Protein AF-A0A8T3QL63-F1 (afdb_monomer_lite)

Secondary structure (DSSP, 8-state):
-----HHHHHHHHHHHHSSSSEEEHHHHHHHHHHH-GGGGT-TTHHHHHHHHHHHHHHTTS-BPPSSGGGEE-SSSSPEESEEEPPPP----PPPPP-PPPPGGGGGGHHHHHTT-S-HHHHHHHHHHHHHHHTT---S-EEHHHHHHHHHS-TTHHHHHHT-TTTSSTTS--TTTTTEE--PPP-EEEE--SSSEEEEES-HHHHHHHHHHPPTTSSEEEEEE--GGGHHHHGGGGGGGT-SEEEEE--BSHHHHHHHHHHHHHHHHTTPPPEEE-HHHHHHHHHHPPPEE-PPPPHHHHHHHHTTS-HHHHHHHHHHHHTTEEB-GGGG-HHHHHH-GGGGSHHHH-PPTTS---SS-TTTSS--TTS-SSPP---SPP-TT-EEGGGGHHHHTT-THHHHIIIIITTTTPPPGGGSTT--GGG-HHHHHHHHHHHHHHHHHHHHHTTS-EEE---SGGGGG-HHHHHHHHHHHHTT-SEEEEEEEEETTTTEEEEEEEEEEHHHHHHH-TTT--HHHHT---GGGTT-S--EEEEEE-SSEEEE-TTSBB--SHHHHHHHHHHHHHHHHHHHHHT---SEEEEE-SEEEETTEEE-BTTT-PEEEETT-EEGGGTEEHHHHHHHHHHHHHHHHHHGGG---SSS-SSGGGS--TT----TT-HHHHHHHHHHTT-GGGSTT--HHHHHHHHHTT--STT-TT--TTTTT---HHHHHHHHHHHHHHT-SS--EE-SS--TTTTTTTS--SSEEEEEEEEE-TTS--STTTTB-----EEEEEEEEEE-TTS-EEEEEEE-SSSSHHHHHHHHHHHHHHHHHTTGGG-EEEESSTHHHIIIIISTT-HHHH-TT--PPSS--EEEHIIIIITTTT-EETT-SS-SHHHHHHHHHHTTS-S----S-S-SHHHHHHHHHHHHHHHHHHT--GGG-HHHHHHHHHHHHHHHHHHHHHHHHHHH-

Sequence (964 aa):
MTDLTGLAASLARAVADHPRGKVPINVLLAAAHQSDSSLAAAPDARERVLLAIREIETDGLVRLPVGGAGWDTTVRPPLPTFVTRPPGARPARAPAPAVVWHADLGWAATPFASGTFSEDEAALLRTINDALFAGGLKGTVPLAERSVELTGNAKLLDQLSRNRRLFGPGKLSLAILGATKTPPPFVWARVGDGPVILVVENAATFHTLRTLAPAGSPLGFVAFGAAYAFPPAVEYVTELGASDIRYFGDLDEDGLEIARRAAETAAGLDLPAVRPAVGLYARLLAHGRPTTVPEVDAARATLLVEWLPSTLRAQAYQRLVDGERLEQEAVGVNTLADDPTWAEWSSIGPRAGEQIGRVDPAAHRPLDERPEAPFDLDGAIDDTWIAAARTRNWVKGDPLLDWLRAYGRDKGFVPDDERPDYDPRTDFTHFVMGKGQAFEAGIVRVMAERATVVTVARERGDAYSPEKAAETVEAMRAGVPIIAQGVLRNPLTRTYGVADLLMRSDLIADWFPELLSPDEAHTRAPALGQAHFHYRAVDIKFHGFDLTTDGHVGTSADQLAYAVQVWLYNDALGLAQGYTPSSSYLLGRTWKAGDERGEGALERLGRVDQDRWLPHRDSTIEDVARAAVAWIRRLRAEGAAWDVLPRPSIPELYPHARNLMDSPWHAAKREIAAELGELTLLPAMNPDRRAAAHAAGIDQWADEGLTAAGLGVASPAFGARLDGVLAANRADTPIVLPERITNADPVWRELPDPEFWVDFETVSNLNDDFTALPKVGGYPQIVMIGCGHYDSSGKWVFSQWTVDALTADEERRIIEAWVEHMDANGLDQARICHWSAAEPVNLENAYNSARARHDDAEWPTGLPWFDMLQAVVRAEPVTVTGAFGFGLKAIAKAMNAAGLIETTWGDGPTDGLGAMVGTWSAAAEARAAGTPLSEHPLMIEIGEYNEVDCRAMAEVVTWLRENR

pLDDT: mean 88.07, std 12.87, range [23.23, 98.75]

Radius of gyration: 36.22 Å; chains: 1; bounding box: 96×98×72 Å

Foldseek 3Di:
DDPQDQLLVLLLVLCVPDPDQKFFVVSSVVSNCVSPVCLVPDPCSVVVSQVSVVRCVVVLQWAADDDDVQWDPVDPPIDGRIIGGDDDDDDDDDFDPQDDFDPLAPVVRVCVRVVVDDPLRNQLRVLLRVQVVVVADPAAEAQLVLCCVRRVGSCPCVVCCPPCVAPNVSHDDSVRSSYDHDFDDFDKDFQEDAQEEEEEADPVVLVLCSVQQDYPFNHRMYTHCPQLNNLSRLVVVVVVNRQAAEYDFKLELRSLVSQVSNQVSCVVVVGQGYAYLQLLLVLQLVQFDWDAADADDLVSLQVSLVRHPPVNSVSSSVCRRRRTIGGSCRSDNVVCNVDVCSRHCVRRDHGRVDPSDPVPVCVVPDPVVLDLAFDQLQDFQDLLAAELLLLQCLLLLFCLLVLCVVCVVVVPHDFQCRDPQDDPLLDLLNLLVVLFVLLLVLVQVVVVVPFAEAEQDDDPCLLRDSVSQVVLLVCVLVVGQKYAQRWFADPVLNYTYTFRIKGKLLVCCVLPVLPDDPQLSQPAQSNSPPGRIAIAGEHEGADEFEAEPSQATDSNSNSLSVLLSSLVVLVRSCSSRVHRRQWHWYFYCKYHYPPDIGQFSSPGTHIRGNQDDDVVVRDGSVVSSSVSSVSSSCCVVCSNVFDLPPHTPDLSSQGQLPDPSSHRCNVVNVVSCVSQLQPNLAQPDGSVLQVVCVVVVNRHLLDPPDFCVSSVNPDPLSRLQRRLQSVQQNDPAKDKDDQDFDFPPPPLLDCWQKEKQKDWAKADLSPAPSPPPSGRGRDIATAKMKIWTQPPVRDIDIDMQGFQAPDLVSRLVRLVVVQVVCVVRPQVRYAYEYAACPVVCQCPVPCNHNCVVCVVDPGDDPRRYDHCQPRTCSVNPTYIHQANDSDLLRNLVRCVVSVQFPFHDDPHDDDSSSLNSSLVSLNVVCVVVVGGSCPGPSPVVSVVVRNSSSVSVVSVSVSNSVRD

Structure (mmCIF, N/CA/C/O backbone):
data_AF-A0A8T3QL63-F1
#
_entry.id   AF-A0A8T3QL63-F1
#
loop_
_atom_site.group_PDB
_atom_site.id
_atom_site.type_symbol
_atom_site.label_atom_id
_atom_site.label_alt_id
_atom_site.label_comp_id
_atom_site.label_asym_id
_atom_site.label_entity_id
_atom_site.label_seq_id
_atom_site.pdbx_PDB_ins_code
_atom_site.Cartn_x
_atom_site.Cartn_y
_atom_site.Cartn_z
_atom_site.occupancy
_atom_site.B_iso_or_equiv
_atom_site.auth_seq_id
_atom_site.auth_comp_id
_atom_site.auth_asym_id
_atom_site.auth_atom_id
_atom_site.pdbx_PDB_model_num
ATOM 1 N N . MET A 1 1 ? 3.780 60.236 10.233 1.00 43.34 1 MET A N 1
ATOM 2 C CA . MET A 1 1 ? 4.636 59.403 11.092 1.00 43.34 1 MET A CA 1
ATOM 3 C C . MET A 1 1 ? 3.975 59.389 12.440 1.00 43.34 1 MET A C 1
ATOM 5 O O . MET A 1 1 ? 3.954 60.411 13.114 1.00 43.34 1 MET A O 1
ATOM 9 N N . THR A 1 2 ? 3.285 58.295 12.696 1.00 50.81 2 THR A N 1
ATOM 10 C CA . THR A 1 2 ? 2.476 58.055 13.885 1.00 50.81 2 THR A CA 1
ATOM 11 C C . THR A 1 2 ? 3.425 57.672 15.027 1.00 50.81 2 THR A C 1
ATOM 13 O O . THR A 1 2 ? 4.410 56.978 14.780 1.00 50.81 2 THR A O 1
ATOM 16 N N . ASP A 1 3 ? 3.203 58.172 16.245 1.00 77.12 3 ASP A N 1
ATOM 17 C CA . ASP A 1 3 ? 4.001 57.779 17.418 1.00 77.12 3 ASP A CA 1
ATOM 18 C C . ASP A 1 3 ? 3.699 56.307 17.736 1.00 77.12 3 ASP A C 1
ATOM 20 O O . ASP A 1 3 ? 2.650 56.001 18.303 1.00 77.12 3 ASP A O 1
ATOM 24 N N . LEU A 1 4 ? 4.590 55.400 17.321 1.00 85.50 4 LEU A N 1
ATOM 25 C CA . LEU A 1 4 ? 4.470 53.972 17.615 1.00 85.50 4 LEU A CA 1
ATOM 26 C C . LEU A 1 4 ? 4.528 53.730 19.129 1.00 85.50 4 LEU A C 1
ATOM 28 O O . LEU A 1 4 ? 5.363 54.313 19.828 1.00 85.50 4 LEU A O 1
ATOM 32 N N . THR A 1 5 ? 3.709 52.806 19.633 1.00 88.50 5 THR A N 1
ATOM 33 C CA . THR A 1 5 ? 3.817 52.323 21.015 1.00 88.50 5 THR A CA 1
ATOM 34 C C . THR A 1 5 ? 5.210 51.746 21.295 1.00 88.50 5 THR A C 1
ATOM 36 O O . THR A 1 5 ? 5.903 51.275 20.394 1.00 88.50 5 THR A O 1
ATOM 39 N N . GLY A 1 6 ? 5.646 51.743 22.562 1.00 86.62 6 GLY A N 1
ATOM 40 C CA . GLY A 1 6 ? 6.986 51.254 22.931 1.00 86.62 6 GLY A CA 1
ATOM 41 C C . GLY A 1 6 ? 7.265 49.815 22.471 1.00 86.62 6 GLY A C 1
ATOM 42 O O . GLY A 1 6 ? 8.367 49.516 22.008 1.00 86.62 6 GLY A O 1
ATOM 43 N N . LEU A 1 7 ? 6.242 48.952 22.517 1.00 89.62 7 LEU A N 1
ATOM 44 C CA . LEU A 1 7 ? 6.313 47.580 22.016 1.00 89.62 7 LEU A CA 1
ATOM 45 C C . LEU A 1 7 ? 6.395 47.549 20.479 1.00 89.62 7 LEU A C 1
ATOM 47 O O . LEU A 1 7 ? 7.290 46.906 19.933 1.00 89.62 7 LEU A O 1
ATOM 51 N N . ALA A 1 8 ? 5.540 48.298 19.773 1.00 92.06 8 ALA A N 1
ATOM 52 C CA . ALA A 1 8 ? 5.573 48.397 18.311 1.00 92.06 8 ALA A CA 1
ATOM 53 C C . ALA A 1 8 ? 6.897 48.981 17.785 1.00 92.06 8 ALA A C 1
ATOM 55 O O . ALA A 1 8 ? 7.452 48.475 16.813 1.00 92.06 8 ALA A O 1
ATOM 56 N N . ALA A 1 9 ? 7.471 49.980 18.458 1.00 89.38 9 ALA A N 1
ATOM 57 C CA . ALA A 1 9 ? 8.770 50.553 18.114 1.00 89.38 9 ALA A CA 1
ATOM 58 C C . ALA A 1 9 ? 9.927 49.549 18.287 1.00 89.38 9 ALA A C 1
ATOM 60 O O . ALA A 1 9 ? 10.864 49.543 17.482 1.00 89.38 9 ALA A O 1
ATOM 61 N N . SER A 1 10 ? 9.862 48.683 19.307 1.00 91.00 10 SER A N 1
ATOM 62 C CA . SER A 1 10 ? 10.813 47.576 19.491 1.00 91.00 10 SER A CA 1
ATOM 63 C C . SER A 1 10 ? 10.711 46.565 18.347 1.00 91.00 10 SER A C 1
ATOM 65 O O . SER A 1 10 ? 11.719 46.222 17.724 1.00 91.00 10 SER A O 1
ATOM 67 N N . LEU A 1 11 ? 9.485 46.162 17.994 1.00 94.56 11 LEU A N 1
ATOM 68 C CA . LEU A 1 11 ? 9.238 45.262 16.868 1.00 94.56 11 LEU A CA 1
ATOM 69 C C . LEU A 1 11 ? 9.700 45.871 15.540 1.00 94.56 11 LEU A C 1
ATOM 71 O O . LEU A 1 11 ? 10.382 45.199 14.773 1.00 94.56 11 LEU A O 1
ATOM 75 N N . ALA A 1 12 ? 9.406 47.146 15.283 1.00 90.38 12 ALA A N 1
ATOM 76 C CA . ALA A 1 12 ? 9.859 47.861 14.091 1.00 90.38 12 ALA A CA 1
ATOM 77 C C . ALA A 1 12 ? 11.391 47.887 13.975 1.00 90.38 12 ALA A C 1
ATOM 79 O O . ALA A 1 12 ? 11.931 47.713 12.881 1.00 90.38 12 ALA A O 1
ATOM 80 N N . ARG A 1 13 ? 12.100 48.054 15.097 1.00 87.31 13 ARG A N 1
ATOM 81 C CA . ARG A 1 13 ? 13.567 48.014 15.136 1.00 87.31 13 ARG A CA 1
ATOM 82 C C . ARG A 1 13 ? 14.099 46.614 14.851 1.00 87.31 13 ARG A C 1
ATOM 84 O O . ARG A 1 13 ? 14.949 46.463 13.984 1.00 87.31 13 ARG A O 1
ATOM 91 N N . ALA A 1 14 ? 13.520 45.590 15.477 1.00 88.75 14 ALA A N 1
ATOM 92 C CA . ALA A 1 14 ? 13.860 44.199 15.191 1.00 88.75 14 ALA A CA 1
ATOM 93 C C . ALA A 1 14 ? 13.603 43.835 13.719 1.00 88.75 14 ALA A C 1
ATOM 95 O O . ALA A 1 14 ? 14.418 43.157 13.096 1.00 88.75 14 ALA A O 1
ATOM 96 N N . VAL A 1 15 ? 12.512 44.340 13.130 1.00 90.00 15 VAL A N 1
ATOM 97 C CA . VAL A 1 15 ? 12.237 44.203 11.696 1.00 90.00 15 VAL A CA 1
ATOM 98 C C . VAL A 1 15 ? 13.304 44.898 10.869 1.00 90.00 15 VAL A C 1
ATOM 100 O O . VAL A 1 15 ? 13.731 44.304 9.885 1.00 90.00 15 VAL A O 1
ATOM 103 N N . ALA A 1 16 ? 13.713 46.122 11.219 1.00 84.06 16 ALA A N 1
ATOM 104 C CA . ALA A 1 16 ? 14.693 46.920 10.480 1.00 84.06 16 ALA A CA 1
ATOM 105 C C . ALA A 1 16 ? 16.110 46.321 10.524 1.00 84.06 16 ALA A C 1
ATOM 107 O O . ALA A 1 16 ? 16.784 46.281 9.487 1.00 84.06 16 ALA A O 1
ATOM 108 N N . ASP A 1 17 ? 16.505 45.798 11.683 1.00 82.06 17 ASP A N 1
ATOM 109 C CA . ASP A 1 17 ? 17.825 45.220 11.952 1.00 82.06 17 ASP A CA 1
ATOM 110 C C . ASP A 1 17 ? 17.961 43.788 11.414 1.00 82.06 17 ASP A C 1
ATOM 112 O O . ASP A 1 17 ? 19.069 43.283 11.225 1.00 82.06 17 ASP A O 1
ATOM 116 N N . HIS A 1 18 ? 16.840 43.122 11.116 1.00 81.31 18 HIS A N 1
ATOM 117 C CA . HIS A 1 18 ? 16.869 41.781 10.548 1.00 81.31 18 HIS A CA 1
ATOM 118 C C . HIS A 1 18 ? 17.474 41.793 9.125 1.00 81.31 18 HIS A C 1
ATOM 120 O O . HIS A 1 18 ? 17.046 42.580 8.275 1.00 81.31 18 HIS A O 1
ATOM 126 N N . PRO A 1 19 ? 18.430 40.901 8.799 1.00 59.38 19 PRO A N 1
ATOM 127 C CA . PRO A 1 19 ? 19.187 40.955 7.541 1.00 59.38 19 PRO A CA 1
ATOM 128 C C . PRO A 1 19 ? 18.379 40.543 6.299 1.00 59.38 19 PRO A C 1
ATOM 130 O O . PRO A 1 19 ? 18.828 40.737 5.170 1.00 59.38 19 PRO A O 1
ATOM 133 N N . ARG A 1 20 ? 17.194 39.949 6.482 1.00 76.94 20 ARG A N 1
ATOM 134 C CA . ARG A 1 20 ? 16.312 39.480 5.400 1.00 76.94 20 ARG A CA 1
ATOM 135 C C . ARG A 1 20 ? 14.981 40.225 5.423 1.00 76.94 20 ARG A C 1
ATOM 137 O O . ARG A 1 20 ? 14.448 40.493 6.495 1.00 76.94 20 ARG A O 1
ATOM 144 N N . GLY A 1 21 ? 14.414 40.468 4.237 1.00 78.44 21 GLY A N 1
ATOM 145 C CA . GLY A 1 21 ? 13.123 41.149 4.076 1.00 78.44 21 GLY A CA 1
ATOM 146 C C . GLY A 1 21 ? 11.924 40.380 4.643 1.00 78.44 21 GLY A C 1
ATOM 147 O O . GLY A 1 21 ? 10.946 41.006 5.028 1.00 78.44 21 GLY A O 1
ATOM 148 N N . LYS A 1 22 ? 12.008 39.048 4.750 1.00 89.94 22 LYS A N 1
ATOM 149 C CA . LYS A 1 22 ? 11.049 38.205 5.480 1.00 89.94 22 LYS A CA 1
ATOM 150 C C . LYS A 1 22 ? 11.578 37.988 6.901 1.00 89.94 22 LYS A C 1
ATOM 152 O O . LYS A 1 22 ? 12.659 37.419 7.061 1.00 89.94 22 LYS A O 1
ATOM 157 N N . VAL A 1 23 ? 10.836 38.454 7.903 1.00 92.44 23 VAL A N 1
ATOM 158 C CA . VAL A 1 23 ? 11.208 38.425 9.325 1.00 92.44 23 VAL A CA 1
ATOM 159 C C . VAL A 1 23 ? 10.326 37.400 10.049 1.00 92.44 23 VAL A C 1
ATOM 161 O O . VAL A 1 23 ? 9.111 37.598 10.118 1.00 92.44 23 VAL A O 1
ATOM 164 N N . PRO A 1 24 ? 10.890 36.285 10.543 1.00 93.31 24 PRO A N 1
ATOM 165 C CA . PRO A 1 24 ? 10.145 35.262 11.281 1.00 93.31 24 PRO A CA 1
ATOM 166 C C . PRO A 1 24 ? 9.522 35.778 12.590 1.00 93.31 24 PRO A C 1
ATOM 168 O O . PRO A 1 24 ? 10.087 36.648 13.254 1.00 93.31 24 PRO A O 1
ATOM 171 N N . ILE A 1 25 ? 8.383 35.212 13.003 1.00 93.44 25 ILE A N 1
ATOM 172 C CA . ILE A 1 25 ? 7.660 35.651 14.212 1.00 93.44 25 ILE A CA 1
ATOM 173 C C . ILE A 1 25 ? 8.454 35.459 15.507 1.00 93.44 25 ILE A C 1
ATOM 175 O O . ILE A 1 25 ? 8.339 36.277 16.414 1.00 93.44 25 ILE A O 1
ATOM 179 N N . ASN A 1 26 ? 9.311 34.438 15.599 1.00 90.94 26 ASN A N 1
ATOM 180 C CA . ASN A 1 26 ? 10.144 34.208 16.784 1.00 90.94 26 ASN A CA 1
ATOM 181 C C . ASN A 1 26 ? 11.134 35.359 17.040 1.00 90.94 26 ASN A C 1
ATOM 183 O O . ASN A 1 26 ? 11.438 35.646 18.195 1.00 90.94 26 ASN A O 1
ATOM 187 N N . VAL A 1 27 ? 11.578 36.067 15.994 1.00 91.81 27 VAL A N 1
ATOM 188 C CA . VAL A 1 27 ? 12.407 37.279 16.124 1.00 91.81 27 VAL A CA 1
ATOM 189 C C . VAL A 1 27 ? 11.606 38.415 16.763 1.00 91.81 27 VAL A C 1
ATOM 191 O O . VAL A 1 27 ? 12.101 39.095 17.660 1.00 91.81 27 VAL A O 1
ATOM 194 N N . LEU A 1 28 ? 10.348 38.591 16.350 1.00 93.44 28 LEU A N 1
ATOM 195 C CA . LEU A 1 28 ? 9.448 39.592 16.929 1.00 93.44 28 LEU A CA 1
ATOM 196 C C . LEU A 1 28 ? 9.069 39.239 18.370 1.00 93.44 28 LEU A C 1
ATOM 198 O O . LEU A 1 28 ? 9.063 40.113 19.227 1.00 93.44 28 LEU A O 1
ATOM 202 N N . LEU A 1 29 ? 8.823 37.962 18.667 1.00 90.62 29 LEU A N 1
ATOM 203 C CA . LEU A 1 29 ? 8.554 37.497 20.029 1.00 90.62 29 LEU A CA 1
ATOM 204 C C . LEU A 1 29 ? 9.767 37.693 20.946 1.00 90.62 29 LEU A C 1
ATOM 206 O O . LEU A 1 29 ? 9.603 38.099 22.093 1.00 90.62 29 LEU A O 1
ATOM 210 N N . ALA A 1 30 ? 10.986 37.457 20.454 1.00 87.50 30 ALA A N 1
ATOM 211 C CA . ALA A 1 30 ? 12.202 37.743 21.211 1.00 87.50 30 ALA A CA 1
ATOM 212 C C . ALA A 1 30 ? 12.352 39.249 21.490 1.00 87.50 30 ALA A C 1
ATOM 214 O O . ALA A 1 30 ? 12.628 39.636 22.625 1.00 87.50 30 ALA A O 1
ATOM 215 N N . ALA A 1 31 ? 12.106 40.101 20.490 1.00 89.62 31 ALA A N 1
ATOM 216 C CA . ALA A 1 31 ? 12.146 41.555 20.647 1.00 89.62 31 ALA A CA 1
ATOM 217 C C . ALA A 1 31 ? 11.053 42.082 21.592 1.00 89.62 31 ALA A C 1
ATOM 219 O O . ALA A 1 31 ? 11.314 42.987 22.384 1.00 89.62 31 ALA A O 1
ATOM 220 N N . ALA A 1 32 ? 9.857 41.485 21.554 1.00 90.81 32 ALA A N 1
ATOM 221 C CA . ALA A 1 32 ? 8.757 41.801 22.457 1.00 90.81 32 ALA A CA 1
ATOM 222 C C . ALA A 1 32 ? 9.135 41.509 23.915 1.00 90.81 32 ALA A C 1
ATOM 224 O O . ALA A 1 32 ? 9.066 42.412 24.748 1.00 90.81 32 ALA A O 1
ATOM 225 N N . HIS A 1 33 ? 9.620 40.296 24.204 1.00 85.88 33 HIS A N 1
ATOM 226 C CA . HIS A 1 33 ? 10.053 39.904 25.550 1.00 85.88 33 HIS A CA 1
ATOM 227 C C . HIS A 1 33 ? 11.245 40.723 26.063 1.00 85.88 33 HIS A C 1
ATOM 229 O O . HIS A 1 33 ? 11.341 40.979 27.261 1.00 85.88 33 HIS A O 1
ATOM 235 N N . GLN A 1 34 ? 12.153 41.147 25.177 1.00 84.25 34 GLN A N 1
ATOM 236 C CA . GLN A 1 34 ? 13.270 42.022 25.550 1.00 84.25 34 GLN A CA 1
ATOM 237 C C . GLN A 1 34 ? 12.813 43.449 25.878 1.00 84.25 34 GLN A C 1
ATOM 239 O O . GLN A 1 34 ? 13.396 44.078 26.758 1.00 84.25 34 GLN A O 1
ATOM 244 N N . SER A 1 35 ? 11.789 43.967 25.189 1.00 86.50 35 SER A N 1
ATOM 245 C CA . SER A 1 35 ? 11.251 45.307 25.463 1.00 86.50 35 SER A CA 1
ATOM 246 C C . SER A 1 35 ? 10.282 45.363 26.637 1.00 86.50 35 SER A C 1
ATOM 248 O O . SER A 1 35 ? 10.219 46.384 27.317 1.00 86.50 35 SER A O 1
ATOM 250 N N . ASP A 1 36 ? 9.535 44.285 26.871 1.00 84.56 36 ASP A N 1
ATOM 251 C CA . ASP A 1 36 ? 8.571 44.171 27.957 1.00 84.56 36 ASP A CA 1
ATOM 252 C C . ASP A 1 36 ? 8.608 42.750 28.527 1.00 84.56 36 ASP A C 1
ATOM 254 O O . ASP A 1 36 ? 7.955 41.821 28.044 1.00 84.56 36 ASP A O 1
ATOM 258 N N . SER A 1 37 ? 9.397 42.582 29.587 1.00 77.94 37 SER A N 1
ATOM 259 C CA . SER A 1 37 ? 9.557 41.301 30.272 1.00 77.94 37 SER A CA 1
ATOM 260 C C . SER A 1 37 ? 8.284 40.838 30.991 1.00 77.94 37 SER A C 1
ATOM 262 O O . SER A 1 37 ? 8.183 39.657 31.326 1.00 77.94 37 SER A O 1
ATOM 264 N N . SER A 1 38 ? 7.286 41.714 31.190 1.00 78.94 38 SER A N 1
ATOM 265 C CA . SER A 1 38 ? 6.004 41.344 31.806 1.00 78.94 38 SER A CA 1
ATOM 266 C C . SER A 1 38 ? 5.133 40.463 30.898 1.00 78.94 38 SER A C 1
ATOM 268 O O . SER A 1 38 ? 4.273 39.732 31.393 1.00 78.94 38 SER A O 1
ATOM 270 N N . LEU A 1 39 ? 5.411 40.442 29.587 1.00 82.44 39 LEU A N 1
ATOM 271 C CA . LEU A 1 39 ? 4.715 39.600 28.608 1.00 82.44 39 LEU A CA 1
ATOM 272 C C . LEU A 1 39 ? 4.895 38.096 28.862 1.00 82.44 39 LEU A C 1
ATOM 274 O O . LEU A 1 39 ? 4.033 37.314 28.480 1.00 82.44 39 LEU A O 1
ATOM 278 N N . ALA A 1 40 ? 5.965 37.679 29.546 1.00 73.25 40 ALA A N 1
ATOM 279 C CA . ALA A 1 40 ? 6.231 36.263 29.804 1.00 73.25 40 ALA A CA 1
ATOM 280 C C . ALA A 1 40 ? 5.192 35.596 30.732 1.00 73.25 40 ALA A C 1
ATOM 282 O O . ALA A 1 40 ? 5.063 34.374 30.719 1.00 73.25 40 ALA A O 1
ATOM 283 N N . ALA A 1 41 ? 4.460 36.380 31.533 1.00 68.00 41 ALA A N 1
ATOM 284 C CA . ALA A 1 41 ? 3.483 35.883 32.509 1.00 68.00 41 ALA A CA 1
ATOM 285 C C . ALA A 1 41 ? 2.072 36.478 32.335 1.00 68.00 41 ALA A C 1
ATOM 287 O O . ALA A 1 41 ? 1.180 36.187 33.133 1.00 68.00 41 ALA A O 1
ATOM 288 N N . ALA A 1 42 ? 1.858 37.327 31.325 1.00 76.31 42 ALA A N 1
ATOM 289 C CA . ALA A 1 42 ? 0.592 38.023 31.133 1.00 76.31 42 ALA A CA 1
ATOM 290 C C . ALA A 1 42 ? -0.389 37.183 30.286 1.00 76.31 42 ALA A C 1
ATOM 292 O O . ALA A 1 42 ? -0.039 36.773 29.177 1.00 76.31 42 ALA A O 1
ATOM 293 N N . PRO A 1 43 ? -1.632 36.949 30.752 1.00 75.31 43 PRO A N 1
ATOM 294 C CA . PRO A 1 43 ? -2.616 36.148 30.017 1.00 75.31 43 PRO A CA 1
ATOM 295 C C . PRO A 1 43 ? -3.067 36.794 28.694 1.00 75.31 43 PRO A C 1
ATOM 297 O O . PRO A 1 43 ? -3.549 36.094 27.809 1.00 75.31 43 PRO A O 1
ATOM 300 N N . ASP A 1 44 ? -2.866 38.105 28.523 1.00 84.62 44 ASP A N 1
ATOM 301 C CA . ASP A 1 44 ? -3.160 38.874 27.307 1.00 84.62 44 ASP A CA 1
ATOM 302 C C . ASP A 1 44 ? -1.915 39.150 26.435 1.00 84.62 44 ASP A C 1
ATOM 304 O O . ASP A 1 44 ? -1.988 39.879 25.443 1.00 84.62 44 ASP A O 1
ATOM 308 N N . ALA A 1 45 ? -0.756 38.557 26.754 1.00 84.62 45 ALA A N 1
ATOM 309 C CA . ALA A 1 45 ? 0.509 38.833 26.065 1.00 84.62 45 ALA A CA 1
ATOM 310 C C . ALA A 1 45 ? 0.435 38.612 24.546 1.00 84.62 45 ALA A C 1
ATOM 312 O O . ALA A 1 45 ? 0.953 39.411 23.761 1.00 84.62 45 ALA A O 1
ATOM 313 N N . ARG A 1 46 ? -0.250 37.545 24.119 1.00 90.38 46 ARG A N 1
ATOM 314 C CA . ARG A 1 46 ? -0.397 37.191 22.701 1.00 90.38 46 ARG A CA 1
ATOM 315 C C . ARG A 1 46 ? -1.237 38.215 21.934 1.00 90.38 46 ARG A C 1
ATOM 317 O O . ARG A 1 46 ? -0.928 38.524 20.785 1.00 90.38 46 ARG A O 1
ATOM 324 N N . GLU A 1 47 ? -2.251 38.784 22.580 1.00 90.69 47 GLU A N 1
ATOM 325 C CA . GLU A 1 47 ? -3.082 39.848 22.013 1.00 90.69 47 GLU A CA 1
ATOM 326 C C . GLU A 1 47 ? -2.300 41.161 21.884 1.00 90.69 47 GLU A C 1
ATOM 328 O O . GLU A 1 47 ? -2.329 41.796 20.829 1.00 90.69 47 GLU A O 1
ATOM 333 N N . ARG A 1 48 ? -1.503 41.519 22.898 1.00 90.94 48 ARG A N 1
ATOM 334 C CA . ARG A 1 48 ? -0.636 42.711 22.862 1.00 90.94 48 ARG A CA 1
ATOM 335 C C . ARG A 1 48 ? 0.404 42.655 21.745 1.00 90.94 48 ARG A C 1
ATOM 337 O O . ARG A 1 48 ? 0.623 43.654 21.062 1.00 90.94 48 ARG A O 1
ATOM 344 N N . VAL A 1 49 ? 1.015 41.490 21.523 1.00 93.19 49 VAL A N 1
ATOM 345 C CA . VAL A 1 49 ? 1.967 41.292 20.418 1.00 93.19 49 VAL A CA 1
ATOM 346 C C . VAL A 1 49 ? 1.267 41.416 19.063 1.00 93.19 49 VAL A C 1
ATOM 348 O O . VAL A 1 49 ? 1.790 42.083 18.172 1.00 93.19 49 VAL A O 1
ATOM 351 N N . LEU A 1 50 ? 0.072 40.836 18.901 1.00 94.00 50 LEU A N 1
ATOM 352 C CA . LEU A 1 50 ? -0.698 40.966 17.660 1.00 94.00 50 LEU A CA 1
ATOM 353 C C . LEU A 1 50 ? -1.063 42.428 17.361 1.00 94.00 50 LEU A C 1
ATOM 355 O O . LEU A 1 50 ? -0.937 42.867 16.217 1.00 94.00 50 LEU A O 1
ATOM 359 N N . LEU A 1 51 ? -1.484 43.186 18.378 1.00 93.75 51 LEU A N 1
ATOM 360 C CA . LEU A 1 51 ? -1.798 44.611 18.246 1.00 93.75 51 LEU A CA 1
ATOM 361 C C . LEU A 1 51 ? -0.568 45.425 17.829 1.00 93.75 51 LEU A C 1
ATOM 363 O O . LEU A 1 51 ? -0.659 46.202 16.882 1.00 93.75 51 LEU A O 1
ATOM 367 N N . ALA A 1 52 ? 0.593 45.184 18.447 1.00 94.25 52 ALA A N 1
ATOM 368 C CA . ALA A 1 52 ? 1.842 45.854 18.081 1.00 94.25 52 ALA A CA 1
ATOM 369 C C . ALA A 1 52 ? 2.298 45.520 16.646 1.00 94.25 52 ALA A C 1
ATOM 371 O O . ALA A 1 52 ? 2.812 46.387 15.943 1.00 94.25 52 ALA A O 1
ATOM 372 N N . ILE A 1 53 ? 2.076 44.284 16.179 1.00 95.50 53 ILE A N 1
ATOM 373 C CA . ILE A 1 53 ? 2.350 43.887 14.788 1.00 95.50 53 ILE A CA 1
ATOM 374 C C . ILE A 1 53 ? 1.412 44.610 13.809 1.00 95.50 53 ILE A C 1
ATOM 376 O O . ILE A 1 53 ? 1.860 45.099 12.773 1.00 95.50 53 ILE A O 1
ATOM 380 N N . ARG A 1 54 ? 0.117 44.706 14.128 1.00 94.19 54 ARG A N 1
ATOM 381 C CA . ARG A 1 54 ? -0.851 45.440 13.295 1.00 94.19 54 ARG A CA 1
ATOM 382 C C . ARG A 1 54 ? -0.575 46.941 13.268 1.00 94.19 54 ARG A C 1
ATOM 384 O O . ARG A 1 54 ? -0.820 47.589 12.254 1.00 94.19 54 ARG A O 1
ATOM 391 N N . GLU A 1 55 ? -0.033 47.490 14.348 1.00 93.50 55 GLU A N 1
ATOM 392 C CA . GLU A 1 55 ? 0.385 48.889 14.419 1.00 93.50 55 GLU A CA 1
ATOM 393 C C . GLU A 1 55 ? 1.528 49.182 13.433 1.00 93.50 55 GLU A C 1
ATOM 395 O O . GLU A 1 55 ? 1.415 50.092 12.611 1.00 93.50 55 GLU A O 1
ATOM 400 N N . ILE A 1 56 ? 2.582 48.354 13.420 1.00 93.00 56 ILE A N 1
ATOM 401 C CA . ILE A 1 56 ? 3.692 48.512 12.461 1.00 93.00 56 ILE A CA 1
ATOM 402 C C . ILE A 1 56 ? 3.299 48.160 11.014 1.00 93.00 56 ILE A C 1
ATOM 404 O O . ILE A 1 56 ? 3.922 48.656 10.074 1.00 93.00 56 ILE A O 1
ATOM 408 N N . GLU A 1 57 ? 2.271 47.331 10.803 1.00 93.31 57 GLU A N 1
ATOM 409 C CA . GLU A 1 57 ? 1.671 47.123 9.476 1.00 93.31 57 GLU A CA 1
ATOM 410 C C . GLU A 1 57 ? 0.911 48.370 9.008 1.00 93.31 57 GLU A C 1
ATOM 412 O O . GLU A 1 57 ? 1.079 48.801 7.868 1.00 93.31 57 GLU A O 1
ATOM 417 N N . THR A 1 58 ? 0.120 48.979 9.895 1.00 88.81 58 THR A N 1
ATOM 418 C CA . THR A 1 58 ? -0.651 50.198 9.603 1.00 88.81 58 THR A CA 1
ATOM 419 C C . THR A 1 58 ? 0.269 51.365 9.238 1.00 88.81 58 THR A C 1
ATOM 421 O O . THR A 1 58 ? -0.044 52.132 8.329 1.00 88.81 58 THR A O 1
ATOM 424 N N . ASP A 1 59 ? 1.440 51.463 9.879 1.00 84.62 59 ASP A N 1
ATOM 425 C CA . ASP A 1 59 ? 2.473 52.463 9.560 1.00 84.62 59 ASP A CA 1
ATOM 426 C C . ASP A 1 59 ? 3.310 52.093 8.311 1.00 84.62 59 ASP A C 1
ATOM 428 O O . ASP A 1 59 ? 4.243 52.800 7.929 1.00 84.62 59 ASP A O 1
ATOM 432 N N . GLY A 1 60 ? 2.978 50.983 7.640 1.00 85.06 60 GLY A N 1
ATOM 433 C CA . GLY A 1 60 ? 3.594 50.557 6.385 1.00 85.06 60 GLY A CA 1
ATOM 434 C C . GLY A 1 60 ? 5.024 50.040 6.531 1.00 85.06 60 GLY A C 1
ATOM 435 O O . GLY A 1 60 ? 5.759 50.005 5.545 1.00 85.06 60 GLY A O 1
ATOM 436 N N . LEU A 1 61 ? 5.441 49.641 7.736 1.00 87.56 61 LEU A N 1
ATOM 437 C CA . LEU A 1 61 ? 6.785 49.120 8.010 1.00 87.56 61 LEU A CA 1
ATOM 438 C C . LEU A 1 61 ? 6.901 47.621 7.714 1.00 87.56 61 LEU A C 1
ATOM 440 O O . LEU A 1 61 ? 8.001 47.112 7.483 1.00 87.56 61 LEU A O 1
ATOM 444 N N . VAL A 1 62 ? 5.768 46.916 7.686 1.00 92.69 62 VAL A N 1
ATOM 445 C CA . VAL A 1 62 ? 5.659 45.495 7.340 1.00 92.69 62 VAL A CA 1
ATOM 446 C C . VAL A 1 62 ? 4.394 45.211 6.527 1.00 92.69 62 VAL A C 1
ATOM 448 O O . VAL A 1 62 ? 3.481 46.026 6.469 1.00 92.69 62 VAL A O 1
ATOM 451 N N . ARG A 1 63 ? 4.339 44.033 5.907 1.00 92.25 63 ARG A N 1
ATOM 452 C CA . ARG A 1 63 ? 3.148 43.411 5.320 1.00 92.25 63 ARG A CA 1
ATOM 453 C C . ARG A 1 63 ? 2.910 42.060 5.986 1.00 92.25 63 ARG A C 1
ATOM 455 O O . ARG A 1 63 ? 3.868 41.285 6.127 1.00 92.25 63 ARG A O 1
ATOM 462 N N . LEU A 1 64 ? 1.665 41.772 6.355 1.00 92.75 64 LEU A N 1
ATOM 463 C CA . LEU A 1 64 ? 1.261 40.460 6.857 1.00 92.75 64 LEU A CA 1
ATOM 464 C C . LEU A 1 64 ? 1.165 39.404 5.737 1.00 92.75 64 LEU A C 1
ATOM 466 O O . LEU A 1 64 ? 1.036 39.747 4.557 1.00 92.75 64 LEU A O 1
ATOM 470 N N . PRO A 1 65 ? 1.259 38.108 6.083 1.00 90.00 65 PRO A N 1
ATOM 471 C CA . PRO A 1 65 ? 1.096 37.024 5.126 1.00 90.00 65 PRO A CA 1
ATOM 472 C C . PRO A 1 65 ? -0.348 36.921 4.616 1.00 90.00 65 PRO A C 1
ATOM 474 O O . PRO A 1 65 ? -1.308 37.088 5.370 1.00 90.00 65 PRO A O 1
ATOM 477 N N . VAL A 1 66 ? -0.484 36.602 3.327 1.00 80.00 66 VAL A N 1
ATOM 478 C CA . VAL A 1 66 ? -1.770 36.431 2.634 1.00 80.00 66 VAL A CA 1
ATOM 479 C C . VAL A 1 66 ? -2.164 34.948 2.665 1.00 80.00 66 VAL A C 1
ATOM 481 O O . VAL A 1 66 ? -1.378 34.104 2.240 1.00 80.00 66 VAL A O 1
ATOM 484 N N . GLY A 1 67 ? -3.369 34.632 3.151 1.00 69.19 67 GLY A N 1
ATOM 485 C CA . GLY A 1 67 ? -3.892 33.258 3.251 1.00 69.19 67 GLY A CA 1
ATOM 486 C C . GLY A 1 67 ? -3.577 32.541 4.576 1.00 69.19 67 GLY A C 1
ATOM 487 O O . GLY A 1 67 ? -2.691 32.947 5.324 1.00 69.19 67 GLY A O 1
ATOM 488 N N . GLY A 1 68 ? -4.323 31.469 4.879 1.00 67.31 68 GLY A N 1
ATOM 489 C CA . GLY A 1 68 ? -4.311 30.797 6.192 1.00 67.31 68 GLY A CA 1
ATOM 490 C C . GLY A 1 68 ? -2.995 30.106 6.569 1.00 67.31 68 GLY A C 1
ATOM 491 O O . GLY A 1 68 ? -2.616 30.124 7.735 1.00 67.31 68 GLY A O 1
ATOM 492 N N . ALA A 1 69 ? -2.243 29.586 5.592 1.00 74.06 69 ALA A N 1
ATOM 493 C CA . ALA A 1 69 ? -0.973 28.880 5.817 1.00 74.06 69 ALA A CA 1
ATOM 494 C C . ALA A 1 69 ? 0.152 29.763 6.402 1.00 74.06 69 ALA A C 1
ATOM 496 O O . ALA A 1 69 ? 1.160 29.259 6.889 1.00 74.06 69 ALA A O 1
ATOM 497 N N . GLY A 1 70 ? 0.001 31.092 6.352 1.00 83.69 70 GLY A N 1
ATOM 498 C CA . GLY A 1 70 ? 0.946 32.042 6.940 1.00 83.69 70 GLY A CA 1
ATOM 499 C C . GLY A 1 70 ? 0.687 32.372 8.411 1.00 83.69 70 GLY A C 1
ATOM 500 O O . GLY A 1 70 ? 1.434 33.173 8.973 1.00 83.69 70 GLY A O 1
ATOM 501 N N . TRP A 1 71 ? -0.338 31.785 9.031 1.00 91.75 71 TRP A N 1
ATOM 502 C CA . TRP A 1 71 ? -0.797 32.111 10.379 1.00 91.75 71 TRP A CA 1
ATOM 503 C C . TRP A 1 71 ? -0.743 30.891 11.298 1.00 91.75 71 TRP A C 1
ATOM 505 O O . TRP A 1 71 ? -1.166 29.801 10.928 1.00 91.75 71 TRP A O 1
ATOM 515 N N . ASP A 1 72 ? -0.262 31.093 12.521 1.00 87.00 72 ASP A N 1
ATOM 516 C CA . ASP A 1 72 ? -0.374 30.116 13.598 1.00 87.00 72 ASP A CA 1
ATOM 517 C C . ASP A 1 72 ? -1.748 30.262 14.266 1.00 87.00 72 ASP A C 1
ATOM 519 O O . ASP A 1 72 ? -2.006 31.213 15.015 1.00 87.00 72 ASP A O 1
ATOM 523 N N . THR A 1 73 ? -2.633 29.315 13.954 1.00 86.12 73 THR A N 1
ATOM 524 C CA . THR A 1 73 ? -4.017 29.243 14.442 1.00 86.12 73 THR A CA 1
ATOM 525 C C . THR A 1 73 ? -4.199 28.270 15.607 1.00 86.12 73 THR A C 1
ATOM 527 O O . THR A 1 73 ? -5.309 28.163 16.128 1.00 86.12 73 THR A O 1
ATOM 530 N N . THR A 1 74 ? -3.124 27.612 16.060 1.00 80.06 74 THR A N 1
ATOM 531 C CA . THR A 1 74 ? -3.169 26.608 17.138 1.00 80.06 74 THR A CA 1
ATOM 532 C C . THR A 1 74 ? -3.544 27.209 18.497 1.00 80.06 74 THR A C 1
ATOM 534 O O . THR A 1 74 ? -4.112 26.524 19.342 1.00 80.06 74 THR A O 1
ATOM 537 N N . VAL A 1 75 ? -3.283 28.510 18.694 1.00 79.56 75 VAL A N 1
ATOM 538 C CA . VAL A 1 75 ? -3.593 29.266 19.919 1.00 79.56 75 VAL A CA 1
ATOM 539 C C . VAL A 1 75 ? -4.218 30.619 19.560 1.00 79.56 75 VAL A C 1
ATOM 541 O O . VAL A 1 75 ? -3.691 31.340 18.706 1.00 79.56 75 VAL A O 1
ATOM 544 N N . ARG A 1 76 ? -5.324 31.000 20.223 1.00 78.06 76 ARG A N 1
ATOM 545 C CA . ARG A 1 76 ? -6.018 32.281 19.983 1.00 78.06 76 ARG A CA 1
ATOM 546 C C . ARG A 1 76 ? -5.517 33.414 20.905 1.00 78.06 76 ARG A C 1
ATOM 548 O O . ARG A 1 76 ? -5.289 33.151 22.083 1.00 78.06 76 ARG A O 1
ATOM 555 N N . PRO A 1 77 ? -5.382 34.664 20.403 1.00 83.81 77 PRO A N 1
ATOM 556 C CA . PRO A 1 77 ? -5.598 35.085 19.013 1.00 83.81 77 PRO A CA 1
ATOM 557 C C . PRO A 1 77 ? -4.460 34.622 18.074 1.00 83.81 77 PRO A C 1
ATOM 559 O O . PRO A 1 77 ? -3.326 34.453 18.530 1.00 83.81 77 PRO A O 1
ATOM 562 N N . PRO A 1 78 ? -4.739 34.388 16.775 1.00 89.44 78 PRO A N 1
ATOM 563 C CA . PRO A 1 78 ? -3.741 33.876 15.839 1.00 89.44 78 PRO A CA 1
ATOM 564 C C . PRO A 1 78 ? -2.635 34.907 15.581 1.00 89.44 78 PRO A C 1
ATOM 566 O O . PRO A 1 78 ? -2.914 36.096 15.418 1.00 89.44 78 PRO A O 1
ATOM 569 N N . LEU A 1 79 ? -1.384 34.448 15.500 1.00 93.31 79 LEU A N 1
ATOM 570 C CA . LEU A 1 79 ? -0.231 35.281 15.139 1.00 93.31 79 LEU A CA 1
ATOM 571 C C . LEU A 1 79 ? 0.278 34.912 13.738 1.00 93.31 79 LEU A C 1
ATOM 573 O O . LEU A 1 79 ? 0.205 33.746 13.352 1.00 93.31 79 LEU A O 1
ATOM 577 N N . PRO A 1 80 ? 0.821 35.863 12.960 1.00 93.94 80 PRO A N 1
ATOM 578 C CA . PRO A 1 80 ? 1.480 35.530 11.703 1.00 93.94 80 PRO A CA 1
ATOM 579 C C . PRO A 1 80 ? 2.765 34.744 11.985 1.00 93.94 80 PRO A C 1
ATOM 581 O O . PRO A 1 80 ? 3.478 35.046 12.933 1.00 93.94 80 PRO A O 1
ATOM 584 N N . THR A 1 81 ? 3.110 33.770 11.147 1.00 93.00 81 THR A N 1
ATOM 585 C CA . THR A 1 81 ? 4.373 33.009 11.259 1.00 93.00 81 THR A CA 1
ATOM 586 C C . THR A 1 81 ? 5.594 33.827 10.808 1.00 93.00 81 THR A C 1
ATOM 588 O O . THR A 1 81 ? 6.732 33.536 11.186 1.00 93.00 81 THR A O 1
ATOM 591 N N . PHE A 1 82 ? 5.375 34.891 10.029 1.00 93.44 82 PHE A N 1
ATOM 592 C CA . PHE A 1 82 ? 6.382 35.865 9.601 1.00 93.44 82 PHE A CA 1
ATOM 593 C C . PHE A 1 82 ? 5.731 37.191 9.177 1.00 93.44 82 PHE A C 1
ATOM 595 O O . PHE A 1 82 ? 4.551 37.225 8.844 1.00 93.44 82 PHE A O 1
ATOM 602 N N . VAL A 1 83 ? 6.521 38.263 9.088 1.00 94.25 83 VAL A N 1
ATOM 603 C CA . VAL A 1 83 ? 6.141 39.542 8.457 1.00 94.25 83 VAL A CA 1
ATOM 604 C C . VAL A 1 83 ? 7.135 39.911 7.352 1.00 94.25 83 VAL A C 1
ATOM 606 O O . VAL A 1 83 ? 8.273 39.439 7.361 1.00 94.25 83 VAL A O 1
ATOM 609 N N . THR A 1 84 ? 6.738 40.738 6.382 1.00 92.31 84 THR A N 1
ATOM 610 C CA . THR A 1 84 ? 7.620 41.131 5.261 1.00 92.31 84 THR A CA 1
ATOM 611 C C . THR A 1 84 ? 7.852 42.637 5.219 1.00 92.31 84 THR A C 1
ATOM 613 O O . THR A 1 84 ? 6.892 43.395 5.169 1.00 92.31 84 THR A O 1
ATOM 616 N N . ARG A 1 85 ? 9.108 43.093 5.172 1.00 88.81 85 ARG A N 1
ATOM 617 C CA . ARG A 1 85 ? 9.455 44.512 4.998 1.00 88.81 85 ARG A CA 1
ATOM 618 C C . ARG A 1 85 ? 9.088 44.967 3.575 1.00 88.81 85 ARG A C 1
ATOM 620 O O . ARG A 1 85 ? 9.550 44.341 2.616 1.00 88.81 85 ARG A O 1
ATOM 627 N N . PRO A 1 86 ? 8.284 46.029 3.394 1.00 75.50 86 PRO A N 1
ATOM 628 C CA . PRO A 1 86 ? 7.951 46.517 2.068 1.00 75.50 86 PRO A CA 1
ATOM 629 C C . PRO A 1 86 ? 9.199 47.076 1.365 1.00 75.50 86 PRO A C 1
ATOM 631 O O . PRO A 1 86 ? 10.080 47.649 2.013 1.00 75.50 86 PRO A O 1
ATOM 634 N N . PRO A 1 87 ? 9.305 46.915 0.034 1.00 62.09 87 PRO A N 1
ATOM 635 C CA . PRO A 1 87 ? 10.401 47.487 -0.737 1.00 62.09 87 PRO A CA 1
ATOM 636 C C . PRO A 1 87 ? 10.340 49.018 -0.647 1.00 62.09 87 PRO A C 1
ATOM 638 O O . PRO A 1 87 ? 9.364 49.632 -1.076 1.00 62.09 87 PRO A O 1
ATOM 641 N N . GLY A 1 88 ? 11.364 49.640 -0.059 1.00 54.31 88 GLY A N 1
ATOM 642 C CA . GLY A 1 88 ? 11.420 51.093 0.093 1.00 54.31 88 GLY A CA 1
ATOM 643 C C . GLY A 1 88 ? 11.468 51.807 -1.261 1.00 54.31 88 GLY A C 1
ATOM 644 O O . GLY A 1 88 ? 12.278 51.464 -2.125 1.00 54.31 88 GLY A O 1
ATOM 645 N N . ALA A 1 89 ? 10.620 52.823 -1.438 1.00 34.28 89 ALA A N 1
ATOM 646 C CA . ALA A 1 89 ? 10.725 53.761 -2.547 1.00 34.28 89 ALA A CA 1
ATOM 647 C C . ALA A 1 89 ? 12.076 54.493 -2.460 1.00 34.28 89 ALA A C 1
ATOM 649 O O . ALA A 1 89 ? 12.342 55.234 -1.514 1.00 34.28 89 ALA A O 1
ATOM 650 N N . ARG A 1 90 ? 12.951 54.265 -3.443 1.00 34.97 90 ARG A N 1
ATOM 651 C CA . ARG A 1 90 ? 14.212 55.003 -3.585 1.00 34.97 90 ARG A CA 1
ATOM 652 C C . ARG A 1 90 ? 13.897 56.476 -3.884 1.00 34.97 90 ARG A C 1
ATOM 654 O O . ARG A 1 90 ? 13.183 56.727 -4.856 1.00 34.97 90 ARG A O 1
ATOM 661 N N . PRO A 1 91 ? 14.457 57.457 -3.154 1.00 35.78 91 PRO A N 1
ATOM 662 C CA . PRO A 1 91 ? 14.493 58.819 -3.663 1.00 35.78 91 PRO A CA 1
ATOM 663 C C . PRO A 1 91 ? 15.354 58.834 -4.932 1.00 35.78 91 PRO A C 1
ATOM 665 O O . PRO A 1 91 ? 16.421 58.214 -4.981 1.00 35.78 91 PRO A O 1
ATOM 668 N N . ALA A 1 92 ? 14.869 59.507 -5.976 1.00 35.66 92 ALA A N 1
ATOM 669 C CA . ALA A 1 92 ? 15.595 59.661 -7.229 1.00 35.66 92 ALA A CA 1
ATOM 670 C C . ALA A 1 92 ? 16.951 60.329 -6.952 1.00 35.66 92 ALA A C 1
ATOM 672 O O . ALA A 1 92 ? 17.023 61.490 -6.548 1.00 35.66 92 ALA A O 1
ATOM 673 N N . ARG A 1 93 ? 18.034 59.567 -7.136 1.00 40.16 93 ARG A N 1
ATOM 674 C CA . ARG A 1 93 ? 19.406 60.068 -7.033 1.00 40.16 93 ARG A CA 1
ATOM 675 C C . ARG A 1 93 ? 19.662 60.957 -8.250 1.00 40.16 93 ARG A C 1
ATOM 677 O O . ARG A 1 93 ? 19.366 60.552 -9.373 1.00 40.16 93 ARG A O 1
ATOM 684 N N . ALA A 1 94 ? 20.193 62.159 -8.028 1.00 44.00 94 ALA A N 1
ATOM 685 C CA . ALA A 1 94 ? 20.637 63.031 -9.112 1.00 44.00 94 ALA A CA 1
ATOM 686 C C . ALA A 1 94 ? 21.609 62.268 -10.040 1.00 44.00 94 ALA A C 1
ATOM 688 O O . ALA A 1 94 ? 22.407 61.468 -9.535 1.00 44.00 94 ALA A O 1
ATOM 689 N N . PRO A 1 95 ? 21.546 62.472 -11.370 1.00 44.94 95 PRO A N 1
ATOM 690 C CA . PRO A 1 95 ? 22.362 61.722 -12.315 1.00 44.94 95 PRO A CA 1
ATOM 691 C C . PRO A 1 95 ? 23.848 61.958 -12.027 1.00 44.94 95 PRO A C 1
ATOM 693 O O . PRO A 1 95 ? 24.326 63.092 -12.037 1.00 44.94 95 PRO A O 1
ATOM 696 N N . ALA A 1 96 ? 24.570 60.873 -11.740 1.00 50.91 96 ALA A N 1
ATOM 697 C CA . ALA A 1 96 ? 26.022 60.897 -11.646 1.00 50.91 96 ALA A CA 1
ATOM 698 C C . ALA A 1 96 ? 26.623 61.214 -13.032 1.00 50.91 96 ALA A C 1
ATOM 700 O O . ALA A 1 96 ? 26.030 60.835 -14.046 1.00 50.91 96 ALA A O 1
ATOM 701 N N . PRO A 1 97 ? 27.780 61.899 -13.103 1.00 55.50 97 PRO A N 1
ATOM 702 C CA . PRO A 1 97 ? 28.446 62.181 -14.371 1.00 55.50 97 PRO A CA 1
ATOM 703 C C . PRO A 1 97 ? 28.699 60.885 -15.153 1.00 55.50 97 PRO A C 1
ATOM 705 O O . PRO A 1 97 ? 29.050 59.856 -14.573 1.00 55.50 97 PRO A O 1
ATOM 708 N N . ALA A 1 98 ? 28.487 60.939 -16.469 1.00 61.97 98 ALA A N 1
ATOM 709 C CA . ALA A 1 98 ? 28.594 59.779 -17.344 1.00 61.97 98 ALA A CA 1
ATOM 710 C C . ALA A 1 98 ? 30.032 59.233 -17.344 1.00 61.97 98 ALA A C 1
ATOM 712 O O . ALA A 1 98 ? 30.953 59.881 -17.838 1.00 61.97 98 ALA A O 1
ATOM 713 N N . VAL A 1 99 ? 30.216 58.040 -16.780 1.00 78.50 99 VAL A N 1
ATOM 714 C CA . VAL A 1 99 ? 31.473 57.288 -16.859 1.00 78.50 99 VAL A CA 1
ATOM 715 C C . VAL A 1 99 ? 31.563 56.660 -18.250 1.00 78.50 99 VAL A C 1
ATOM 717 O O . VAL A 1 99 ? 30.629 55.982 -18.681 1.00 78.50 99 VAL A O 1
ATOM 720 N N . VAL A 1 100 ? 32.674 56.887 -18.954 1.00 86.38 100 VAL A N 1
ATOM 721 C CA . VAL A 1 100 ? 32.978 56.197 -20.216 1.00 86.38 100 VAL A CA 1
ATOM 722 C C . VAL A 1 100 ? 33.577 54.835 -19.875 1.00 86.38 100 VAL A C 1
ATOM 724 O O . VAL A 1 100 ? 34.599 54.757 -19.194 1.00 86.38 100 VAL A O 1
ATOM 727 N N . TRP A 1 101 ? 32.924 53.765 -20.325 1.00 91.44 101 TRP A N 1
ATOM 728 C CA . TRP A 1 101 ? 33.319 52.389 -20.019 1.00 91.44 101 TRP A CA 1
ATOM 729 C C . TRP A 1 101 ? 34.176 51.788 -21.133 1.00 91.44 101 TRP A C 1
ATOM 731 O O . TRP A 1 101 ? 33.881 51.964 -22.315 1.00 91.44 101 TRP A O 1
ATOM 741 N N . HIS A 1 102 ? 35.223 51.061 -20.747 1.00 91.00 102 HIS A N 1
ATOM 742 C CA . HIS A 1 102 ? 36.020 50.227 -21.639 1.00 91.00 102 HIS A CA 1
ATOM 743 C C . HIS A 1 102 ? 35.139 49.112 -22.217 1.00 91.00 102 HIS A C 1
ATOM 745 O O . HIS A 1 102 ? 34.202 48.666 -21.551 1.00 91.00 102 HIS A O 1
ATOM 751 N N . ALA A 1 103 ? 35.432 48.639 -23.433 1.00 88.38 103 ALA A N 1
ATOM 752 C CA . ALA A 1 103 ? 34.597 47.648 -24.123 1.00 88.38 103 ALA A CA 1
ATOM 753 C C . ALA A 1 103 ? 34.346 46.389 -23.265 1.00 88.38 103 ALA A C 1
ATOM 755 O O . ALA A 1 103 ? 33.204 45.950 -23.135 1.00 88.38 103 ALA A O 1
ATOM 756 N N . ASP A 1 104 ? 35.383 45.900 -22.578 1.00 87.06 104 ASP A N 1
ATOM 757 C CA . ASP A 1 104 ? 35.314 44.728 -21.685 1.00 87.06 104 ASP A CA 1
ATOM 758 C C . ASP A 1 104 ? 34.488 44.951 -20.402 1.00 87.06 104 ASP A C 1
ATOM 760 O O . ASP A 1 104 ? 34.116 44.000 -19.714 1.00 87.06 104 ASP A O 1
ATOM 764 N N . LEU A 1 105 ? 34.167 46.206 -20.069 1.00 91.12 105 LEU A N 1
ATOM 765 C CA . LEU A 1 105 ? 33.309 46.582 -18.940 1.00 91.12 105 LEU A CA 1
ATOM 766 C C . LEU A 1 105 ? 31.998 47.246 -19.378 1.00 91.12 105 LEU A C 1
ATOM 768 O O . LEU A 1 105 ? 31.268 47.770 -18.537 1.00 91.12 105 LEU A O 1
ATOM 772 N N . GLY A 1 106 ? 31.646 47.193 -20.667 1.00 85.75 106 GLY A N 1
ATOM 773 C CA . GLY A 1 106 ? 30.427 47.822 -21.189 1.00 85.75 106 GLY A CA 1
ATOM 774 C C . GLY A 1 106 ? 29.145 47.340 -20.496 1.00 85.75 106 GLY A C 1
ATOM 775 O O . GLY A 1 106 ? 28.207 48.113 -20.301 1.00 85.75 106 GLY A O 1
ATOM 776 N N . TRP A 1 107 ? 29.133 46.090 -20.024 1.00 91.44 107 TRP A N 1
ATOM 777 C CA . TRP A 1 107 ? 28.036 45.501 -19.249 1.00 91.44 107 TRP A CA 1
ATOM 778 C C . TRP A 1 107 ? 27.771 46.220 -17.913 1.00 91.44 107 TRP A C 1
ATOM 780 O O . TRP A 1 107 ? 26.657 46.152 -17.390 1.00 91.44 107 TRP A O 1
ATOM 790 N N . ALA A 1 108 ? 28.769 46.906 -17.346 1.00 89.19 108 ALA A N 1
ATOM 791 C CA . ALA A 1 108 ? 28.649 47.602 -16.070 1.00 89.19 108 ALA A CA 1
ATOM 792 C C . ALA A 1 108 ? 27.961 48.969 -16.206 1.00 89.19 108 ALA A C 1
ATOM 794 O O . ALA A 1 108 ? 27.465 49.492 -15.210 1.00 89.19 108 ALA A O 1
ATOM 795 N N . ALA A 1 109 ? 27.858 49.526 -17.418 1.00 86.31 109 ALA A N 1
ATOM 796 C CA . ALA A 1 109 ? 27.388 50.891 -17.641 1.00 86.31 109 ALA A CA 1
ATOM 797 C C . ALA A 1 109 ? 25.964 51.146 -17.124 1.00 86.31 109 ALA A C 1
ATOM 799 O O . ALA A 1 109 ? 25.741 52.053 -16.317 1.00 86.31 109 ALA A O 1
ATOM 800 N N . THR A 1 110 ? 24.996 50.328 -17.548 1.00 83.44 110 THR A N 1
ATOM 801 C CA . THR A 1 110 ? 23.588 50.490 -17.154 1.00 83.44 110 THR A CA 1
ATOM 802 C C . THR A 1 110 ? 23.367 50.214 -15.660 1.00 83.44 110 THR A C 1
ATOM 804 O O . THR A 1 110 ? 22.777 51.072 -15.000 1.00 83.44 110 THR A O 1
ATOM 807 N N . PRO A 1 111 ? 23.872 49.105 -15.073 1.00 84.38 111 PRO A N 1
ATOM 808 C CA . PRO A 1 111 ? 23.713 48.847 -13.640 1.00 84.38 111 PRO A CA 1
ATOM 809 C C . PRO A 1 111 ? 24.423 49.876 -12.748 1.00 84.38 111 PRO A C 1
ATOM 811 O O . PRO A 1 111 ? 23.948 50.184 -11.654 1.00 84.38 111 PRO A O 1
ATOM 814 N N . PHE A 1 112 ? 25.548 50.433 -13.201 1.00 84.25 112 PHE A N 1
ATOM 815 C CA . PHE A 1 112 ? 26.252 51.487 -12.476 1.00 84.25 112 PHE A CA 1
ATOM 816 C C . PHE A 1 112 ? 25.438 52.785 -12.459 1.00 84.25 112 PHE A C 1
ATOM 818 O O . PHE A 1 112 ? 25.263 53.384 -11.397 1.00 84.25 112 PHE A O 1
ATOM 825 N N . ALA A 1 113 ? 24.864 53.177 -13.602 1.00 77.50 113 ALA A N 1
ATOM 826 C CA . ALA A 1 113 ? 24.009 54.360 -13.710 1.00 77.50 113 ALA A CA 1
ATOM 827 C C . ALA A 1 113 ? 22.723 54.246 -12.869 1.00 77.50 113 ALA A C 1
ATOM 829 O O . ALA A 1 113 ? 22.277 55.234 -12.289 1.00 77.50 113 ALA A O 1
ATOM 830 N N . SER A 1 114 ? 22.157 53.041 -12.732 1.00 75.12 114 SER A N 1
ATOM 831 C CA . SER A 1 114 ? 20.989 52.783 -11.877 1.00 75.12 114 SER A CA 1
ATOM 832 C C . SER A 1 114 ? 21.329 52.596 -10.389 1.00 75.12 114 SER A C 1
ATOM 834 O O . SER A 1 114 ? 20.446 52.286 -9.581 1.00 75.12 114 SER A O 1
ATOM 836 N N . GLY A 1 115 ? 22.600 52.763 -10.000 1.00 79.94 115 GLY A N 1
ATOM 837 C CA . GLY A 1 115 ? 23.062 52.611 -8.620 1.00 79.94 115 GLY A CA 1
ATOM 838 C C . GLY A 1 115 ? 22.877 51.191 -8.080 1.00 79.94 115 GLY A C 1
ATOM 839 O O . GLY A 1 115 ? 22.501 51.018 -6.922 1.00 79.94 115 GLY A O 1
ATOM 840 N N . THR A 1 116 ? 23.038 50.179 -8.930 1.00 83.56 116 THR A N 1
ATOM 841 C CA . THR A 1 116 ? 22.846 48.762 -8.576 1.00 83.56 116 THR A CA 1
ATOM 842 C C . THR A 1 116 ? 24.024 48.193 -7.779 1.00 83.56 116 THR A C 1
ATOM 844 O O . THR A 1 116 ? 23.844 47.236 -7.026 1.00 83.56 116 THR A O 1
ATOM 847 N N . PHE A 1 117 ? 25.215 48.772 -7.934 1.00 83.75 117 PHE A N 1
ATOM 848 C CA . PHE A 1 117 ? 26.434 48.372 -7.227 1.00 83.75 117 PHE A CA 1
ATOM 849 C C . PHE A 1 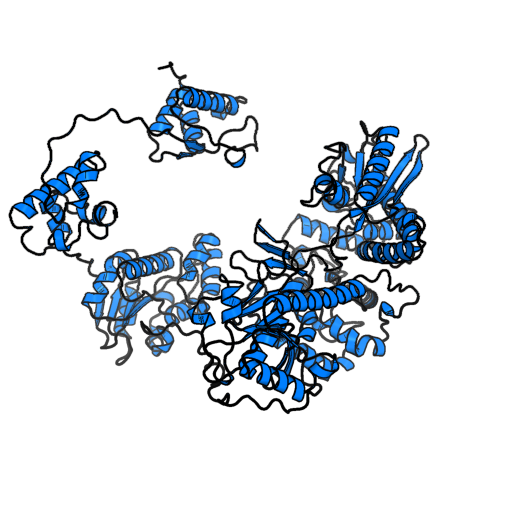117 ? 26.576 49.091 -5.880 1.00 83.75 117 PHE A C 1
ATOM 851 O O . PHE A 1 117 ? 26.132 50.235 -5.738 1.00 83.75 117 PHE A O 1
ATOM 858 N N . SER A 1 118 ? 27.205 48.434 -4.902 1.00 83.06 118 SER A N 1
ATOM 859 C CA . SER A 1 118 ? 27.647 49.101 -3.669 1.00 83.06 118 SER A CA 1
ATOM 860 C C . SER A 1 118 ? 28.759 50.116 -3.965 1.00 83.06 118 SER A C 1
ATOM 862 O O . SER A 1 118 ? 29.311 50.148 -5.067 1.00 83.06 118 SER A O 1
ATOM 864 N N . GLU A 1 119 ? 29.106 50.960 -2.991 1.00 79.00 119 GLU A N 1
ATOM 865 C CA . GLU A 1 119 ? 30.193 51.933 -3.170 1.00 79.00 119 GLU A CA 1
ATOM 866 C C . GLU A 1 119 ? 31.544 51.255 -3.437 1.00 79.00 119 GLU A C 1
ATOM 868 O O . GLU A 1 119 ? 32.263 51.688 -4.338 1.00 79.00 119 GLU A O 1
ATOM 873 N N . ASP A 1 120 ? 31.830 50.143 -2.755 1.00 77.88 120 ASP A N 1
ATOM 874 C CA . ASP A 1 120 ? 33.059 49.361 -2.939 1.00 77.88 120 ASP A CA 1
ATOM 875 C C . ASP A 1 120 ? 33.113 48.676 -4.311 1.00 77.88 120 ASP A C 1
ATOM 877 O O . ASP A 1 120 ? 34.143 48.687 -4.984 1.00 77.88 120 ASP A O 1
ATOM 881 N N . GLU A 1 121 ? 31.989 48.126 -4.780 1.00 86.56 121 GLU A N 1
ATOM 882 C CA . GLU A 1 121 ? 31.895 47.514 -6.110 1.00 86.56 121 GLU A CA 1
ATOM 883 C C . GLU A 1 121 ? 32.025 48.564 -7.221 1.00 86.56 121 GLU A C 1
ATOM 885 O O . GLU A 1 121 ? 32.696 48.341 -8.229 1.00 86.56 121 GLU A O 1
ATOM 890 N N . ALA A 1 122 ? 31.412 49.734 -7.030 1.00 86.75 122 ALA A N 1
ATOM 891 C CA . ALA A 1 122 ? 31.517 50.853 -7.953 1.00 86.75 122 ALA A CA 1
ATOM 892 C C . ALA A 1 122 ? 32.938 51.446 -7.982 1.00 86.75 122 ALA A C 1
ATOM 894 O O . ALA A 1 122 ? 33.412 51.877 -9.035 1.00 86.75 122 ALA A O 1
ATOM 895 N N . ALA A 1 123 ? 33.633 51.493 -6.842 1.00 85.88 123 ALA A N 1
ATOM 896 C CA . ALA A 1 123 ? 35.039 51.880 -6.773 1.00 85.88 123 ALA A CA 1
ATOM 897 C C . ALA A 1 123 ? 35.930 50.867 -7.507 1.00 85.88 123 ALA A C 1
ATOM 899 O O . ALA A 1 123 ? 36.679 51.269 -8.393 1.00 85.88 123 ALA A O 1
ATOM 900 N N . LEU A 1 124 ? 35.767 49.569 -7.232 1.00 89.38 124 LEU A N 1
ATOM 901 C CA . LEU A 1 124 ? 36.497 48.489 -7.899 1.00 89.38 124 LEU A CA 1
ATOM 902 C C . LEU A 1 124 ? 36.333 48.533 -9.426 1.00 89.38 124 LEU A C 1
ATOM 904 O O . LEU A 1 124 ? 37.323 48.498 -10.154 1.00 89.38 124 LEU A O 1
ATOM 908 N N . LEU A 1 125 ? 35.096 48.646 -9.922 1.00 91.44 125 LEU A N 1
ATOM 909 C CA . LEU A 1 125 ? 34.821 48.689 -11.362 1.00 91.44 125 LEU A CA 1
ATOM 910 C C . LEU A 1 125 ? 35.444 49.913 -12.040 1.00 91.44 125 LEU A C 1
ATOM 912 O O . LEU A 1 125 ? 35.919 49.788 -13.164 1.00 91.44 125 LEU A O 1
ATOM 916 N N . ARG A 1 126 ? 35.489 51.072 -11.368 1.00 90.75 126 ARG A N 1
ATOM 917 C CA . ARG A 1 126 ? 36.183 52.264 -11.886 1.00 90.75 126 ARG A CA 1
ATOM 918 C C . ARG A 1 126 ? 37.694 52.064 -11.938 1.00 90.75 126 ARG A C 1
ATOM 920 O O . ARG A 1 126 ? 38.282 52.325 -12.977 1.00 90.75 126 ARG A O 1
ATOM 927 N N . THR A 1 127 ? 38.297 51.522 -10.880 1.00 91.31 127 THR A N 1
ATOM 928 C CA . THR A 1 127 ? 39.736 51.219 -10.855 1.00 91.31 127 THR A CA 1
ATOM 929 C C . THR A 1 127 ? 40.132 50.263 -11.984 1.00 91.31 127 THR A C 1
ATOM 931 O O . THR A 1 127 ? 41.128 50.494 -12.666 1.00 91.31 127 THR A O 1
ATOM 934 N N . ILE A 1 128 ? 39.335 49.216 -12.235 1.00 91.62 128 ILE A N 1
ATOM 935 C CA . ILE A 1 128 ? 39.582 48.286 -13.350 1.00 91.62 128 ILE A CA 1
ATOM 936 C C . ILE A 1 128 ? 39.379 48.994 -14.698 1.00 91.62 128 ILE A C 1
ATOM 938 O O . ILE A 1 128 ? 40.188 48.821 -15.604 1.00 91.62 128 ILE A O 1
ATOM 942 N N . ASN A 1 129 ? 38.331 49.812 -14.837 1.00 93.00 129 ASN A N 1
ATOM 943 C CA . ASN A 1 129 ? 38.049 50.568 -16.059 1.00 93.00 129 ASN A CA 1
ATOM 944 C C . ASN A 1 129 ? 39.202 51.506 -16.441 1.00 93.00 129 ASN A C 1
ATOM 946 O O . ASN A 1 129 ? 39.638 51.506 -17.591 1.00 93.00 129 ASN A O 1
ATOM 950 N N . ASP A 1 130 ? 39.734 52.244 -15.468 1.00 90.31 130 ASP A N 1
ATOM 951 C CA . ASP A 1 130 ? 40.863 53.151 -15.667 1.00 90.31 130 ASP A CA 1
ATOM 952 C C . ASP A 1 130 ? 42.141 52.377 -16.026 1.00 90.31 130 ASP A C 1
ATOM 954 O O . ASP A 1 130 ? 42.873 52.773 -16.935 1.00 90.31 130 ASP A O 1
ATOM 958 N N . ALA A 1 131 ? 42.380 51.228 -15.381 1.00 87.50 131 ALA A N 1
ATOM 959 C CA . ALA A 1 131 ? 43.512 50.361 -15.696 1.00 87.50 131 ALA A CA 1
ATOM 960 C C . ALA A 1 131 ? 43.436 49.783 -17.120 1.00 87.50 131 ALA A C 1
ATOM 962 O O . ALA A 1 131 ? 44.449 49.735 -17.816 1.00 87.50 131 ALA A O 1
ATOM 963 N N . LEU A 1 132 ? 42.245 49.390 -17.587 1.00 89.69 132 LEU A N 1
ATOM 964 C CA . LEU A 1 132 ? 42.044 48.898 -18.954 1.00 89.69 132 LEU A CA 1
ATOM 965 C C . LEU A 1 132 ? 42.316 49.995 -19.996 1.00 89.69 132 LEU A C 1
ATOM 967 O O . LEU A 1 132 ? 43.056 49.755 -20.949 1.00 89.69 132 LEU A O 1
ATOM 971 N N . PHE A 1 133 ? 41.832 51.223 -19.778 1.00 87.88 133 PHE A N 1
ATOM 972 C CA . PHE A 1 133 ? 42.149 52.360 -20.656 1.00 87.88 133 PHE A CA 1
ATOM 973 C C . PHE A 1 133 ? 43.627 52.774 -20.623 1.00 87.88 133 PHE A C 1
ATOM 975 O O . PHE A 1 133 ? 44.144 53.270 -21.624 1.00 87.88 133 PHE A O 1
ATOM 982 N N . ALA A 1 134 ? 44.328 52.543 -19.510 1.00 85.94 134 ALA A N 1
ATOM 983 C CA . ALA A 1 134 ? 45.765 52.789 -19.376 1.00 85.94 134 ALA A CA 1
ATOM 984 C C . ALA A 1 134 ? 46.654 51.698 -20.018 1.00 85.94 134 ALA A C 1
ATOM 986 O O . ALA A 1 134 ? 47.876 51.733 -19.857 1.00 85.94 134 ALA A O 1
ATOM 987 N N . GLY A 1 135 ? 46.065 50.752 -20.761 1.00 79.94 135 GLY A N 1
ATOM 988 C CA . GLY A 1 135 ? 46.778 49.671 -21.451 1.00 79.94 135 GLY A CA 1
ATOM 989 C C . GLY A 1 135 ? 46.683 48.302 -20.771 1.00 79.94 135 GLY A C 1
ATOM 990 O O . GLY A 1 135 ? 47.433 47.400 -21.140 1.00 79.94 135 GLY A O 1
ATOM 991 N N . GLY A 1 136 ? 45.773 48.136 -19.807 1.00 79.44 136 GLY A N 1
ATOM 992 C CA . GLY A 1 136 ? 45.521 46.881 -19.099 1.00 79.44 136 GLY A CA 1
ATOM 993 C C . GLY A 1 136 ? 46.324 46.715 -17.806 1.00 79.44 136 GLY A C 1
ATOM 994 O O . GLY A 1 136 ? 47.286 47.432 -17.524 1.00 79.44 136 GLY A O 1
ATOM 995 N N . LEU A 1 137 ? 45.919 45.731 -17.000 1.00 85.06 137 LEU A N 1
ATOM 996 C CA . LEU A 1 137 ? 46.622 45.345 -15.775 1.00 85.06 137 LEU A CA 1
ATOM 997 C C . LEU A 1 137 ? 47.906 44.578 -16.125 1.00 85.06 137 LEU A C 1
ATOM 999 O O . LEU A 1 137 ? 47.902 43.680 -16.966 1.00 85.06 137 LEU A O 1
ATOM 1003 N N . LYS A 1 138 ? 49.032 44.943 -15.500 1.00 79.94 138 LYS A N 1
ATOM 1004 C CA . LYS A 1 138 ? 50.345 44.369 -15.840 1.00 79.94 138 LYS A CA 1
ATOM 1005 C C . LYS A 1 138 ? 50.529 42.978 -15.239 1.00 79.94 138 LYS A C 1
ATOM 1007 O O . LYS A 1 138 ? 50.389 42.809 -14.029 1.00 79.94 138 LYS A O 1
ATOM 1012 N N . GLY A 1 139 ? 50.951 42.029 -16.077 1.00 82.00 139 GLY A N 1
ATOM 1013 C CA . GLY A 1 139 ? 51.332 40.673 -15.672 1.00 82.00 139 GLY A CA 1
ATOM 1014 C C . GLY A 1 139 ? 50.158 39.808 -15.208 1.00 82.00 139 GLY A C 1
ATOM 1015 O O . GLY A 1 139 ? 49.048 40.290 -15.012 1.00 82.00 139 GLY A O 1
ATOM 1016 N N . THR A 1 140 ? 50.410 38.511 -15.036 1.00 88.38 140 THR A N 1
ATOM 1017 C CA . THR A 1 140 ? 49.476 37.585 -14.381 1.00 88.38 140 THR A CA 1
ATOM 1018 C C . THR A 1 140 ? 50.022 37.253 -12.997 1.00 88.38 140 THR A C 1
ATOM 1020 O O . THR A 1 140 ? 51.150 36.774 -12.903 1.00 88.38 140 THR A O 1
ATOM 1023 N N . VAL A 1 141 ? 49.262 37.552 -11.941 1.00 91.00 141 VAL A N 1
ATOM 1024 C CA . VAL A 1 141 ? 49.678 37.377 -10.532 1.00 91.00 141 VAL A CA 1
ATOM 1025 C C . VAL A 1 141 ? 48.615 36.612 -9.731 1.00 91.00 141 VAL A C 1
ATOM 1027 O O . VAL A 1 141 ? 47.459 36.574 -10.157 1.00 91.00 141 VAL A O 1
ATOM 1030 N N . PRO A 1 142 ? 48.938 36.028 -8.565 1.00 90.00 142 PRO A N 1
ATOM 1031 C CA . PRO A 1 142 ? 47.937 35.428 -7.686 1.00 90.00 142 PRO A CA 1
ATOM 1032 C C . PRO A 1 142 ? 46.768 36.374 -7.367 1.00 90.00 142 PRO A C 1
ATOM 1034 O O . PRO A 1 142 ? 46.958 37.570 -7.137 1.00 90.00 142 PRO A O 1
ATOM 1037 N N . LEU A 1 143 ? 45.545 35.839 -7.300 1.00 87.88 143 LEU A N 1
ATOM 1038 C CA . LEU A 1 143 ? 44.319 36.617 -7.080 1.00 87.88 143 LEU A CA 1
ATOM 1039 C C . LEU A 1 143 ? 44.388 37.461 -5.805 1.00 87.88 143 LEU A C 1
ATOM 1041 O O . LEU A 1 143 ? 43.907 38.591 -5.798 1.00 87.88 143 LEU A O 1
ATOM 1045 N N . ALA A 1 144 ? 45.016 36.941 -4.750 1.00 84.50 144 ALA A N 1
ATOM 1046 C CA . ALA A 1 144 ? 45.203 37.673 -3.504 1.00 84.50 144 ALA A CA 1
ATOM 1047 C C . ALA A 1 144 ? 46.101 38.909 -3.684 1.00 84.50 144 ALA A C 1
ATOM 1049 O O . ALA A 1 144 ? 45.783 39.976 -3.161 1.00 84.50 144 ALA A O 1
ATOM 1050 N N . GLU A 1 145 ? 47.174 38.803 -4.471 1.00 90.50 145 GLU A N 1
ATOM 1051 C CA . GLU A 1 145 ? 48.061 39.928 -4.792 1.00 90.50 145 GLU A CA 1
ATOM 1052 C C . GLU A 1 145 ? 47.338 40.965 -5.653 1.00 90.50 145 GLU A C 1
ATOM 1054 O O . GLU A 1 145 ? 47.356 42.155 -5.329 1.00 90.50 145 GLU A O 1
ATOM 1059 N N . ARG A 1 146 ? 46.596 40.515 -6.678 1.00 91.88 146 ARG A N 1
ATOM 1060 C CA . ARG A 1 146 ? 45.777 41.416 -7.503 1.00 91.88 146 ARG A CA 1
ATOM 1061 C C . ARG A 1 146 ? 44.682 42.103 -6.687 1.00 91.88 146 ARG A C 1
ATOM 1063 O O . ARG A 1 146 ? 44.354 43.261 -6.931 1.00 91.88 146 ARG A O 1
ATOM 1070 N N . SER A 1 147 ? 44.131 41.407 -5.697 1.00 90.12 147 SER A N 1
ATOM 1071 C CA . SER A 1 147 ? 43.142 41.956 -4.771 1.00 90.12 147 SER A CA 1
ATOM 1072 C C . SER A 1 147 ? 43.739 43.065 -3.904 1.00 90.12 147 SER A C 1
ATOM 1074 O O . SER A 1 147 ? 43.112 44.106 -3.727 1.00 90.12 147 SER A O 1
ATOM 1076 N N . VAL A 1 148 ? 44.977 42.907 -3.423 1.00 88.31 148 VAL A N 1
ATOM 1077 C CA . VAL A 1 148 ? 45.684 43.992 -2.720 1.00 88.31 148 VAL A CA 1
ATOM 1078 C C . VAL A 1 148 ? 45.948 45.174 -3.651 1.00 88.31 148 VAL A C 1
ATOM 1080 O O . VAL A 1 148 ? 45.711 46.310 -3.252 1.00 88.31 148 VAL A O 1
ATOM 1083 N N . GLU A 1 149 ? 46.390 44.931 -4.883 1.00 88.69 149 GLU A N 1
ATOM 1084 C CA . GLU A 1 149 ? 46.680 46.001 -5.845 1.00 88.69 149 GLU A CA 1
ATOM 1085 C C . GLU A 1 149 ? 45.438 46.835 -6.195 1.00 88.69 149 GLU A C 1
ATOM 1087 O O . GLU A 1 149 ? 45.509 48.061 -6.230 1.00 88.69 149 GLU A O 1
ATOM 1092 N N . LEU A 1 150 ? 44.295 46.182 -6.426 1.00 87.81 150 LEU A N 1
ATOM 1093 C CA . LEU A 1 150 ? 43.065 46.851 -6.861 1.00 87.81 150 LEU A CA 1
ATOM 1094 C C . LEU A 1 150 ? 42.232 47.421 -5.710 1.00 87.81 150 LEU A C 1
ATOM 1096 O O . LEU A 1 150 ? 41.485 48.377 -5.919 1.00 87.81 150 LEU A O 1
ATOM 1100 N N . THR A 1 151 ? 42.306 46.823 -4.515 1.00 85.38 151 THR A N 1
ATOM 1101 C CA . THR A 1 151 ? 41.379 47.143 -3.415 1.00 85.38 151 THR A CA 1
ATOM 1102 C C . THR A 1 151 ? 42.047 47.340 -2.057 1.00 85.38 151 THR A C 1
ATOM 1104 O O . THR A 1 151 ? 41.352 47.620 -1.083 1.00 85.38 151 THR A O 1
ATOM 1107 N N . GLY A 1 152 ? 43.357 47.119 -1.935 1.00 85.19 152 GL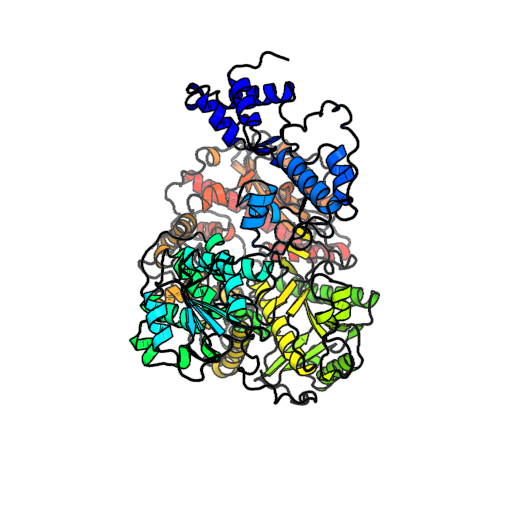Y A N 1
ATOM 1108 C CA . GLY A 1 152 ? 44.073 47.139 -0.655 1.00 85.19 152 GLY A CA 1
ATOM 1109 C C . GLY A 1 152 ? 43.737 45.975 0.287 1.00 85.19 152 GLY A C 1
ATOM 1110 O O . GLY A 1 152 ? 44.174 45.977 1.435 1.00 85.19 152 GLY A O 1
ATOM 1111 N N . ASN A 1 153 ? 42.970 44.975 -0.160 1.00 82.50 153 ASN A N 1
ATOM 1112 C CA . ASN A 1 153 ? 42.514 43.863 0.674 1.00 82.50 153 ASN A CA 1
ATOM 1113 C C . ASN A 1 153 ? 42.748 42.534 -0.045 1.00 82.50 153 ASN A C 1
ATOM 1115 O O . ASN A 1 153 ? 42.107 42.260 -1.053 1.00 82.50 153 ASN A O 1
ATOM 1119 N N . ALA A 1 154 ? 43.607 41.679 0.512 1.00 83.56 154 ALA A N 1
ATOM 1120 C CA . ALA A 1 154 ? 44.010 40.411 -0.100 1.00 83.56 154 ALA A CA 1
ATOM 1121 C C . ALA A 1 154 ? 42.872 39.397 -0.308 1.00 83.56 154 ALA A C 1
ATOM 1123 O O . ALA A 1 154 ? 43.019 38.479 -1.107 1.00 83.56 154 ALA A O 1
ATOM 1124 N N . LYS A 1 155 ? 41.744 39.529 0.402 1.00 81.56 155 LYS A N 1
ATOM 1125 C CA . LYS A 1 155 ? 40.639 38.553 0.363 1.00 81.56 155 LYS A CA 1
ATOM 1126 C C . LYS A 1 155 ? 39.426 39.025 -0.437 1.00 81.56 155 LYS A C 1
ATOM 1128 O O . LYS A 1 155 ? 38.532 38.224 -0.701 1.00 81.56 155 LYS A O 1
ATOM 1133 N N . LEU A 1 156 ? 39.364 40.307 -0.800 1.00 83.12 156 LEU A N 1
ATOM 1134 C CA . LEU A 1 156 ? 38.133 40.904 -1.315 1.00 83.12 156 LEU A CA 1
ATOM 1135 C C . LEU A 1 156 ? 37.739 40.350 -2.690 1.00 83.12 156 LEU A C 1
ATOM 1137 O O . LEU A 1 156 ? 36.583 39.987 -2.886 1.00 83.12 156 LEU A O 1
ATOM 1141 N N . LEU A 1 157 ? 38.676 40.216 -3.632 1.00 85.62 157 LEU A N 1
ATOM 1142 C CA . LEU A 1 157 ? 38.367 39.640 -4.942 1.00 85.62 157 LEU A CA 1
ATOM 1143 C C . LEU A 1 157 ? 38.032 38.150 -4.868 1.00 85.62 157 LEU A C 1
ATOM 1145 O O . LEU A 1 157 ? 37.167 37.713 -5.618 1.00 85.62 157 LEU A O 1
ATOM 1149 N N . ASP A 1 158 ? 38.635 37.380 -3.955 1.00 80.94 158 ASP A N 1
ATOM 1150 C CA . ASP A 1 158 ? 38.230 35.982 -3.738 1.00 80.94 158 ASP A CA 1
ATOM 1151 C C . ASP A 1 158 ? 36.767 35.902 -3.275 1.00 80.94 158 ASP A C 1
ATOM 1153 O O . ASP A 1 158 ? 35.968 35.151 -3.837 1.00 80.94 158 ASP A O 1
ATOM 1157 N N . GLN A 1 159 ? 36.375 36.749 -2.320 1.00 81.62 159 GLN A N 1
ATOM 1158 C CA . GLN A 1 159 ? 34.989 36.847 -1.852 1.00 81.62 159 GLN A CA 1
ATOM 1159 C C . GLN A 1 159 ? 34.030 37.270 -2.973 1.00 81.62 159 GLN A C 1
ATOM 1161 O O . GLN A 1 159 ? 32.977 36.655 -3.149 1.00 81.62 159 GLN A O 1
ATOM 1166 N N . LEU A 1 160 ? 34.403 38.286 -3.756 1.00 82.12 160 LEU A N 1
ATOM 1167 C CA . LEU A 1 160 ? 33.581 38.807 -4.848 1.00 82.12 160 LEU A CA 1
ATOM 1168 C C . LEU A 1 160 ? 33.543 37.880 -6.070 1.00 82.12 160 LEU A C 1
ATOM 1170 O O . LEU A 1 160 ? 32.559 37.917 -6.804 1.00 82.12 160 LEU A O 1
ATOM 1174 N N . SER A 1 161 ? 34.543 37.018 -6.274 1.00 76.62 161 SER A N 1
ATOM 1175 C CA . SER A 1 161 ? 34.589 36.072 -7.402 1.00 76.62 161 SER A CA 1
ATOM 1176 C C . SER A 1 161 ? 33.422 35.079 -7.402 1.00 76.62 161 SER A C 1
ATOM 1178 O O . SER A 1 161 ? 33.008 34.599 -8.454 1.00 76.62 161 SER A O 1
ATOM 1180 N N . ARG A 1 162 ? 32.824 34.828 -6.229 1.00 71.88 162 ARG A N 1
ATOM 1181 C CA . ARG A 1 162 ? 31.629 33.985 -6.062 1.00 71.88 162 ARG A CA 1
ATOM 1182 C C . ARG A 1 162 ? 30.329 34.713 -6.446 1.00 71.88 162 ARG A C 1
ATOM 1184 O O . ARG A 1 162 ? 29.272 34.092 -6.552 1.00 71.88 162 ARG A O 1
ATOM 1191 N N . ASN A 1 163 ? 30.379 36.029 -6.672 1.00 73.88 163 ASN A N 1
ATOM 1192 C CA . ASN A 1 163 ? 29.227 36.856 -7.018 1.00 73.88 163 ASN A CA 1
ATOM 1193 C C . ASN A 1 163 ? 28.999 36.901 -8.540 1.00 73.88 163 ASN A C 1
ATOM 1195 O O . ASN A 1 163 ? 29.646 37.666 -9.263 1.00 73.88 163 ASN A O 1
ATOM 1199 N N . ARG A 1 164 ? 27.983 36.172 -9.026 1.00 76.12 164 ARG A N 1
ATOM 1200 C CA . ARG A 1 164 ? 27.584 36.145 -10.454 1.00 76.12 164 ARG A CA 1
ATOM 1201 C C . ARG A 1 164 ? 27.166 37.512 -11.021 1.00 76.12 164 ARG A C 1
ATOM 1203 O O . ARG A 1 164 ? 27.081 37.692 -12.242 1.00 76.12 164 ARG A O 1
ATOM 1210 N N . ARG A 1 165 ? 26.898 38.506 -10.166 1.00 83.56 165 ARG A N 1
ATOM 1211 C CA . ARG A 1 165 ? 26.628 39.880 -10.604 1.00 83.56 165 ARG A CA 1
ATOM 1212 C C . ARG A 1 165 ? 27.865 40.527 -11.221 1.00 83.56 165 ARG A C 1
ATOM 1214 O O . ARG A 1 165 ? 27.697 41.211 -12.228 1.00 83.56 165 ARG A O 1
ATOM 1221 N N . LEU A 1 166 ? 29.047 40.286 -10.654 1.00 83.94 166 LEU A N 1
ATOM 1222 C CA . LEU A 1 166 ? 30.322 40.853 -11.104 1.00 83.94 166 LEU A CA 1
ATOM 1223 C C . LEU A 1 166 ? 31.129 39.861 -11.956 1.00 83.94 166 LEU A C 1
ATOM 1225 O O . LEU A 1 166 ? 31.633 40.251 -13.003 1.00 83.94 166 LEU A O 1
ATOM 1229 N N . PHE A 1 167 ? 31.178 38.586 -11.558 1.00 86.25 167 PHE A N 1
ATOM 1230 C CA . PHE A 1 167 ? 31.976 37.518 -12.184 1.00 86.25 167 PHE A CA 1
ATOM 1231 C C . PHE A 1 167 ? 31.102 36.512 -12.951 1.00 86.25 167 PHE A C 1
ATOM 1233 O O . PHE A 1 167 ? 31.183 35.299 -12.772 1.00 86.25 167 PHE A O 1
ATOM 1240 N N . GLY A 1 168 ? 30.184 37.033 -13.768 1.00 80.06 168 GLY A N 1
ATOM 1241 C CA . GLY A 1 168 ? 29.324 36.229 -14.642 1.00 80.06 168 GLY A CA 1
ATOM 1242 C C . GLY A 1 168 ? 29.889 36.069 -16.062 1.00 80.06 168 GLY A C 1
ATOM 1243 O O . GLY A 1 168 ? 30.825 36.781 -16.430 1.00 80.06 168 GLY A O 1
ATOM 1244 N N . PRO A 1 169 ? 29.294 35.192 -16.893 1.00 76.31 169 PRO A N 1
ATOM 1245 C CA . PRO A 1 169 ? 29.651 35.080 -18.307 1.00 76.31 169 PRO A CA 1
ATOM 1246 C C . PRO A 1 169 ? 29.583 36.444 -19.012 1.00 76.31 169 PRO A C 1
ATOM 1248 O O . PRO A 1 169 ? 28.584 37.154 -18.886 1.00 76.31 169 PRO A O 1
ATOM 1251 N N . GLY A 1 170 ? 30.656 36.826 -19.713 1.00 80.50 170 GLY A N 1
ATOM 1252 C CA . GLY A 1 170 ? 30.769 38.125 -20.394 1.00 80.50 170 GLY A CA 1
ATOM 1253 C C . GLY A 1 170 ? 30.987 39.340 -19.476 1.00 80.50 170 GLY A C 1
ATOM 1254 O O . GLY A 1 170 ? 30.798 40.467 -19.930 1.00 80.50 170 GLY A O 1
ATOM 1255 N N . LYS A 1 171 ? 31.343 39.130 -18.199 1.00 91.06 171 LYS A N 1
ATOM 1256 C CA . LYS A 1 171 ? 31.633 40.188 -17.212 1.00 91.06 171 LYS A CA 1
ATOM 1257 C C . LYS A 1 171 ? 33.094 40.144 -16.742 1.00 91.06 171 LYS A C 1
ATOM 1259 O O . LYS A 1 171 ? 33.964 39.828 -17.545 1.00 91.06 171 LYS A O 1
ATOM 1264 N N . LEU A 1 172 ? 33.392 40.449 -15.468 1.00 89.69 172 LEU A N 1
ATOM 1265 C CA . LEU A 1 172 ? 34.748 40.286 -14.932 1.00 89.69 172 LEU A CA 1
ATOM 1266 C C . LEU A 1 172 ? 35.180 38.821 -14.989 1.00 89.69 172 LEU A C 1
ATOM 1268 O O . LEU A 1 172 ? 34.438 37.913 -14.616 1.00 89.69 172 LEU A O 1
ATOM 1272 N N . SER A 1 173 ? 36.425 38.617 -15.400 1.00 88.19 173 SER A N 1
ATOM 1273 C CA . SER A 1 173 ? 37.098 37.326 -15.406 1.00 88.19 173 SER A CA 1
ATOM 1274 C C . SER A 1 173 ? 38.509 37.485 -14.851 1.00 88.19 173 SER A C 1
ATOM 1276 O O . SER A 1 173 ? 39.071 38.582 -14.852 1.00 88.19 173 SER A O 1
ATOM 1278 N N . LEU A 1 174 ? 39.106 36.383 -14.399 1.00 86.12 174 LEU A N 1
ATOM 1279 C CA . LEU A 1 174 ? 40.502 36.381 -13.955 1.00 86.12 174 LEU A CA 1
ATOM 1280 C C . LEU A 1 174 ? 41.460 36.842 -15.068 1.00 86.12 174 LEU A C 1
ATOM 1282 O O . LEU A 1 174 ? 42.438 37.526 -14.784 1.00 86.12 174 LEU A O 1
ATOM 1286 N N . ALA A 1 175 ? 41.118 36.567 -16.331 1.00 85.31 175 ALA A N 1
ATOM 1287 C CA . ALA A 1 175 ? 41.860 37.046 -17.494 1.00 85.31 175 ALA A CA 1
ATOM 1288 C C . ALA A 1 175 ? 41.811 38.579 -17.632 1.00 85.31 175 ALA A C 1
ATOM 1290 O O . ALA A 1 175 ? 42.855 39.200 -17.807 1.00 85.31 175 ALA A O 1
ATOM 1291 N N . ILE A 1 176 ? 40.633 39.201 -17.473 1.00 87.62 176 ILE A N 1
ATOM 1292 C CA . ILE A 1 176 ? 40.489 40.673 -17.471 1.00 87.62 176 ILE A CA 1
ATOM 1293 C C . ILE A 1 176 ? 41.280 41.296 -16.314 1.00 87.62 176 ILE A C 1
ATOM 1295 O O . ILE A 1 176 ? 41.845 42.379 -16.453 1.00 87.62 176 ILE A O 1
ATOM 1299 N N . LEU A 1 177 ? 41.341 40.604 -15.174 1.00 89.81 177 LEU A N 1
ATOM 1300 C CA . LEU A 1 177 ? 42.062 41.063 -13.989 1.00 89.81 177 LEU A CA 1
ATOM 1301 C C . LEU A 1 177 ? 43.572 40.784 -14.029 1.00 89.81 177 LEU A C 1
ATOM 1303 O O . LEU A 1 177 ? 44.271 41.201 -13.108 1.00 89.81 177 LEU A O 1
ATOM 1307 N N . GLY A 1 178 ? 44.089 40.063 -15.031 1.00 88.62 178 GLY A N 1
ATOM 1308 C CA . GLY A 1 178 ? 45.477 39.589 -15.022 1.00 88.62 178 GLY A CA 1
ATOM 1309 C C . GLY A 1 178 ? 45.804 38.822 -13.734 1.00 88.62 178 GLY A C 1
ATOM 1310 O O . GLY A 1 178 ? 46.800 39.123 -13.067 1.00 88.62 178 GLY A O 1
ATOM 1311 N N . ALA A 1 179 ? 44.921 37.904 -13.331 1.00 89.50 179 ALA A N 1
ATOM 1312 C CA . ALA A 1 179 ? 45.010 37.157 -12.081 1.00 89.50 179 ALA A CA 1
ATOM 1313 C C . ALA A 1 179 ? 44.911 35.636 -12.290 1.00 89.50 179 ALA A C 1
ATOM 1315 O O . ALA A 1 179 ? 44.265 35.179 -13.230 1.00 89.50 179 ALA A O 1
ATOM 1316 N N . THR A 1 180 ? 45.495 34.846 -11.388 1.00 84.94 180 THR A N 1
ATOM 1317 C CA . THR A 1 180 ? 45.340 33.379 -11.309 1.00 84.94 180 THR A CA 1
ATOM 1318 C C . THR A 1 180 ? 44.903 32.949 -9.914 1.00 84.94 180 THR A C 1
ATOM 1320 O O . THR A 1 180 ? 45.200 33.617 -8.923 1.00 84.94 180 THR A O 1
ATOM 1323 N N . LYS A 1 181 ? 44.188 31.825 -9.807 1.00 76.06 181 LYS A N 1
ATOM 1324 C CA . LYS A 1 181 ? 43.968 31.184 -8.505 1.00 76.06 181 LYS A CA 1
ATOM 1325 C C . LYS A 1 181 ? 45.251 30.496 -8.048 1.00 76.06 181 LYS A C 1
ATOM 1327 O O . LYS A 1 181 ? 46.012 29.993 -8.867 1.00 76.06 181 LYS A O 1
ATOM 1332 N N . THR A 1 182 ? 45.473 30.497 -6.741 1.00 76.62 182 THR A N 1
ATOM 1333 C CA . THR A 1 182 ? 46.567 29.770 -6.091 1.00 76.62 182 THR A CA 1
ATOM 1334 C C . THR A 1 182 ? 45.958 28.846 -5.044 1.00 76.62 182 THR A C 1
ATOM 1336 O O . THR A 1 182 ? 45.563 29.344 -3.982 1.00 76.62 182 THR A O 1
ATOM 1339 N N . PRO A 1 183 ? 45.815 27.543 -5.333 1.00 73.25 183 PRO A N 1
ATOM 1340 C CA . PRO A 1 183 ? 45.269 26.607 -4.364 1.00 73.25 183 PRO A CA 1
ATOM 1341 C C . PRO A 1 183 ? 46.240 26.417 -3.186 1.00 73.25 183 PRO A C 1
ATOM 1343 O O . PRO A 1 183 ? 47.459 26.482 -3.370 1.00 73.25 183 PRO A O 1
ATOM 1346 N N . PRO A 1 184 ? 45.740 26.218 -1.954 1.00 78.31 184 PRO A N 1
ATOM 1347 C CA . PRO A 1 184 ? 46.601 25.931 -0.814 1.00 78.31 184 PRO A CA 1
ATOM 1348 C C . PRO A 1 184 ? 47.277 24.556 -0.994 1.00 78.31 184 PRO A C 1
ATOM 1350 O O . PRO A 1 184 ? 46.587 23.590 -1.320 1.00 78.31 184 PRO A O 1
ATOM 1353 N N . PRO A 1 185 ? 48.602 24.433 -0.777 1.00 78.38 185 PRO A N 1
ATOM 1354 C CA . PRO A 1 185 ? 49.294 23.155 -0.904 1.00 78.38 185 PRO A CA 1
ATOM 1355 C C . PRO A 1 185 ? 48.987 22.234 0.284 1.00 78.38 185 PRO A C 1
ATOM 1357 O O . PRO A 1 185 ? 48.778 22.699 1.407 1.00 78.38 185 PRO A O 1
ATOM 1360 N N . PHE A 1 186 ? 49.041 20.921 0.058 1.00 81.56 186 PHE A N 1
ATOM 1361 C CA . PHE A 1 186 ? 48.953 19.899 1.110 1.00 81.56 186 PHE A CA 1
ATOM 1362 C C . PHE A 1 186 ? 50.198 19.005 1.138 1.00 81.56 186 PHE A C 1
ATOM 1364 O O . PHE A 1 186 ? 50.967 18.948 0.179 1.00 81.56 186 PHE A O 1
ATOM 1371 N N . VAL A 1 187 ? 50.419 18.308 2.255 1.00 91.12 187 VAL A N 1
ATOM 1372 C CA . VAL A 1 187 ? 51.551 17.379 2.406 1.00 91.12 187 VAL A CA 1
ATOM 1373 C C . VAL A 1 187 ? 51.272 16.111 1.602 1.00 91.12 187 VAL A C 1
ATOM 1375 O O . VAL A 1 187 ? 50.206 15.516 1.736 1.00 91.12 187 VAL A O 1
ATOM 1378 N N . TRP A 1 188 ? 52.229 15.668 0.789 1.00 94.31 188 TRP A N 1
ATOM 1379 C CA . TRP A 1 188 ? 52.097 14.464 -0.032 1.00 94.31 188 TRP A CA 1
ATOM 1380 C C . TRP A 1 188 ? 53.428 13.720 -0.182 1.00 94.31 188 TRP A C 1
ATOM 1382 O O . TRP A 1 188 ? 54.502 14.264 0.076 1.00 94.31 188 TRP A O 1
ATOM 1392 N N . ALA A 1 189 ? 53.352 12.456 -0.594 1.00 93.94 189 ALA A N 1
ATOM 1393 C CA . ALA A 1 189 ? 54.493 11.623 -0.950 1.00 93.94 189 ALA A CA 1
ATOM 1394 C C . ALA A 1 189 ? 54.212 10.880 -2.262 1.00 93.94 189 ALA A C 1
ATOM 1396 O O . ALA A 1 189 ? 53.119 10.343 -2.450 1.00 93.94 189 ALA A O 1
ATOM 1397 N N . ARG A 1 190 ? 55.201 10.834 -3.164 1.00 93.75 190 ARG A N 1
ATOM 1398 C CA . ARG A 1 190 ? 55.152 9.959 -4.343 1.00 93.75 190 ARG A CA 1
ATOM 1399 C C . ARG A 1 190 ? 55.439 8.528 -3.899 1.00 93.75 190 ARG A C 1
ATOM 1401 O O . ARG A 1 190 ? 56.466 8.282 -3.271 1.00 93.75 190 ARG A O 1
ATOM 1408 N N . VAL A 1 191 ? 54.532 7.618 -4.234 1.00 93.81 191 VAL A N 1
ATOM 1409 C CA . VAL A 1 191 ? 54.604 6.192 -3.872 1.00 93.81 191 VAL A CA 1
ATOM 1410 C C . VAL A 1 191 ? 54.669 5.272 -5.094 1.00 93.81 191 VAL A C 1
ATOM 1412 O O . VAL A 1 191 ? 55.020 4.105 -4.965 1.00 93.81 191 VAL A O 1
ATOM 1415 N N . GLY A 1 192 ? 54.396 5.807 -6.286 1.00 90.69 192 GLY A N 1
ATOM 1416 C CA . GLY A 1 192 ? 54.467 5.080 -7.547 1.00 90.69 192 GLY A CA 1
ATOM 1417 C C . GLY A 1 192 ? 54.288 6.003 -8.750 1.00 90.69 192 GLY A C 1
ATOM 1418 O O . GLY A 1 192 ? 54.331 7.229 -8.624 1.00 90.69 192 GLY A O 1
ATOM 1419 N N . ASP A 1 193 ? 54.070 5.399 -9.916 1.00 87.94 193 ASP A N 1
ATOM 1420 C CA . ASP A 1 193 ? 53.805 6.102 -11.180 1.00 87.94 193 ASP A CA 1
ATOM 1421 C C . ASP A 1 193 ? 52.333 6.007 -11.613 1.00 87.94 193 ASP A C 1
ATOM 1423 O O . ASP A 1 193 ? 51.980 6.374 -12.733 1.00 87.94 193 ASP A O 1
ATOM 1427 N N . GLY A 1 194 ? 51.467 5.491 -10.735 1.00 87.56 194 GLY A N 1
ATOM 1428 C CA . GLY A 1 194 ? 50.045 5.338 -11.008 1.00 87.56 194 GLY A CA 1
ATOM 1429 C C . GLY A 1 194 ? 49.274 6.671 -11.038 1.00 87.56 194 GLY A C 1
ATOM 1430 O O . GLY A 1 194 ? 49.759 7.691 -10.546 1.00 87.56 194 GLY A O 1
ATOM 1431 N N . PRO A 1 195 ? 48.061 6.693 -11.617 1.00 89.88 195 PRO A N 1
ATOM 1432 C CA . PRO A 1 195 ? 47.302 7.929 -11.830 1.00 89.88 195 PRO A CA 1
ATOM 1433 C C . PRO A 1 195 ? 46.567 8.447 -10.582 1.00 89.88 195 PRO A C 1
ATOM 1435 O O . PRO A 1 195 ? 46.010 9.546 -10.615 1.00 89.88 195 PRO A O 1
ATOM 1438 N N . VAL A 1 196 ? 46.516 7.655 -9.506 1.00 92.25 196 VAL A N 1
ATOM 1439 C CA . VAL A 1 196 ? 45.682 7.930 -8.333 1.00 92.25 196 VAL A CA 1
ATOM 1440 C C . VAL A 1 196 ? 46.445 8.726 -7.283 1.00 92.25 196 VAL A C 1
ATOM 1442 O O . VAL A 1 196 ? 47.563 8.363 -6.901 1.00 92.25 196 VAL A O 1
ATOM 1445 N N . ILE A 1 197 ? 45.789 9.750 -6.739 1.00 94.50 197 ILE A N 1
ATOM 1446 C CA . ILE A 1 197 ? 46.126 10.314 -5.435 1.00 94.50 197 ILE A CA 1
ATOM 1447 C C . ILE A 1 197 ? 45.151 9.801 -4.372 1.00 94.50 197 ILE A C 1
ATOM 1449 O O . ILE A 1 197 ? 43.935 9.950 -4.498 1.00 94.50 197 ILE A O 1
ATOM 1453 N N . LEU A 1 198 ? 45.686 9.184 -3.318 1.00 95.06 198 LEU A N 1
ATOM 1454 C CA . LEU A 1 198 ? 44.920 8.786 -2.139 1.00 95.06 198 LEU A CA 1
ATOM 1455 C C . LEU A 1 198 ? 45.114 9.817 -1.029 1.00 95.06 198 LEU A C 1
ATOM 1457 O O . LEU A 1 198 ? 46.183 9.908 -0.427 1.00 95.06 198 LEU A O 1
ATOM 1461 N N . VAL A 1 199 ? 44.071 10.593 -0.775 1.00 95.69 199 VAL A N 1
ATOM 1462 C CA . VAL A 1 199 ? 44.016 11.610 0.269 1.00 95.69 199 VAL A CA 1
ATOM 1463 C C . VAL A 1 199 ? 43.458 10.988 1.541 1.00 95.69 199 VAL A C 1
ATOM 1465 O O . VAL A 1 199 ? 42.384 10.385 1.527 1.00 95.69 199 VAL A O 1
ATOM 1468 N N . VAL A 1 200 ? 44.184 11.155 2.643 1.00 94.88 200 VAL A N 1
ATOM 1469 C CA . VAL A 1 200 ? 43.784 10.670 3.961 1.00 94.88 200 VAL A CA 1
ATOM 1470 C C . VAL A 1 200 ? 43.698 11.774 4.992 1.00 94.88 200 VAL A C 1
ATOM 1472 O O . VAL A 1 200 ? 44.462 12.738 4.946 1.00 94.88 200 VAL A O 1
ATOM 1475 N N . GLU A 1 201 ? 42.771 11.626 5.928 1.00 91.50 201 GLU A N 1
ATOM 1476 C CA . GLU A 1 201 ? 42.529 12.624 6.961 1.00 91.50 201 GLU A CA 1
ATOM 1477 C C . GLU A 1 201 ? 43.629 12.661 8.020 1.00 91.50 201 GLU A C 1
ATOM 1479 O O . GLU A 1 201 ? 44.095 13.756 8.332 1.00 91.50 201 GLU A O 1
ATOM 1484 N N . ASN A 1 202 ? 44.084 11.500 8.509 1.00 89.44 202 ASN A N 1
ATOM 1485 C CA . ASN A 1 202 ? 44.979 11.406 9.663 1.00 89.44 202 ASN A CA 1
ATOM 1486 C C . ASN A 1 202 ? 46.458 11.147 9.320 1.00 89.44 202 ASN A C 1
ATOM 1488 O O . ASN A 1 202 ? 46.819 10.383 8.418 1.00 89.44 202 ASN A O 1
ATOM 1492 N N . ALA A 1 203 ? 47.355 11.752 10.108 1.00 89.19 203 ALA A N 1
ATOM 1493 C CA . ALA A 1 203 ? 48.803 11.704 9.887 1.00 89.19 203 ALA A CA 1
ATOM 1494 C C . ALA A 1 203 ? 49.418 10.305 10.109 1.00 89.19 203 ALA A C 1
ATOM 1496 O O . ALA A 1 203 ? 50.373 9.930 9.420 1.00 89.19 203 ALA A O 1
ATOM 1497 N N . ALA A 1 204 ? 48.876 9.517 11.046 1.00 90.25 204 ALA A N 1
ATOM 1498 C CA . ALA A 1 204 ? 49.321 8.144 11.296 1.00 90.25 204 ALA A CA 1
ATOM 1499 C C . ALA A 1 204 ? 48.975 7.221 10.115 1.00 90.25 204 ALA A C 1
ATOM 1501 O O . ALA A 1 204 ? 49.820 6.450 9.643 1.00 90.25 204 ALA A O 1
ATOM 1502 N N . THR A 1 205 ? 47.765 7.366 9.575 1.00 92.38 205 THR A N 1
ATOM 1503 C CA . THR A 1 205 ? 47.318 6.644 8.381 1.00 92.38 205 THR A CA 1
ATOM 1504 C C . THR A 1 205 ? 48.122 7.062 7.149 1.00 92.38 205 THR A C 1
ATOM 1506 O O . THR A 1 205 ? 48.597 6.200 6.411 1.00 92.38 205 THR A O 1
ATOM 1509 N N . PHE A 1 206 ? 48.406 8.359 6.980 1.00 94.19 206 PHE A N 1
ATOM 1510 C CA . PHE A 1 206 ? 49.314 8.858 5.938 1.00 94.19 206 PHE A CA 1
ATOM 1511 C C . PHE A 1 206 ? 50.693 8.186 5.998 1.00 94.19 206 PHE A C 1
ATOM 1513 O O . PHE A 1 206 ? 51.213 7.722 4.981 1.00 94.19 206 PHE A O 1
ATOM 1520 N N . HIS A 1 207 ? 51.285 8.090 7.194 1.00 92.88 207 HIS A N 1
ATOM 1521 C CA . HIS A 1 207 ? 52.574 7.426 7.376 1.00 92.88 207 HIS A CA 1
ATOM 1522 C C . HIS A 1 207 ? 52.515 5.929 7.044 1.00 92.88 207 HIS A C 1
ATOM 1524 O O . HIS A 1 207 ? 53.443 5.399 6.432 1.00 92.88 207 HIS A O 1
ATOM 1530 N N . THR A 1 208 ? 51.436 5.256 7.433 1.00 93.88 208 THR A N 1
ATOM 1531 C CA . THR A 1 208 ? 51.233 3.827 7.177 1.00 93.88 208 THR A CA 1
ATOM 1532 C C . THR A 1 208 ? 51.112 3.552 5.679 1.00 93.88 208 THR A C 1
ATOM 1534 O O . THR A 1 208 ? 51.898 2.786 5.123 1.00 93.88 208 THR A O 1
ATOM 1537 N N . LEU A 1 209 ? 50.199 4.246 4.996 1.00 93.06 209 LEU A N 1
ATOM 1538 C CA . LEU A 1 209 ? 49.918 4.014 3.580 1.00 93.06 209 LEU A CA 1
ATOM 1539 C C . LEU A 1 209 ? 51.094 4.402 2.681 1.00 93.06 209 LEU A C 1
ATOM 1541 O O . LEU A 1 209 ? 51.407 3.660 1.756 1.00 93.06 209 LEU A O 1
ATOM 1545 N N . ARG A 1 210 ? 51.812 5.500 2.973 1.00 94.50 210 ARG A N 1
ATOM 1546 C CA . ARG A 1 210 ? 53.007 5.864 2.183 1.00 94.50 210 ARG A CA 1
ATOM 1547 C C . ARG A 1 210 ? 54.146 4.847 2.311 1.00 94.50 210 ARG A C 1
ATOM 1549 O O . ARG A 1 210 ? 55.020 4.814 1.455 1.00 94.50 210 ARG A O 1
ATOM 1556 N N . THR A 1 211 ? 54.175 4.087 3.407 1.00 93.44 211 THR A N 1
ATOM 1557 C CA . THR A 1 211 ? 55.226 3.098 3.685 1.00 93.44 211 THR A CA 1
ATOM 1558 C C . THR A 1 211 ? 54.880 1.739 3.083 1.00 93.44 211 THR A C 1
ATOM 1560 O O . THR A 1 211 ? 55.772 1.045 2.607 1.00 93.44 211 THR A O 1
ATOM 1563 N N . LEU A 1 212 ? 53.595 1.369 3.095 1.00 93.06 212 LEU A N 1
ATOM 1564 C CA . LEU A 1 212 ? 53.111 0.066 2.634 1.00 93.06 212 LEU A CA 1
ATOM 1565 C C . LEU A 1 212 ? 52.635 0.043 1.176 1.00 93.06 212 LEU A C 1
ATOM 1567 O O . LEU A 1 212 ? 52.352 -1.037 0.668 1.00 93.06 212 LEU A O 1
ATOM 1571 N N . ALA A 1 213 ? 52.520 1.198 0.511 1.00 91.62 213 ALA A N 1
ATOM 1572 C CA . ALA A 1 213 ? 52.064 1.287 -0.874 1.00 91.62 213 ALA A CA 1
ATOM 1573 C C . ALA A 1 213 ? 52.867 0.335 -1.793 1.00 91.62 213 ALA A C 1
ATOM 1575 O O . ALA A 1 213 ? 54.080 0.514 -1.946 1.00 91.62 213 ALA A O 1
ATOM 1576 N N . PRO A 1 214 ? 52.222 -0.673 -2.414 1.00 85.19 214 PRO A N 1
ATOM 1577 C CA . PRO A 1 214 ? 52.912 -1.642 -3.254 1.00 85.19 214 PRO A CA 1
ATOM 1578 C C . PRO A 1 214 ? 53.464 -1.004 -4.530 1.00 85.19 214 PRO A C 1
ATOM 1580 O O . PRO A 1 214 ? 52.797 -0.194 -5.186 1.00 85.19 214 PRO A O 1
ATOM 1583 N N . ALA A 1 215 ? 54.666 -1.426 -4.926 1.00 80.00 215 ALA A N 1
ATOM 1584 C CA . ALA A 1 215 ? 55.248 -1.045 -6.207 1.00 80.00 215 ALA A CA 1
ATOM 1585 C C . ALA A 1 215 ? 54.378 -1.563 -7.367 1.00 80.00 215 ALA A C 1
ATOM 1587 O O . ALA A 1 215 ? 53.980 -2.725 -7.381 1.00 80.00 215 ALA A O 1
ATOM 1588 N N . GLY A 1 216 ? 54.088 -0.701 -8.346 1.00 78.44 216 GLY A N 1
ATOM 1589 C CA . GLY A 1 216 ? 53.217 -1.037 -9.481 1.00 78.44 216 GLY A CA 1
ATOM 1590 C C . GLY A 1 216 ? 51.714 -0.936 -9.193 1.00 78.44 216 GLY A C 1
ATOM 1591 O O . GLY A 1 216 ? 50.916 -1.230 -10.082 1.00 78.44 216 GLY A O 1
ATOM 1592 N N . SER A 1 217 ? 51.317 -0.496 -7.993 1.00 86.75 217 SER A N 1
ATOM 1593 C CA . SER A 1 217 ? 49.923 -0.157 -7.698 1.00 86.75 217 SER A CA 1
ATOM 1594 C C . SER A 1 217 ? 49.468 1.099 -8.468 1.00 86.75 217 SER A C 1
ATOM 1596 O O . SER A 1 217 ? 50.291 1.875 -8.964 1.00 86.75 217 SER A O 1
ATOM 1598 N N . PRO A 1 218 ? 48.152 1.350 -8.573 1.00 88.38 218 PRO A N 1
ATOM 1599 C CA . PRO A 1 218 ? 47.608 2.549 -9.203 1.00 88.38 218 PRO A CA 1
ATOM 1600 C C . PRO A 1 218 ? 47.883 3.842 -8.436 1.00 88.38 218 PRO A C 1
ATOM 1602 O O . PRO A 1 218 ? 47.603 4.923 -8.955 1.00 88.38 218 PRO A O 1
ATOM 1605 N N . LEU A 1 219 ? 48.402 3.747 -7.212 1.00 92.50 219 LEU A N 1
ATOM 1606 C CA . LEU A 1 219 ? 48.757 4.894 -6.396 1.00 92.50 219 LEU A CA 1
ATOM 1607 C C . LEU A 1 219 ? 50.021 5.551 -6.958 1.00 92.50 219 LEU A C 1
ATOM 1609 O O . LEU A 1 219 ? 51.115 4.993 -6.903 1.00 92.50 219 LEU A O 1
ATOM 1613 N N . GLY A 1 220 ? 49.873 6.764 -7.482 1.00 92.81 220 GLY A N 1
ATOM 1614 C CA . GLY A 1 220 ? 51.004 7.653 -7.744 1.00 92.81 220 GLY A CA 1
ATOM 1615 C C . GLY A 1 220 ? 51.411 8.405 -6.486 1.00 92.81 220 GLY A C 1
ATOM 1616 O O . GLY A 1 220 ? 52.598 8.572 -6.190 1.00 92.81 220 GLY A O 1
ATOM 1617 N N . PHE A 1 221 ? 50.409 8.818 -5.707 1.00 94.81 221 PHE A N 1
ATOM 1618 C CA . PHE A 1 221 ? 50.585 9.706 -4.569 1.00 94.81 221 PHE A CA 1
ATOM 1619 C C . PHE A 1 221 ? 49.722 9.287 -3.382 1.00 94.81 221 PHE A C 1
ATOM 1621 O O . PHE A 1 221 ? 48.580 8.856 -3.538 1.00 94.81 221 PHE A O 1
ATOM 1628 N N . VAL A 1 222 ? 50.252 9.500 -2.182 1.00 95.00 222 VAL A N 1
ATOM 1629 C CA . VAL A 1 222 ? 49.469 9.538 -0.943 1.00 95.00 222 VAL A CA 1
ATOM 1630 C C . VAL A 1 222 ? 49.579 10.953 -0.388 1.00 95.00 222 VAL A C 1
ATOM 1632 O O . VAL A 1 222 ? 50.671 11.525 -0.388 1.00 95.00 222 VAL A O 1
ATOM 1635 N N . ALA A 1 223 ? 48.469 11.529 0.061 1.00 94.38 223 ALA A N 1
ATOM 1636 C CA . ALA A 1 223 ? 48.392 12.896 0.563 1.00 94.38 223 ALA A CA 1
ATOM 1637 C C . ALA A 1 223 ? 47.689 12.968 1.916 1.00 94.38 223 ALA A C 1
ATOM 1639 O O . ALA A 1 223 ? 46.783 12.193 2.202 1.00 94.38 223 ALA A O 1
ATOM 1640 N N . PHE A 1 224 ? 48.109 13.918 2.741 1.00 93.69 224 PHE A N 1
ATOM 1641 C CA . PHE A 1 224 ? 47.503 14.228 4.027 1.00 93.69 224 PHE A CA 1
ATOM 1642 C C . PHE A 1 224 ? 46.585 15.444 3.866 1.00 93.69 224 PHE A C 1
ATOM 1644 O O . PHE A 1 224 ? 47.054 16.555 3.617 1.00 93.69 224 PHE A O 1
ATOM 1651 N N . GLY A 1 225 ? 45.277 15.211 3.978 1.00 84.69 225 GLY A N 1
ATOM 1652 C CA . GLY A 1 225 ? 44.222 16.198 3.752 1.00 84.69 225 GLY A CA 1
ATOM 1653 C C . GLY A 1 225 ? 44.004 17.177 4.910 1.00 84.69 225 GLY A C 1
ATOM 1654 O O . GLY A 1 225 ? 43.460 18.254 4.681 1.00 84.69 225 GLY A O 1
ATOM 1655 N N . ALA A 1 226 ? 44.460 16.843 6.125 1.00 84.31 226 ALA A N 1
ATOM 1656 C CA . ALA A 1 226 ? 44.345 17.688 7.319 1.00 84.31 226 ALA A CA 1
ATOM 1657 C C . ALA A 1 226 ? 42.908 18.206 7.566 1.00 84.31 226 ALA A C 1
ATOM 1659 O O . ALA A 1 226 ? 42.667 19.413 7.669 1.00 84.31 226 ALA A O 1
ATOM 1660 N N . ALA A 1 227 ? 41.952 17.274 7.650 1.00 84.31 227 ALA A N 1
ATOM 1661 C CA . ALA A 1 227 ? 40.529 17.539 7.876 1.00 84.31 227 ALA A CA 1
ATOM 1662 C C . ALA A 1 227 ? 39.942 18.594 6.903 1.00 84.31 227 ALA A C 1
ATOM 1664 O O . ALA A 1 227 ? 40.107 18.500 5.684 1.00 84.31 227 ALA A O 1
ATOM 1665 N N . TYR A 1 228 ? 39.276 19.631 7.424 1.00 83.75 228 TYR A N 1
ATOM 1666 C CA . TYR A 1 228 ? 38.621 20.694 6.646 1.00 83.75 228 TYR A CA 1
ATOM 1667 C C . TYR A 1 228 ? 39.564 21.572 5.797 1.00 83.75 228 TYR A C 1
ATOM 1669 O O . TYR A 1 228 ? 39.089 22.446 5.067 1.00 83.75 228 TYR A O 1
ATOM 1677 N N . ALA A 1 229 ? 40.882 21.352 5.844 1.00 84.38 229 ALA A N 1
ATOM 1678 C CA . ALA A 1 229 ? 41.819 21.976 4.913 1.00 84.38 229 ALA A CA 1
ATOM 1679 C C . ALA A 1 229 ? 41.776 21.345 3.508 1.00 84.38 229 ALA A C 1
ATOM 1681 O O . ALA A 1 229 ? 42.159 22.008 2.544 1.00 84.38 229 ALA A O 1
ATOM 1682 N N . PHE A 1 230 ? 41.278 20.110 3.364 1.00 89.88 230 PHE A N 1
ATOM 1683 C CA . PHE A 1 230 ? 41.280 19.398 2.085 1.00 89.88 230 PHE A CA 1
ATOM 1684 C C . PHE A 1 230 ? 40.334 19.980 1.020 1.00 89.88 230 PHE A C 1
ATOM 1686 O O . PHE A 1 230 ? 40.809 20.208 -0.094 1.00 89.88 230 PHE A O 1
ATOM 1693 N N . PRO A 1 231 ? 39.044 20.276 1.295 1.00 89.75 231 PRO A N 1
ATOM 1694 C CA . PRO A 1 231 ? 38.130 20.767 0.264 1.00 89.75 231 PRO A CA 1
ATOM 1695 C C . PRO A 1 231 ? 38.652 21.977 -0.530 1.00 89.75 231 PRO A C 1
ATOM 1697 O O . PRO A 1 231 ? 38.645 21.907 -1.757 1.00 89.75 231 PRO A O 1
ATOM 1700 N N . PRO A 1 232 ? 39.179 23.055 0.092 1.00 80.50 232 PRO A N 1
ATOM 1701 C CA . PRO A 1 232 ? 39.749 24.170 -0.665 1.00 80.50 232 PRO A CA 1
ATOM 1702 C C . PRO A 1 232 ? 41.102 23.849 -1.323 1.00 80.50 232 PRO A C 1
ATOM 1704 O O . PRO A 1 232 ? 41.513 24.577 -2.221 1.00 80.50 232 PRO A O 1
ATOM 1707 N N . ALA A 1 233 ? 41.796 22.793 -0.891 1.00 86.38 233 ALA A N 1
ATOM 1708 C CA . ALA A 1 233 ? 43.095 22.378 -1.415 1.00 86.38 233 ALA A CA 1
ATOM 1709 C C . ALA A 1 233 ? 42.997 21.377 -2.579 1.00 86.38 233 ALA A C 1
ATOM 1711 O O . ALA A 1 233 ? 44.007 21.077 -3.207 1.00 86.38 233 ALA A O 1
ATOM 1712 N N . VAL A 1 234 ? 41.798 20.875 -2.902 1.00 88.69 234 VAL A N 1
ATOM 1713 C CA . VAL A 1 234 ? 41.589 19.847 -3.939 1.00 88.69 234 VAL A CA 1
ATOM 1714 C C . VAL A 1 234 ? 42.133 20.252 -5.316 1.00 88.69 234 VAL A C 1
ATOM 1716 O O . VAL A 1 234 ? 42.606 19.404 -6.065 1.00 88.69 234 VAL A O 1
ATOM 1719 N N . GLU A 1 235 ? 42.152 21.548 -5.636 1.00 84.06 235 GLU A N 1
ATOM 1720 C CA . GLU A 1 235 ? 42.700 22.078 -6.893 1.00 84.06 235 GLU A CA 1
ATOM 1721 C C . GLU A 1 235 ? 44.219 21.841 -7.018 1.00 84.06 235 GLU A C 1
ATOM 1723 O O . GLU A 1 235 ? 44.701 21.565 -8.118 1.00 84.06 235 GLU A O 1
ATOM 1728 N N . TYR A 1 236 ? 44.955 21.793 -5.897 1.00 85.62 236 TYR A N 1
ATOM 1729 C CA . TYR A 1 236 ? 46.395 21.492 -5.862 1.00 85.62 236 TYR A CA 1
ATOM 1730 C C . TYR A 1 236 ? 46.731 20.079 -6.370 1.00 85.62 236 TYR A C 1
ATOM 1732 O O . TYR A 1 236 ? 47.847 19.826 -6.818 1.00 85.62 236 TYR A O 1
ATOM 1740 N N . VAL A 1 237 ? 45.762 19.154 -6.378 1.00 83.38 237 VAL A N 1
ATOM 1741 C CA . VAL A 1 237 ? 45.938 17.803 -6.936 1.00 83.38 237 VAL A CA 1
ATOM 1742 C C . VAL A 1 237 ? 46.354 17.845 -8.412 1.00 83.38 237 VAL A C 1
ATOM 1744 O O . VAL A 1 237 ? 47.134 16.999 -8.856 1.00 83.38 237 VAL A O 1
ATOM 1747 N N . THR A 1 238 ? 45.877 18.836 -9.171 1.00 74.38 238 THR A N 1
ATOM 1748 C CA . THR A 1 238 ? 46.180 18.949 -10.606 1.00 74.38 238 THR A CA 1
ATOM 1749 C C . THR A 1 238 ? 47.640 19.291 -10.879 1.00 74.38 238 THR A C 1
ATOM 1751 O O . THR A 1 238 ? 48.205 18.802 -11.856 1.00 74.38 238 THR A O 1
ATOM 1754 N N . GLU A 1 239 ? 48.293 20.036 -9.983 1.00 82.38 239 GLU A N 1
ATOM 1755 C CA . GLU A 1 239 ? 49.728 20.337 -10.069 1.00 82.38 239 GLU A CA 1
ATOM 1756 C C . GLU A 1 239 ? 50.601 19.082 -9.903 1.00 82.38 239 GLU A C 1
ATOM 1758 O O . GLU A 1 239 ? 51.735 19.042 -10.382 1.00 82.38 239 GLU A O 1
ATOM 1763 N N . LEU A 1 240 ? 50.068 18.033 -9.267 1.00 83.69 240 LEU A N 1
ATOM 1764 C CA . LEU A 1 240 ? 50.744 16.746 -9.093 1.00 83.69 240 LEU A CA 1
ATOM 1765 C C . LEU A 1 240 ? 50.579 15.822 -10.311 1.00 83.69 240 LEU A C 1
ATOM 1767 O O . LEU A 1 240 ? 51.257 14.798 -10.397 1.00 83.69 240 LEU A O 1
ATOM 1771 N N . GLY A 1 241 ? 49.707 16.172 -11.264 1.00 80.69 241 GLY A N 1
ATOM 1772 C CA . GLY A 1 241 ? 49.437 15.374 -12.462 1.00 80.69 241 GLY A CA 1
ATOM 1773 C C . GLY A 1 241 ? 48.629 14.097 -12.206 1.00 80.69 241 GLY A C 1
ATOM 1774 O O . GLY A 1 241 ? 48.640 13.199 -13.046 1.00 80.69 241 GLY A O 1
ATOM 1775 N N . ALA A 1 242 ? 47.948 13.991 -11.059 1.00 85.81 242 ALA A N 1
ATOM 1776 C CA . ALA A 1 242 ? 47.031 12.888 -10.779 1.00 85.81 242 ALA A CA 1
ATOM 1777 C C . ALA A 1 242 ? 45.703 13.091 -11.527 1.00 85.81 242 ALA A C 1
ATOM 1779 O O . ALA A 1 242 ? 45.150 14.191 -11.535 1.00 85.81 242 ALA A O 1
ATOM 1780 N N . SER A 1 243 ? 45.176 12.025 -12.133 1.00 85.56 243 SER A N 1
ATOM 1781 C CA . SER A 1 243 ? 43.904 12.055 -12.872 1.00 85.56 243 SER A CA 1
ATOM 1782 C C . SER A 1 243 ? 42.739 11.428 -12.102 1.00 85.56 243 SER A C 1
ATOM 1784 O O . SER A 1 243 ? 41.608 11.468 -12.575 1.00 85.56 243 SER A O 1
ATOM 1786 N N . ASP A 1 244 ? 43.000 10.854 -10.925 1.00 89.12 244 ASP A N 1
ATOM 1787 C CA . ASP A 1 244 ? 42.018 10.176 -10.076 1.00 89.12 244 ASP A CA 1
ATOM 1788 C C . ASP A 1 244 ? 42.198 10.575 -8.606 1.00 89.12 244 ASP A C 1
ATOM 1790 O O . ASP A 1 244 ? 43.290 10.414 -8.056 1.00 89.12 244 ASP A O 1
ATOM 1794 N N . ILE A 1 245 ? 41.125 11.039 -7.951 1.00 93.50 245 ILE A N 1
ATOM 1795 C CA . ILE A 1 245 ? 41.156 11.483 -6.548 1.00 93.50 245 ILE A CA 1
ATOM 1796 C C . ILE A 1 245 ? 40.375 10.514 -5.668 1.00 93.50 245 ILE A C 1
ATOM 1798 O O . ILE A 1 245 ? 39.177 10.293 -5.864 1.00 93.50 245 ILE A O 1
ATOM 1802 N N . ARG A 1 246 ? 41.053 9.962 -4.661 1.00 94.12 246 ARG A N 1
ATOM 1803 C CA . ARG A 1 246 ? 40.467 9.055 -3.671 1.00 94.12 246 ARG A CA 1
ATOM 1804 C C . ARG A 1 246 ? 40.560 9.658 -2.294 1.00 94.12 246 ARG A C 1
ATOM 1806 O O . ARG A 1 246 ? 41.594 10.216 -1.948 1.00 94.12 246 ARG A O 1
ATOM 1813 N N . TYR A 1 247 ? 39.501 9.514 -1.516 1.00 95.62 247 TYR A N 1
ATOM 1814 C CA . TYR A 1 247 ? 39.442 9.995 -0.147 1.00 95.62 247 TYR A CA 1
ATOM 1815 C C . TYR A 1 247 ? 39.143 8.847 0.817 1.00 95.62 247 TYR A C 1
ATOM 1817 O O . TYR A 1 247 ? 38.298 7.992 0.532 1.00 95.62 247 TYR A O 1
ATOM 1825 N N . PHE A 1 248 ? 39.854 8.835 1.942 1.00 95.69 248 PHE A N 1
ATOM 1826 C CA . PHE A 1 248 ? 39.622 7.950 3.079 1.00 95.69 248 PHE A CA 1
ATOM 1827 C C . PHE A 1 248 ? 39.810 8.754 4.373 1.00 95.69 248 PHE A C 1
ATOM 1829 O O . PHE A 1 248 ? 40.918 9.209 4.658 1.00 95.69 248 PHE A O 1
ATOM 1836 N N . GLY A 1 249 ? 38.734 8.939 5.130 1.00 94.56 249 GLY A N 1
ATOM 1837 C CA . GLY A 1 249 ? 38.713 9.637 6.421 1.00 94.56 249 GLY A CA 1
ATOM 1838 C C . GLY A 1 249 ? 37.995 8.822 7.494 1.00 94.56 249 GLY A C 1
ATOM 1839 O O . GLY A 1 249 ? 37.670 7.651 7.257 1.00 94.56 249 GLY A O 1
ATOM 1840 N N . ASP A 1 250 ? 37.747 9.443 8.647 1.00 95.06 250 ASP A N 1
ATOM 1841 C CA . ASP A 1 250 ? 36.920 8.851 9.706 1.00 95.06 250 ASP A CA 1
ATOM 1842 C C . ASP A 1 250 ? 35.494 8.575 9.178 1.00 95.06 250 ASP A C 1
ATOM 1844 O O . ASP A 1 250 ? 34.998 9.244 8.262 1.00 95.06 250 ASP A O 1
ATOM 1848 N N . LEU A 1 251 ? 34.829 7.551 9.726 1.00 96.31 251 LEU A N 1
ATOM 1849 C CA . LEU A 1 251 ? 33.411 7.301 9.464 1.00 96.31 251 LEU A CA 1
ATOM 1850 C C . LEU A 1 251 ? 32.579 7.915 10.591 1.00 96.31 251 LEU A C 1
ATOM 1852 O O . LEU A 1 251 ? 32.187 7.231 11.537 1.00 96.31 251 LEU A O 1
ATOM 1856 N N . ASP A 1 252 ? 32.352 9.218 10.468 1.00 95.25 252 ASP A N 1
ATOM 1857 C CA . ASP A 1 252 ? 31.467 10.033 11.295 1.00 95.25 252 ASP A CA 1
ATOM 1858 C C . ASP A 1 252 ? 30.874 11.197 10.477 1.00 95.25 252 ASP A C 1
ATOM 1860 O O . ASP A 1 252 ? 31.047 11.271 9.254 1.00 95.25 252 ASP A O 1
ATOM 1864 N N . GLU A 1 253 ? 30.115 12.082 11.132 1.00 95.19 253 GLU A N 1
ATOM 1865 C CA . GLU A 1 253 ? 29.484 13.221 10.459 1.00 95.19 253 GLU A CA 1
ATOM 1866 C C . GLU A 1 253 ? 30.510 14.149 9.784 1.00 95.19 253 GLU A C 1
ATOM 1868 O O . GLU A 1 253 ? 30.296 14.573 8.644 1.00 95.19 253 GLU A O 1
ATOM 1873 N N . ASP A 1 254 ? 31.625 14.444 10.455 1.00 93.06 254 ASP A N 1
ATOM 1874 C CA . ASP A 1 254 ? 32.631 15.385 9.962 1.00 93.06 254 ASP A CA 1
ATOM 1875 C C . ASP A 1 254 ? 33.442 14.791 8.803 1.00 93.06 254 ASP A C 1
ATOM 1877 O O . ASP A 1 254 ? 33.607 15.451 7.771 1.00 93.06 254 ASP A O 1
ATOM 1881 N N . GLY A 1 255 ? 33.883 13.535 8.914 1.00 93.69 255 GLY A N 1
ATOM 1882 C CA . GLY A 1 255 ? 34.641 12.847 7.867 1.00 93.69 255 GLY A CA 1
ATOM 1883 C C . GLY A 1 255 ? 33.863 12.739 6.550 1.00 93.69 255 GLY A C 1
ATOM 1884 O O . GLY A 1 255 ? 34.406 12.993 5.467 1.00 93.69 255 GLY A O 1
ATOM 1885 N N . LEU A 1 256 ? 32.557 12.450 6.617 1.00 95.81 256 LEU A N 1
ATOM 1886 C CA . LEU A 1 256 ? 31.693 12.403 5.430 1.00 95.81 256 LEU A CA 1
ATOM 1887 C C . LEU A 1 256 ? 31.352 13.798 4.884 1.00 95.81 256 LEU A C 1
ATOM 1889 O O . LEU A 1 256 ? 31.271 13.978 3.665 1.00 95.81 256 LEU A O 1
ATOM 1893 N N . GLU A 1 257 ? 31.209 14.814 5.739 1.00 95.19 257 GLU A N 1
ATOM 1894 C CA . GLU A 1 257 ? 30.997 16.194 5.290 1.00 95.19 257 GLU A CA 1
ATOM 1895 C C . GLU A 1 257 ? 32.243 16.766 4.590 1.00 95.19 257 GLU A C 1
ATOM 1897 O O . GLU A 1 257 ? 32.109 17.462 3.577 1.00 95.19 257 GLU A O 1
ATOM 1902 N N . ILE A 1 258 ? 33.454 16.449 5.064 1.00 92.75 258 ILE A N 1
ATOM 1903 C CA . ILE A 1 258 ? 34.715 16.814 4.396 1.00 92.75 258 ILE A CA 1
ATOM 1904 C C . ILE A 1 258 ? 34.759 16.209 2.990 1.00 92.75 258 ILE A C 1
ATOM 1906 O O . ILE A 1 258 ? 35.036 16.921 2.018 1.00 92.75 258 ILE A O 1
ATOM 1910 N N . ALA A 1 259 ? 34.433 14.922 2.869 1.00 94.25 259 ALA A N 1
ATOM 1911 C CA . ALA A 1 259 ? 34.404 14.216 1.595 1.00 94.25 259 ALA A CA 1
ATOM 1912 C C . ALA A 1 259 ? 33.409 14.842 0.602 1.00 94.25 259 ALA A C 1
ATOM 1914 O O . ALA A 1 259 ? 33.759 15.140 -0.546 1.00 94.25 259 ALA A O 1
ATOM 1915 N N . ARG A 1 260 ? 32.189 15.128 1.074 1.00 94.38 260 ARG A N 1
ATOM 1916 C CA . ARG A 1 260 ? 31.116 15.760 0.297 1.00 94.38 260 ARG A CA 1
ATOM 1917 C C . ARG A 1 260 ? 31.523 17.150 -0.199 1.00 94.38 260 ARG A C 1
ATOM 1919 O O . ARG A 1 260 ? 31.402 17.439 -1.388 1.00 94.38 260 ARG A O 1
ATOM 1926 N N . ARG A 1 261 ? 32.091 17.993 0.672 1.00 90.62 261 ARG A N 1
ATOM 1927 C CA . ARG A 1 261 ? 32.562 19.344 0.303 1.00 90.62 261 ARG A CA 1
ATOM 1928 C C . ARG A 1 261 ? 33.722 19.321 -0.681 1.00 90.62 261 ARG A C 1
ATOM 1930 O O . ARG A 1 261 ? 33.797 20.182 -1.561 1.00 90.62 261 ARG A O 1
ATOM 1937 N N . ALA A 1 262 ? 34.637 18.365 -0.541 1.00 91.69 262 ALA A N 1
ATOM 1938 C CA . ALA A 1 262 ? 35.729 18.194 -1.490 1.00 91.69 262 ALA A CA 1
ATOM 1939 C C . ALA A 1 262 ? 35.197 17.782 -2.871 1.00 91.69 262 ALA A C 1
ATOM 1941 O O . ALA A 1 262 ? 35.626 18.348 -3.877 1.00 91.69 262 ALA A O 1
ATOM 1942 N N . ALA A 1 263 ? 34.215 16.875 -2.924 1.00 90.94 263 ALA A N 1
ATOM 1943 C CA . ALA A 1 263 ? 33.554 16.474 -4.166 1.00 90.94 263 ALA A CA 1
ATOM 1944 C C . ALA A 1 263 ? 32.803 17.638 -4.837 1.00 90.94 263 ALA A C 1
ATOM 1946 O O . ALA A 1 263 ? 32.952 17.845 -6.040 1.00 90.94 263 ALA A O 1
ATOM 1947 N N . GLU A 1 264 ? 32.064 18.444 -4.069 1.00 87.12 264 GLU A N 1
ATOM 1948 C CA . GLU A 1 264 ? 31.396 19.653 -4.572 1.00 87.12 264 GLU A CA 1
ATOM 1949 C C . GLU A 1 264 ? 32.392 20.683 -5.114 1.00 87.12 264 GLU A C 1
ATOM 1951 O O . GLU A 1 264 ? 32.172 21.276 -6.172 1.00 87.12 264 GLU A O 1
ATOM 1956 N N . THR A 1 265 ? 33.506 20.887 -4.405 1.00 85.19 265 THR A N 1
ATOM 1957 C CA . THR A 1 265 ? 34.547 21.836 -4.820 1.00 85.19 265 THR A CA 1
ATOM 1958 C C . THR A 1 265 ? 35.228 21.371 -6.104 1.00 85.19 265 THR A C 1
ATOM 1960 O O . THR A 1 265 ? 35.411 22.174 -7.017 1.00 85.19 265 THR A O 1
ATOM 1963 N N . ALA A 1 266 ? 35.537 20.076 -6.215 1.00 87.12 266 ALA A N 1
ATOM 1964 C CA . ALA A 1 266 ? 36.096 19.489 -7.427 1.00 87.12 266 ALA A CA 1
ATOM 1965 C C . ALA A 1 266 ? 35.138 19.615 -8.622 1.00 87.12 266 ALA A C 1
ATOM 1967 O O . ALA A 1 266 ? 35.549 20.085 -9.680 1.00 87.12 266 ALA A O 1
ATOM 1968 N N . ALA A 1 267 ? 33.853 19.296 -8.436 1.00 82.31 267 ALA A N 1
ATOM 1969 C CA . ALA A 1 267 ? 32.835 19.437 -9.478 1.00 82.31 267 ALA A CA 1
ATOM 1970 C C . ALA A 1 267 ? 32.661 20.898 -9.931 1.00 82.31 267 ALA A C 1
ATOM 1972 O O . ALA A 1 267 ? 32.547 21.176 -11.122 1.00 82.31 267 ALA A O 1
ATOM 1973 N N . GLY A 1 268 ? 32.691 21.852 -8.995 1.00 76.12 268 GLY A N 1
ATOM 1974 C CA . GLY A 1 268 ? 32.600 23.282 -9.302 1.00 76.12 268 GLY A CA 1
ATOM 1975 C C . GLY A 1 268 ? 33.814 23.857 -10.043 1.00 76.12 268 GLY A C 1
ATOM 1976 O O . GLY A 1 268 ? 33.720 24.956 -10.593 1.00 76.12 268 GLY A O 1
ATOM 1977 N N . LEU A 1 269 ? 34.939 23.138 -10.048 1.00 78.94 269 LEU A N 1
ATOM 1978 C CA . LEU A 1 269 ? 36.192 23.517 -10.706 1.00 78.94 269 LEU A CA 1
ATOM 1979 C C . LEU A 1 269 ? 36.517 22.643 -11.931 1.00 78.94 269 LEU A C 1
ATOM 1981 O O . LEU A 1 269 ? 37.595 22.805 -12.496 1.00 78.94 269 LEU A O 1
ATOM 1985 N N . ASP A 1 270 ? 35.603 21.755 -12.341 1.00 77.44 270 ASP A N 1
ATOM 1986 C CA . ASP A 1 270 ? 35.800 20.789 -13.437 1.00 77.44 270 ASP A CA 1
ATOM 1987 C C . ASP A 1 270 ? 37.050 19.902 -13.243 1.00 77.44 270 ASP A C 1
ATOM 1989 O O . ASP A 1 270 ? 37.800 19.591 -14.167 1.00 77.44 270 ASP A O 1
ATOM 1993 N N . LEU A 1 271 ? 37.304 19.527 -11.986 1.00 83.88 271 LEU A N 1
ATOM 1994 C CA . LEU A 1 271 ? 38.399 18.647 -11.582 1.00 83.88 271 LEU A CA 1
ATOM 1995 C C . LEU A 1 271 ? 37.943 17.180 -11.565 1.00 83.88 271 LEU A C 1
ATOM 1997 O O . LEU A 1 271 ? 36.740 16.910 -11.481 1.00 83.88 271 LEU A O 1
ATOM 2001 N N . PRO A 1 272 ? 38.876 16.203 -11.571 1.00 86.81 272 PRO A N 1
ATOM 2002 C CA . PRO A 1 272 ? 38.509 14.806 -11.380 1.00 86.81 272 PRO A CA 1
ATOM 2003 C C . PRO A 1 272 ? 37.696 14.610 -10.093 1.00 86.81 272 PRO A C 1
ATOM 2005 O O . PRO A 1 272 ? 38.011 15.177 -9.046 1.00 86.81 272 PRO A O 1
ATOM 2008 N N . ALA A 1 273 ? 36.638 13.801 -10.170 1.00 87.69 273 ALA A N 1
ATOM 2009 C CA . ALA A 1 273 ? 35.721 13.604 -9.052 1.00 87.69 273 ALA A CA 1
ATOM 2010 C C . ALA A 1 273 ? 36.435 13.017 -7.821 1.00 87.69 273 ALA A C 1
ATOM 2012 O O . ALA A 1 273 ? 37.167 12.031 -7.931 1.00 87.69 273 ALA A O 1
ATOM 2013 N N . VAL A 1 274 ? 36.161 13.581 -6.640 1.00 93.19 274 VAL A N 1
ATOM 2014 C CA . VAL A 1 274 ? 36.621 13.036 -5.354 1.00 93.19 274 VAL A CA 1
ATOM 2015 C C . VAL A 1 274 ? 35.743 11.850 -4.977 1.00 93.19 274 VAL A C 1
ATOM 2017 O O . VAL A 1 274 ? 34.544 12.007 -4.739 1.00 93.19 274 VAL A O 1
ATOM 2020 N N . ARG A 1 275 ? 36.339 10.658 -4.930 1.00 92.31 275 ARG A N 1
ATOM 2021 C CA . ARG A 1 275 ? 35.621 9.394 -4.725 1.00 92.31 275 ARG A CA 1
ATOM 2022 C C . ARG A 1 275 ? 36.082 8.667 -3.463 1.00 92.31 275 ARG A C 1
ATOM 2024 O O . ARG A 1 275 ? 37.241 8.813 -3.073 1.00 92.31 275 ARG A O 1
ATOM 2031 N N . PRO A 1 276 ? 35.225 7.842 -2.848 1.00 93.31 276 PRO A N 1
ATOM 2032 C CA . PRO A 1 276 ? 35.623 7.026 -1.710 1.00 93.31 276 PRO A CA 1
ATOM 2033 C C . PRO A 1 276 ? 36.663 5.977 -2.111 1.00 93.31 276 PRO A C 1
ATOM 2035 O O . PRO A 1 276 ? 36.558 5.354 -3.171 1.00 93.31 276 PRO A O 1
ATOM 2038 N N . ALA A 1 277 ? 37.646 5.748 -1.240 1.00 92.19 277 ALA A N 1
ATOM 2039 C CA . ALA A 1 277 ? 38.495 4.562 -1.293 1.00 92.19 277 ALA A CA 1
ATOM 2040 C C . ALA A 1 277 ? 37.710 3.365 -0.727 1.00 92.19 277 ALA A C 1
ATOM 2042 O O . ALA A 1 277 ? 37.777 3.054 0.464 1.00 92.19 277 ALA A O 1
ATOM 2043 N N . VAL A 1 278 ? 36.901 2.741 -1.585 1.00 84.00 278 VAL A N 1
ATOM 2044 C CA . VAL A 1 278 ? 35.826 1.803 -1.209 1.00 84.00 278 VAL A CA 1
ATOM 2045 C C . VAL A 1 278 ? 36.308 0.674 -0.293 1.00 84.00 278 VAL A C 1
ATOM 2047 O O . VAL A 1 278 ? 35.713 0.428 0.750 1.00 84.00 278 VAL A O 1
ATOM 2050 N N . GLY A 1 279 ? 37.412 0.022 -0.638 1.00 82.44 279 GLY A N 1
ATOM 2051 C CA . GLY A 1 279 ? 37.989 -1.092 0.111 1.00 82.44 279 GLY A CA 1
ATOM 2052 C C . GLY A 1 279 ? 38.546 -0.686 1.475 1.00 82.44 279 GLY A C 1
ATOM 2053 O O . GLY A 1 279 ? 38.508 -1.488 2.404 1.00 82.44 279 GLY A O 1
ATOM 2054 N N . LEU A 1 280 ? 39.008 0.557 1.637 1.00 90.75 280 LEU A N 1
ATOM 2055 C CA . LEU A 1 280 ? 39.455 1.064 2.937 1.00 90.75 280 LEU A CA 1
ATOM 2056 C C . LEU A 1 280 ? 38.263 1.356 3.857 1.00 90.75 280 LEU A C 1
ATOM 2058 O O . LEU A 1 280 ? 38.286 0.948 5.015 1.00 90.75 280 LEU A O 1
ATOM 2062 N N . TYR A 1 281 ? 37.183 1.947 3.332 1.00 93.75 281 TYR A N 1
ATOM 2063 C CA . TYR A 1 281 ? 35.934 2.108 4.086 1.00 93.75 281 TYR A CA 1
ATOM 2064 C C . TYR A 1 281 ? 35.261 0.767 4.412 1.00 93.75 281 TYR A C 1
ATOM 2066 O O . TYR A 1 281 ? 34.755 0.595 5.517 1.00 93.75 281 TYR A O 1
ATOM 2074 N N . ALA A 1 282 ? 35.299 -0.209 3.501 1.00 85.69 282 ALA A N 1
ATOM 2075 C CA . ALA A 1 282 ? 34.784 -1.555 3.753 1.00 85.69 282 ALA A CA 1
ATOM 2076 C C . ALA A 1 282 ? 35.549 -2.258 4.888 1.00 85.69 282 ALA A C 1
ATOM 2078 O O . ALA A 1 282 ? 34.936 -2.833 5.785 1.00 85.69 282 ALA A O 1
ATOM 2079 N N . ARG A 1 283 ? 36.887 -2.164 4.899 1.00 88.44 283 ARG A N 1
ATOM 2080 C CA . ARG A 1 283 ? 37.720 -2.683 6.000 1.00 88.44 283 ARG A CA 1
ATOM 2081 C C . ARG A 1 283 ? 37.459 -1.948 7.308 1.00 88.44 283 ARG A C 1
ATOM 2083 O O . ARG A 1 283 ? 37.425 -2.586 8.356 1.00 88.44 283 ARG A O 1
ATOM 2090 N N . LEU A 1 284 ? 37.258 -0.632 7.251 1.00 93.00 284 LEU A N 1
ATOM 2091 C CA . LEU A 1 284 ? 36.917 0.163 8.426 1.00 93.00 284 LEU A CA 1
ATOM 2092 C C . LEU A 1 284 ? 35.572 -0.277 9.020 1.00 93.00 284 LEU A C 1
ATOM 2094 O O . LEU A 1 284 ? 35.492 -0.492 10.219 1.00 93.00 284 LEU A O 1
ATOM 2098 N N . LEU A 1 285 ? 34.550 -0.507 8.197 1.00 89.44 285 LEU A N 1
ATOM 2099 C CA . LEU A 1 285 ? 33.253 -1.030 8.643 1.00 89.44 285 LEU A CA 1
ATOM 2100 C C . LEU A 1 285 ? 33.336 -2.462 9.199 1.00 89.44 285 LEU A C 1
ATOM 2102 O O . LEU A 1 285 ? 32.638 -2.788 10.157 1.00 89.44 285 LEU A O 1
ATOM 2106 N N . ALA A 1 286 ? 34.200 -3.305 8.628 1.00 84.88 286 ALA A N 1
ATOM 2107 C CA . ALA A 1 286 ? 34.353 -4.700 9.041 1.00 84.88 286 ALA A CA 1
ATOM 2108 C C . ALA A 1 286 ? 35.195 -4.888 10.317 1.00 84.88 286 ALA A C 1
ATOM 2110 O O . ALA A 1 286 ? 34.981 -5.844 11.063 1.00 84.88 286 ALA A O 1
ATOM 2111 N N . HIS A 1 287 ? 36.185 -4.022 10.551 1.00 81.75 287 HIS A N 1
ATOM 2112 C CA . HIS A 1 287 ? 37.199 -4.216 11.597 1.00 81.75 287 HIS A CA 1
ATOM 2113 C C . HIS A 1 287 ? 37.325 -3.043 12.572 1.00 81.75 287 HIS A C 1
ATOM 2115 O O . HIS A 1 287 ? 37.975 -3.175 13.613 1.00 81.75 287 HIS A O 1
ATOM 2121 N N . GLY A 1 288 ? 36.715 -1.904 12.249 1.00 87.25 288 GLY A N 1
ATOM 2122 C CA . GLY A 1 288 ? 36.697 -0.722 13.092 1.00 87.25 288 GLY A CA 1
ATOM 2123 C C . GLY A 1 288 ? 35.980 -0.992 14.406 1.00 87.25 288 GLY A C 1
ATOM 2124 O O . GLY A 1 288 ? 34.968 -1.691 14.459 1.00 87.25 288 GLY A O 1
ATOM 2125 N N . ARG A 1 289 ? 36.514 -0.431 15.490 1.00 88.50 289 ARG A N 1
ATOM 2126 C CA . ARG A 1 289 ? 35.855 -0.477 16.794 1.00 88.50 289 ARG A CA 1
ATOM 2127 C C . ARG A 1 289 ? 34.965 0.759 16.925 1.00 88.50 289 ARG A C 1
ATOM 2129 O O . ARG A 1 289 ? 35.518 1.855 16.861 1.00 88.50 289 ARG A O 1
ATOM 2136 N N . PRO A 1 290 ? 33.641 0.599 17.088 1.00 91.62 290 PRO A N 1
ATOM 2137 C CA . PRO A 1 290 ? 32.745 1.730 17.265 1.00 91.62 290 PRO A CA 1
ATOM 2138 C C . PRO A 1 290 ? 33.035 2.442 18.583 1.00 91.62 290 PRO A C 1
ATOM 2140 O O . PRO A 1 290 ? 33.227 1.806 19.624 1.00 91.62 290 PRO A O 1
ATOM 2143 N N . THR A 1 291 ? 33.047 3.768 18.519 1.00 92.38 291 THR A N 1
ATOM 2144 C CA . THR A 1 291 ? 33.136 4.650 19.683 1.00 92.38 291 THR A CA 1
ATOM 2145 C C . THR A 1 291 ? 31.891 5.523 19.724 1.00 92.38 291 THR A C 1
ATOM 2147 O O . THR A 1 291 ? 31.468 6.037 18.692 1.00 92.38 291 THR A O 1
ATOM 2150 N N . THR A 1 292 ? 31.301 5.710 20.902 1.00 94.06 292 THR A N 1
ATOM 2151 C CA . THR A 1 292 ? 30.058 6.478 21.043 1.00 94.06 292 THR A CA 1
ATOM 2152 C C . THR A 1 292 ? 30.281 7.979 20.835 1.00 94.06 292 THR A C 1
ATOM 2154 O O . THR A 1 292 ? 31.200 8.568 21.409 1.00 94.06 292 THR A O 1
ATOM 2157 N N . VAL A 1 293 ? 29.402 8.593 20.051 1.00 92.38 293 VAL A N 1
ATOM 2158 C CA . VAL A 1 293 ? 29.289 10.021 19.725 1.00 92.38 293 VAL A CA 1
ATOM 2159 C C . VAL A 1 293 ? 27.804 10.422 19.732 1.00 92.38 293 VAL A C 1
ATOM 2161 O O . VAL A 1 293 ? 26.943 9.551 19.837 1.00 92.38 293 VAL A O 1
ATOM 2164 N N . PRO A 1 294 ? 27.453 11.720 19.679 1.00 91.75 294 PRO A N 1
ATOM 2165 C CA . PRO A 1 294 ? 26.058 12.120 19.512 1.00 91.75 294 PRO A CA 1
ATOM 2166 C C . PRO A 1 294 ? 25.421 11.495 18.260 1.00 91.75 294 PRO A C 1
ATOM 2168 O O . PRO A 1 294 ? 26.061 11.439 17.211 1.00 91.75 294 PRO A O 1
ATOM 2171 N N . GLU A 1 295 ? 24.168 11.053 18.381 1.00 91.31 295 GLU A N 1
ATOM 2172 C CA . GLU A 1 295 ? 23.378 10.523 17.264 1.00 91.31 295 GLU A CA 1
ATOM 2173 C C . GLU A 1 295 ? 23.203 11.579 16.168 1.00 91.31 295 GLU A C 1
ATOM 2175 O O . GLU A 1 295 ? 22.931 12.755 16.441 1.00 91.31 295 GLU A O 1
ATOM 2180 N N . VAL A 1 296 ? 23.336 11.148 14.916 1.00 89.62 296 VAL A N 1
ATOM 2181 C CA . VAL A 1 296 ? 23.094 11.993 13.748 1.00 89.62 296 VAL A CA 1
ATOM 2182 C C . VAL A 1 296 ? 21.641 11.832 13.314 1.00 89.62 296 VAL A C 1
ATOM 2184 O O . VAL A 1 296 ? 21.156 10.719 13.123 1.00 89.62 296 VAL A O 1
ATOM 2187 N N . ASP A 1 297 ? 20.952 12.956 13.113 1.00 90.06 297 ASP A N 1
ATOM 2188 C CA . ASP A 1 297 ? 19.577 12.972 12.606 1.00 90.06 297 ASP A CA 1
ATOM 2189 C C . ASP A 1 297 ? 19.437 12.158 11.308 1.00 90.06 297 ASP A C 1
ATOM 2191 O O . ASP A 1 297 ? 20.280 12.245 10.415 1.00 90.06 297 ASP A O 1
ATOM 2195 N N . ALA A 1 298 ? 18.345 11.403 11.173 1.00 74.81 298 ALA A N 1
ATOM 2196 C CA . ALA A 1 298 ? 18.140 10.483 10.058 1.00 74.81 298 ALA A CA 1
ATOM 2197 C C . ALA A 1 298 ? 18.231 11.166 8.682 1.00 74.81 298 ALA A C 1
ATOM 2199 O O . ALA A 1 298 ? 18.832 10.603 7.767 1.00 74.81 298 ALA A O 1
ATOM 2200 N N . ALA A 1 299 ? 17.693 12.382 8.525 1.00 72.25 299 ALA A N 1
ATOM 2201 C CA . ALA A 1 299 ? 17.767 13.105 7.256 1.00 72.25 299 ALA A CA 1
ATOM 2202 C C . ALA A 1 299 ? 19.199 13.579 6.968 1.00 72.25 299 ALA A C 1
ATOM 2204 O O . ALA A 1 299 ? 19.662 13.541 5.823 1.00 72.25 299 ALA A O 1
ATOM 2205 N N . ARG A 1 300 ? 19.929 13.983 8.014 1.00 86.56 300 ARG A N 1
ATOM 2206 C CA . ARG A 1 300 ? 21.345 14.346 7.914 1.00 86.56 300 ARG A CA 1
ATOM 2207 C C . ARG A 1 300 ? 22.219 13.133 7.587 1.00 86.56 300 ARG A C 1
ATOM 2209 O O . ARG A 1 300 ? 23.060 13.233 6.696 1.00 86.56 300 ARG A O 1
ATOM 2216 N N . ALA A 1 301 ? 21.987 11.994 8.233 1.00 83.12 301 ALA A N 1
ATOM 2217 C CA . ALA A 1 301 ? 22.689 10.743 7.979 1.00 83.12 301 ALA A CA 1
ATOM 2218 C C . ALA A 1 301 ? 22.469 10.263 6.536 1.00 83.12 301 ALA A C 1
ATOM 2220 O O . ALA A 1 301 ? 23.442 9.929 5.862 1.00 83.12 301 ALA A O 1
ATOM 2221 N N . THR A 1 302 ? 21.232 10.314 6.020 1.00 74.00 302 THR A N 1
ATOM 2222 C CA . THR A 1 302 ? 20.926 9.993 4.613 1.00 74.00 302 THR A CA 1
ATOM 2223 C C . THR A 1 302 ? 21.743 10.852 3.648 1.00 74.00 302 THR A C 1
ATOM 2225 O O . THR A 1 302 ? 22.411 10.308 2.772 1.00 74.00 302 THR A O 1
ATOM 2228 N N . LEU A 1 303 ? 21.765 12.173 3.850 1.00 81.31 303 LEU A N 1
ATOM 2229 C CA . LEU A 1 303 ? 22.530 13.096 3.008 1.00 81.31 303 LEU A CA 1
ATOM 2230 C C . LEU A 1 303 ? 24.042 12.804 3.026 1.00 81.31 303 LEU A C 1
ATOM 2232 O O . LEU A 1 303 ? 24.716 12.934 2.006 1.00 81.31 303 LEU A O 1
ATOM 2236 N N . LEU A 1 304 ? 24.595 12.439 4.184 1.00 86.38 304 LEU A N 1
ATOM 2237 C CA . LEU A 1 304 ? 26.029 12.182 4.339 1.00 86.38 304 LEU A CA 1
ATOM 2238 C C . LEU A 1 304 ? 26.458 10.878 3.658 1.00 86.38 304 LEU A C 1
ATOM 2240 O O . LEU A 1 304 ? 27.492 10.841 2.988 1.00 86.38 304 LEU A O 1
ATOM 2244 N N . VAL A 1 305 ? 25.660 9.813 3.784 1.00 88.50 305 VAL A N 1
ATOM 2245 C CA . VAL A 1 305 ? 26.013 8.502 3.216 1.00 88.50 305 VAL A CA 1
ATOM 2246 C C . VAL A 1 305 ? 25.815 8.422 1.703 1.00 88.50 305 VAL A C 1
ATOM 2248 O O . VAL A 1 305 ? 26.366 7.522 1.076 1.00 88.50 305 VAL A O 1
ATOM 2251 N N . GLU A 1 306 ? 25.096 9.356 1.075 1.00 85.00 306 GLU A N 1
ATOM 2252 C CA . GLU A 1 306 ? 24.930 9.398 -0.387 1.00 85.00 306 GLU A CA 1
ATOM 2253 C C . GLU A 1 306 ? 26.264 9.435 -1.150 1.00 85.00 306 GLU A C 1
ATOM 2255 O O . GLU A 1 306 ? 26.370 8.849 -2.232 1.00 85.00 306 GLU A O 1
ATOM 2260 N N . TRP A 1 307 ? 27.298 10.065 -0.578 1.00 92.81 307 TRP A N 1
ATOM 2261 C CA . TRP A 1 307 ? 28.634 10.130 -1.179 1.00 92.81 307 TRP A CA 1
ATOM 2262 C C . TRP A 1 307 ? 29.352 8.765 -1.214 1.00 92.81 307 TRP A C 1
ATOM 2264 O O . TRP A 1 307 ? 30.186 8.521 -2.091 1.00 92.81 307 TRP A O 1
ATOM 2274 N N . LEU A 1 308 ? 29.013 7.848 -0.301 1.00 86.44 308 LEU A N 1
ATOM 2275 C CA . LEU A 1 308 ? 29.539 6.481 -0.286 1.00 86.44 308 LEU A CA 1
ATOM 2276 C C . LEU A 1 308 ? 28.881 5.619 -1.383 1.00 86.44 308 LEU A C 1
ATOM 2278 O O . LEU A 1 308 ? 27.753 5.896 -1.802 1.00 86.44 308 LEU A O 1
ATOM 2282 N N . PRO A 1 309 ? 29.535 4.540 -1.854 1.00 75.38 309 PRO A N 1
ATOM 2283 C CA . PRO A 1 309 ? 28.895 3.580 -2.749 1.00 75.38 309 PRO A CA 1
ATOM 2284 C C . PRO A 1 309 ? 27.751 2.860 -2.028 1.00 75.38 309 PRO A C 1
ATOM 2286 O O . PRO A 1 309 ? 27.839 2.608 -0.825 1.00 75.38 309 PRO A O 1
ATOM 2289 N N . SER A 1 310 ? 26.705 2.483 -2.770 1.00 62.47 310 SER A N 1
ATOM 2290 C CA . SER A 1 310 ? 25.495 1.827 -2.241 1.00 62.47 310 SER A CA 1
ATOM 2291 C C . SER A 1 310 ? 25.792 0.627 -1.336 1.00 62.47 310 SER A C 1
ATOM 2293 O O . SER A 1 310 ? 25.123 0.456 -0.322 1.00 62.47 310 SER A O 1
ATOM 2295 N N . THR A 1 311 ? 26.849 -0.131 -1.641 1.00 66.94 311 THR A N 1
ATOM 2296 C CA . THR A 1 311 ? 27.322 -1.288 -0.865 1.00 66.94 311 THR A CA 1
ATOM 2297 C C . THR A 1 311 ? 27.742 -0.968 0.572 1.00 66.94 311 THR A C 1
ATOM 2299 O O . THR A 1 311 ? 27.742 -1.865 1.408 1.00 66.94 311 THR A O 1
ATOM 2302 N N . LEU A 1 312 ? 28.099 0.284 0.878 1.00 80.25 312 LEU A N 1
ATOM 2303 C CA . LEU A 1 312 ? 28.557 0.710 2.207 1.00 80.25 312 LEU A CA 1
ATOM 2304 C C . LEU A 1 312 ? 27.559 1.629 2.924 1.00 80.25 312 LEU A C 1
ATOM 2306 O O . LEU A 1 312 ? 27.683 1.832 4.133 1.00 80.25 312 LEU A O 1
ATOM 2310 N N . ARG A 1 313 ? 26.562 2.170 2.206 1.00 87.69 313 ARG A N 1
ATOM 2311 C CA . ARG A 1 313 ? 25.636 3.185 2.742 1.00 87.69 313 ARG A CA 1
ATOM 2312 C C . ARG A 1 313 ? 24.850 2.688 3.939 1.00 87.69 313 ARG A C 1
ATOM 2314 O O . ARG A 1 313 ? 24.733 3.425 4.904 1.00 87.69 313 ARG A O 1
ATOM 2321 N N . ALA A 1 314 ? 24.337 1.461 3.883 1.00 66.50 314 ALA A N 1
ATOM 2322 C CA . ALA A 1 314 ? 23.483 0.919 4.938 1.00 66.50 314 ALA A CA 1
ATOM 2323 C C . ALA A 1 314 ? 24.233 0.792 6.270 1.00 66.50 314 ALA A C 1
ATOM 2325 O O . ALA A 1 314 ? 23.770 1.283 7.295 1.00 66.50 314 ALA A O 1
ATOM 2326 N N . GLN A 1 315 ? 25.434 0.207 6.243 1.00 80.12 315 GLN A N 1
ATOM 2327 C CA . GLN A 1 315 ? 26.238 0.054 7.454 1.00 80.12 315 GLN A CA 1
ATOM 2328 C C . GLN A 1 315 ? 26.710 1.412 7.978 1.00 80.12 315 GLN A C 1
ATOM 2330 O O . GLN A 1 315 ? 26.624 1.656 9.174 1.00 80.12 315 GLN A O 1
ATOM 2335 N N . ALA A 1 316 ? 27.150 2.320 7.100 1.00 85.62 316 ALA A N 1
ATOM 2336 C CA . ALA A 1 316 ? 27.541 3.668 7.505 1.00 85.62 316 ALA A CA 1
ATOM 2337 C C . ALA A 1 316 ? 26.371 4.470 8.094 1.00 85.62 316 ALA A C 1
ATOM 2339 O O . ALA A 1 316 ? 26.538 5.122 9.117 1.00 85.62 316 ALA A O 1
ATOM 2340 N N . TYR A 1 317 ? 25.186 4.380 7.487 1.00 92.38 317 TYR A N 1
ATOM 2341 C CA . TYR A 1 317 ? 23.968 5.033 7.964 1.00 92.38 317 TYR A CA 1
ATOM 2342 C C . TYR A 1 317 ? 23.615 4.563 9.370 1.00 92.38 317 TYR A C 1
ATOM 2344 O O . TYR A 1 317 ? 23.390 5.390 10.250 1.00 92.38 317 TYR A O 1
ATOM 2352 N N . GLN A 1 318 ? 23.637 3.245 9.584 1.00 84.44 318 GLN A N 1
ATOM 2353 C CA . GLN A 1 318 ? 23.325 2.656 10.877 1.00 84.44 318 GLN A CA 1
ATOM 2354 C C . GLN A 1 318 ? 24.288 3.150 11.964 1.00 84.44 318 GLN A C 1
ATOM 2356 O O . GLN A 1 318 ? 23.832 3.594 13.009 1.00 84.44 318 GLN A O 1
ATOM 2361 N N . ARG A 1 319 ? 25.602 3.194 11.685 1.00 89.62 319 ARG A N 1
ATOM 2362 C CA . ARG A 1 319 ? 26.592 3.737 12.635 1.00 89.62 319 ARG A CA 1
ATOM 2363 C C . ARG A 1 319 ? 26.292 5.187 13.026 1.00 89.62 319 ARG A C 1
ATOM 2365 O O . ARG A 1 319 ? 26.333 5.514 14.204 1.00 89.62 319 ARG A O 1
ATOM 2372 N N . LEU A 1 320 ? 25.951 6.050 12.066 1.00 89.88 320 LEU A N 1
ATOM 2373 C CA . LEU A 1 320 ? 25.671 7.466 12.344 1.00 89.88 320 LEU A CA 1
ATOM 2374 C C . LEU A 1 320 ? 24.408 7.664 13.196 1.00 89.88 320 LEU A C 1
ATOM 2376 O O . LEU A 1 320 ? 24.409 8.487 14.113 1.00 89.88 320 LEU A O 1
ATOM 2380 N N . VAL A 1 321 ? 23.338 6.922 12.896 1.00 89.69 321 VAL A N 1
ATOM 2381 C CA . VAL A 1 321 ? 22.062 7.021 13.624 1.00 89.69 321 VAL A CA 1
ATOM 2382 C C . VAL A 1 321 ? 22.168 6.408 15.022 1.00 89.69 321 VAL A C 1
ATOM 2384 O O . VAL A 1 321 ? 21.587 6.951 15.954 1.00 89.69 321 VAL A O 1
ATOM 2387 N N . ASP A 1 322 ? 22.974 5.358 15.195 1.00 89.44 322 ASP A N 1
ATOM 2388 C CA . ASP A 1 322 ? 23.237 4.737 16.502 1.00 89.44 322 ASP A CA 1
ATOM 2389 C C . ASP A 1 322 ? 24.209 5.554 17.379 1.00 89.44 322 ASP A C 1
ATOM 2391 O O . ASP A 1 322 ? 24.556 5.138 18.487 1.00 89.44 322 ASP A O 1
ATOM 2395 N N . GLY A 1 323 ? 24.675 6.713 16.898 1.00 93.19 323 GLY A N 1
ATOM 2396 C CA . GLY A 1 323 ? 25.638 7.542 17.619 1.00 93.19 323 GLY A CA 1
ATOM 2397 C C . GLY A 1 323 ? 27.002 6.864 17.737 1.00 93.19 323 GLY A C 1
ATOM 2398 O O . GLY A 1 323 ? 27.631 6.880 18.793 1.00 93.19 323 GLY A O 1
ATOM 2399 N N . GLU A 1 324 ? 27.477 6.241 16.662 1.00 94.88 324 GLU A N 1
ATOM 2400 C CA . GLU A 1 324 ? 28.759 5.546 16.605 1.00 94.88 324 GLU A CA 1
ATOM 2401 C C . GLU A 1 324 ? 29.687 6.167 15.549 1.00 94.88 324 GLU A C 1
ATOM 2403 O O . GLU A 1 324 ? 29.285 6.437 14.416 1.00 94.88 324 GLU A O 1
ATOM 2408 N N . ARG A 1 325 ? 30.969 6.343 15.900 1.00 95.12 325 ARG A N 1
ATOM 2409 C CA . ARG A 1 325 ? 32.053 6.689 14.962 1.00 95.12 325 ARG A CA 1
ATOM 2410 C C . ARG A 1 325 ? 33.042 5.545 14.796 1.00 95.12 325 ARG A C 1
ATOM 2412 O O . ARG A 1 325 ? 33.306 4.815 15.755 1.00 95.12 325 ARG A O 1
ATOM 2419 N N . LEU A 1 326 ? 33.653 5.441 13.613 1.00 96.19 326 LEU A N 1
ATOM 2420 C CA . LEU A 1 326 ? 34.810 4.569 13.369 1.00 96.19 326 LEU A CA 1
ATOM 2421 C C . LEU A 1 326 ? 36.029 5.403 12.967 1.00 96.19 326 LEU A C 1
ATOM 2423 O O . LEU A 1 326 ? 35.988 6.134 11.979 1.00 96.19 326 LEU A O 1
ATOM 2427 N N . GLU A 1 327 ? 37.122 5.259 13.716 1.00 93.62 327 GLU A N 1
ATOM 2428 C CA . GLU A 1 327 ? 38.367 6.000 13.473 1.00 93.62 327 GLU A CA 1
ATOM 2429 C C . GLU A 1 327 ? 39.182 5.370 12.345 1.00 93.62 327 GLU A C 1
ATOM 2431 O O . GLU A 1 327 ? 39.383 4.152 12.316 1.00 93.62 327 GLU A O 1
ATOM 2436 N N . GLN A 1 328 ? 39.718 6.198 11.454 1.00 91.62 328 GLN A N 1
ATOM 2437 C CA . GLN A 1 328 ? 40.492 5.784 10.291 1.00 91.62 328 GLN A CA 1
ATOM 2438 C C . GLN A 1 328 ? 41.650 4.827 10.645 1.00 91.62 328 GLN A C 1
ATOM 2440 O O . GLN A 1 328 ? 41.927 3.865 9.921 1.00 91.62 328 GLN A O 1
ATOM 2445 N N . GLU A 1 329 ? 42.320 5.064 11.773 1.00 92.38 329 GLU A N 1
ATOM 2446 C CA . GLU A 1 329 ? 43.438 4.281 12.304 1.00 92.38 329 GLU A CA 1
ATOM 2447 C C . GLU A 1 329 ? 43.071 2.829 12.629 1.00 92.38 329 GLU A C 1
ATOM 2449 O O . GLU A 1 329 ? 43.960 1.971 12.677 1.00 92.38 329 GLU A O 1
ATOM 2454 N N . ALA A 1 330 ? 41.785 2.532 12.836 1.00 88.38 330 ALA A N 1
ATOM 2455 C CA . ALA A 1 330 ? 41.319 1.222 13.278 1.00 88.38 330 ALA A CA 1
ATOM 2456 C C . ALA A 1 330 ? 41.547 0.108 12.242 1.00 88.38 330 ALA A C 1
ATOM 2458 O O . ALA A 1 330 ? 41.587 -1.063 12.616 1.00 88.38 330 ALA A O 1
ATOM 2459 N N . VAL A 1 331 ? 41.767 0.448 10.964 1.00 87.88 331 VAL A N 1
ATOM 2460 C CA . VAL A 1 331 ? 42.176 -0.536 9.945 1.00 87.88 331 VAL A CA 1
ATOM 2461 C C . VAL A 1 331 ? 43.549 -1.136 10.287 1.00 87.88 331 VAL A C 1
ATOM 2463 O O . VAL A 1 331 ? 43.726 -2.348 10.199 1.00 87.88 331 VAL A O 1
ATOM 2466 N N . GLY A 1 332 ? 44.492 -0.311 10.754 1.00 85.31 332 GLY A N 1
ATOM 2467 C CA . GLY A 1 332 ? 45.775 -0.743 11.317 1.00 85.31 332 GLY A CA 1
ATOM 2468 C C . GLY A 1 332 ? 46.864 -1.159 10.313 1.00 85.31 332 GLY A C 1
ATOM 2469 O O . GLY A 1 332 ? 46.608 -1.707 9.243 1.00 85.31 332 GLY A O 1
ATOM 2470 N N . VAL A 1 333 ? 48.129 -0.933 10.695 1.00 89.81 333 VAL A N 1
ATOM 2471 C CA . VAL A 1 333 ? 49.324 -1.227 9.871 1.00 89.81 333 VAL A CA 1
ATOM 2472 C C . VAL A 1 333 ? 49.498 -2.714 9.550 1.00 89.81 333 VAL A C 1
ATOM 2474 O O . VAL A 1 333 ? 49.862 -3.044 8.428 1.00 89.81 333 VAL A O 1
ATOM 2477 N N . ASN A 1 334 ? 49.208 -3.610 10.498 1.00 87.19 334 ASN A N 1
ATOM 2478 C CA . ASN A 1 334 ? 49.386 -5.053 10.299 1.00 87.19 334 ASN A CA 1
ATOM 2479 C C . ASN A 1 334 ? 48.379 -5.593 9.277 1.00 87.19 334 ASN A C 1
ATOM 2481 O O . ASN A 1 334 ? 48.772 -6.258 8.329 1.00 87.19 334 ASN A O 1
ATOM 2485 N N . THR A 1 335 ? 47.106 -5.206 9.400 1.00 83.88 335 THR A N 1
ATOM 2486 C CA . THR A 1 335 ? 46.044 -5.582 8.455 1.00 83.88 335 THR A CA 1
ATOM 2487 C C . THR A 1 335 ? 46.366 -5.138 7.028 1.00 83.88 335 THR A C 1
ATOM 2489 O O . THR A 1 335 ? 46.132 -5.878 6.079 1.00 83.88 335 THR A O 1
ATOM 2492 N N . LEU A 1 336 ? 46.916 -3.930 6.869 1.00 88.31 336 LEU A N 1
ATOM 2493 C CA . LEU A 1 336 ? 47.299 -3.390 5.561 1.00 88.31 336 LEU A CA 1
ATOM 2494 C C . LEU A 1 336 ? 48.583 -4.024 5.003 1.00 88.31 336 LEU A C 1
ATOM 2496 O O . LEU A 1 336 ? 48.777 -4.024 3.789 1.00 88.31 336 LEU A O 1
ATOM 2500 N N . ALA A 1 337 ? 49.469 -4.533 5.862 1.00 88.06 337 ALA A N 1
ATOM 2501 C CA . ALA A 1 337 ? 50.686 -5.227 5.447 1.00 88.06 337 ALA A CA 1
ATOM 2502 C C . ALA A 1 337 ? 50.410 -6.683 5.038 1.00 88.06 337 ALA A C 1
ATOM 2504 O O . ALA A 1 337 ? 51.003 -7.162 4.073 1.00 88.06 337 ALA A O 1
ATOM 2505 N N . ASP A 1 338 ? 49.502 -7.360 5.745 1.00 84.19 338 ASP A N 1
ATOM 2506 C CA . ASP A 1 338 ? 49.129 -8.756 5.488 1.00 84.19 338 ASP A CA 1
ATOM 2507 C C . ASP A 1 338 ? 48.290 -8.917 4.210 1.00 84.19 338 ASP A C 1
ATOM 2509 O O . ASP A 1 338 ? 48.288 -9.984 3.596 1.00 84.19 338 ASP A O 1
ATOM 2513 N N . ASP A 1 339 ? 47.601 -7.855 3.786 1.00 79.81 339 ASP A N 1
ATOM 2514 C CA . ASP A 1 339 ? 46.734 -7.867 2.612 1.00 79.81 339 ASP A CA 1
ATOM 2515 C C . ASP A 1 339 ? 46.952 -6.625 1.728 1.00 79.81 339 ASP A C 1
ATOM 2517 O O . ASP A 1 339 ? 46.223 -5.639 1.856 1.00 79.81 339 ASP A O 1
ATOM 2521 N N . PRO A 1 340 ? 47.924 -6.651 0.795 1.00 80.25 340 PRO A N 1
ATOM 2522 C CA . PRO A 1 340 ? 48.278 -5.499 -0.037 1.00 80.25 340 PRO A CA 1
ATOM 2523 C C . PRO A 1 340 ? 47.203 -5.127 -1.073 1.00 80.25 340 PRO A C 1
ATOM 2525 O O . PRO A 1 340 ? 47.339 -4.104 -1.750 1.00 80.25 340 PRO A O 1
ATOM 2528 N N . THR A 1 341 ? 46.121 -5.909 -1.189 1.00 80.12 341 THR A N 1
ATOM 2529 C CA . THR A 1 341 ? 45.044 -5.667 -2.162 1.00 80.12 341 THR A CA 1
ATOM 2530 C C . THR A 1 341 ? 44.314 -4.347 -1.917 1.00 80.12 341 THR A C 1
ATOM 2532 O O . THR A 1 341 ? 43.649 -3.847 -2.823 1.00 80.12 341 THR A O 1
ATOM 2535 N N . TRP A 1 342 ? 44.459 -3.727 -0.734 1.00 84.25 342 TRP A N 1
ATOM 2536 C CA . TRP A 1 342 ? 43.891 -2.404 -0.426 1.00 84.25 342 TRP A CA 1
ATOM 2537 C C . TRP A 1 342 ? 44.346 -1.311 -1.401 1.00 84.25 342 TRP A C 1
ATOM 2539 O O . TRP A 1 342 ? 43.633 -0.326 -1.590 1.00 84.25 342 TRP A O 1
ATOM 2549 N N . ALA A 1 343 ? 45.514 -1.491 -2.022 1.00 84.00 343 ALA A N 1
ATOM 2550 C CA . ALA A 1 343 ? 46.086 -0.560 -2.979 1.00 84.00 343 ALA A CA 1
ATOM 2551 C C . ALA A 1 343 ? 45.779 -0.924 -4.441 1.00 84.00 343 ALA A C 1
ATOM 2553 O O . ALA A 1 343 ? 46.296 -0.271 -5.336 1.00 84.00 343 ALA A O 1
ATOM 2554 N N . GLU A 1 344 ? 44.985 -1.956 -4.725 1.00 83.50 344 GLU A N 1
ATOM 2555 C CA . GLU A 1 344 ? 44.615 -2.343 -6.092 1.00 83.50 344 GLU A CA 1
ATOM 2556 C C . GLU A 1 344 ? 43.376 -1.585 -6.590 1.00 83.50 344 GLU A C 1
ATOM 2558 O O . GLU A 1 344 ? 42.590 -1.063 -5.801 1.00 83.50 344 GLU A O 1
ATOM 2563 N N . TRP A 1 345 ? 43.146 -1.554 -7.910 1.00 76.00 345 TRP A N 1
ATOM 2564 C CA . TRP A 1 345 ? 41.945 -0.934 -8.499 1.00 76.00 345 TRP A CA 1
ATOM 2565 C C . TRP A 1 345 ? 40.635 -1.523 -7.957 1.00 76.00 345 TRP A C 1
ATOM 2567 O O . TRP A 1 345 ? 39.670 -0.786 -7.757 1.00 76.00 345 TRP A O 1
ATOM 2577 N N . SER A 1 346 ? 40.633 -2.828 -7.676 1.00 63.00 346 SER A N 1
ATOM 2578 C CA . SER A 1 346 ? 39.527 -3.565 -7.054 1.00 63.00 346 SER A CA 1
ATOM 2579 C C . SER A 1 346 ? 39.126 -2.994 -5.687 1.00 63.00 346 SER A C 1
ATOM 2581 O O . SER A 1 346 ? 37.941 -2.965 -5.366 1.00 63.00 346 SER A O 1
ATOM 2583 N N . SER A 1 347 ? 40.089 -2.486 -4.910 1.00 69.88 347 SER A N 1
ATOM 2584 C CA . SER A 1 347 ? 39.860 -1.917 -3.575 1.00 69.88 347 SER A CA 1
ATOM 2585 C C . SER A 1 347 ? 39.774 -0.394 -3.571 1.00 69.88 347 SER A C 1
ATOM 2587 O O . SER A 1 347 ? 39.002 0.185 -2.817 1.00 69.88 347 SER A O 1
ATOM 2589 N N . ILE A 1 348 ? 40.543 0.300 -4.402 1.00 73.19 348 ILE A N 1
ATOM 2590 C CA . ILE A 1 348 ? 40.535 1.766 -4.460 1.00 73.19 348 ILE A CA 1
ATOM 2591 C C . ILE A 1 348 ? 39.236 2.290 -5.107 1.00 73.19 348 ILE A C 1
ATOM 2593 O O . ILE A 1 348 ? 38.779 3.396 -4.804 1.00 73.19 348 ILE A O 1
ATOM 2597 N N . GLY A 1 349 ? 38.603 1.480 -5.956 1.00 61.09 349 GLY A N 1
ATOM 2598 C CA . GLY A 1 349 ? 37.434 1.851 -6.745 1.00 61.09 349 GLY A CA 1
ATOM 2599 C C . GLY A 1 349 ? 37.828 2.389 -8.133 1.00 61.09 349 GLY A C 1
ATOM 2600 O O . GLY A 1 349 ? 38.937 2.884 -8.315 1.00 61.09 349 GLY A O 1
ATOM 2601 N N . PRO A 1 350 ? 36.936 2.314 -9.132 1.00 51.19 350 PRO A N 1
ATOM 2602 C CA . PRO A 1 350 ? 37.286 2.419 -10.562 1.00 51.19 350 PRO A CA 1
ATOM 2603 C C . PRO A 1 350 ? 37.556 3.836 -11.070 1.00 51.19 350 PRO A C 1
ATOM 2605 O O . PRO A 1 350 ? 37.029 4.794 -10.500 1.00 51.19 350 PRO A O 1
ATOM 2608 N N . ARG A 1 351 ? 38.381 3.952 -12.125 1.00 53.81 351 ARG A N 1
ATOM 2609 C CA . ARG A 1 351 ? 39.056 5.169 -12.651 1.00 53.81 351 ARG A CA 1
ATOM 2610 C C . ARG A 1 351 ? 38.149 6.340 -13.001 1.00 53.81 351 ARG A C 1
ATOM 2612 O O . ARG A 1 351 ? 36.973 6.168 -13.273 1.00 53.81 351 ARG A O 1
ATOM 2619 N N . ALA A 1 352 ? 38.661 7.563 -13.074 1.00 46.59 352 ALA A N 1
ATOM 2620 C CA . ALA A 1 352 ? 37.930 8.697 -13.637 1.00 46.59 352 ALA A CA 1
ATOM 2621 C C . ALA A 1 352 ? 37.584 8.399 -15.111 1.00 46.59 352 ALA A C 1
ATOM 2623 O O . ALA A 1 352 ? 38.470 8.150 -15.922 1.00 46.59 352 ALA A O 1
ATOM 2624 N N . GLY A 1 353 ? 36.287 8.356 -15.442 1.00 41.12 353 GLY A N 1
ATOM 2625 C CA . GLY A 1 353 ? 35.779 7.887 -16.743 1.00 41.12 353 GLY A CA 1
ATOM 2626 C C . GLY A 1 353 ? 35.375 6.405 -16.786 1.00 41.12 353 GLY A C 1
ATOM 2627 O O . GLY A 1 353 ? 34.520 6.044 -17.588 1.00 41.12 353 GLY A O 1
ATOM 2628 N N . GLU A 1 354 ? 35.874 5.573 -15.870 1.00 38.38 354 GLU A N 1
ATOM 2629 C CA . GLU A 1 354 ? 35.198 4.337 -15.477 1.00 38.38 354 GLU A CA 1
ATOM 2630 C C . GLU A 1 354 ? 34.194 4.721 -14.386 1.00 38.38 354 GLU A C 1
ATOM 2632 O O . GLU A 1 354 ? 34.535 5.184 -13.293 1.00 38.38 354 GLU A O 1
ATOM 2637 N N . GLN A 1 355 ? 32.903 4.602 -14.678 1.00 28.03 355 GLN A N 1
ATOM 2638 C CA . GLN A 1 355 ? 31.928 4.616 -13.596 1.00 28.03 355 GLN A CA 1
ATOM 2639 C C . GLN A 1 355 ? 32.379 3.599 -12.539 1.00 28.03 355 GLN A C 1
ATOM 2641 O O . GLN A 1 355 ? 32.937 2.554 -12.882 1.00 28.03 355 GLN A O 1
ATOM 2646 N N . ILE A 1 356 ? 32.125 3.900 -11.254 1.00 28.33 356 ILE A N 1
ATOM 2647 C CA . ILE A 1 356 ? 31.852 2.815 -10.309 1.00 28.33 356 ILE A CA 1
ATOM 2648 C C . ILE A 1 356 ? 30.852 1.963 -11.021 1.00 28.33 356 ILE A C 1
ATOM 2650 O O . ILE A 1 356 ? 29.718 2.399 -11.214 1.00 28.33 356 ILE A O 1
ATOM 2654 N N . GLY A 1 357 ? 31.337 0.834 -11.537 1.00 25.50 357 GLY A N 1
ATOM 2655 C CA . GLY A 1 357 ? 30.465 -0.140 -12.101 1.00 25.50 357 GLY A CA 1
ATOM 2656 C C . GLY A 1 357 ? 29.365 -0.269 -11.064 1.00 25.50 357 GLY A C 1
ATOM 2657 O O . GLY A 1 357 ? 29.624 -0.579 -9.897 1.00 25.50 357 GLY A O 1
ATOM 2658 N N . ARG A 1 358 ? 28.124 -0.113 -11.524 1.00 27.16 358 ARG A N 1
ATOM 2659 C CA . ARG A 1 358 ? 27.235 -1.263 -11.408 1.00 27.16 358 ARG A CA 1
ATOM 2660 C C . ARG A 1 358 ? 28.121 -2.482 -11.219 1.00 27.16 358 ARG A C 1
ATOM 2662 O O . ARG A 1 358 ? 28.987 -2.696 -12.076 1.00 27.16 358 ARG A O 1
ATOM 2669 N N . VAL A 1 359 ? 27.964 -3.183 -10.094 1.00 23.95 359 VAL A N 1
ATOM 2670 C CA . VAL A 1 359 ? 28.293 -4.609 -10.025 1.00 23.95 359 VAL A CA 1
ATOM 2671 C C . VAL A 1 359 ? 28.243 -5.103 -11.449 1.00 23.95 359 VAL A C 1
ATOM 2673 O O . VAL A 1 359 ? 27.185 -4.942 -12.067 1.00 23.95 359 VAL A O 1
ATOM 2676 N N . ASP A 1 360 ? 29.401 -5.467 -12.003 1.00 24.31 360 ASP A N 1
ATOM 2677 C CA . ASP A 1 360 ? 29.451 -5.887 -13.387 1.00 24.31 360 ASP A CA 1
ATOM 2678 C C . ASP A 1 360 ? 28.269 -6.847 -13.547 1.00 24.31 360 ASP A C 1
ATOM 2680 O O . ASP A 1 360 ? 28.196 -7.827 -12.792 1.00 24.31 360 ASP A O 1
ATOM 2684 N N . PRO A 1 361 ? 27.286 -6.565 -14.421 1.00 29.56 361 PRO A N 1
ATOM 2685 C CA . PRO A 1 361 ? 26.259 -7.549 -14.708 1.00 29.56 361 PRO A CA 1
ATOM 2686 C C . PRO A 1 361 ? 26.897 -8.868 -15.185 1.00 29.56 361 PRO A C 1
ATOM 2688 O O . PRO A 1 361 ? 26.205 -9.876 -15.236 1.00 29.56 361 PRO A O 1
ATOM 2691 N N . ALA A 1 362 ? 28.205 -8.869 -15.495 1.00 27.41 362 ALA A N 1
ATOM 2692 C CA . ALA A 1 362 ? 29.068 -10.012 -15.762 1.00 27.41 362 ALA A CA 1
ATOM 2693 C C . ALA A 1 362 ? 29.925 -10.543 -14.564 1.00 27.41 362 ALA A C 1
ATOM 2695 O O . ALA A 1 362 ? 30.731 -11.458 -14.751 1.00 27.41 362 ALA A O 1
ATOM 2696 N N . ALA A 1 363 ? 29.680 -10.114 -13.314 1.00 25.73 363 ALA A N 1
ATOM 2697 C CA . ALA A 1 363 ? 29.956 -10.920 -12.105 1.00 25.73 363 ALA A CA 1
ATOM 2698 C C . ALA A 1 363 ? 28.706 -11.651 -11.558 1.00 25.73 363 ALA A C 1
ATOM 2700 O O . ALA A 1 363 ? 28.808 -12.510 -10.681 1.00 25.73 363 ALA A O 1
ATOM 2701 N N . HIS A 1 364 ? 27.533 -11.428 -12.153 1.00 33.09 364 HIS A N 1
ATOM 2702 C CA . HIS A 1 364 ? 26.745 -12.579 -12.594 1.00 33.09 364 HIS A CA 1
ATOM 2703 C C . HIS A 1 364 ? 27.532 -13.218 -13.727 1.00 33.09 364 HIS A C 1
ATOM 2705 O O . HIS A 1 364 ? 27.980 -12.476 -14.573 1.00 33.09 364 HIS A O 1
ATOM 2711 N N . ARG A 1 365 ? 27.760 -14.540 -13.741 1.00 23.23 365 ARG A N 1
ATOM 2712 C CA . ARG A 1 365 ? 28.462 -15.238 -14.847 1.00 23.23 365 ARG A CA 1
ATOM 2713 C C . ARG A 1 365 ? 28.309 -14.499 -16.185 1.00 23.23 365 ARG A C 1
ATOM 2715 O O . ARG A 1 365 ? 27.160 -14.169 -16.487 1.00 23.23 365 ARG A O 1
ATOM 2722 N N . PRO A 1 366 ? 29.378 -14.303 -16.981 1.00 23.67 366 PRO A N 1
ATOM 2723 C CA . PRO A 1 366 ? 29.268 -13.621 -18.263 1.00 23.67 366 PRO A CA 1
ATOM 2724 C C . PRO A 1 366 ? 28.022 -14.110 -19.002 1.00 23.67 366 PRO A C 1
ATOM 2726 O O . PRO A 1 366 ? 27.886 -15.292 -19.308 1.00 23.67 366 PRO A O 1
ATOM 2729 N N . LEU A 1 367 ? 27.092 -13.189 -19.247 1.00 34.19 367 LEU A N 1
ATOM 2730 C CA . LEU A 1 367 ? 26.055 -13.359 -20.256 1.00 34.19 367 LEU A CA 1
ATOM 2731 C C . LEU A 1 367 ? 26.571 -12.892 -21.626 1.00 34.19 367 LEU A C 1
ATOM 2733 O O . LEU A 1 367 ? 25.770 -12.640 -22.514 1.00 34.19 367 LEU A O 1
ATOM 2737 N N . ASP A 1 368 ? 27.895 -12.882 -21.824 1.00 27.44 368 ASP A N 1
ATOM 2738 C CA . ASP A 1 368 ? 28.530 -13.014 -23.147 1.00 27.44 368 ASP A CA 1
ATOM 2739 C C . ASP A 1 368 ? 28.302 -14.414 -23.763 1.00 27.44 368 ASP A C 1
ATOM 2741 O O . ASP A 1 368 ? 28.740 -14.702 -24.872 1.00 27.44 368 ASP A O 1
ATOM 2745 N N . GLU A 1 369 ? 27.551 -15.283 -23.077 1.00 32.91 369 GLU A N 1
ATOM 2746 C CA . GLU A 1 369 ? 26.939 -16.485 -23.648 1.00 32.91 369 GLU A CA 1
ATOM 2747 C C . GLU A 1 369 ? 25.410 -16.354 -23.822 1.00 32.91 369 GLU A C 1
ATOM 2749 O O . GLU A 1 369 ? 24.699 -17.360 -23.856 1.00 32.91 369 GLU A O 1
ATOM 2754 N N . ARG A 1 370 ? 24.846 -15.140 -23.928 1.00 39.00 370 ARG A N 1
ATOM 2755 C CA . ARG A 1 370 ? 23.508 -14.985 -24.528 1.00 39.00 370 ARG A CA 1
ATOM 2756 C C . ARG A 1 370 ? 23.697 -14.726 -26.018 1.00 39.00 370 ARG A C 1
ATOM 2758 O O . ARG A 1 370 ? 24.311 -13.724 -26.369 1.00 39.00 370 ARG A O 1
ATOM 2765 N N . PRO A 1 371 ? 23.243 -15.643 -26.884 1.00 33.00 371 PRO A N 1
ATOM 2766 C CA . PRO A 1 371 ? 23.513 -15.542 -28.307 1.00 33.00 371 PRO A CA 1
ATOM 2767 C C . PRO A 1 371 ? 23.036 -14.192 -28.869 1.00 33.00 371 PRO A C 1
ATOM 2769 O O . PRO A 1 371 ? 22.013 -13.660 -28.448 1.00 33.00 371 PRO A O 1
ATOM 2772 N N . GLU A 1 372 ? 23.755 -13.656 -29.862 1.00 38.91 372 GLU A N 1
ATOM 2773 C CA . GLU A 1 372 ? 23.254 -12.550 -30.704 1.00 38.91 372 GLU A CA 1
ATOM 2774 C C . GLU A 1 372 ? 21.930 -12.932 -31.402 1.00 38.91 372 GLU A C 1
ATOM 2776 O O . GLU A 1 372 ? 21.157 -12.073 -31.828 1.00 38.91 372 GLU A O 1
ATOM 2781 N N . ALA A 1 373 ? 21.659 -14.238 -31.504 1.00 37.09 373 ALA A N 1
ATOM 2782 C CA . ALA A 1 373 ? 20.378 -14.808 -31.891 1.00 37.09 373 ALA A CA 1
ATOM 2783 C C . ALA A 1 373 ? 19.439 -14.948 -30.672 1.00 37.09 373 ALA A C 1
ATOM 2785 O O . ALA A 1 373 ? 19.912 -15.246 -29.579 1.00 37.09 373 ALA A O 1
ATOM 2786 N N . PRO A 1 374 ? 18.108 -14.809 -30.834 1.00 45.56 374 PRO A N 1
ATOM 2787 C CA . PRO A 1 374 ? 17.172 -15.076 -29.747 1.00 45.56 374 PRO A CA 1
ATOM 2788 C C . PRO A 1 374 ? 17.379 -16.481 -29.189 1.00 45.56 374 PRO A C 1
ATOM 2790 O O . PRO A 1 374 ? 17.668 -17.420 -29.934 1.00 45.56 374 PRO A O 1
ATOM 2793 N N . PHE A 1 375 ? 17.196 -16.617 -27.879 1.00 46.12 375 PHE A N 1
ATOM 2794 C CA . PHE A 1 375 ? 17.156 -17.924 -27.238 1.00 46.12 375 PHE A CA 1
ATOM 2795 C C . PHE A 1 375 ? 16.041 -18.774 -27.860 1.00 46.12 375 PHE A C 1
ATOM 2797 O O . PHE A 1 375 ? 14.961 -18.254 -28.137 1.00 46.12 375 PHE A O 1
ATOM 2804 N N . ASP A 1 376 ? 16.298 -20.066 -28.064 1.00 49.31 376 ASP A N 1
ATOM 2805 C CA . ASP A 1 376 ? 15.287 -21.013 -28.536 1.00 49.31 376 ASP A CA 1
ATOM 2806 C C . ASP A 1 376 ? 14.121 -21.071 -27.527 1.00 49.31 376 ASP A C 1
ATOM 2808 O O . ASP A 1 376 ? 14.301 -21.454 -26.365 1.00 49.31 376 ASP A O 1
ATOM 2812 N N . LEU A 1 377 ? 12.939 -20.619 -27.960 1.00 56.22 377 LEU A N 1
ATOM 2813 C CA . LEU A 1 377 ? 11.710 -20.568 -27.161 1.00 56.22 377 LEU A CA 1
ATOM 2814 C C . LEU A 1 377 ? 10.829 -21.815 -27.362 1.00 56.22 377 LEU A C 1
ATOM 2816 O O . LEU A 1 377 ? 9.766 -21.900 -26.731 1.00 56.22 377 LEU A O 1
ATOM 2820 N N . ASP A 1 378 ? 11.275 -22.779 -28.177 1.00 53.44 378 ASP A N 1
ATOM 2821 C CA . ASP A 1 378 ? 10.495 -23.938 -28.635 1.00 53.44 378 ASP A CA 1
ATOM 2822 C C . ASP A 1 378 ? 10.340 -25.028 -27.557 1.00 53.44 378 ASP A C 1
ATOM 2824 O O . ASP A 1 378 ? 9.589 -25.993 -27.721 1.00 53.44 378 ASP A O 1
ATOM 2828 N N . GLY A 1 379 ? 11.014 -24.876 -26.411 1.00 62.12 379 GLY A N 1
ATOM 2829 C CA . GLY A 1 379 ? 10.892 -25.781 -25.271 1.00 62.12 379 GLY A CA 1
ATOM 2830 C C . GLY A 1 379 ? 9.469 -25.826 -24.699 1.00 62.12 379 GLY A C 1
ATOM 2831 O O . GLY A 1 379 ? 8.869 -24.795 -24.379 1.00 62.12 379 GLY A O 1
ATOM 2832 N N . ALA A 1 380 ? 8.933 -27.037 -24.518 1.00 71.69 380 ALA A N 1
ATOM 2833 C CA . ALA A 1 380 ? 7.656 -27.238 -23.841 1.00 71.69 380 ALA A CA 1
ATOM 2834 C C . ALA A 1 380 ? 7.732 -26.781 -22.371 1.00 71.69 380 ALA A C 1
ATOM 2836 O O . ALA A 1 380 ? 8.712 -27.042 -21.668 1.00 71.69 380 ALA A O 1
ATOM 2837 N N . ILE A 1 381 ? 6.675 -26.112 -21.905 1.00 80.06 381 ILE A N 1
ATOM 2838 C CA . ILE A 1 381 ? 6.508 -25.742 -20.498 1.00 80.06 381 ILE A CA 1
ATOM 2839 C C . ILE A 1 381 ? 6.090 -26.991 -19.708 1.00 80.06 381 ILE A C 1
ATOM 2841 O O . ILE A 1 381 ? 5.064 -27.598 -20.004 1.00 80.06 381 ILE A O 1
ATOM 2845 N N . ASP A 1 382 ? 6.887 -27.356 -18.704 1.00 83.00 382 ASP A N 1
ATOM 2846 C CA . ASP A 1 382 ? 6.607 -28.432 -17.745 1.00 83.00 382 ASP A CA 1
ATOM 2847 C C . ASP A 1 382 ? 6.308 -27.879 -16.334 1.00 83.00 382 ASP A C 1
ATOM 2849 O O . ASP A 1 382 ? 6.307 -26.666 -16.101 1.00 83.00 382 ASP A O 1
ATOM 2853 N N . ASP A 1 383 ? 6.092 -28.764 -15.357 1.00 80.12 383 ASP A N 1
ATOM 2854 C CA . ASP A 1 383 ? 5.764 -28.385 -13.974 1.00 80.12 383 ASP A CA 1
ATOM 2855 C C . ASP A 1 383 ? 6.886 -27.637 -13.231 1.00 80.12 383 ASP A C 1
ATOM 2857 O O . ASP A 1 383 ? 6.661 -27.094 -12.145 1.00 80.12 383 ASP A O 1
ATOM 2861 N N . THR A 1 384 ? 8.091 -27.544 -13.795 1.00 85.38 384 THR A N 1
ATOM 2862 C CA . THR A 1 384 ? 9.184 -26.745 -13.223 1.00 85.38 384 THR A CA 1
ATOM 2863 C C . THR A 1 384 ? 9.105 -25.265 -13.611 1.00 85.38 384 THR A C 1
ATOM 2865 O O . THR A 1 384 ? 9.765 -24.423 -12.983 1.00 85.38 384 THR A O 1
ATOM 2868 N N . TRP A 1 385 ? 8.269 -24.929 -14.599 1.00 92.31 385 TRP A N 1
ATOM 2869 C CA . TRP A 1 385 ? 8.013 -23.558 -15.023 1.00 92.31 385 TRP A CA 1
ATOM 2870 C C . TRP A 1 385 ? 6.970 -22.868 -14.149 1.00 92.31 385 TRP A C 1
ATOM 2872 O O . TRP A 1 385 ? 5.886 -23.399 -13.874 1.00 92.31 385 TRP A O 1
ATOM 2882 N N . ILE A 1 386 ? 7.276 -21.639 -13.739 1.00 94.12 386 ILE A N 1
ATOM 2883 C CA . ILE A 1 386 ? 6.426 -20.854 -12.842 1.00 94.12 386 ILE A CA 1
ATOM 2884 C C . ILE A 1 386 ? 5.862 -19.640 -13.581 1.00 94.12 386 ILE A C 1
ATOM 2886 O O . ILE A 1 386 ? 6.610 -18.835 -14.132 1.00 94.12 386 ILE A O 1
ATOM 2890 N N . ALA A 1 387 ? 4.534 -19.504 -13.577 1.00 93.94 387 ALA A N 1
ATOM 2891 C CA . ALA A 1 387 ? 3.881 -18.312 -14.109 1.00 93.94 387 ALA A CA 1
ATOM 2892 C C . ALA A 1 387 ? 4.138 -17.116 -13.183 1.00 93.94 387 ALA A C 1
ATOM 2894 O O . ALA A 1 387 ? 3.980 -17.253 -11.968 1.00 93.94 387 ALA A O 1
ATOM 2895 N N . ALA A 1 388 ? 4.453 -15.943 -13.737 1.00 95.31 388 ALA A N 1
ATOM 2896 C CA . ALA A 1 388 ? 4.760 -14.743 -12.952 1.00 95.31 388 ALA A CA 1
ATOM 2897 C C . ALA A 1 388 ? 3.658 -14.397 -11.933 1.00 95.31 388 ALA A C 1
ATOM 2899 O O . ALA A 1 388 ? 3.956 -14.126 -10.777 1.00 95.31 388 ALA A O 1
ATOM 2900 N N . ALA A 1 389 ? 2.381 -14.534 -12.306 1.00 91.31 389 ALA A N 1
ATOM 2901 C CA . ALA A 1 389 ? 1.240 -14.279 -11.418 1.00 91.31 389 ALA A CA 1
ATOM 2902 C C . ALA A 1 389 ? 1.147 -15.220 -10.190 1.00 91.31 389 ALA A C 1
ATOM 2904 O O . ALA A 1 389 ? 0.379 -14.958 -9.262 1.00 91.31 389 ALA A O 1
ATOM 2905 N N . ARG A 1 390 ? 1.895 -16.336 -10.161 1.00 94.06 390 ARG A N 1
ATOM 2906 C CA . ARG A 1 390 ? 1.910 -17.292 -9.036 1.00 94.06 390 ARG A CA 1
ATOM 2907 C C . ARG A 1 390 ? 2.794 -16.855 -7.875 1.00 94.06 390 ARG A C 1
ATOM 2909 O O . ARG A 1 390 ? 2.710 -17.459 -6.818 1.00 94.06 390 ARG A O 1
ATOM 2916 N N . THR A 1 391 ? 3.601 -15.812 -8.033 1.00 96.06 391 THR A N 1
ATOM 2917 C CA . THR A 1 391 ? 4.481 -15.320 -6.962 1.00 96.06 391 THR A CA 1
ATOM 2918 C C . THR A 1 391 ? 3.743 -14.490 -5.911 1.00 96.06 391 THR A C 1
ATOM 2920 O O . THR A 1 391 ? 4.261 -14.283 -4.816 1.00 96.06 391 THR A O 1
ATOM 2923 N N . ARG A 1 392 ? 2.515 -14.040 -6.205 1.00 95.06 392 ARG A N 1
ATOM 2924 C CA . ARG A 1 392 ? 1.788 -13.052 -5.395 1.00 95.06 392 ARG A CA 1
ATOM 2925 C C . ARG A 1 392 ? 1.609 -13.449 -3.923 1.00 95.06 392 ARG A C 1
ATOM 2927 O O . ARG A 1 392 ? 1.769 -12.602 -3.056 1.00 95.06 392 ARG A O 1
ATOM 2934 N N . ASN A 1 393 ? 1.280 -14.709 -3.633 1.00 95.50 393 ASN A N 1
ATOM 2935 C CA . ASN A 1 393 ? 0.921 -15.141 -2.277 1.00 95.50 393 ASN A CA 1
ATOM 2936 C C . ASN A 1 393 ? 2.157 -15.197 -1.368 1.00 95.50 393 ASN A C 1
ATOM 2938 O O . ASN A 1 393 ? 2.094 -14.756 -0.221 1.00 95.50 393 ASN A O 1
ATOM 2942 N N . TRP A 1 394 ? 3.304 -15.614 -1.917 1.00 95.50 394 TRP A N 1
ATOM 2943 C CA . TRP A 1 394 ? 4.603 -15.479 -1.257 1.00 95.50 394 TRP A CA 1
ATOM 2944 C C . TRP A 1 394 ? 4.917 -14.019 -0.922 1.00 95.50 394 TRP A C 1
ATOM 2946 O O . TRP A 1 394 ? 5.229 -13.692 0.219 1.00 95.50 394 TRP A O 1
ATOM 2956 N N . VAL A 1 395 ? 4.782 -13.118 -1.903 1.00 93.75 395 VAL A N 1
ATOM 2957 C CA . VAL A 1 395 ? 5.087 -11.688 -1.720 1.00 93.75 395 VAL A CA 1
ATOM 2958 C C . VAL A 1 395 ? 4.182 -11.046 -0.663 1.00 93.75 395 VAL A C 1
ATOM 2960 O O . VAL A 1 395 ? 4.649 -10.231 0.136 1.00 93.75 395 VAL A O 1
ATOM 2963 N N . LYS A 1 396 ? 2.908 -11.450 -0.610 1.00 92.00 396 LYS A N 1
ATOM 2964 C CA . LYS A 1 396 ? 1.934 -11.010 0.401 1.00 92.00 396 LYS A CA 1
ATOM 2965 C C . LYS A 1 396 ? 2.128 -11.653 1.784 1.00 92.00 396 LYS A C 1
ATOM 2967 O O . LYS A 1 396 ? 1.424 -11.278 2.720 1.00 92.00 396 LYS A O 1
ATOM 2972 N N . GLY A 1 397 ? 3.072 -12.586 1.926 1.00 92.38 397 GLY A N 1
ATOM 2973 C CA . GLY A 1 397 ? 3.363 -13.261 3.191 1.00 92.38 397 GLY A CA 1
ATOM 2974 C C . GLY A 1 397 ? 2.293 -14.266 3.623 1.00 92.38 397 GLY A C 1
ATOM 2975 O O . GLY A 1 397 ? 2.172 -14.528 4.816 1.00 92.38 397 GLY A O 1
ATOM 2976 N N . ASP A 1 398 ? 1.519 -14.813 2.677 1.00 95.81 398 ASP A N 1
ATOM 2977 C CA . ASP A 1 398 ? 0.494 -15.840 2.930 1.00 95.81 398 ASP A CA 1
ATOM 2978 C C . ASP A 1 398 ? 0.628 -17.050 1.965 1.00 95.81 398 ASP A C 1
ATOM 2980 O O . ASP A 1 398 ? -0.301 -17.363 1.210 1.00 95.81 398 ASP A O 1
ATOM 2984 N N . PRO A 1 399 ? 1.799 -17.728 1.922 1.00 97.12 399 PRO A N 1
ATOM 2985 C CA . PRO A 1 399 ? 2.032 -18.862 1.024 1.00 97.12 399 PRO A CA 1
ATOM 2986 C C . PRO A 1 399 ? 1.149 -20.088 1.309 1.00 97.12 399 PRO A C 1
ATOM 2988 O O . PRO A 1 399 ? 0.984 -20.934 0.425 1.00 97.12 399 PRO A O 1
ATOM 2991 N N . LEU A 1 400 ? 0.506 -20.160 2.481 1.00 98.00 400 LEU A N 1
ATOM 2992 C CA . LEU A 1 400 ? -0.541 -21.141 2.782 1.00 98.00 400 LEU A CA 1
ATOM 2993 C C . LEU A 1 400 ? -1.631 -21.174 1.698 1.00 98.00 400 LEU A C 1
ATOM 2995 O O . LEU A 1 400 ? -2.119 -22.249 1.358 1.00 98.00 400 LEU A O 1
ATOM 2999 N N . LEU A 1 401 ? -1.980 -20.032 1.098 1.00 97.50 401 LEU A N 1
ATOM 3000 C CA . LEU A 1 401 ? -2.991 -19.969 0.036 1.00 97.50 401 LEU A CA 1
ATOM 3001 C C . LEU A 1 401 ? -2.574 -20.722 -1.235 1.00 97.50 401 LEU A C 1
ATOM 3003 O O . LEU A 1 401 ? -3.427 -21.268 -1.937 1.00 97.50 401 LEU A O 1
ATOM 3007 N N . ASP A 1 402 ? -1.274 -20.785 -1.541 1.00 97.69 402 ASP A N 1
ATOM 3008 C CA . ASP A 1 402 ? -0.785 -21.614 -2.647 1.00 97.69 402 ASP A CA 1
ATOM 3009 C C . ASP A 1 402 ? -0.935 -23.101 -2.322 1.00 97.69 402 ASP A C 1
ATOM 3011 O O . ASP A 1 402 ? -1.316 -23.887 -3.193 1.00 97.69 402 ASP A O 1
ATOM 3015 N N . TRP A 1 403 ? -0.674 -23.476 -1.066 1.00 98.44 403 TRP A N 1
ATOM 3016 C CA . TRP A 1 403 ? -0.821 -24.847 -0.592 1.00 98.44 403 TRP A CA 1
ATOM 3017 C C . TRP A 1 403 ? -2.283 -25.288 -0.543 1.00 98.44 403 TRP A C 1
ATOM 3019 O O . TRP A 1 403 ? -2.602 -26.333 -1.102 1.00 98.44 403 TRP A O 1
ATOM 3029 N N . LEU A 1 404 ? -3.192 -24.476 0.007 1.00 98.19 404 LEU A N 1
ATOM 3030 C CA . LEU A 1 404 ? -4.632 -24.763 0.016 1.00 98.19 404 LEU A CA 1
ATOM 3031 C C . LEU A 1 404 ? -5.171 -24.908 -1.409 1.00 98.19 404 LEU A C 1
ATOM 3033 O O . LEU A 1 404 ? -5.897 -25.852 -1.714 1.00 98.19 404 LEU A O 1
ATOM 3037 N N . ARG A 1 405 ? -4.729 -24.045 -2.330 1.00 96.44 405 ARG A N 1
ATOM 3038 C CA . ARG A 1 405 ? -5.092 -24.166 -3.743 1.00 96.44 405 ARG A CA 1
ATOM 3039 C C . ARG A 1 405 ? -4.642 -25.488 -4.370 1.00 96.44 405 ARG A C 1
ATOM 3041 O O . ARG A 1 405 ? -5.348 -25.985 -5.245 1.00 96.44 405 ARG A O 1
ATOM 3048 N N . ALA A 1 406 ? -3.471 -26.000 -3.999 1.00 95.88 406 ALA A N 1
ATOM 3049 C CA . ALA A 1 406 ? -2.904 -27.214 -4.583 1.00 95.88 406 ALA A CA 1
ATOM 3050 C C . ALA A 1 406 ? -3.402 -28.502 -3.908 1.00 95.88 406 ALA A C 1
ATOM 3052 O O . ALA A 1 406 ? -3.662 -29.474 -4.606 1.00 95.88 406 ALA A O 1
ATOM 3053 N N . TYR A 1 407 ? -3.547 -28.497 -2.581 1.00 97.50 407 TYR A N 1
ATOM 3054 C CA . TYR A 1 407 ? -3.733 -29.702 -1.764 1.00 97.50 407 TYR A CA 1
ATOM 3055 C C . TYR A 1 407 ? -4.860 -29.585 -0.730 1.00 97.50 407 TYR A C 1
ATOM 3057 O O . TYR A 1 407 ? -5.180 -30.573 -0.078 1.00 97.50 407 TYR A O 1
ATOM 3065 N N . GLY A 1 408 ? -5.481 -28.411 -0.565 1.00 96.81 408 GLY A N 1
ATOM 3066 C CA . GLY A 1 408 ? -6.487 -28.165 0.475 1.00 96.81 408 GLY A CA 1
ATOM 3067 C C . GLY A 1 408 ? -7.653 -29.151 0.422 1.00 96.81 408 GLY A C 1
ATOM 3068 O O . GLY A 1 408 ? -7.984 -29.744 1.444 1.00 96.81 408 GLY A O 1
ATOM 3069 N N . ARG A 1 409 ? -8.194 -29.411 -0.779 1.00 96.44 409 ARG A N 1
ATOM 3070 C CA . ARG A 1 409 ? -9.273 -30.397 -0.989 1.00 96.44 409 ARG A CA 1
ATOM 3071 C C . ARG A 1 409 ? -8.854 -31.809 -0.579 1.00 96.44 409 ARG A C 1
ATOM 3073 O O . ARG A 1 409 ? -9.558 -32.459 0.186 1.00 96.44 409 ARG A O 1
ATOM 3080 N N . ASP A 1 410 ? -7.683 -32.257 -1.030 1.00 96.62 410 ASP A N 1
ATOM 3081 C CA . ASP A 1 410 ? -7.143 -33.586 -0.701 1.00 96.62 410 ASP A CA 1
ATOM 3082 C C . ASP A 1 410 ? -6.872 -33.746 0.804 1.00 96.62 410 ASP A C 1
ATOM 3084 O O . ASP A 1 410 ? -6.857 -34.859 1.329 1.00 96.62 410 ASP A O 1
ATOM 3088 N N . LYS A 1 411 ? -6.677 -32.624 1.502 1.00 96.19 411 LYS A N 1
ATOM 3089 C CA . LYS A 1 411 ? -6.444 -32.536 2.946 1.00 96.19 411 LYS A CA 1
ATOM 3090 C C . LYS A 1 411 ? -7.719 -32.260 3.753 1.00 96.19 411 LYS A C 1
ATOM 3092 O O . LYS A 1 411 ? -7.633 -32.125 4.967 1.00 96.19 411 LYS A O 1
ATOM 3097 N N . GLY A 1 412 ? -8.888 -32.233 3.108 1.00 96.00 412 GLY A N 1
ATOM 3098 C CA . GLY A 1 412 ? -10.197 -32.132 3.761 1.00 96.00 412 GLY A CA 1
ATOM 3099 C C . GLY A 1 412 ? -10.752 -30.715 3.924 1.00 96.00 412 GLY A C 1
ATOM 3100 O O . GLY A 1 412 ? -11.840 -30.566 4.473 1.00 96.00 412 GLY A O 1
ATOM 3101 N N . PHE A 1 413 ? -10.063 -29.685 3.430 1.00 96.69 413 PHE A N 1
ATOM 3102 C CA . PHE A 1 413 ? -10.564 -28.312 3.459 1.00 96.69 413 PHE A CA 1
ATOM 3103 C C . PHE A 1 413 ? -11.500 -28.039 2.281 1.00 96.69 413 PHE A C 1
ATOM 3105 O O . PHE A 1 413 ? -11.211 -28.405 1.138 1.00 96.69 413 PHE A O 1
ATOM 3112 N N . VAL A 1 414 ? -12.598 -27.334 2.558 1.00 95.50 414 VAL A N 1
ATOM 3113 C CA . VAL A 1 414 ? -13.611 -26.965 1.561 1.00 95.50 414 VAL A CA 1
ATOM 3114 C C . VAL A 1 414 ? -13.449 -25.488 1.181 1.00 95.50 414 VAL A C 1
ATOM 3116 O O . VAL A 1 414 ? -13.485 -24.640 2.083 1.00 95.50 414 VAL A O 1
ATOM 3119 N N . PRO A 1 415 ? -13.267 -25.175 -0.115 1.00 94.88 415 PRO A N 1
ATOM 3120 C CA . PRO A 1 415 ? -13.296 -23.808 -0.621 1.00 94.88 415 PRO A CA 1
ATOM 3121 C C . PRO A 1 415 ? -14.601 -23.084 -0.280 1.00 94.88 415 PRO A C 1
ATOM 3123 O O . PRO A 1 415 ? -15.662 -23.704 -0.238 1.00 94.88 415 PRO A O 1
ATOM 3126 N N . ASP A 1 416 ? -14.540 -21.771 -0.091 1.00 91.38 416 ASP A N 1
ATOM 3127 C CA . ASP A 1 416 ? -15.695 -20.928 0.218 1.00 91.38 416 ASP A CA 1
ATOM 3128 C C . ASP A 1 416 ? -16.769 -21.008 -0.881 1.00 91.38 416 ASP A C 1
ATOM 3130 O O . ASP A 1 416 ? -17.949 -21.081 -0.561 1.00 91.38 416 ASP A O 1
ATOM 3134 N N . ASP A 1 417 ? -16.369 -21.089 -2.156 1.00 91.94 417 ASP A N 1
ATOM 3135 C CA . ASP A 1 417 ? -17.260 -21.167 -3.326 1.00 91.94 417 ASP A CA 1
ATOM 3136 C C . ASP A 1 417 ? -17.948 -22.534 -3.515 1.00 91.94 417 ASP A C 1
ATOM 3138 O O . ASP A 1 417 ? -18.801 -22.695 -4.389 1.00 91.94 417 ASP A O 1
ATOM 3142 N N . GLU A 1 418 ? -17.611 -23.521 -2.681 1.00 93.56 418 GLU A N 1
ATOM 3143 C CA . GLU A 1 418 ? -18.244 -24.846 -2.645 1.00 93.56 418 GLU A CA 1
ATOM 3144 C C . GLU A 1 418 ? -19.150 -25.039 -1.414 1.00 93.56 418 GLU A C 1
ATOM 3146 O O . GLU A 1 418 ? -19.733 -26.114 -1.232 1.00 93.56 418 GLU A O 1
ATOM 3151 N N . ARG A 1 419 ? -19.283 -24.022 -0.551 1.00 88.94 419 ARG A N 1
ATOM 3152 C CA . ARG A 1 419 ? -20.111 -24.107 0.659 1.00 88.94 419 ARG A CA 1
ATOM 3153 C C . ARG A 1 419 ? -21.605 -23.923 0.350 1.00 88.94 419 ARG A C 1
ATOM 3155 O O . ARG A 1 419 ? -21.949 -23.202 -0.585 1.00 88.94 419 ARG A O 1
ATOM 3162 N N . PRO A 1 420 ? -22.521 -24.544 1.123 1.00 87.62 420 PRO A N 1
ATOM 3163 C CA . PRO A 1 420 ? -23.964 -24.453 0.866 1.00 87.62 420 PRO A CA 1
ATOM 3164 C C . PRO A 1 420 ? -24.554 -23.039 0.962 1.00 87.62 420 PRO A C 1
ATOM 3166 O O . PRO A 1 420 ? -25.585 -22.774 0.354 1.00 87.62 420 PRO A O 1
ATOM 3169 N N . ASP A 1 421 ? -23.924 -22.170 1.748 1.00 83.94 421 ASP A N 1
ATOM 3170 C CA . ASP A 1 421 ? -24.297 -20.780 2.017 1.00 83.94 421 ASP A CA 1
ATOM 3171 C C . ASP A 1 421 ? -23.581 -19.770 1.100 1.00 83.94 421 ASP A C 1
ATOM 3173 O O . ASP A 1 421 ? -23.725 -18.563 1.280 1.00 83.94 421 ASP A O 1
ATOM 3177 N N . TYR A 1 422 ? -22.815 -20.241 0.108 1.00 88.44 422 TYR A N 1
ATOM 3178 C CA . TYR A 1 422 ? -22.137 -19.367 -0.844 1.00 88.44 422 TYR A CA 1
ATOM 3179 C C . TYR A 1 422 ? -23.121 -18.712 -1.817 1.00 88.44 422 TYR A C 1
ATOM 3181 O O . TYR A 1 422 ? -23.809 -19.392 -2.584 1.00 88.44 422 TYR A O 1
ATOM 3189 N N . ASP A 1 423 ? -23.115 -17.379 -1.850 1.00 89.31 423 ASP A N 1
ATOM 3190 C CA . ASP A 1 423 ? -23.786 -16.589 -2.878 1.00 89.31 423 ASP A CA 1
ATOM 3191 C C . ASP A 1 423 ? -22.749 -15.849 -3.749 1.00 89.31 423 ASP A C 1
ATOM 3193 O O . ASP A 1 423 ? -22.090 -14.916 -3.280 1.00 89.31 423 ASP A O 1
ATOM 3197 N N . PRO A 1 424 ? -22.594 -16.198 -5.042 1.00 90.31 424 PRO A N 1
ATOM 3198 C CA . PRO A 1 424 ? -21.651 -15.513 -5.927 1.00 90.31 424 PRO A CA 1
ATOM 3199 C C . PRO A 1 424 ? -21.992 -14.032 -6.155 1.00 90.31 424 PRO A C 1
ATOM 3201 O O . PRO A 1 424 ? -21.129 -13.274 -6.604 1.00 90.31 424 PRO A O 1
ATOM 3204 N N . ARG A 1 425 ? -23.229 -13.600 -5.863 1.00 91.50 425 ARG A N 1
ATOM 3205 C CA . ARG A 1 425 ? -23.656 -12.194 -5.964 1.00 91.50 425 ARG A CA 1
ATOM 3206 C C . ARG A 1 425 ? -23.037 -11.317 -4.880 1.00 91.50 425 ARG A C 1
ATOM 3208 O O . ARG A 1 425 ? -23.026 -10.103 -5.040 1.00 91.50 425 ARG A O 1
ATOM 3215 N N . THR A 1 426 ? -22.505 -11.910 -3.814 1.00 90.56 426 THR A N 1
ATOM 3216 C CA . THR A 1 426 ? -21.850 -11.204 -2.704 1.00 90.56 426 THR A CA 1
ATOM 3217 C C . THR A 1 426 ? -20.339 -11.465 -2.665 1.00 90.56 426 THR A C 1
ATOM 3219 O O . THR A 1 426 ? -19.662 -11.057 -1.727 1.00 90.56 426 THR A O 1
ATOM 3222 N N . ASP A 1 427 ? -19.768 -12.124 -3.680 1.00 89.69 427 ASP A N 1
ATOM 3223 C CA . ASP A 1 427 ? -18.331 -12.409 -3.747 1.00 89.69 427 ASP A CA 1
ATOM 3224 C C . ASP A 1 427 ? -17.547 -11.233 -4.355 1.00 89.69 427 ASP A C 1
ATOM 3226 O O . ASP A 1 427 ? -17.466 -11.041 -5.576 1.00 89.69 427 ASP A O 1
ATOM 3230 N N . PHE A 1 428 ? -16.910 -10.453 -3.480 1.00 89.31 428 PHE A N 1
ATOM 3231 C CA . PHE A 1 428 ? -16.075 -9.318 -3.870 1.00 89.31 428 PHE A CA 1
ATOM 3232 C C . PHE A 1 428 ? -14.871 -9.708 -4.732 1.00 89.31 428 PHE A C 1
ATOM 3234 O O . PHE A 1 428 ? -14.528 -8.988 -5.675 1.00 89.31 428 PHE A O 1
ATOM 3241 N N . THR A 1 429 ? -14.224 -10.843 -4.451 1.00 87.69 429 THR A N 1
ATOM 3242 C CA . THR A 1 429 ? -13.037 -11.258 -5.211 1.00 87.69 429 THR A CA 1
ATOM 3243 C C . THR A 1 429 ? -13.428 -11.621 -6.636 1.00 87.69 429 THR A C 1
ATOM 3245 O O . THR A 1 429 ? -12.789 -11.159 -7.587 1.00 87.69 429 THR A O 1
ATOM 3248 N N . HIS A 1 430 ? -14.505 -12.392 -6.790 1.00 88.12 430 HIS A N 1
ATOM 3249 C CA . HIS A 1 430 ? -15.054 -12.741 -8.094 1.00 88.12 430 HIS A CA 1
ATOM 3250 C C . HIS A 1 430 ? -15.429 -11.484 -8.898 1.00 88.12 430 HIS A C 1
ATOM 3252 O O . HIS A 1 430 ? -15.013 -11.338 -10.054 1.00 88.12 430 HIS A O 1
ATOM 3258 N N . PHE A 1 431 ? -16.114 -10.524 -8.268 1.00 91.88 431 PHE A N 1
ATOM 3259 C CA . PHE A 1 431 ? -16.478 -9.250 -8.890 1.00 91.88 431 PHE A CA 1
ATOM 3260 C C . PHE A 1 431 ? -15.259 -8.441 -9.365 1.00 91.88 431 PHE A C 1
ATOM 3262 O O . PHE A 1 431 ? -15.186 -8.046 -10.535 1.00 91.88 431 PHE A O 1
ATOM 3269 N N . VAL A 1 432 ? -14.272 -8.209 -8.491 1.00 91.50 432 VAL A N 1
ATOM 3270 C CA . VAL A 1 432 ? -13.091 -7.390 -8.819 1.00 91.50 432 VAL A CA 1
ATOM 3271 C C . VAL A 1 432 ? -12.245 -8.040 -9.912 1.00 91.50 432 VAL A C 1
ATOM 3273 O O . VAL A 1 432 ? -11.723 -7.334 -10.776 1.00 91.50 432 VAL A O 1
ATOM 3276 N N . MET A 1 433 ? -12.138 -9.372 -9.939 1.00 89.25 433 MET A N 1
ATOM 3277 C CA . MET A 1 433 ? -11.448 -10.080 -11.023 1.00 89.25 433 MET A CA 1
ATOM 3278 C C . MET A 1 433 ? -12.128 -9.860 -12.381 1.00 89.25 433 MET A C 1
ATOM 3280 O O . MET A 1 433 ? -11.434 -9.631 -13.375 1.00 89.25 433 MET A O 1
ATOM 3284 N N . GLY A 1 434 ? -13.465 -9.876 -12.426 1.00 92.75 434 GLY A N 1
ATOM 3285 C CA . GLY A 1 434 ? -14.228 -9.547 -13.633 1.00 92.75 434 GLY A CA 1
ATOM 3286 C C . GLY A 1 434 ? -14.020 -8.097 -14.081 1.00 92.75 434 GLY A C 1
ATOM 3287 O O . GLY A 1 434 ? -13.757 -7.838 -15.258 1.00 92.75 434 GLY A O 1
ATOM 3288 N N . LYS A 1 435 ? -14.044 -7.142 -13.140 1.00 94.94 435 LYS A N 1
ATOM 3289 C CA . LYS A 1 435 ? -13.745 -5.728 -13.427 1.00 94.94 435 LYS A CA 1
ATOM 3290 C C . LYS A 1 435 ? -12.315 -5.508 -13.907 1.00 94.94 435 LYS A C 1
ATOM 3292 O O . LYS A 1 435 ? -12.112 -4.700 -14.807 1.00 94.94 435 LYS A O 1
ATOM 3297 N N . GLY A 1 436 ? -11.350 -6.260 -13.382 1.00 94.81 436 GLY A N 1
ATOM 3298 C CA . GLY A 1 436 ? -9.963 -6.245 -13.843 1.00 94.81 436 GLY A CA 1
ATOM 3299 C C . GLY A 1 436 ? -9.825 -6.559 -15.331 1.00 94.81 436 GLY A C 1
ATOM 3300 O O . GLY A 1 436 ? -9.206 -5.791 -16.062 1.00 94.81 436 GLY A O 1
ATOM 3301 N N . GLN A 1 437 ? -10.471 -7.634 -15.790 1.00 93.38 437 GLN A N 1
ATOM 3302 C CA . GLN A 1 437 ? -10.456 -8.039 -17.203 1.00 93.38 437 GLN A CA 1
ATOM 3303 C C . GLN A 1 437 ? -11.125 -6.995 -18.109 1.00 93.38 437 GLN A C 1
ATOM 3305 O O . GLN A 1 437 ? -10.618 -6.675 -19.183 1.00 93.38 437 GLN A O 1
ATOM 3310 N N . ALA A 1 438 ? -12.257 -6.436 -17.672 1.00 96.31 438 ALA A N 1
ATOM 3311 C CA . ALA A 1 438 ? -12.962 -5.399 -18.420 1.00 96.31 438 ALA A CA 1
ATOM 3312 C C . ALA A 1 438 ? -12.167 -4.080 -18.489 1.00 96.31 438 ALA A C 1
ATOM 3314 O O . ALA A 1 438 ? -12.134 -3.446 -19.546 1.00 96.31 438 ALA A O 1
ATOM 3315 N N . PHE A 1 439 ? -11.488 -3.697 -17.403 1.00 97.25 439 PHE A N 1
ATOM 3316 C CA . PHE A 1 439 ? -10.601 -2.534 -17.366 1.00 97.25 439 PHE A CA 1
ATOM 3317 C C . PHE A 1 439 ? -9.426 -2.699 -18.330 1.00 97.25 439 PHE A C 1
ATOM 3319 O O . PHE A 1 439 ? -9.182 -1.818 -19.149 1.00 97.25 439 PHE A O 1
ATOM 3326 N N . GLU A 1 440 ? -8.743 -3.844 -18.289 1.00 96.75 440 GLU A N 1
ATOM 3327 C CA . GLU A 1 440 ? -7.631 -4.161 -19.188 1.00 96.75 440 GLU A CA 1
ATOM 3328 C C . GLU A 1 440 ? -8.055 -4.072 -20.664 1.00 96.75 440 GLU A C 1
ATOM 3330 O O . GLU A 1 440 ? -7.443 -3.345 -21.449 1.00 96.75 440 GLU A O 1
ATOM 3335 N N . ALA A 1 441 ? -9.166 -4.722 -21.030 1.00 95.31 441 ALA A N 1
ATOM 3336 C CA . ALA A 1 441 ? -9.720 -4.652 -22.381 1.00 95.31 441 ALA A CA 1
ATOM 3337 C C . ALA A 1 441 ? -10.095 -3.214 -22.788 1.00 95.31 441 ALA A C 1
ATOM 3339 O O . ALA A 1 441 ? -9.883 -2.804 -23.934 1.00 95.31 441 ALA A O 1
ATOM 3340 N N . GLY A 1 442 ? -10.634 -2.432 -21.849 1.00 96.75 442 GLY A N 1
ATOM 3341 C CA . GLY A 1 442 ? -10.940 -1.018 -22.038 1.00 96.75 442 GLY A CA 1
ATOM 3342 C C . GLY A 1 442 ? -9.694 -0.170 -22.305 1.00 96.75 442 GLY A C 1
ATOM 3343 O O . GLY A 1 442 ? -9.697 0.630 -23.240 1.00 96.75 442 GLY A O 1
ATOM 3344 N N . ILE A 1 443 ? -8.613 -0.378 -21.550 1.00 97.44 443 ILE A N 1
ATOM 3345 C CA . ILE A 1 443 ? -7.331 0.305 -21.765 1.00 97.44 443 ILE A CA 1
ATOM 3346 C C . ILE A 1 443 ? -6.752 -0.059 -23.129 1.00 97.44 443 ILE A C 1
ATOM 3348 O O . ILE A 1 443 ? -6.397 0.842 -23.883 1.00 97.44 443 ILE A O 1
ATOM 3352 N N . VAL A 1 444 ? -6.727 -1.343 -23.501 1.00 96.81 444 VAL A N 1
ATOM 3353 C CA . VAL A 1 444 ? -6.255 -1.782 -24.827 1.00 96.81 444 VAL A CA 1
ATOM 3354 C C . VAL A 1 444 ? -7.027 -1.083 -25.952 1.00 96.81 444 VAL A C 1
ATOM 3356 O O . VAL A 1 444 ? -6.417 -0.626 -26.920 1.00 96.81 444 VAL A O 1
ATOM 3359 N N . ARG A 1 445 ? -8.353 -0.930 -25.812 1.00 96.38 445 ARG A N 1
ATOM 3360 C CA . ARG A 1 445 ? -9.183 -0.177 -26.765 1.00 96.38 445 ARG A CA 1
ATOM 3361 C C . ARG A 1 445 ? -8.762 1.293 -26.856 1.00 96.38 445 ARG A C 1
ATOM 3363 O O . ARG A 1 445 ? -8.568 1.779 -27.964 1.00 96.38 445 ARG A O 1
ATOM 3370 N N . VAL A 1 446 ? -8.566 1.973 -25.724 1.00 96.00 446 VAL A N 1
ATOM 3371 C CA . VAL A 1 446 ? -8.099 3.374 -25.699 1.00 96.00 446 VAL A CA 1
ATOM 3372 C C . VAL A 1 446 ? -6.705 3.514 -26.321 1.00 96.00 446 VAL A C 1
ATOM 3374 O O . VAL A 1 446 ? -6.453 4.458 -27.068 1.00 96.00 446 VAL A O 1
ATOM 3377 N N . MET A 1 447 ? -5.795 2.569 -26.069 1.00 95.38 447 MET A N 1
ATOM 3378 C CA . MET A 1 447 ? -4.463 2.573 -26.686 1.00 95.38 447 MET A CA 1
ATOM 3379 C C . MET A 1 447 ? -4.542 2.421 -28.213 1.00 95.38 447 MET A C 1
ATOM 3381 O O . MET A 1 447 ? -3.811 3.099 -28.938 1.00 95.38 447 MET A O 1
ATOM 3385 N N . ALA A 1 448 ? -5.454 1.575 -28.706 1.00 96.31 448 ALA A N 1
ATOM 3386 C CA . ALA A 1 448 ? -5.651 1.319 -30.133 1.00 96.31 448 ALA A CA 1
ATOM 3387 C C . ALA A 1 448 ? -6.176 2.537 -30.917 1.00 96.31 448 ALA A C 1
ATOM 3389 O O . ALA A 1 448 ? -6.000 2.607 -32.133 1.00 96.31 448 ALA A O 1
ATOM 3390 N N . GLU A 1 449 ? -6.780 3.517 -30.240 1.00 95.50 449 GLU A N 1
ATOM 3391 C CA . GLU A 1 449 ? -7.178 4.794 -30.850 1.00 95.50 449 GLU A CA 1
ATOM 3392 C C . GLU A 1 449 ? -5.977 5.710 -31.139 1.00 95.50 449 GLU A C 1
ATOM 3394 O O . GLU A 1 449 ? -6.070 6.601 -31.984 1.00 95.50 449 GLU A O 1
ATOM 3399 N N . ARG A 1 450 ? -4.846 5.502 -30.449 1.00 94.12 450 ARG A N 1
ATOM 3400 C CA . ARG A 1 450 ? -3.657 6.369 -30.518 1.00 94.12 450 ARG A CA 1
ATOM 3401 C C . ARG A 1 450 ? -2.473 5.732 -31.241 1.00 94.12 450 ARG A C 1
ATOM 3403 O O . ARG A 1 450 ? -1.664 6.448 -31.825 1.00 94.12 450 ARG A O 1
ATOM 3410 N N . ALA A 1 451 ? -2.353 4.408 -31.203 1.00 96.50 451 ALA A N 1
ATOM 3411 C CA . ALA A 1 451 ? -1.266 3.671 -31.834 1.00 96.50 451 ALA A CA 1
ATOM 3412 C C . ALA A 1 451 ? -1.742 2.309 -32.351 1.00 96.50 451 ALA A C 1
ATOM 3414 O O . ALA A 1 451 ? -2.751 1.768 -31.908 1.00 96.50 451 ALA A O 1
ATOM 3415 N N . THR A 1 452 ? -0.997 1.721 -33.291 1.00 98.06 452 THR A N 1
ATOM 3416 C CA . THR A 1 452 ? -1.274 0.347 -33.732 1.00 98.06 452 THR A CA 1
ATOM 3417 C C . THR A 1 452 ? -1.002 -0.631 -32.590 1.00 98.06 452 THR A C 1
ATOM 3419 O O . THR A 1 452 ? 0.111 -0.668 -32.064 1.00 98.06 452 THR A O 1
ATOM 3422 N N . VAL A 1 453 ? -2.011 -1.440 -32.258 1.00 98.25 453 VAL A N 1
ATOM 3423 C CA . VAL A 1 453 ? -1.933 -2.504 -31.254 1.00 98.25 453 VAL A CA 1
ATOM 3424 C C . VAL A 1 453 ? -2.069 -3.865 -31.937 1.00 98.25 453 VAL A C 1
ATOM 3426 O O . VAL A 1 453 ? -2.999 -4.075 -32.716 1.00 98.25 453 VAL A O 1
ATOM 3429 N N . VAL A 1 454 ? -1.170 -4.802 -31.629 1.00 98.12 454 VAL A N 1
ATOM 3430 C CA . VAL A 1 454 ? -1.290 -6.214 -32.034 1.00 98.12 454 VAL A CA 1
ATOM 3431 C C . VAL A 1 454 ? -1.469 -7.079 -30.794 1.00 98.12 454 VAL A C 1
ATOM 3433 O O . VAL A 1 454 ? -0.623 -7.063 -29.908 1.00 98.12 454 VAL A O 1
ATOM 3436 N N . THR A 1 455 ? -2.556 -7.848 -30.737 1.00 97.62 455 THR A N 1
ATOM 3437 C CA . THR A 1 455 ? -2.824 -8.794 -29.643 1.00 97.62 455 THR A CA 1
ATOM 3438 C C . THR A 1 455 ? -2.325 -10.192 -30.004 1.00 97.62 455 THR A C 1
ATOM 3440 O O . THR A 1 455 ? -2.782 -10.752 -31.005 1.00 97.62 455 THR A O 1
ATOM 3443 N N . VAL A 1 456 ? -1.429 -10.757 -29.187 1.00 97.00 456 VAL A N 1
ATOM 3444 C CA . VAL A 1 456 ? -0.799 -12.068 -29.439 1.00 97.00 456 VAL A CA 1
ATOM 3445 C C . VAL A 1 456 ? -1.601 -13.215 -28.819 1.00 97.00 456 VAL A C 1
ATOM 3447 O O . VAL A 1 456 ? -2.180 -14.028 -29.552 1.00 97.00 456 VAL A O 1
ATOM 3450 N N . ALA A 1 457 ? -1.667 -13.279 -27.486 1.00 94.06 457 ALA A N 1
ATOM 3451 C CA . ALA A 1 457 ? -2.491 -14.254 -26.777 1.00 94.06 457 ALA A CA 1
ATOM 3452 C C . ALA A 1 457 ? -3.954 -13.797 -26.711 1.00 94.06 457 ALA A C 1
ATOM 3454 O O . ALA A 1 457 ? -4.256 -12.626 -26.484 1.00 94.06 457 ALA A O 1
ATOM 3455 N N . ARG A 1 458 ? -4.874 -14.736 -26.932 1.00 89.94 458 ARG A N 1
ATOM 3456 C CA . ARG A 1 458 ? -6.330 -14.527 -26.911 1.00 89.94 458 ARG A CA 1
ATOM 3457 C C . ARG A 1 458 ? -7.037 -15.491 -25.970 1.00 89.94 458 ARG A C 1
ATOM 3459 O O . ARG A 1 458 ? -8.137 -15.200 -25.509 1.00 89.94 458 ARG A O 1
ATOM 3466 N N . GLU A 1 459 ? -6.409 -16.623 -25.679 1.00 86.56 459 GLU A N 1
ATOM 3467 C CA . GLU A 1 459 ? -6.949 -17.663 -24.814 1.00 86.56 459 GLU A CA 1
ATOM 3468 C C . GLU A 1 459 ? -5.976 -17.995 -23.681 1.00 86.56 459 GLU A C 1
ATOM 3470 O O . GLU A 1 459 ? -4.764 -17.835 -23.801 1.00 86.56 459 GLU A O 1
ATOM 3475 N N . ARG A 1 460 ? -6.488 -18.532 -22.565 1.00 75.94 460 ARG A N 1
ATOM 3476 C CA . ARG A 1 460 ? -5.640 -18.902 -21.412 1.00 75.94 460 ARG A CA 1
ATOM 3477 C C . ARG A 1 460 ? -4.549 -19.919 -21.771 1.00 75.94 460 ARG A C 1
ATOM 3479 O O . ARG A 1 460 ? -3.486 -19.904 -21.158 1.00 75.94 460 ARG A O 1
ATOM 3486 N N . GLY A 1 461 ? -4.817 -20.799 -22.739 1.00 81.25 461 GLY A N 1
ATOM 3487 C CA . GLY A 1 461 ? -3.861 -21.796 -23.225 1.00 81.25 461 GLY A CA 1
ATOM 3488 C C . GLY A 1 461 ? -2.665 -21.191 -23.967 1.00 81.25 461 GLY A C 1
ATOM 3489 O O . GLY A 1 461 ? -1.583 -21.774 -23.942 1.00 81.25 461 GLY A O 1
ATOM 3490 N N . ASP A 1 462 ? -2.815 -19.996 -24.545 1.00 87.56 462 ASP A N 1
ATOM 3491 C CA . ASP A 1 462 ? -1.767 -19.343 -25.340 1.00 87.56 462 ASP A CA 1
ATOM 3492 C C . ASP A 1 462 ? -0.533 -18.990 -24.507 1.00 87.56 462 ASP A C 1
ATOM 3494 O O . ASP A 1 462 ? 0.584 -19.008 -25.019 1.00 87.56 462 ASP A O 1
ATOM 3498 N N . ALA A 1 463 ? -0.704 -18.760 -23.200 1.00 85.31 463 ALA A N 1
ATOM 3499 C CA . ALA A 1 463 ? 0.407 -18.545 -22.272 1.00 85.31 463 ALA A CA 1
ATOM 3500 C C . ALA A 1 463 ? 1.428 -19.704 -22.288 1.00 85.31 463 ALA A C 1
ATOM 3502 O O . ALA A 1 463 ? 2.601 -19.506 -21.969 1.00 85.31 463 ALA A O 1
ATOM 3503 N N . TYR A 1 464 ? 0.988 -20.908 -22.678 1.00 83.75 464 TYR A N 1
ATOM 3504 C CA . TYR A 1 464 ? 1.793 -22.126 -22.757 1.00 83.75 464 TYR A CA 1
ATOM 3505 C C . TYR A 1 464 ? 2.312 -22.435 -24.167 1.00 83.75 464 TYR A C 1
ATOM 3507 O O . TYR A 1 464 ? 3.094 -23.375 -24.326 1.00 83.75 464 TYR A O 1
ATOM 3515 N N . SER A 1 465 ? 1.946 -21.649 -25.186 1.00 86.31 465 SER A N 1
ATOM 3516 C CA . SER A 1 465 ? 2.312 -21.915 -26.584 1.00 86.31 465 SER A CA 1
ATOM 3517 C C . SER A 1 465 ? 3.681 -21.313 -26.948 1.00 86.31 465 SER A C 1
ATOM 3519 O O . SER A 1 465 ? 3.887 -20.106 -26.769 1.00 86.31 465 SER A O 1
ATOM 3521 N N . PRO A 1 466 ? 4.657 -22.129 -27.405 1.00 87.44 466 PRO A N 1
ATOM 3522 C CA . PRO A 1 466 ? 5.913 -21.614 -27.955 1.00 87.44 466 PRO A CA 1
ATOM 3523 C C . PRO A 1 466 ? 5.667 -20.781 -29.212 1.00 87.44 466 PRO A C 1
ATOM 3525 O O . PRO A 1 466 ? 6.296 -19.740 -29.381 1.00 87.44 466 PRO A O 1
ATOM 3528 N N . GLU A 1 467 ? 4.686 -21.166 -30.030 1.00 90.69 467 GLU A N 1
ATOM 3529 C CA . GLU A 1 467 ? 4.292 -20.427 -31.229 1.00 90.69 467 GLU A CA 1
ATOM 3530 C C . GLU A 1 467 ? 3.846 -19.006 -30.874 1.00 90.69 467 GLU A C 1
ATOM 3532 O O . GLU A 1 467 ? 4.271 -18.046 -31.510 1.00 90.69 467 GLU A O 1
ATOM 3537 N N . LYS A 1 468 ? 3.068 -18.844 -29.799 1.00 94.19 468 LYS A N 1
ATOM 3538 C CA . LYS A 1 468 ? 2.641 -17.526 -29.313 1.00 94.19 468 LYS A CA 1
ATOM 3539 C C . LYS A 1 468 ? 3.795 -16.689 -28.771 1.00 94.19 468 LYS A C 1
ATOM 3541 O O . LYS A 1 468 ? 3.822 -15.481 -28.981 1.00 94.19 468 LYS A O 1
ATOM 3546 N N . ALA A 1 469 ? 4.775 -17.306 -28.114 1.00 92.88 469 ALA A N 1
ATOM 3547 C CA . ALA A 1 469 ? 5.988 -16.595 -27.713 1.00 92.88 469 ALA A CA 1
ATOM 3548 C C . ALA A 1 469 ? 6.800 -16.127 -28.937 1.00 92.88 469 ALA A C 1
ATOM 3550 O O . ALA A 1 469 ? 7.294 -14.998 -28.951 1.00 92.88 469 ALA A O 1
ATOM 3551 N N . ALA A 1 470 ? 6.878 -16.950 -29.987 1.00 92.62 470 ALA A N 1
ATOM 3552 C CA . ALA A 1 470 ? 7.495 -16.574 -31.255 1.00 92.62 470 ALA A CA 1
ATOM 3553 C C . ALA A 1 470 ? 6.726 -15.438 -31.955 1.00 92.62 470 ALA A C 1
ATOM 3555 O O . ALA A 1 470 ? 7.348 -14.480 -32.407 1.00 92.62 470 ALA A O 1
ATOM 3556 N N . GLU A 1 471 ? 5.388 -15.474 -31.971 1.00 96.38 471 GLU A N 1
ATOM 3557 C CA . GLU A 1 471 ? 4.546 -14.378 -32.480 1.00 96.38 471 GLU A CA 1
ATOM 3558 C C . GLU A 1 471 ? 4.841 -13.043 -31.768 1.00 96.38 471 GLU A C 1
ATOM 3560 O O . GLU A 1 471 ? 4.934 -12.010 -32.434 1.00 96.38 471 GLU A O 1
ATOM 3565 N N . THR A 1 472 ? 5.058 -13.049 -30.443 1.00 97.50 472 THR A N 1
ATOM 3566 C CA . THR A 1 472 ? 5.495 -11.853 -29.696 1.00 97.50 472 THR A CA 1
ATOM 3567 C C . THR A 1 472 ? 6.822 -11.314 -30.235 1.00 97.50 472 THR A C 1
ATOM 3569 O O . THR A 1 472 ? 6.947 -10.116 -30.486 1.00 97.50 472 THR A O 1
ATOM 3572 N N . VAL A 1 473 ? 7.820 -12.181 -30.437 1.00 95.38 473 VAL A N 1
ATOM 3573 C CA . VAL A 1 473 ? 9.148 -11.786 -30.941 1.00 95.38 473 VAL A CA 1
ATOM 3574 C C . VAL A 1 473 ? 9.076 -11.255 -32.372 1.00 95.38 473 VAL A C 1
ATOM 3576 O O . VAL A 1 473 ? 9.695 -10.234 -32.677 1.00 95.38 473 VAL A O 1
ATOM 3579 N N . GLU A 1 474 ? 8.286 -11.884 -33.238 1.00 95.50 474 GLU A N 1
ATOM 3580 C CA . GLU A 1 474 ? 8.072 -11.409 -34.607 1.00 95.50 474 GLU A CA 1
ATOM 3581 C C . GLU A 1 474 ? 7.374 -10.043 -34.639 1.00 95.50 474 GLU A C 1
ATOM 3583 O O . GLU A 1 474 ? 7.800 -9.151 -35.375 1.00 95.50 474 GLU A O 1
ATOM 3588 N N . ALA A 1 475 ? 6.370 -9.821 -33.785 1.00 97.56 475 ALA A N 1
ATOM 3589 C CA . ALA A 1 475 ? 5.745 -8.508 -33.633 1.00 97.56 475 ALA A CA 1
ATOM 3590 C C . ALA A 1 475 ? 6.745 -7.449 -33.128 1.00 97.56 475 ALA A C 1
ATOM 3592 O O . ALA A 1 475 ? 6.761 -6.322 -33.634 1.00 97.56 475 ALA A O 1
ATOM 3593 N N . MET A 1 476 ? 7.633 -7.815 -32.192 1.00 97.25 476 MET A N 1
ATOM 3594 C CA . MET A 1 476 ? 8.689 -6.916 -31.717 1.00 97.25 476 MET A CA 1
ATOM 3595 C C . MET A 1 476 ? 9.647 -6.520 -32.845 1.00 97.25 476 MET A C 1
ATOM 3597 O O . MET A 1 476 ? 9.912 -5.329 -33.030 1.00 97.25 476 MET A O 1
ATOM 3601 N N . ARG A 1 477 ? 10.113 -7.495 -33.635 1.00 94.69 477 ARG A N 1
ATOM 3602 C CA . ARG A 1 477 ? 10.997 -7.296 -34.801 1.00 94.69 477 ARG A CA 1
ATOM 3603 C C . ARG A 1 477 ? 10.353 -6.461 -35.901 1.00 94.69 477 ARG A C 1
ATOM 3605 O O . ARG A 1 477 ? 11.030 -5.654 -36.531 1.00 94.69 477 ARG A O 1
ATOM 3612 N N . ALA A 1 478 ? 9.048 -6.620 -36.106 1.00 95.62 478 ALA A N 1
ATOM 3613 C CA . ALA A 1 478 ? 8.271 -5.795 -37.025 1.00 95.62 478 ALA A CA 1
ATOM 3614 C C . ALA A 1 478 ? 8.100 -4.341 -36.537 1.00 95.62 478 ALA A C 1
ATOM 3616 O O . ALA A 1 478 ? 7.615 -3.496 -37.289 1.00 95.62 478 ALA A O 1
ATOM 3617 N N . GLY A 1 479 ? 8.502 -4.030 -35.298 1.00 96.50 479 GLY A N 1
ATOM 3618 C CA . GLY A 1 479 ? 8.446 -2.681 -34.737 1.00 96.50 479 GLY A CA 1
ATOM 3619 C C . GLY A 1 479 ? 7.035 -2.203 -34.405 1.00 96.50 479 GLY A C 1
ATOM 3620 O O . GLY A 1 479 ? 6.790 -0.991 -34.426 1.00 96.50 479 GLY A O 1
ATOM 3621 N N . VAL A 1 480 ? 6.116 -3.135 -34.121 1.00 98.00 480 VAL A N 1
ATOM 3622 C CA . VAL A 1 480 ? 4.741 -2.832 -33.707 1.00 98.00 480 VAL A CA 1
ATOM 3623 C C . VAL A 1 480 ? 4.755 -1.872 -32.502 1.00 98.00 480 VAL A C 1
ATOM 3625 O O . VAL A 1 480 ? 5.375 -2.185 -31.495 1.00 98.00 480 VAL A O 1
ATOM 3628 N N . PRO A 1 481 ? 4.072 -0.712 -32.548 1.00 98.19 481 PRO A N 1
ATOM 3629 C CA . PRO A 1 481 ? 4.095 0.269 -31.455 1.00 98.19 481 PRO A CA 1
ATOM 3630 C C . PRO A 1 481 ? 3.727 -0.300 -30.079 1.00 98.19 481 PRO A C 1
ATOM 3632 O O . PRO A 1 481 ? 4.411 -0.022 -29.091 1.00 98.19 481 PRO A O 1
ATOM 3635 N N . ILE A 1 482 ? 2.656 -1.097 -30.031 1.00 98.69 482 ILE A N 1
ATOM 3636 C CA . ILE A 1 482 ? 2.141 -1.723 -28.815 1.00 98.69 482 ILE A CA 1
ATOM 3637 C C . ILE A 1 482 ? 1.765 -3.175 -29.119 1.00 98.69 482 ILE A C 1
ATOM 3639 O O . ILE A 1 482 ? 0.973 -3.452 -30.022 1.00 98.69 482 ILE A O 1
ATOM 3643 N N . ILE A 1 483 ? 2.293 -4.109 -28.337 1.00 98.75 483 ILE A N 1
ATOM 3644 C CA . ILE A 1 483 ? 1.922 -5.524 -28.392 1.00 98.75 483 ILE A CA 1
ATOM 3645 C C . ILE A 1 483 ? 1.119 -5.830 -27.134 1.00 98.75 483 ILE A C 1
ATOM 3647 O O . ILE A 1 483 ? 1.659 -5.776 -26.034 1.00 98.75 483 ILE A O 1
ATOM 3651 N N . ALA A 1 484 ? -0.167 -6.122 -27.286 1.00 98.44 484 ALA A N 1
ATOM 3652 C CA . ALA A 1 484 ? -1.027 -6.511 -26.176 1.00 98.44 484 ALA A CA 1
ATOM 3653 C C . ALA A 1 484 ? -0.984 -8.028 -25.962 1.00 98.44 484 ALA A C 1
ATOM 3655 O O . ALA A 1 484 ? -0.902 -8.795 -26.928 1.00 98.44 484 ALA A O 1
ATOM 3656 N N . GLN A 1 485 ? -1.089 -8.461 -24.706 1.00 97.50 485 GLN A N 1
ATOM 3657 C CA . GLN A 1 485 ? -1.094 -9.876 -24.330 1.00 97.50 485 GLN A CA 1
ATOM 3658 C C . GLN A 1 485 ? 0.123 -10.634 -24.902 1.00 97.50 485 GLN A C 1
ATOM 3660 O O . GLN A 1 485 ? -0.003 -11.696 -25.520 1.00 97.50 485 GLN A O 1
ATOM 3665 N N . GLY A 1 486 ? 1.315 -10.049 -24.744 1.00 97.62 486 GLY A N 1
ATOM 3666 C CA . GLY A 1 486 ? 2.574 -10.595 -25.248 1.00 97.62 486 GLY A CA 1
ATOM 3667 C C . GLY A 1 486 ? 3.046 -11.776 -24.405 1.00 97.62 486 GLY A C 1
ATOM 3668 O O . GLY A 1 486 ? 3.334 -11.622 -23.217 1.00 97.62 486 GLY A O 1
ATOM 3669 N N . VAL A 1 487 ? 3.157 -12.959 -25.011 1.00 96.94 487 VAL A N 1
ATOM 3670 C CA . VAL A 1 487 ? 3.669 -14.158 -24.331 1.00 96.94 487 VAL A CA 1
ATOM 3671 C C . VAL A 1 487 ? 5.184 -14.049 -24.185 1.00 96.94 487 VAL A C 1
ATOM 3673 O O . VAL A 1 487 ? 5.900 -13.966 -25.185 1.00 96.94 487 VAL A O 1
ATOM 3676 N N . LEU A 1 488 ? 5.662 -14.072 -22.940 1.00 95.69 488 LEU A N 1
ATOM 3677 C CA . LEU A 1 488 ? 7.074 -13.995 -22.576 1.00 95.69 488 LEU A CA 1
ATOM 3678 C C . LEU A 1 488 ? 7.522 -15.253 -21.834 1.00 95.69 488 LEU A C 1
ATOM 3680 O O . LEU A 1 488 ? 6.804 -15.807 -20.997 1.00 95.69 488 LEU A O 1
ATOM 3684 N N . ARG A 1 489 ? 8.751 -15.685 -22.123 1.00 92.31 489 ARG A N 1
ATOM 3685 C CA . ARG A 1 489 ? 9.369 -16.881 -21.548 1.00 92.31 489 ARG A CA 1
ATOM 3686 C C . ARG A 1 489 ? 10.809 -16.597 -21.164 1.00 92.31 489 ARG A C 1
ATOM 3688 O O . ARG A 1 489 ? 11.577 -16.083 -21.971 1.00 92.31 489 ARG A O 1
ATOM 3695 N N . ASN A 1 490 ? 11.182 -17.007 -19.961 1.00 91.88 490 ASN A N 1
ATOM 3696 C CA . ASN A 1 490 ? 12.562 -17.052 -19.516 1.00 91.88 490 ASN A CA 1
ATOM 3697 C C . ASN A 1 490 ? 12.972 -18.517 -19.287 1.00 91.88 490 ASN A C 1
ATOM 3699 O O . ASN A 1 490 ? 12.700 -19.068 -18.217 1.00 91.88 490 ASN A O 1
ATOM 3703 N N . PRO A 1 491 ? 13.639 -19.171 -20.256 1.00 85.94 491 PRO A N 1
ATOM 3704 C CA . PRO A 1 491 ? 14.098 -20.549 -20.091 1.00 85.94 491 PRO A CA 1
ATOM 3705 C C . PRO A 1 491 ? 15.220 -20.705 -19.052 1.00 85.94 491 PRO A C 1
ATOM 3707 O O . PRO A 1 491 ? 15.374 -21.790 -18.493 1.00 85.94 491 PRO A O 1
ATOM 3710 N N . LEU A 1 492 ? 15.978 -19.642 -18.745 1.00 83.94 492 LEU A N 1
ATOM 3711 C CA . LEU A 1 492 ? 17.067 -19.687 -17.761 1.00 83.94 492 LEU A CA 1
ATOM 3712 C C . LEU A 1 492 ? 16.529 -19.778 -16.336 1.00 83.94 492 LEU A C 1
ATOM 3714 O O . LEU A 1 492 ? 17.016 -20.564 -15.525 1.00 83.94 492 LEU A O 1
ATOM 3718 N N . THR A 1 493 ? 15.510 -18.978 -16.031 1.00 87.31 493 THR A N 1
ATOM 3719 C CA . THR A 1 493 ? 14.857 -18.989 -14.721 1.00 87.31 493 THR A CA 1
ATOM 3720 C C . THR A 1 493 ? 13.626 -19.884 -14.696 1.00 87.31 493 THR A C 1
ATOM 3722 O O . THR A 1 493 ? 13.051 -20.041 -13.623 1.00 87.31 493 THR A O 1
ATOM 3725 N N . ARG A 1 494 ? 13.247 -20.497 -15.830 1.00 91.56 494 ARG A N 1
ATOM 3726 C CA . ARG A 1 494 ? 12.007 -21.263 -16.058 1.00 91.56 494 ARG A CA 1
ATOM 3727 C C . ARG A 1 494 ? 10.781 -20.518 -15.535 1.00 91.56 494 ARG A C 1
ATOM 3729 O O . ARG A 1 494 ? 10.020 -21.032 -14.711 1.00 91.56 494 ARG A O 1
ATOM 3736 N N . THR A 1 495 ? 10.623 -19.277 -15.971 1.00 94.50 495 THR A N 1
ATOM 3737 C CA . THR A 1 495 ? 9.441 -18.458 -15.689 1.00 94.50 495 THR A CA 1
ATOM 3738 C C . THR A 1 495 ? 8.762 -18.053 -16.986 1.00 94.50 495 THR A C 1
ATOM 3740 O O . THR A 1 495 ? 9.386 -17.991 -18.043 1.00 94.50 495 THR A O 1
ATOM 3743 N N . TYR A 1 496 ? 7.457 -17.826 -16.930 1.00 94.75 496 TYR A N 1
ATOM 3744 C CA . TYR A 1 496 ? 6.687 -17.394 -18.091 1.00 94.75 496 TYR A CA 1
ATOM 3745 C C . TYR A 1 496 ? 5.522 -16.510 -17.666 1.00 94.75 496 TYR A C 1
ATOM 3747 O O . TYR A 1 496 ? 5.147 -16.448 -16.491 1.00 94.75 496 TYR A O 1
ATOM 3755 N N . GLY A 1 497 ? 4.914 -15.854 -18.639 1.00 94.75 497 GLY A N 1
ATOM 3756 C CA . GLY A 1 497 ? 3.631 -15.207 -18.453 1.00 94.75 497 GLY A CA 1
ATOM 3757 C C . GLY A 1 497 ? 3.217 -14.415 -19.674 1.00 94.75 497 GLY A C 1
ATOM 3758 O O . GLY A 1 497 ? 3.850 -14.484 -20.727 1.00 94.75 497 GLY A O 1
ATOM 3759 N N . VAL A 1 498 ? 2.124 -13.686 -19.513 1.00 96.19 498 VAL A N 1
ATOM 3760 C CA . VAL A 1 498 ? 1.545 -12.852 -20.557 1.00 96.19 498 VAL A CA 1
ATOM 3761 C C . VAL A 1 498 ? 1.608 -11.423 -20.045 1.00 96.19 498 VAL A C 1
ATOM 3763 O O . VAL A 1 498 ? 0.964 -11.102 -19.048 1.00 96.19 498 VAL A O 1
ATOM 3766 N N . ALA A 1 499 ? 2.461 -10.607 -20.660 1.00 97.50 499 ALA A N 1
ATOM 3767 C CA . ALA A 1 499 ? 2.525 -9.186 -20.359 1.00 97.50 499 ALA A CA 1
ATOM 3768 C C . ALA A 1 499 ? 1.315 -8.496 -20.990 1.00 97.50 499 ALA A C 1
ATOM 3770 O O . ALA A 1 499 ? 1.068 -8.682 -22.186 1.00 97.50 499 ALA A O 1
ATOM 3771 N N . ASP A 1 500 ? 0.592 -7.694 -20.207 1.00 98.06 500 ASP A N 1
ATOM 3772 C CA . ASP A 1 500 ? -0.616 -7.026 -20.697 1.00 98.06 500 ASP A CA 1
ATOM 3773 C C . ASP A 1 500 ? -0.293 -6.122 -21.887 1.00 98.06 500 ASP A C 1
ATOM 3775 O O . ASP A 1 500 ? -0.976 -6.184 -22.910 1.00 98.06 500 ASP A O 1
ATOM 3779 N N . LEU A 1 501 ? 0.803 -5.359 -21.794 1.00 98.56 501 LEU A N 1
ATOM 3780 C CA . LEU A 1 501 ? 1.348 -4.555 -22.881 1.00 98.56 501 LEU A CA 1
ATOM 3781 C C . LEU A 1 501 ? 2.883 -4.648 -22.935 1.00 98.56 501 LEU A C 1
ATOM 3783 O O . LEU A 1 501 ? 3.577 -4.551 -21.922 1.00 98.56 501 LEU A O 1
ATOM 3787 N N . LEU A 1 502 ? 3.423 -4.733 -24.148 1.00 98.75 502 LEU A N 1
ATOM 3788 C CA . LEU A 1 502 ? 4.799 -4.368 -24.474 1.00 98.75 502 LEU A CA 1
ATOM 3789 C C . LEU A 1 502 ? 4.747 -3.112 -25.336 1.00 98.75 502 LEU A C 1
ATOM 3791 O O . LEU A 1 502 ? 4.195 -3.135 -26.437 1.00 98.75 502 LEU A O 1
ATOM 3795 N N . MET A 1 503 ? 5.313 -2.018 -24.844 1.00 98.44 503 MET A N 1
ATOM 3796 C CA . MET A 1 503 ? 5.305 -0.730 -25.538 1.00 98.44 503 MET A CA 1
ATOM 3797 C C . MET A 1 503 ? 6.717 -0.353 -25.962 1.00 98.44 503 MET A C 1
ATOM 3799 O O . MET A 1 503 ? 7.670 -0.561 -25.206 1.00 98.44 503 MET A O 1
ATOM 3803 N N . ARG A 1 504 ? 6.863 0.214 -27.163 1.00 98.06 504 ARG A N 1
ATOM 3804 C CA . ARG A 1 504 ? 8.158 0.741 -27.603 1.00 98.06 504 ARG A CA 1
ATOM 3805 C C . ARG A 1 504 ? 8.607 1.912 -26.726 1.00 98.06 504 ARG A C 1
ATOM 3807 O O . ARG A 1 504 ? 7.808 2.766 -26.350 1.00 98.06 504 ARG A O 1
ATOM 3814 N N . SER A 1 505 ? 9.897 1.960 -26.427 1.00 97.62 505 SER A N 1
ATOM 3815 C CA . SER A 1 505 ? 10.524 2.944 -25.544 1.00 97.62 505 SER A CA 1
ATOM 3816 C C . SER A 1 505 ? 10.392 4.381 -26.046 1.00 97.62 505 SER A C 1
ATOM 3818 O O . SER A 1 505 ? 10.222 5.289 -25.239 1.00 97.62 505 SER A O 1
ATOM 3820 N N . ASP A 1 506 ? 10.409 4.595 -27.361 1.00 95.69 506 ASP A N 1
ATOM 3821 C CA . ASP A 1 506 ? 10.191 5.910 -27.966 1.00 95.69 506 ASP A CA 1
ATOM 3822 C C . ASP A 1 506 ? 8.735 6.381 -27.841 1.00 95.69 506 ASP A C 1
ATOM 3824 O O . ASP A 1 506 ? 8.494 7.559 -27.593 1.00 95.69 506 ASP A O 1
ATOM 3828 N N . LEU A 1 507 ? 7.768 5.459 -27.913 1.00 96.81 507 LEU A N 1
ATOM 3829 C CA . LEU A 1 507 ? 6.360 5.762 -27.644 1.00 96.81 507 LEU A CA 1
ATOM 3830 C C . LEU A 1 507 ? 6.122 6.090 -26.163 1.00 96.81 507 LEU A C 1
ATOM 3832 O O . LEU A 1 507 ? 5.371 7.010 -25.851 1.00 96.81 507 LEU A O 1
ATOM 3836 N N . ILE A 1 508 ? 6.778 5.368 -25.248 1.00 97.00 508 ILE A N 1
ATOM 3837 C CA . ILE A 1 508 ? 6.723 5.685 -23.813 1.00 97.00 508 ILE A CA 1
ATOM 3838 C C . ILE A 1 508 ? 7.296 7.079 -23.553 1.00 97.00 508 ILE A C 1
ATOM 3840 O O . ILE A 1 508 ? 6.678 7.840 -22.823 1.00 97.00 508 ILE A O 1
ATOM 3844 N N . ALA A 1 509 ? 8.428 7.438 -24.162 1.00 95.31 509 ALA A N 1
ATOM 3845 C CA . ALA A 1 509 ? 9.026 8.763 -23.991 1.00 95.31 509 ALA A CA 1
ATOM 3846 C C . ALA A 1 509 ? 8.167 9.904 -24.569 1.00 95.31 509 ALA A C 1
ATOM 3848 O O . ALA A 1 509 ? 8.251 11.030 -24.088 1.00 95.31 509 ALA A O 1
ATOM 3849 N N . ASP A 1 510 ? 7.342 9.629 -25.584 1.00 94.69 510 ASP A N 1
ATOM 3850 C CA . ASP A 1 510 ? 6.379 10.595 -26.128 1.00 94.69 510 ASP A CA 1
ATOM 3851 C C . ASP A 1 510 ? 5.164 10.773 -25.202 1.00 94.69 510 ASP A C 1
ATOM 3853 O O . ASP A 1 510 ? 4.751 11.895 -24.912 1.00 94.69 510 ASP A O 1
ATOM 3857 N N . TRP A 1 511 ? 4.593 9.670 -24.706 1.00 94.88 511 TRP A N 1
ATOM 3858 C CA . TRP A 1 511 ? 3.367 9.712 -23.897 1.00 94.88 511 TRP A CA 1
ATOM 3859 C C . TRP A 1 511 ? 3.619 10.027 -22.419 1.00 94.88 511 TRP A C 1
ATOM 3861 O O . TRP A 1 511 ? 2.750 10.603 -21.769 1.00 94.88 511 TRP A O 1
ATOM 3871 N N . PHE A 1 512 ? 4.797 9.665 -21.911 1.00 94.19 512 PHE A N 1
ATOM 3872 C CA . PHE A 1 512 ? 5.225 9.788 -20.516 1.00 94.19 512 PHE A CA 1
ATOM 3873 C C . PHE A 1 512 ? 6.683 10.295 -20.454 1.00 94.19 512 PHE A C 1
ATOM 3875 O O . PHE A 1 512 ? 7.602 9.546 -20.090 1.00 94.19 512 PHE A O 1
ATOM 3882 N N . PRO A 1 513 ? 6.938 11.552 -20.862 1.00 90.31 513 PRO A N 1
ATOM 3883 C CA . PRO A 1 513 ? 8.289 12.099 -21.030 1.00 90.31 513 PRO A CA 1
ATOM 3884 C C . PRO A 1 513 ? 9.117 12.155 -19.738 1.00 90.31 513 PRO A C 1
ATOM 3886 O O . PRO A 1 513 ? 10.338 12.282 -19.785 1.00 90.31 513 PRO A O 1
ATOM 3889 N N . GLU A 1 514 ? 8.480 12.059 -18.575 1.00 88.25 514 GLU A N 1
ATOM 3890 C CA . GLU A 1 514 ? 9.129 11.992 -17.269 1.00 88.25 514 GLU A CA 1
ATOM 3891 C C . GLU A 1 514 ? 9.788 10.636 -16.973 1.00 88.25 514 GLU A C 1
ATOM 3893 O O . GLU A 1 514 ? 10.635 10.552 -16.083 1.00 88.25 514 GLU A O 1
ATOM 3898 N N . LEU A 1 515 ? 9.409 9.572 -17.692 1.00 90.19 515 LEU A N 1
ATOM 3899 C CA . LEU A 1 515 ? 9.853 8.209 -17.389 1.00 90.19 515 LEU A CA 1
ATOM 3900 C C . LEU A 1 515 ? 11.173 7.834 -18.057 1.00 90.19 515 LEU A C 1
ATOM 3902 O O . LEU A 1 515 ? 11.869 6.962 -17.535 1.00 90.19 515 LEU A O 1
ATOM 3906 N N . LEU A 1 516 ? 11.497 8.442 -19.204 1.00 89.31 516 LEU A N 1
ATOM 3907 C CA . LEU A 1 516 ? 12.655 8.084 -20.023 1.00 89.31 516 LEU A CA 1
ATOM 3908 C C . LEU A 1 516 ? 13.342 9.313 -20.604 1.00 89.31 516 LEU A C 1
ATOM 3910 O O . LEU A 1 516 ? 12.713 10.175 -21.214 1.00 89.31 516 LEU A O 1
ATOM 3914 N N . SER A 1 517 ? 14.670 9.339 -20.499 1.00 86.44 517 SER A N 1
ATOM 3915 C CA . SER A 1 517 ? 15.467 10.301 -21.259 1.00 86.44 517 SER A CA 1
ATOM 3916 C C . SER A 1 517 ? 15.450 9.963 -22.760 1.00 86.44 517 SER A C 1
ATOM 3918 O O . SER A 1 517 ? 15.314 8.789 -23.119 1.00 86.44 517 SER A O 1
ATOM 3920 N N . PRO A 1 518 ? 15.657 10.945 -23.660 1.00 83.88 518 PRO A N 1
ATOM 3921 C CA . PRO A 1 518 ? 15.762 10.678 -25.094 1.00 83.88 518 PRO A CA 1
ATOM 3922 C C . PRO A 1 518 ? 16.841 9.645 -25.448 1.00 83.88 518 PRO A C 1
ATOM 3924 O O . PRO A 1 518 ? 16.606 8.799 -26.308 1.00 83.88 518 PRO A O 1
ATOM 3927 N N . ASP A 1 519 ? 17.992 9.672 -24.773 1.00 83.50 519 ASP A N 1
ATOM 3928 C CA . ASP A 1 519 ? 19.091 8.728 -25.022 1.00 83.50 519 ASP A CA 1
ATOM 3929 C C . ASP A 1 519 ? 18.703 7.297 -24.630 1.00 83.50 519 ASP A C 1
ATOM 3931 O O . ASP A 1 519 ? 18.938 6.338 -25.371 1.00 83.50 519 ASP A O 1
ATOM 3935 N N . GLU A 1 520 ? 18.041 7.148 -23.483 1.00 85.75 520 GLU A N 1
ATOM 3936 C CA . GLU A 1 520 ? 17.532 5.858 -23.038 1.00 85.75 520 GLU A CA 1
ATOM 3937 C C . GLU A 1 520 ? 16.441 5.345 -23.983 1.00 85.75 520 GLU A C 1
ATOM 3939 O O . GLU A 1 520 ? 16.512 4.205 -24.436 1.00 85.75 520 GLU A O 1
ATOM 3944 N N . ALA A 1 521 ? 15.487 6.195 -24.370 1.00 90.19 521 ALA A N 1
ATOM 3945 C CA . ALA A 1 521 ? 14.391 5.836 -25.265 1.00 90.19 521 ALA A CA 1
ATOM 3946 C C . ALA A 1 521 ? 14.867 5.301 -26.629 1.00 90.19 521 ALA A C 1
ATOM 3948 O O . ALA A 1 521 ? 14.209 4.431 -27.200 1.00 90.19 521 ALA A O 1
ATOM 3949 N N . HIS A 1 522 ? 16.024 5.760 -27.119 1.00 91.00 522 HIS A N 1
ATOM 3950 C CA . HIS A 1 522 ? 16.608 5.335 -28.397 1.00 91.00 522 HIS A CA 1
ATOM 3951 C C . HIS A 1 522 ? 17.703 4.264 -28.264 1.00 91.00 522 HIS A C 1
ATOM 3953 O O . HIS A 1 522 ? 18.364 3.911 -29.251 1.00 91.00 522 HIS A O 1
ATOM 3959 N N . THR A 1 523 ? 17.902 3.728 -27.055 1.00 87.25 523 THR A N 1
ATOM 3960 C CA . THR A 1 523 ? 18.827 2.617 -26.825 1.00 87.25 523 THR A CA 1
ATOM 3961 C C . THR A 1 523 ? 18.355 1.388 -27.597 1.00 87.25 523 THR A C 1
ATOM 3963 O O . THR A 1 523 ? 17.193 0.985 -27.504 1.00 87.25 523 THR A O 1
ATOM 3966 N N . ARG A 1 524 ? 19.269 0.804 -28.379 1.00 87.69 524 ARG A N 1
ATOM 3967 C CA . ARG A 1 524 ? 18.989 -0.327 -29.269 1.00 87.69 524 ARG A CA 1
ATOM 3968 C C . ARG A 1 524 ? 18.902 -1.642 -28.499 1.00 87.69 524 ARG A C 1
ATOM 3970 O O . ARG A 1 524 ? 19.768 -1.925 -27.675 1.00 87.69 524 ARG A O 1
ATOM 3977 N N . ALA A 1 525 ? 17.929 -2.477 -28.857 1.00 89.75 525 ALA A N 1
ATOM 3978 C CA . ALA A 1 525 ? 17.856 -3.875 -28.441 1.00 89.75 525 ALA A CA 1
ATOM 3979 C C . ALA A 1 525 ? 18.468 -4.798 -29.525 1.00 89.75 525 ALA A C 1
ATOM 3981 O O . ALA A 1 525 ? 17.913 -4.877 -30.625 1.00 89.75 525 ALA A O 1
ATOM 3982 N N . PRO A 1 526 ? 19.596 -5.491 -29.258 1.00 88.56 526 PRO A N 1
ATOM 3983 C CA . PRO A 1 526 ? 20.337 -6.269 -30.258 1.00 88.56 526 PRO A CA 1
ATOM 3984 C C . PRO A 1 526 ? 19.506 -7.277 -31.064 1.00 88.56 526 PRO A C 1
ATOM 3986 O O . PRO A 1 526 ? 19.658 -7.355 -32.284 1.00 88.56 526 PRO A O 1
ATOM 3989 N N . ALA A 1 527 ? 18.580 -8.005 -30.427 1.00 86.62 527 ALA A N 1
ATOM 3990 C CA . ALA A 1 527 ? 17.795 -9.043 -31.106 1.00 86.62 527 ALA A CA 1
ATOM 3991 C C . ALA A 1 527 ? 16.687 -8.480 -32.023 1.00 86.62 527 ALA A C 1
ATOM 3993 O O . ALA A 1 527 ? 16.038 -9.240 -32.750 1.00 86.62 527 ALA A O 1
ATOM 3994 N N . LEU A 1 528 ? 16.480 -7.156 -32.013 1.00 88.38 528 LEU A N 1
ATOM 3995 C CA . LEU A 1 528 ? 15.549 -6.435 -32.888 1.00 88.38 528 LEU A CA 1
ATOM 3996 C C . LEU A 1 528 ? 16.249 -5.803 -34.110 1.00 88.38 528 LEU A C 1
ATOM 3998 O O . LEU A 1 528 ? 15.609 -5.139 -34.925 1.00 88.38 528 LEU A O 1
ATOM 4002 N N . GLY A 1 529 ? 17.561 -6.006 -34.268 1.00 81.06 529 GLY A N 1
ATOM 4003 C CA . GLY A 1 529 ? 18.330 -5.521 -35.414 1.00 81.06 529 GLY A CA 1
ATOM 4004 C C . GLY A 1 529 ? 18.730 -4.044 -35.310 1.00 81.06 529 GLY A C 1
ATOM 4005 O O . GLY A 1 529 ? 19.270 -3.596 -34.305 1.00 81.06 529 GLY A O 1
ATOM 4006 N N . GLN A 1 530 ? 18.536 -3.273 -36.386 1.00 74.44 530 GLN A N 1
ATOM 4007 C CA . GLN A 1 530 ? 19.000 -1.874 -36.484 1.00 74.44 530 GLN A CA 1
ATOM 4008 C C . GLN A 1 530 ? 18.013 -0.847 -35.893 1.00 74.44 530 GLN A C 1
ATOM 4010 O O . GLN A 1 530 ? 18.214 0.359 -36.052 1.00 74.44 530 GLN A O 1
ATOM 4015 N N . ALA A 1 531 ? 16.944 -1.306 -35.240 1.00 80.62 531 ALA A N 1
ATOM 4016 C CA . ALA A 1 531 ? 15.941 -0.449 -34.622 1.00 80.62 531 ALA A CA 1
ATOM 4017 C C . ALA A 1 531 ? 16.544 0.400 -33.488 1.00 80.62 531 ALA A C 1
ATOM 4019 O O . ALA A 1 531 ? 17.279 -0.107 -32.645 1.00 80.62 531 ALA A O 1
ATOM 4020 N N . HIS A 1 532 ? 16.215 1.694 -33.459 1.00 89.44 532 HIS A N 1
ATOM 4021 C CA . HIS A 1 532 ? 16.605 2.640 -32.403 1.00 89.44 532 HIS A CA 1
ATOM 4022 C C . HIS A 1 532 ? 15.530 2.751 -31.319 1.00 89.44 532 HIS A C 1
ATOM 4024 O O . HIS A 1 532 ? 15.108 3.844 -30.965 1.00 89.44 532 HIS A O 1
ATOM 4030 N N . PHE A 1 533 ? 15.046 1.607 -30.852 1.00 94.56 533 PHE A N 1
ATOM 4031 C CA . PHE A 1 533 ? 14.129 1.491 -29.725 1.00 94.56 533 PHE A CA 1
ATOM 4032 C C . PHE A 1 533 ? 14.286 0.100 -29.103 1.00 94.56 533 PHE A C 1
ATOM 4034 O O . PHE A 1 533 ? 14.890 -0.805 -29.689 1.00 94.56 533 PHE A O 1
ATOM 4041 N N . HIS A 1 534 ? 13.687 -0.071 -27.935 1.00 96.88 534 HIS A N 1
ATOM 4042 C CA . HIS A 1 534 ? 13.468 -1.350 -27.271 1.00 96.88 534 HIS A CA 1
ATOM 4043 C C . HIS A 1 534 ? 12.023 -1.401 -26.755 1.00 96.88 534 HIS A C 1
ATOM 4045 O O . HIS A 1 534 ? 11.323 -0.392 -26.771 1.00 96.88 534 HIS A O 1
ATOM 4051 N N . TYR A 1 535 ? 11.545 -2.559 -26.313 1.00 98.44 535 TYR A N 1
ATOM 4052 C CA . TYR A 1 535 ? 10.238 -2.675 -25.663 1.00 98.44 535 TYR A CA 1
ATOM 4053 C C . TYR A 1 535 ? 10.383 -2.629 -24.147 1.00 98.44 535 TYR A C 1
ATOM 4055 O O . TYR A 1 535 ? 11.378 -3.108 -23.596 1.00 98.44 535 TYR A O 1
ATOM 4063 N N . ARG A 1 536 ? 9.363 -2.097 -23.474 1.00 98.44 536 ARG A N 1
ATOM 4064 C CA . ARG A 1 536 ? 9.193 -2.175 -22.020 1.00 98.44 536 ARG A CA 1
ATOM 4065 C C . ARG A 1 536 ? 7.852 -2.801 -21.677 1.00 98.44 536 ARG A C 1
ATOM 4067 O O . ARG A 1 536 ? 6.858 -2.562 -22.364 1.00 98.44 536 ARG A O 1
ATOM 4074 N N . ALA A 1 537 ? 7.845 -3.601 -20.616 1.00 98.56 537 ALA A N 1
ATOM 4075 C CA . ALA A 1 537 ? 6.631 -4.212 -20.096 1.00 98.56 537 ALA A CA 1
ATOM 4076 C C . ALA A 1 537 ? 5.802 -3.182 -19.316 1.00 98.56 537 ALA A C 1
ATOM 4078 O O . ALA A 1 537 ? 6.333 -2.480 -18.450 1.00 98.56 537 ALA A O 1
ATOM 4079 N N . VAL A 1 538 ? 4.505 -3.125 -19.621 1.00 98.62 538 VAL A N 1
ATOM 4080 C CA . VAL A 1 538 ? 3.497 -2.381 -18.864 1.00 98.62 538 VAL A CA 1
ATOM 4081 C C . VAL A 1 538 ? 2.392 -3.358 -18.475 1.00 98.62 538 VAL A C 1
ATOM 4083 O O . VAL A 1 538 ? 1.750 -3.957 -19.335 1.00 98.62 538 VAL A O 1
ATOM 4086 N N . ASP A 1 539 ? 2.197 -3.544 -17.177 1.00 98.25 539 ASP A N 1
ATOM 4087 C CA . ASP A 1 539 ? 1.221 -4.479 -16.619 1.00 98.25 539 ASP A CA 1
ATOM 4088 C C . ASP A 1 539 ? 0.026 -3.685 -16.065 1.00 98.25 539 ASP A C 1
ATOM 4090 O O . ASP A 1 539 ? 0.189 -2.731 -15.297 1.00 98.25 539 ASP A O 1
ATOM 4094 N N . ILE A 1 540 ? -1.182 -4.019 -16.517 1.00 98.31 540 ILE A N 1
ATOM 4095 C CA . ILE A 1 540 ? -2.408 -3.278 -16.222 1.00 98.31 540 ILE A CA 1
ATOM 4096 C C . ILE A 1 540 ? -3.041 -3.880 -14.971 1.00 98.31 540 ILE A C 1
ATOM 4098 O O . ILE A 1 540 ? -3.223 -5.093 -14.844 1.00 98.31 540 ILE A O 1
ATOM 4102 N N . LYS A 1 541 ? -3.384 -3.031 -14.003 1.00 96.69 541 LYS A N 1
ATOM 4103 C CA . LYS A 1 541 ? -4.042 -3.455 -12.769 1.00 96.69 541 LYS A CA 1
ATOM 4104 C C . LYS A 1 541 ? -5.203 -2.533 -12.463 1.00 96.69 541 LYS A C 1
ATOM 4106 O O . LYS A 1 541 ? -5.057 -1.316 -12.401 1.00 96.69 541 LYS A O 1
ATOM 4111 N N . PHE A 1 542 ? -6.371 -3.125 -12.225 1.00 95.81 542 PHE A N 1
ATOM 4112 C CA . PHE A 1 542 ? -7.543 -2.403 -11.739 1.00 95.81 542 PHE A CA 1
ATOM 4113 C C . PHE A 1 542 ? -7.346 -2.027 -10.265 1.00 95.81 542 PHE A C 1
ATOM 4115 O O . PHE A 1 542 ? -7.868 -2.657 -9.349 1.00 95.81 542 PHE A O 1
ATOM 4122 N N . HIS A 1 543 ? -6.482 -1.038 -10.052 1.00 94.62 543 HIS A N 1
ATOM 4123 C CA . HIS A 1 543 ? -5.962 -0.628 -8.758 1.00 94.62 543 HIS A CA 1
ATOM 4124 C C . HIS A 1 543 ? -5.575 0.853 -8.794 1.00 94.62 543 HIS A C 1
ATOM 4126 O O . HIS A 1 543 ? -5.138 1.359 -9.832 1.00 94.62 543 HIS A O 1
ATOM 4132 N N . GLY A 1 544 ? -5.753 1.551 -7.674 1.00 94.75 544 GLY A N 1
ATOM 4133 C CA . GLY A 1 544 ? -5.196 2.888 -7.482 1.00 94.75 544 GLY A CA 1
ATOM 4134 C C . GLY A 1 544 ? -3.801 2.775 -6.879 1.00 94.75 544 GLY A C 1
ATOM 4135 O O . GLY A 1 544 ? -3.668 2.195 -5.807 1.00 94.75 544 GLY A O 1
ATOM 4136 N N . PHE A 1 545 ? -2.769 3.286 -7.549 1.00 96.38 545 PHE A N 1
ATOM 4137 C CA . PHE A 1 545 ? -1.389 3.158 -7.065 1.00 96.38 545 PHE A CA 1
ATOM 4138 C C . PHE A 1 545 ? -0.979 4.324 -6.163 1.00 96.38 545 PHE A C 1
ATOM 4140 O O . PHE A 1 545 ? -1.183 5.488 -6.511 1.00 96.38 545 PHE A O 1
ATOM 4147 N N . ASP A 1 546 ? -0.330 4.010 -5.042 1.00 94.69 546 ASP A N 1
ATOM 4148 C CA . ASP A 1 546 ? 0.419 5.001 -4.273 1.00 94.69 546 ASP A CA 1
ATOM 4149 C C . ASP A 1 546 ? 1.829 5.068 -4.852 1.00 94.69 546 ASP A C 1
ATOM 4151 O O . ASP A 1 546 ? 2.549 4.072 -4.879 1.00 94.69 546 ASP A O 1
ATOM 4155 N N . LEU A 1 547 ? 2.223 6.238 -5.325 1.00 94.00 547 LEU A N 1
ATOM 4156 C CA . LEU A 1 547 ? 3.525 6.498 -5.907 1.00 94.00 547 LEU A CA 1
ATOM 4157 C C . LEU A 1 547 ? 4.382 7.305 -4.932 1.00 94.00 547 LEU A C 1
ATOM 4159 O O . LEU A 1 547 ? 3.903 8.187 -4.213 1.00 94.00 547 LEU A O 1
ATOM 4163 N N . THR A 1 548 ? 5.676 7.018 -4.921 1.00 86.75 548 THR A N 1
ATOM 4164 C CA . THR A 1 548 ? 6.673 7.871 -4.277 1.00 86.75 548 THR A CA 1
ATOM 4165 C C . THR A 1 548 ? 6.822 9.185 -5.048 1.00 86.75 548 THR A C 1
ATOM 4167 O O . THR A 1 548 ? 6.367 9.326 -6.186 1.00 86.75 548 THR A O 1
ATOM 4170 N N . THR A 1 549 ? 7.487 10.172 -4.445 1.00 76.44 549 THR A N 1
ATOM 4171 C CA . THR A 1 549 ? 7.737 11.476 -5.085 1.00 76.44 549 THR A CA 1
ATOM 4172 C C . THR A 1 549 ? 8.560 11.371 -6.369 1.00 76.44 549 THR A C 1
ATOM 4174 O O . THR A 1 549 ? 8.428 12.218 -7.246 1.00 76.44 549 THR A O 1
ATOM 4177 N N . ASP A 1 550 ? 9.381 10.330 -6.501 1.00 75.62 550 ASP A N 1
ATOM 4178 C CA . ASP A 1 550 ? 10.175 10.014 -7.689 1.00 75.62 550 ASP A CA 1
ATOM 4179 C C . ASP A 1 550 ? 9.483 9.022 -8.650 1.00 75.62 550 ASP A C 1
ATOM 4181 O O . ASP A 1 550 ? 10.112 8.550 -9.596 1.00 75.62 550 ASP A O 1
ATOM 4185 N N . GLY A 1 551 ? 8.195 8.720 -8.437 1.00 86.50 551 GLY A N 1
ATOM 4186 C CA . GLY A 1 551 ? 7.343 7.971 -9.371 1.00 86.50 551 GLY A CA 1
ATOM 4187 C C . GLY A 1 551 ? 7.361 6.446 -9.223 1.00 86.50 551 GLY A C 1
ATOM 4188 O O . GLY A 1 551 ? 6.727 5.747 -10.017 1.00 86.50 551 GLY A O 1
ATOM 4189 N N . HIS A 1 552 ? 8.048 5.902 -8.217 1.00 89.69 552 HIS A N 1
ATOM 4190 C CA . HIS A 1 552 ? 8.025 4.468 -7.944 1.00 89.69 552 HIS A CA 1
ATOM 4191 C C . HIS A 1 552 ? 6.706 4.028 -7.329 1.00 89.69 552 HIS A C 1
ATOM 4193 O O . HIS A 1 552 ? 6.146 4.701 -6.470 1.00 89.69 552 HIS A O 1
ATOM 4199 N N . VAL A 1 553 ? 6.260 2.832 -7.696 1.00 92.81 553 VAL A N 1
ATOM 4200 C CA . VAL A 1 553 ? 5.128 2.173 -7.032 1.00 92.81 553 VAL A CA 1
ATOM 4201 C C . VAL A 1 553 ? 5.443 1.930 -5.558 1.00 92.81 553 VAL A C 1
ATOM 4203 O O . VAL A 1 553 ? 6.559 1.532 -5.233 1.00 92.81 553 VAL A O 1
ATOM 4206 N N . GLY A 1 554 ? 4.479 2.130 -4.664 1.00 87.75 554 GLY A N 1
ATOM 4207 C CA . GLY A 1 554 ? 4.628 1.932 -3.226 1.00 87.75 554 GLY A CA 1
ATOM 4208 C C . GLY A 1 554 ? 5.006 0.501 -2.826 1.00 87.75 554 GLY A C 1
ATOM 4209 O O . GLY A 1 554 ? 5.099 -0.416 -3.641 1.00 87.75 554 GLY A O 1
ATOM 4210 N N . THR A 1 555 ? 5.247 0.297 -1.532 1.00 82.38 555 THR A N 1
ATOM 4211 C CA . THR A 1 555 ? 5.746 -0.975 -0.973 1.00 82.38 555 THR A CA 1
ATOM 4212 C C . THR A 1 555 ? 4.679 -1.786 -0.238 1.00 82.38 555 THR A C 1
ATOM 4214 O O . THR A 1 555 ? 5.008 -2.768 0.432 1.00 82.38 555 THR A O 1
ATOM 4217 N N . SER A 1 556 ? 3.400 -1.404 -0.362 1.00 89.50 556 SER A N 1
ATOM 4218 C CA . SER A 1 556 ? 2.294 -2.214 0.162 1.00 89.50 556 SER A CA 1
ATOM 4219 C C . SER A 1 556 ? 2.333 -3.627 -0.435 1.00 89.50 556 SER A C 1
ATOM 4221 O O . SER A 1 556 ? 2.844 -3.834 -1.537 1.00 89.50 556 SER A O 1
ATOM 4223 N N . ALA A 1 557 ? 1.815 -4.618 0.296 1.00 88.56 557 ALA A N 1
ATOM 4224 C CA . ALA A 1 557 ? 1.907 -6.024 -0.104 1.00 88.56 557 ALA A CA 1
ATOM 4225 C C . ALA A 1 557 ? 1.326 -6.289 -1.508 1.00 88.56 557 ALA A C 1
ATOM 4227 O O . ALA A 1 557 ? 1.926 -7.024 -2.291 1.00 88.56 557 ALA A O 1
ATOM 4228 N N . ASP A 1 558 ? 0.202 -5.647 -1.843 1.00 90.25 558 ASP A N 1
ATOM 4229 C CA . ASP A 1 558 ? -0.427 -5.746 -3.164 1.00 90.25 558 ASP A CA 1
ATOM 4230 C C . ASP A 1 558 ? 0.421 -5.094 -4.256 1.00 90.25 558 ASP A C 1
ATOM 4232 O O . ASP A 1 558 ? 0.724 -5.727 -5.267 1.00 90.25 558 ASP A O 1
ATOM 4236 N N . GLN A 1 559 ? 0.854 -3.852 -4.034 1.00 94.69 559 GLN A N 1
ATOM 4237 C CA . GLN A 1 559 ? 1.648 -3.105 -5.006 1.00 94.69 559 GLN A CA 1
ATOM 4238 C C . GLN A 1 559 ? 3.007 -3.769 -5.263 1.00 94.69 559 GLN A C 1
ATOM 4240 O O . GLN A 1 559 ? 3.449 -3.837 -6.410 1.00 94.69 559 GLN A O 1
ATOM 4245 N N . LEU A 1 560 ? 3.634 -4.347 -4.233 1.00 94.94 560 LEU A N 1
ATOM 4246 C CA . LEU A 1 560 ? 4.857 -5.127 -4.402 1.00 94.94 560 LEU A CA 1
ATOM 4247 C C . LEU A 1 560 ? 4.610 -6.439 -5.157 1.00 94.94 560 LEU A C 1
ATOM 4249 O O . LEU A 1 560 ? 5.441 -6.820 -5.977 1.00 94.94 560 LEU A O 1
ATOM 4253 N N . ALA A 1 561 ? 3.490 -7.130 -4.920 1.00 95.75 561 ALA A N 1
ATOM 4254 C CA . ALA A 1 561 ? 3.153 -8.338 -5.674 1.00 95.75 561 ALA A CA 1
ATOM 4255 C C . ALA A 1 561 ? 2.992 -8.037 -7.174 1.00 95.75 561 ALA A C 1
ATOM 4257 O O . ALA A 1 561 ? 3.507 -8.787 -8.004 1.00 95.75 561 ALA A O 1
ATOM 4258 N N . TYR A 1 562 ? 2.356 -6.913 -7.520 1.00 97.50 562 TYR A N 1
ATOM 4259 C CA . TYR A 1 562 ? 2.290 -6.437 -8.905 1.00 97.50 562 TYR A CA 1
ATOM 4260 C C . TYR A 1 562 ? 3.673 -6.057 -9.448 1.00 97.50 562 TYR A C 1
ATOM 4262 O O . TYR A 1 562 ? 4.021 -6.439 -10.563 1.00 97.50 562 TYR A O 1
ATOM 4270 N N . ALA A 1 563 ? 4.499 -5.378 -8.645 1.00 97.69 563 ALA A N 1
ATOM 4271 C CA . ALA A 1 563 ? 5.851 -4.999 -9.044 1.00 97.69 563 ALA A CA 1
ATOM 4272 C C . ALA A 1 563 ? 6.731 -6.226 -9.348 1.00 97.69 563 ALA A C 1
ATOM 4274 O O . ALA A 1 563 ? 7.430 -6.247 -10.356 1.00 97.69 563 ALA A O 1
ATOM 4275 N N . VAL A 1 564 ? 6.663 -7.279 -8.526 1.00 97.81 564 VAL A N 1
ATOM 4276 C CA . VAL A 1 564 ? 7.385 -8.545 -8.754 1.00 97.81 564 VAL A CA 1
ATOM 4277 C C . VAL A 1 564 ? 6.901 -9.240 -10.030 1.00 97.81 564 VAL A C 1
ATOM 4279 O O . VAL A 1 564 ? 7.708 -9.797 -10.775 1.00 97.81 564 VAL A O 1
ATOM 4282 N N . GLN A 1 565 ? 5.594 -9.206 -10.307 1.00 98.00 565 GLN A N 1
ATOM 4283 C CA . GLN A 1 565 ? 5.034 -9.788 -11.524 1.00 98.00 565 GLN A CA 1
ATOM 4284 C C . GLN A 1 565 ? 5.569 -9.092 -12.784 1.00 98.00 565 GLN A C 1
ATOM 4286 O O . GLN A 1 565 ? 6.077 -9.774 -13.676 1.00 98.00 565 GLN A O 1
ATOM 4291 N N . VAL A 1 566 ? 5.515 -7.756 -12.849 1.00 98.38 566 VAL A N 1
ATOM 4292 C CA . VAL A 1 566 ? 6.031 -7.015 -14.01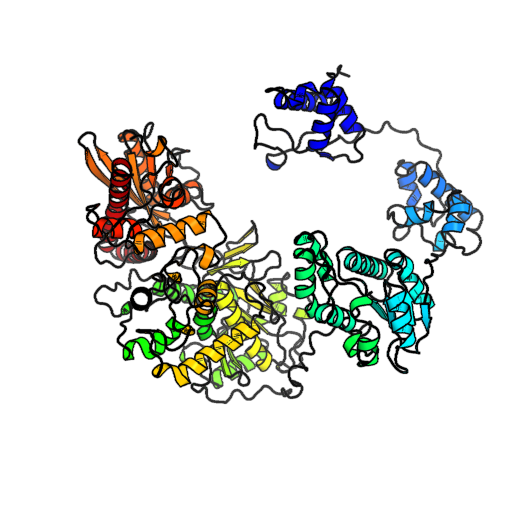3 1.00 98.38 566 VAL A CA 1
ATOM 4293 C C . VAL A 1 566 ? 7.561 -7.067 -14.108 1.00 98.38 566 VAL A C 1
ATOM 4295 O O . VAL A 1 566 ? 8.103 -7.131 -15.210 1.00 98.38 566 VAL A O 1
ATOM 4298 N N . TRP A 1 567 ? 8.269 -7.167 -12.979 1.00 97.88 567 TRP A N 1
ATOM 4299 C CA . TRP A 1 567 ? 9.715 -7.402 -12.961 1.00 97.88 567 TRP A CA 1
ATOM 4300 C C . TRP A 1 567 ? 10.084 -8.730 -13.642 1.00 97.88 567 TRP A C 1
ATOM 4302 O O . TRP A 1 567 ? 10.997 -8.771 -14.467 1.00 97.88 567 TRP A O 1
ATOM 4312 N N . LEU A 1 568 ? 9.330 -9.809 -13.383 1.00 97.94 568 LEU A N 1
ATOM 4313 C CA . LEU A 1 568 ? 9.525 -11.100 -14.062 1.00 97.94 568 LEU A CA 1
ATOM 4314 C C . LEU A 1 568 ? 9.247 -11.013 -15.569 1.00 97.94 568 LEU A C 1
ATOM 4316 O O . LEU A 1 568 ? 9.912 -11.693 -16.353 1.00 97.94 568 LEU A O 1
ATOM 4320 N N . TYR A 1 569 ? 8.296 -10.172 -15.985 1.00 98.31 569 TYR A N 1
ATOM 4321 C CA . TYR A 1 569 ? 8.092 -9.871 -17.403 1.00 98.31 569 TYR A CA 1
ATOM 4322 C C . TYR A 1 569 ? 9.289 -9.130 -17.989 1.00 98.31 569 TYR A C 1
ATOM 4324 O O . TYR A 1 569 ? 9.748 -9.504 -19.062 1.00 98.31 569 TYR A O 1
ATOM 4332 N N . ASN A 1 570 ? 9.838 -8.136 -17.291 1.00 97.69 570 ASN A N 1
ATOM 4333 C CA . ASN A 1 570 ? 11.005 -7.389 -17.756 1.00 97.69 570 ASN A CA 1
ATOM 4334 C C . ASN A 1 570 ? 12.256 -8.277 -17.894 1.00 97.69 570 ASN A C 1
ATOM 4336 O O . ASN A 1 570 ? 12.982 -8.176 -18.883 1.00 97.69 570 ASN A O 1
ATOM 4340 N N . ASP A 1 571 ? 12.467 -9.202 -16.953 1.00 94.19 571 ASP A N 1
ATOM 4341 C CA . ASP A 1 571 ? 13.549 -10.194 -16.998 1.00 94.19 571 ASP A CA 1
ATOM 4342 C C . ASP A 1 571 ? 13.417 -11.142 -18.211 1.00 94.19 571 ASP A C 1
ATOM 4344 O O . ASP A 1 571 ? 14.376 -11.355 -18.959 1.00 94.19 571 ASP A O 1
ATOM 4348 N N . ALA A 1 572 ? 12.210 -11.657 -18.476 1.00 95.06 572 ALA A N 1
ATOM 4349 C CA . ALA A 1 572 ? 11.934 -12.484 -19.655 1.00 95.06 572 ALA A CA 1
ATOM 4350 C C . ALA A 1 572 ? 12.017 -11.693 -20.976 1.00 95.06 572 ALA A C 1
ATOM 4352 O O . ALA A 1 572 ? 12.551 -12.182 -21.972 1.00 95.06 572 ALA A O 1
ATOM 4353 N N . LEU A 1 573 ? 11.526 -10.453 -20.988 1.00 96.31 573 LEU A N 1
ATOM 4354 C CA . LEU A 1 573 ? 11.594 -9.550 -22.134 1.00 96.31 573 LEU A CA 1
ATOM 4355 C C . LEU A 1 573 ? 13.044 -9.231 -22.502 1.00 96.31 573 LEU A C 1
ATOM 4357 O O . LEU A 1 573 ? 13.391 -9.237 -23.682 1.00 96.31 573 LEU A O 1
ATOM 4361 N N . GLY A 1 574 ? 13.900 -9.011 -21.500 1.00 92.38 574 GLY A N 1
ATOM 4362 C CA . GLY A 1 574 ? 15.322 -8.754 -21.694 1.00 92.38 574 GLY A CA 1
ATOM 4363 C C . GLY A 1 574 ? 16.031 -9.856 -22.479 1.00 92.38 574 GLY A C 1
ATOM 4364 O O . GLY A 1 574 ? 16.830 -9.567 -23.370 1.00 92.38 574 GLY A O 1
ATOM 4365 N N . LEU A 1 575 ? 15.675 -11.119 -22.220 1.00 88.31 575 LEU A N 1
ATOM 4366 C CA . LEU A 1 575 ? 16.126 -12.264 -23.016 1.00 88.31 575 LEU A CA 1
ATOM 4367 C C . LEU A 1 575 ? 15.587 -12.242 -24.446 1.00 88.31 575 LEU A C 1
ATOM 4369 O O . LEU A 1 575 ? 16.342 -12.489 -25.382 1.00 88.31 575 LEU A O 1
ATOM 4373 N N . ALA A 1 576 ? 14.297 -11.953 -24.613 1.00 89.50 576 ALA A N 1
ATOM 4374 C CA . ALA A 1 576 ? 13.636 -12.001 -25.912 1.00 89.50 576 ALA A CA 1
ATOM 4375 C C . ALA A 1 576 ? 14.151 -10.927 -26.890 1.00 89.50 576 ALA A C 1
ATOM 4377 O O . ALA A 1 576 ? 14.244 -11.187 -28.088 1.00 89.50 576 ALA A O 1
ATOM 4378 N N . GLN A 1 577 ? 14.507 -9.736 -26.391 1.00 92.81 577 GLN A N 1
ATOM 4379 C CA . GLN A 1 577 ? 14.994 -8.621 -27.217 1.00 92.81 577 GLN A CA 1
ATOM 4380 C C . GLN A 1 577 ? 16.520 -8.406 -27.166 1.00 92.81 577 GLN A C 1
ATOM 4382 O O . GLN A 1 577 ? 17.058 -7.591 -27.918 1.00 92.81 577 GLN A O 1
ATOM 4387 N N . GLY A 1 578 ? 17.238 -9.123 -26.296 1.00 84.12 578 GLY A N 1
ATOM 4388 C CA . GLY A 1 578 ? 18.693 -8.993 -26.123 1.00 84.12 578 GLY A CA 1
ATOM 4389 C C . GLY A 1 578 ? 19.139 -7.743 -25.351 1.00 84.12 578 GLY A C 1
ATOM 4390 O O . GLY A 1 578 ? 20.322 -7.418 -25.340 1.00 84.12 578 GLY A O 1
ATOM 4391 N N . TYR A 1 579 ? 18.207 -7.025 -24.724 1.00 86.75 579 TYR A N 1
ATOM 4392 C CA . TYR A 1 579 ? 18.458 -5.852 -23.887 1.00 86.75 579 TYR A CA 1
ATOM 4393 C C . TYR A 1 579 ? 17.422 -5.814 -22.766 1.00 86.75 579 TYR A C 1
ATOM 4395 O O . TYR A 1 579 ? 16.224 -5.773 -23.045 1.00 86.75 579 TYR A O 1
ATOM 4403 N N . THR A 1 580 ? 17.873 -5.822 -21.512 1.00 90.38 580 THR A N 1
ATOM 4404 C CA . THR A 1 580 ? 16.989 -5.696 -20.346 1.00 90.38 580 THR A CA 1
ATOM 4405 C C . THR A 1 580 ? 16.784 -4.217 -20.018 1.00 90.38 580 THR A C 1
ATOM 4407 O O . THR A 1 580 ? 17.753 -3.550 -19.642 1.00 90.38 580 THR A O 1
ATOM 4410 N N . PRO A 1 581 ? 15.552 -3.690 -20.127 1.00 91.38 581 PRO A N 1
ATOM 4411 C CA . PRO A 1 581 ? 15.250 -2.324 -19.722 1.00 91.38 581 PRO A CA 1
ATOM 4412 C C . PRO A 1 581 ? 15.565 -2.081 -18.243 1.00 91.38 581 PRO A C 1
ATOM 4414 O O . PRO A 1 581 ? 15.381 -2.966 -17.406 1.00 91.38 581 PRO A O 1
ATOM 4417 N N . SER A 1 582 ? 15.997 -0.860 -17.920 1.00 87.12 582 SER A N 1
ATOM 4418 C CA . SER A 1 582 ? 16.282 -0.414 -16.545 1.00 87.12 582 SER A CA 1
ATOM 4419 C C . SER A 1 582 ? 15.060 -0.486 -15.628 1.00 87.12 582 SER A C 1
ATOM 4421 O O . SER A 1 582 ? 15.206 -0.676 -14.423 1.00 87.12 582 SER A O 1
ATOM 4423 N N . SER A 1 583 ? 13.865 -0.341 -16.197 1.00 92.88 583 SER A N 1
ATOM 4424 C CA . SER A 1 583 ? 12.608 -0.322 -15.468 1.00 92.88 583 SER A CA 1
ATOM 4425 C C . SER A 1 583 ? 11.444 -0.799 -16.328 1.00 92.88 583 SER A C 1
ATOM 4427 O O . SER A 1 583 ? 11.476 -0.765 -17.563 1.00 92.88 583 SER A O 1
ATOM 4429 N N . SER A 1 584 ? 10.405 -1.239 -15.634 1.00 97.56 584 SER A N 1
ATOM 4430 C CA . SER A 1 584 ? 9.106 -1.634 -16.169 1.00 97.56 584 SER A CA 1
ATOM 4431 C C . SER A 1 584 ? 7.999 -0.881 -15.436 1.00 97.56 584 SER A C 1
ATOM 4433 O O . SER A 1 584 ? 8.279 -0.155 -14.475 1.00 97.56 584 SER A O 1
ATOM 4435 N N . TYR A 1 585 ? 6.756 -1.002 -15.901 1.00 98.56 585 TYR A N 1
ATOM 4436 C CA . TYR A 1 585 ? 5.699 -0.103 -15.453 1.00 98.56 585 TYR A CA 1
ATOM 4437 C C . TYR A 1 585 ? 4.401 -0.805 -15.076 1.00 98.56 585 TYR A C 1
ATOM 4439 O O . TYR A 1 585 ? 4.016 -1.817 -15.655 1.00 98.56 585 TYR A O 1
ATOM 4447 N N . LEU A 1 586 ? 3.697 -0.209 -14.122 1.00 98.50 586 LEU A N 1
ATOM 4448 C CA . LEU A 1 586 ? 2.346 -0.579 -13.733 1.00 98.50 586 LEU A CA 1
ATOM 4449 C C . LEU A 1 586 ? 1.373 0.526 -14.140 1.00 98.50 586 LEU A C 1
ATOM 4451 O O . LEU A 1 586 ? 1.605 1.703 -13.864 1.00 98.50 586 LEU A O 1
ATOM 4455 N N . LEU A 1 587 ? 0.275 0.138 -14.783 1.00 98.19 587 LEU A N 1
ATOM 4456 C CA . LEU A 1 587 ? -0.806 1.035 -15.181 1.00 98.19 587 LEU A CA 1
ATOM 4457 C C . LEU A 1 587 ? -2.010 0.796 -14.267 1.00 98.19 587 LEU A C 1
ATOM 4459 O O . LEU A 1 587 ? -2.570 -0.301 -14.241 1.00 98.19 587 LEU A O 1
ATOM 4463 N N . GLY A 1 588 ? -2.389 1.822 -13.504 1.00 96.81 588 GLY A N 1
ATOM 4464 C CA . GLY A 1 588 ? -3.539 1.796 -12.596 1.00 96.81 588 GLY A CA 1
ATOM 4465 C C . GLY A 1 588 ? -4.749 2.546 -13.132 1.00 96.81 588 GLY A C 1
ATOM 4466 O O . GLY A 1 588 ? -4.665 3.241 -14.136 1.00 96.81 588 GLY A O 1
ATOM 4467 N N . ARG A 1 589 ? -5.876 2.462 -12.417 1.00 94.94 589 ARG A N 1
ATOM 4468 C CA . ARG A 1 589 ? -7.064 3.300 -12.689 1.00 94.94 589 ARG A CA 1
ATOM 4469 C C . ARG A 1 589 ? -6.897 4.742 -12.205 1.00 94.94 589 ARG A C 1
ATOM 4471 O O . ARG A 1 589 ? -7.474 5.653 -12.782 1.00 94.94 589 ARG A O 1
ATOM 4478 N N . THR A 1 590 ? -6.138 4.923 -11.128 1.00 94.56 590 THR A N 1
ATOM 4479 C CA . THR A 1 590 ? -5.871 6.201 -10.458 1.00 94.56 590 THR A CA 1
ATOM 4480 C C . THR A 1 590 ? -4.478 6.149 -9.835 1.00 94.56 590 THR A C 1
ATOM 4482 O O . THR A 1 590 ? -3.903 5.066 -9.674 1.00 94.56 590 THR A O 1
ATOM 4485 N N . TRP A 1 591 ? -3.942 7.298 -9.433 1.00 94.81 591 TRP A N 1
ATOM 4486 C CA . TRP A 1 591 ? -2.666 7.364 -8.721 1.00 94.81 591 TRP A CA 1
ATOM 4487 C C . TRP A 1 591 ? -2.683 8.445 -7.638 1.00 94.81 591 TRP A C 1
ATOM 4489 O O . TRP A 1 591 ? -3.449 9.406 -7.714 1.00 94.81 591 TRP A O 1
ATOM 4499 N N . LYS A 1 592 ? -1.834 8.288 -6.623 1.00 94.06 592 LYS A N 1
ATOM 4500 C CA . LYS A 1 592 ? -1.583 9.284 -5.576 1.00 94.06 592 LYS A CA 1
ATOM 4501 C C . LYS A 1 592 ? -0.082 9.424 -5.357 1.00 94.06 592 LYS A C 1
ATOM 4503 O O . LYS A 1 592 ? 0.585 8.413 -5.220 1.00 94.06 592 LYS A O 1
ATOM 4508 N N . ALA A 1 593 ? 0.447 10.642 -5.288 1.00 91.38 593 ALA A N 1
ATOM 4509 C CA . ALA A 1 593 ? 1.852 10.900 -4.965 1.00 91.38 593 ALA A CA 1
ATOM 4510 C C . ALA A 1 593 ? 1.946 12.058 -3.965 1.00 91.38 593 ALA A C 1
ATOM 4512 O O . ALA A 1 593 ? 1.708 13.214 -4.311 1.00 91.38 593 ALA A O 1
ATOM 4513 N N . GLY A 1 594 ? 2.251 11.752 -2.700 1.00 87.44 594 GLY A N 1
ATOM 4514 C CA . GLY A 1 594 ? 2.120 12.733 -1.618 1.00 87.44 594 GLY A CA 1
ATOM 4515 C C . GLY A 1 594 ? 0.674 13.230 -1.494 1.00 87.44 594 GLY A C 1
ATOM 4516 O O . GLY A 1 594 ? -0.239 12.424 -1.291 1.00 87.44 594 GLY A O 1
ATOM 4517 N N . ASP A 1 595 ? 0.472 14.539 -1.646 1.00 86.38 595 ASP A N 1
ATOM 4518 C CA . ASP A 1 595 ? -0.853 15.176 -1.634 1.00 86.38 595 ASP A CA 1
ATOM 4519 C C . ASP A 1 595 ? -1.499 15.263 -3.030 1.00 86.38 595 ASP A C 1
ATOM 4521 O O . ASP A 1 595 ? -2.692 15.550 -3.138 1.00 86.38 595 ASP A O 1
ATOM 4525 N N . GLU A 1 596 ? -0.747 14.982 -4.101 1.00 90.62 596 GLU A N 1
ATOM 4526 C CA . GLU A 1 596 ? -1.275 14.950 -5.468 1.00 90.62 596 GLU A CA 1
ATOM 4527 C C . GLU A 1 596 ? -2.031 13.649 -5.743 1.00 90.62 596 GLU A C 1
ATOM 4529 O O . GLU A 1 596 ? -1.672 12.576 -5.246 1.00 90.62 596 GLU A O 1
ATOM 4534 N N . ARG A 1 597 ? -3.066 13.735 -6.581 1.00 92.06 597 ARG A N 1
ATOM 4535 C CA . ARG A 1 597 ? -3.859 12.597 -7.051 1.00 92.06 597 ARG A CA 1
ATOM 4536 C C . ARG A 1 597 ? -4.231 12.784 -8.514 1.00 92.06 597 ARG A C 1
ATOM 4538 O O . ARG A 1 597 ? -4.414 13.917 -8.952 1.00 92.06 597 ARG A O 1
ATOM 4545 N N . GLY A 1 598 ? -4.392 11.675 -9.225 1.00 91.69 598 GLY A N 1
ATOM 4546 C CA . GLY A 1 598 ? -4.912 11.658 -10.587 1.00 91.69 598 GLY A CA 1
ATOM 4547 C C . GLY A 1 598 ? -6.017 10.630 -10.780 1.00 91.69 598 GLY A C 1
ATOM 4548 O O . GLY A 1 598 ? -6.066 9.592 -10.110 1.00 91.69 598 GLY A O 1
ATOM 4549 N N . GLU A 1 599 ? -6.909 10.949 -11.710 1.00 89.75 599 GLU A N 1
ATOM 4550 C CA . GLU A 1 599 ? -8.150 10.220 -11.998 1.00 89.75 599 GLU A CA 1
ATOM 4551 C C . GLU A 1 599 ? -8.118 9.532 -13.370 1.00 89.75 599 GLU A C 1
ATOM 4553 O O . GLU A 1 599 ? -9.107 8.929 -13.788 1.00 89.75 599 GLU A O 1
ATOM 4558 N N . GLY A 1 600 ? -6.997 9.629 -14.089 1.00 91.31 600 GLY A N 1
ATOM 4559 C CA . GLY A 1 600 ? -6.813 9.036 -15.407 1.00 91.31 600 GLY A CA 1
ATOM 4560 C C . GLY A 1 600 ? -5.751 7.942 -15.428 1.00 91.31 600 GLY A C 1
ATOM 4561 O O . GLY A 1 600 ? -4.611 8.144 -15.011 1.00 91.31 600 GLY A O 1
ATOM 4562 N N . ALA A 1 601 ? -6.095 6.800 -16.021 1.00 92.38 601 ALA A N 1
ATOM 4563 C CA . ALA A 1 601 ? -5.210 5.644 -16.153 1.00 92.38 601 ALA A CA 1
ATOM 4564 C C . ALA A 1 601 ? -3.977 5.887 -17.046 1.00 92.38 601 ALA A C 1
ATOM 4566 O O . ALA A 1 601 ? -2.992 5.161 -16.966 1.00 92.38 601 ALA A O 1
ATOM 4567 N N . LEU A 1 602 ? -4.032 6.909 -17.907 1.00 93.62 602 LEU A N 1
ATOM 4568 C CA . LEU A 1 602 ? -2.947 7.301 -18.816 1.00 93.62 602 LEU A CA 1
ATOM 4569 C C . LEU A 1 602 ? -2.255 8.604 -18.390 1.00 93.62 602 LEU A C 1
ATOM 4571 O O . LEU A 1 602 ? -1.593 9.228 -19.211 1.00 93.62 602 LEU A O 1
ATOM 4575 N N . GLU A 1 603 ? -2.444 9.049 -17.146 1.00 94.12 603 GLU A N 1
ATOM 4576 C CA . GLU A 1 603 ? -1.804 10.270 -16.634 1.00 94.12 603 GLU A CA 1
ATOM 4577 C C . GLU A 1 603 ? -0.403 10.013 -16.079 1.00 94.12 603 GLU A C 1
ATOM 4579 O O . GLU A 1 603 ? 0.485 10.830 -16.289 1.00 94.12 603 GLU A O 1
ATOM 4584 N N . ARG A 1 604 ? -0.208 8.899 -15.361 1.00 94.06 604 ARG A N 1
ATOM 4585 C CA . ARG A 1 604 ? 1.089 8.473 -14.819 1.00 94.06 604 ARG A CA 1
ATOM 4586 C C . ARG A 1 604 ? 1.166 6.954 -14.772 1.00 94.06 604 ARG A C 1
ATOM 4588 O O . ARG A 1 604 ? 0.193 6.292 -14.408 1.00 94.06 604 ARG A O 1
ATOM 4595 N N . LEU A 1 605 ? 2.343 6.415 -15.075 1.00 96.81 605 LEU A N 1
ATOM 4596 C CA . LEU A 1 605 ? 2.660 5.009 -14.843 1.00 96.81 605 LEU A CA 1
ATOM 4597 C C . LEU A 1 605 ? 3.473 4.859 -13.559 1.00 96.81 605 LEU A C 1
ATOM 4599 O O . LEU A 1 605 ? 4.363 5.657 -13.271 1.00 96.81 605 LEU A O 1
ATOM 4603 N N . GLY A 1 606 ? 3.202 3.800 -12.807 1.00 96.81 606 GLY A N 1
ATOM 4604 C CA . GLY A 1 606 ? 4.013 3.442 -11.658 1.00 96.81 606 GLY A CA 1
ATOM 4605 C C . GLY A 1 606 ? 5.316 2.774 -12.094 1.00 96.81 606 GLY A C 1
ATOM 4606 O O . GLY A 1 606 ? 5.276 1.720 -12.727 1.00 96.81 606 GLY A O 1
ATOM 4607 N N . ARG A 1 607 ? 6.469 3.349 -11.735 1.00 96.06 607 ARG A N 1
ATOM 4608 C CA . ARG A 1 607 ? 7.790 2.809 -12.098 1.00 96.06 607 ARG A CA 1
ATOM 4609 C C . ARG A 1 607 ? 8.220 1.653 -11.189 1.00 96.06 607 ARG A C 1
ATOM 4611 O O . ARG A 1 607 ? 8.073 1.716 -9.963 1.00 96.06 607 ARG A O 1
ATOM 4618 N N . VAL A 1 608 ? 8.798 0.617 -11.796 1.00 96.44 608 VAL A N 1
ATOM 4619 C CA . VAL A 1 608 ? 9.435 -0.526 -11.129 1.00 96.44 608 VAL A CA 1
ATOM 4620 C C . VAL A 1 608 ? 10.825 -0.743 -11.724 1.00 96.44 608 VAL A C 1
ATOM 4622 O O . VAL A 1 608 ? 10.962 -1.296 -12.817 1.00 96.44 608 VAL A O 1
ATOM 4625 N N . ASP A 1 609 ? 11.851 -0.309 -10.998 1.00 88.94 609 ASP A N 1
ATOM 4626 C CA . ASP A 1 609 ? 13.248 -0.458 -11.413 1.00 88.94 609 ASP A CA 1
ATOM 4627 C C . ASP A 1 609 ? 13.738 -1.906 -11.263 1.00 88.94 609 ASP A C 1
ATOM 4629 O O . ASP A 1 609 ? 13.357 -2.628 -10.335 1.00 88.94 609 ASP A O 1
ATOM 4633 N N . GLN A 1 610 ? 14.596 -2.335 -12.190 1.00 85.62 610 GLN A N 1
ATOM 4634 C CA . GLN A 1 610 ? 15.116 -3.700 -12.248 1.00 85.62 610 GLN A CA 1
ATOM 4635 C C . GLN A 1 610 ? 16.024 -4.024 -11.051 1.00 85.62 610 GLN A C 1
ATOM 4637 O O . GLN A 1 610 ? 16.011 -5.157 -10.575 1.00 85.62 610 GLN A O 1
ATOM 4642 N N . ASP A 1 611 ? 16.773 -3.037 -10.552 1.00 77.25 611 ASP A N 1
ATOM 4643 C CA . ASP A 1 611 ? 17.694 -3.110 -9.409 1.00 77.25 611 ASP A CA 1
ATOM 4644 C C . ASP A 1 611 ? 17.107 -2.482 -8.130 1.00 77.25 611 ASP A C 1
ATOM 4646 O O . ASP A 1 611 ? 17.832 -2.088 -7.212 1.00 77.25 611 ASP A O 1
ATOM 4650 N N . ARG A 1 612 ? 15.772 -2.401 -8.045 1.00 82.31 612 ARG A N 1
ATOM 4651 C CA . ARG A 1 612 ? 15.073 -1.765 -6.927 1.00 82.31 612 ARG A CA 1
ATOM 4652 C C . ARG A 1 612 ? 15.405 -2.423 -5.581 1.00 82.31 612 ARG A C 1
ATOM 4654 O O . ARG A 1 612 ? 15.086 -3.592 -5.344 1.00 82.31 612 ARG A O 1
ATOM 4661 N N . TRP A 1 613 ? 15.938 -1.616 -4.664 1.00 78.50 613 TRP A N 1
ATOM 4662 C CA . TRP A 1 613 ? 16.117 -1.958 -3.251 1.00 78.50 613 TRP A CA 1
ATOM 4663 C C . TRP A 1 613 ? 14.810 -1.808 -2.461 1.00 78.50 613 TRP A C 1
ATOM 4665 O O . TRP A 1 613 ? 14.058 -0.848 -2.658 1.00 78.50 613 TRP A O 1
ATOM 4675 N N . LEU A 1 614 ? 14.545 -2.740 -1.543 1.00 73.12 614 LEU A N 1
ATOM 4676 C CA . LEU A 1 614 ? 13.374 -2.746 -0.667 1.00 73.12 614 LEU A CA 1
ATOM 4677 C C . LEU A 1 614 ? 13.828 -2.617 0.800 1.00 73.12 614 LEU A C 1
ATOM 4679 O O . LEU A 1 614 ? 14.024 -3.636 1.462 1.00 73.12 614 LEU A O 1
ATOM 4683 N N . PRO A 1 615 ? 13.941 -1.388 1.349 1.00 58.69 615 PRO A N 1
ATOM 4684 C CA . PRO A 1 615 ? 14.485 -1.156 2.691 1.00 58.69 615 PRO A CA 1
ATOM 4685 C C . PRO A 1 615 ? 13.819 -1.985 3.793 1.00 58.69 615 PRO A C 1
ATOM 4687 O O . PRO A 1 615 ? 14.492 -2.522 4.660 1.00 58.69 615 PRO A O 1
ATOM 4690 N N . HIS A 1 616 ? 12.493 -2.143 3.735 1.00 62.69 616 HIS A N 1
ATOM 4691 C CA . HIS A 1 616 ? 11.733 -2.881 4.751 1.00 62.69 616 HIS A CA 1
ATOM 4692 C C . HIS A 1 616 ? 11.931 -4.401 4.716 1.00 62.69 616 HIS A C 1
ATOM 4694 O O . HIS A 1 616 ? 11.507 -5.077 5.645 1.00 62.69 616 HIS A O 1
ATOM 4700 N N . ARG A 1 617 ? 12.516 -4.943 3.643 1.00 61.44 617 ARG A N 1
ATOM 4701 C CA . ARG A 1 617 ? 12.792 -6.378 3.494 1.00 61.44 617 ARG A CA 1
ATOM 4702 C C . ARG A 1 617 ? 14.283 -6.694 3.448 1.00 61.44 617 ARG A C 1
ATOM 4704 O O . ARG A 1 617 ? 14.613 -7.855 3.226 1.00 61.44 617 ARG A O 1
ATOM 4711 N N . ASP A 1 618 ? 15.143 -5.682 3.575 1.00 66.62 618 ASP A N 1
ATOM 4712 C CA . ASP A 1 618 ? 16.599 -5.814 3.448 1.00 66.62 618 ASP A CA 1
ATOM 4713 C C . ASP A 1 618 ? 17.016 -6.676 2.237 1.00 66.62 618 ASP A C 1
ATOM 4715 O O . ASP A 1 618 ? 17.834 -7.588 2.322 1.00 66.62 618 ASP A O 1
ATOM 4719 N N . SER A 1 619 ? 16.350 -6.461 1.099 1.00 77.88 619 SER A N 1
ATOM 4720 C CA . SER A 1 619 ? 16.524 -7.270 -0.110 1.00 77.88 619 SER A CA 1
ATOM 4721 C C . SER A 1 619 ? 16.178 -6.485 -1.369 1.00 77.88 619 SER A C 1
ATOM 4723 O O . SER A 1 619 ? 15.579 -5.404 -1.321 1.00 77.88 619 SER A O 1
ATOM 4725 N N . THR A 1 620 ? 16.557 -7.026 -2.523 1.00 84.38 620 THR A N 1
ATOM 4726 C CA . THR A 1 620 ? 16.138 -6.491 -3.820 1.00 84.38 620 THR A CA 1
ATOM 4727 C C . THR A 1 620 ? 14.805 -7.093 -4.261 1.00 84.38 620 THR A C 1
ATOM 4729 O O . THR A 1 620 ? 14.395 -8.168 -3.816 1.00 84.38 620 THR A O 1
ATOM 4732 N N . ILE A 1 621 ? 14.119 -6.423 -5.187 1.00 87.06 621 ILE A N 1
ATOM 4733 C CA . ILE A 1 621 ? 12.931 -6.999 -5.833 1.00 87.06 621 ILE A CA 1
ATOM 4734 C C . ILE A 1 621 ? 13.245 -8.322 -6.558 1.00 87.06 621 ILE A C 1
ATOM 4736 O O . ILE A 1 621 ? 12.404 -9.222 -6.587 1.00 87.06 621 ILE A O 1
ATOM 4740 N N . GLU A 1 622 ? 14.468 -8.469 -7.074 1.00 89.56 622 GLU A N 1
ATOM 4741 C CA . GLU A 1 622 ? 14.969 -9.702 -7.681 1.00 89.56 622 GLU A CA 1
ATOM 4742 C C . GLU A 1 622 ? 15.013 -10.852 -6.670 1.00 89.56 622 GLU A C 1
ATOM 4744 O O . GLU A 1 622 ? 14.500 -11.937 -6.953 1.00 89.56 622 GLU A O 1
ATOM 4749 N N . ASP A 1 623 ? 15.578 -10.622 -5.482 1.00 87.12 623 ASP A N 1
ATOM 4750 C CA . ASP A 1 623 ? 15.659 -11.638 -4.427 1.00 87.12 623 ASP A CA 1
ATOM 4751 C C . ASP A 1 623 ? 14.262 -12.123 -4.031 1.00 87.12 623 ASP A C 1
ATOM 4753 O O . ASP A 1 623 ? 14.012 -13.328 -3.927 1.00 87.12 623 ASP A O 1
ATOM 4757 N N . VAL A 1 624 ? 13.318 -11.186 -3.894 1.00 91.25 624 VAL A N 1
ATOM 4758 C CA . VAL A 1 624 ? 11.914 -11.492 -3.598 1.00 91.25 624 VAL A CA 1
ATOM 4759 C C . VAL A 1 624 ? 11.283 -12.324 -4.720 1.00 91.25 624 VAL A C 1
ATOM 4761 O O . VAL A 1 624 ? 10.620 -13.328 -4.441 1.00 91.25 624 VAL A O 1
ATOM 4764 N N . ALA A 1 625 ? 11.503 -11.956 -5.986 1.00 94.75 625 ALA A N 1
ATOM 4765 C CA . ALA A 1 625 ? 10.991 -12.694 -7.140 1.00 94.75 625 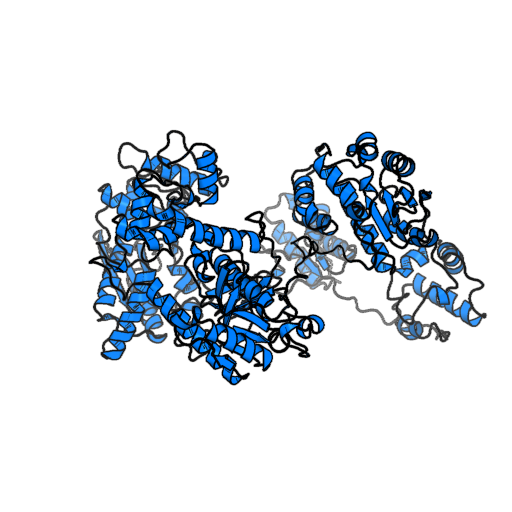ALA A CA 1
ATOM 4766 C C . ALA A 1 625 ? 11.557 -14.122 -7.201 1.00 94.75 625 ALA A C 1
ATOM 4768 O O . ALA A 1 625 ? 10.812 -15.089 -7.390 1.00 94.75 625 ALA A O 1
ATOM 4769 N N . ARG A 1 626 ? 12.869 -14.276 -6.988 1.00 92.31 626 ARG A N 1
ATOM 4770 C CA . ARG A 1 626 ? 13.555 -15.575 -6.971 1.00 92.31 626 ARG A CA 1
ATOM 4771 C C . ARG A 1 626 ? 13.065 -16.457 -5.828 1.00 92.31 626 ARG A C 1
ATOM 4773 O O . ARG A 1 626 ? 12.788 -17.634 -6.067 1.00 92.31 626 ARG A O 1
ATOM 4780 N N . ALA A 1 627 ? 12.901 -15.902 -4.628 1.00 94.81 627 ALA A N 1
ATOM 4781 C CA . ALA A 1 627 ? 12.356 -16.618 -3.477 1.00 94.81 627 ALA A CA 1
ATOM 4782 C C . ALA A 1 627 ? 10.921 -17.105 -3.740 1.00 94.81 627 ALA A C 1
ATOM 4784 O O . ALA A 1 627 ? 10.615 -18.273 -3.502 1.00 94.81 627 ALA A O 1
ATOM 4785 N N . ALA A 1 628 ? 10.069 -16.261 -4.329 1.00 97.00 628 ALA A N 1
ATOM 4786 C CA . ALA A 1 628 ? 8.699 -16.633 -4.670 1.00 97.00 628 ALA A CA 1
ATOM 4787 C C . ALA A 1 628 ? 8.633 -17.756 -5.720 1.00 97.00 628 ALA A C 1
ATOM 4789 O O . ALA A 1 628 ? 7.837 -18.688 -5.607 1.00 97.00 628 ALA A O 1
ATOM 4790 N N . VAL A 1 629 ? 9.491 -17.704 -6.741 1.00 96.44 629 VAL A N 1
ATOM 4791 C CA . VAL A 1 629 ? 9.595 -18.767 -7.751 1.00 96.44 629 VAL A CA 1
ATOM 4792 C C . VAL A 1 629 ? 10.108 -20.070 -7.127 1.00 96.44 629 VAL A C 1
ATOM 4794 O O . VAL A 1 629 ? 9.582 -21.145 -7.429 1.00 96.44 629 VAL A O 1
ATOM 4797 N N . ALA A 1 630 ? 11.108 -19.993 -6.246 1.00 96.00 630 ALA A N 1
ATOM 4798 C CA . ALA A 1 630 ? 11.635 -21.148 -5.525 1.00 96.00 630 ALA A CA 1
ATOM 4799 C C . ALA A 1 630 ? 10.570 -21.793 -4.624 1.00 96.00 630 ALA A C 1
ATOM 4801 O O . ALA A 1 630 ? 10.443 -23.018 -4.619 1.00 96.00 630 ALA A O 1
ATOM 4802 N N . TRP A 1 631 ? 9.756 -20.980 -3.943 1.00 97.44 631 TRP A N 1
ATOM 4803 C CA . TRP A 1 631 ? 8.630 -21.442 -3.135 1.00 97.44 631 TRP A CA 1
ATOM 4804 C C . TRP A 1 631 ? 7.655 -22.302 -3.942 1.00 97.44 631 TRP A C 1
ATOM 4806 O O . TRP A 1 631 ? 7.395 -23.441 -3.562 1.00 97.44 631 TRP A O 1
ATOM 4816 N N . ILE A 1 632 ? 7.171 -21.818 -5.091 1.00 97.31 632 ILE A N 1
ATOM 4817 C CA . ILE A 1 632 ? 6.201 -22.576 -5.898 1.00 97.31 632 ILE A CA 1
ATOM 4818 C C . ILE A 1 632 ? 6.793 -23.904 -6.391 1.00 97.31 632 ILE A C 1
ATOM 4820 O O . ILE A 1 632 ? 6.089 -24.914 -6.442 1.00 97.31 632 ILE A O 1
ATOM 4824 N N . ARG A 1 633 ? 8.090 -23.942 -6.723 1.00 94.62 633 ARG A N 1
ATOM 4825 C CA . ARG A 1 633 ? 8.766 -25.196 -7.097 1.00 94.62 633 ARG A CA 1
ATOM 4826 C C . ARG A 1 633 ? 8.819 -26.180 -5.940 1.00 94.62 633 ARG A C 1
ATOM 4828 O O . ARG A 1 633 ? 8.470 -27.343 -6.126 1.00 94.62 633 ARG A O 1
ATOM 4835 N N . ARG A 1 634 ? 9.218 -25.711 -4.757 1.00 96.94 634 ARG A N 1
ATOM 4836 C CA . ARG A 1 634 ? 9.264 -26.530 -3.544 1.00 96.94 634 ARG A CA 1
ATOM 4837 C C . ARG A 1 634 ? 7.871 -27.049 -3.187 1.00 96.94 634 ARG A C 1
ATOM 4839 O O . ARG A 1 634 ? 7.711 -28.240 -2.958 1.00 96.94 634 ARG A O 1
ATOM 4846 N N . LEU A 1 635 ? 6.850 -26.194 -3.252 1.00 97.00 635 LEU A N 1
ATOM 4847 C CA . LEU A 1 635 ? 5.451 -26.564 -3.033 1.00 97.00 635 LEU A CA 1
ATOM 4848 C C . LEU A 1 635 ? 4.982 -27.682 -3.976 1.00 97.00 635 LEU A C 1
ATOM 4850 O O . LEU A 1 635 ? 4.295 -28.605 -3.544 1.00 97.00 635 LEU A O 1
ATOM 4854 N N . ARG A 1 636 ? 5.336 -27.622 -5.263 1.00 94.50 636 ARG A N 1
ATOM 4855 C CA . ARG A 1 636 ? 4.989 -28.682 -6.225 1.00 94.50 636 ARG A CA 1
ATOM 4856 C C . ARG A 1 636 ? 5.736 -29.986 -5.954 1.00 94.50 636 ARG A C 1
ATOM 4858 O O . ARG A 1 636 ? 5.156 -31.052 -6.108 1.00 94.50 636 ARG A O 1
ATOM 4865 N N . ALA A 1 637 ? 7.007 -29.902 -5.569 1.00 94.25 637 ALA A N 1
ATOM 4866 C CA . ALA A 1 637 ? 7.848 -31.075 -5.348 1.00 94.25 637 ALA A CA 1
ATOM 4867 C C . ALA A 1 637 ? 7.535 -31.804 -4.029 1.00 94.25 637 ALA A C 1
ATOM 4869 O O . ALA A 1 637 ? 7.561 -33.030 -3.981 1.00 94.25 637 ALA A O 1
ATOM 4870 N N . GLU A 1 638 ? 7.257 -31.052 -2.965 1.00 96.75 638 GLU A N 1
ATOM 4871 C CA . GLU A 1 638 ? 7.207 -31.565 -1.589 1.00 96.75 638 GLU A CA 1
ATOM 4872 C C . GLU A 1 638 ? 5.838 -31.355 -0.918 1.00 96.75 638 GLU A C 1
ATOM 4874 O O . GLU A 1 638 ? 5.525 -32.027 0.064 1.00 96.75 638 GLU A O 1
ATOM 4879 N N . GLY A 1 639 ? 5.000 -30.451 -1.438 1.00 97.12 639 GLY A N 1
ATOM 4880 C CA . GLY A 1 639 ? 3.853 -29.909 -0.705 1.00 97.12 639 GLY A CA 1
ATOM 4881 C C . GLY A 1 639 ? 2.735 -30.890 -0.370 1.00 97.12 639 GLY A C 1
ATOM 4882 O O . GLY A 1 639 ? 2.065 -30.709 0.646 1.00 97.12 639 GLY A O 1
ATOM 4883 N N . ALA A 1 640 ? 2.576 -31.957 -1.156 1.00 97.25 640 ALA A N 1
ATOM 4884 C CA . ALA A 1 640 ? 1.617 -33.024 -0.865 1.00 97.25 640 ALA A CA 1
ATOM 4885 C C . ALA A 1 640 ? 1.907 -33.733 0.475 1.00 97.25 640 ALA A C 1
ATOM 4887 O O . ALA A 1 640 ? 0.986 -34.211 1.142 1.00 97.25 640 ALA A O 1
ATOM 4888 N N . ALA A 1 641 ? 3.183 -33.794 0.875 1.00 97.69 641 ALA A N 1
ATOM 4889 C CA . ALA A 1 641 ? 3.624 -34.442 2.108 1.00 97.69 641 ALA A CA 1
ATOM 4890 C C . ALA A 1 641 ? 3.570 -33.521 3.337 1.00 97.69 641 ALA A C 1
ATOM 4892 O O . ALA A 1 641 ? 3.829 -33.988 4.441 1.00 97.69 641 ALA A O 1
ATOM 4893 N N . TRP A 1 642 ? 3.270 -32.232 3.165 1.00 98.31 642 TRP A N 1
ATOM 4894 C CA . TRP A 1 642 ? 3.145 -31.304 4.284 1.00 98.31 642 TRP A CA 1
ATOM 4895 C C . TRP A 1 642 ? 1.741 -31.342 4.881 1.00 98.31 642 TRP A C 1
ATOM 4897 O O . TRP A 1 642 ? 0.750 -31.555 4.179 1.00 98.31 642 TRP A O 1
ATOM 4907 N N . ASP A 1 643 ? 1.677 -31.071 6.177 1.00 97.44 643 ASP A N 1
ATOM 4908 C CA . ASP A 1 643 ? 0.452 -30.895 6.946 1.00 97.44 643 ASP A CA 1
ATOM 4909 C C . ASP A 1 643 ? 0.455 -29.523 7.628 1.00 97.44 643 ASP A C 1
ATOM 4911 O O . ASP A 1 643 ? 1.507 -29.014 8.029 1.00 97.44 643 ASP A O 1
ATOM 4915 N N . VAL A 1 644 ? -0.730 -28.920 7.739 1.00 97.50 644 VAL A N 1
ATOM 4916 C CA . VAL A 1 644 ? -0.954 -27.625 8.409 1.00 97.50 644 VAL A CA 1
ATOM 4917 C C . VAL A 1 644 ? -1.296 -27.787 9.893 1.00 97.50 644 VAL A C 1
ATOM 4919 O O . VAL A 1 644 ? -1.013 -26.895 10.686 1.00 97.50 644 VAL A O 1
ATOM 4922 N N . LEU A 1 645 ? -1.869 -28.933 10.272 1.00 96.38 645 LEU A N 1
ATOM 4923 C CA . LEU A 1 645 ? -2.369 -29.247 11.611 1.00 96.38 645 LEU A CA 1
ATOM 4924 C C . LEU A 1 645 ? -1.819 -30.602 12.089 1.00 96.38 645 LEU A C 1
ATOM 4926 O O . LEU A 1 645 ? -1.516 -31.459 11.256 1.00 96.38 645 LEU A O 1
ATOM 4930 N N . PRO A 1 646 ? -1.681 -30.824 13.413 1.00 94.44 646 PRO A N 1
ATOM 4931 C CA . PRO A 1 646 ? -1.911 -29.864 14.507 1.00 94.44 646 PRO A CA 1
ATOM 4932 C C . PRO A 1 646 ? -0.801 -28.805 14.628 1.00 94.44 646 PRO A C 1
ATOM 4934 O O . PRO A 1 646 ? -0.905 -27.881 15.423 1.00 94.44 646 PRO A O 1
ATOM 4937 N N . ARG A 1 647 ? 0.278 -28.945 13.853 1.00 94.00 647 ARG A N 1
ATOM 4938 C CA . ARG A 1 647 ? 1.345 -27.955 13.708 1.00 94.00 647 ARG A CA 1
ATOM 4939 C C . ARG A 1 647 ? 1.783 -27.932 12.243 1.00 94.00 647 ARG A C 1
ATOM 4941 O O . ARG A 1 647 ? 1.955 -29.014 11.675 1.00 94.00 647 ARG A O 1
ATOM 4948 N N . PRO A 1 648 ? 2.046 -26.757 11.653 1.00 97.06 648 PRO A N 1
ATOM 4949 C CA . PRO A 1 648 ? 2.592 -26.667 10.312 1.00 97.06 648 PRO A CA 1
ATOM 4950 C C . PRO A 1 648 ? 3.908 -27.434 10.184 1.00 97.06 648 PRO A C 1
ATOM 4952 O O . PRO A 1 648 ? 4.839 -27.238 10.967 1.00 97.06 648 PRO A O 1
ATOM 4955 N N . SER A 1 649 ? 4.001 -28.287 9.164 1.00 97.62 649 SER A N 1
ATOM 4956 C CA . SER A 1 649 ? 5.217 -29.056 8.860 1.00 97.62 649 SER A CA 1
ATOM 4957 C C . SER A 1 649 ? 6.398 -28.159 8.484 1.00 97.62 649 SER A C 1
ATOM 4959 O O . SER A 1 649 ? 7.553 -28.554 8.636 1.00 97.62 649 SER A O 1
ATOM 4961 N N . ILE A 1 650 ? 6.105 -26.955 7.981 1.00 97.00 650 ILE A N 1
ATOM 4962 C CA . ILE A 1 650 ? 7.075 -25.918 7.627 1.00 97.00 650 ILE A CA 1
ATOM 4963 C C . ILE A 1 650 ? 6.528 -24.527 8.013 1.00 97.00 650 ILE A C 1
ATOM 4965 O O . ILE A 1 650 ? 5.306 -24.344 8.021 1.00 97.00 650 ILE A O 1
ATOM 4969 N N . PRO A 1 651 ? 7.390 -23.532 8.302 1.00 95.50 651 PRO A N 1
ATOM 4970 C CA . PRO A 1 651 ? 6.963 -22.186 8.706 1.00 95.50 651 PRO A CA 1
ATOM 4971 C C . PRO A 1 651 ? 6.072 -21.446 7.693 1.00 95.50 651 PRO A C 1
ATOM 4973 O O . PRO A 1 651 ? 5.256 -20.608 8.068 1.00 95.50 651 PRO A O 1
ATOM 4976 N N . GLU A 1 652 ? 6.206 -21.742 6.405 1.00 96.50 652 GLU A N 1
ATOM 4977 C CA . GLU A 1 652 ? 5.459 -21.103 5.319 1.00 96.50 652 GLU A CA 1
ATOM 4978 C C . GLU A 1 652 ? 3.959 -21.450 5.325 1.00 96.50 652 GLU A C 1
ATOM 4980 O O . GLU A 1 652 ? 3.157 -20.770 4.690 1.00 96.50 652 GLU A O 1
ATOM 4985 N N . LEU A 1 653 ? 3.561 -22.501 6.044 1.00 97.69 653 LEU A N 1
ATOM 4986 C CA . LEU A 1 653 ? 2.165 -22.924 6.142 1.00 97.69 653 LEU A CA 1
ATOM 4987 C C . LEU A 1 653 ? 1.398 -22.260 7.298 1.00 97.69 653 LEU A C 1
ATOM 4989 O O . LEU A 1 653 ? 0.209 -22.523 7.459 1.00 97.69 653 LEU A O 1
ATOM 4993 N N . TYR A 1 654 ? 2.034 -21.379 8.079 1.00 97.38 654 TYR A N 1
ATOM 4994 C CA . TYR A 1 654 ? 1.309 -20.570 9.061 1.00 97.38 654 TYR A CA 1
ATOM 4995 C C . TYR A 1 654 ? 0.433 -19.515 8.357 1.00 97.38 654 TYR A C 1
ATOM 4997 O O . TYR A 1 654 ? 0.959 -18.731 7.557 1.00 97.38 654 TYR A O 1
ATOM 5005 N N . PRO A 1 655 ? -0.877 -19.448 8.663 1.00 96.50 655 PRO A N 1
ATOM 5006 C CA . PRO A 1 655 ? -1.794 -18.512 8.022 1.00 96.50 655 PRO A CA 1
ATOM 5007 C C . PRO A 1 655 ? -1.449 -17.059 8.351 1.00 96.50 655 PRO A C 1
ATOM 5009 O O . PRO A 1 655 ? -0.961 -16.748 9.436 1.00 96.50 655 PRO A O 1
ATOM 5012 N N . HIS A 1 656 ? -1.759 -16.144 7.433 1.00 94.88 656 HIS A N 1
ATOM 5013 C CA . HIS A 1 656 ? -1.822 -14.717 7.742 1.00 94.88 656 HIS A CA 1
ATOM 5014 C C . HIS A 1 656 ? -3.286 -14.300 7.969 1.00 94.88 656 HIS A C 1
ATOM 5016 O O . HIS A 1 656 ? -4.008 -13.954 7.030 1.00 94.88 656 HIS A O 1
ATOM 5022 N N . ALA A 1 657 ? -3.735 -14.311 9.227 1.00 92.56 657 ALA A N 1
ATOM 5023 C CA . ALA A 1 657 ? -5.136 -14.088 9.609 1.00 92.56 657 ALA A CA 1
ATOM 5024 C C . ALA A 1 657 ? -5.665 -12.673 9.293 1.00 92.56 657 ALA A C 1
ATOM 5026 O O . ALA A 1 657 ? -6.871 -12.450 9.270 1.00 92.56 657 ALA A O 1
ATOM 5027 N N . ARG A 1 658 ? -4.769 -11.713 9.031 1.00 87.50 658 ARG A N 1
ATOM 5028 C CA . ARG A 1 658 ? -5.111 -10.327 8.663 1.00 87.50 658 ARG A CA 1
ATOM 5029 C C . ARG A 1 658 ? -5.151 -10.070 7.157 1.00 87.50 658 ARG A C 1
ATOM 5031 O O . ARG A 1 658 ? -5.571 -8.992 6.746 1.00 87.50 658 ARG A O 1
ATOM 5038 N N . ASN A 1 659 ? -4.720 -11.024 6.334 1.00 88.62 659 ASN A N 1
ATOM 5039 C CA . ASN A 1 659 ? -4.877 -10.934 4.887 1.00 88.62 659 ASN A CA 1
ATOM 5040 C C . ASN A 1 659 ? -6.306 -11.337 4.499 1.00 88.62 659 ASN A C 1
ATOM 5042 O O . ASN A 1 659 ? -6.636 -12.509 4.585 1.00 88.62 659 ASN A O 1
ATOM 5046 N N . LEU A 1 660 ? -7.136 -10.397 4.049 1.00 83.31 660 LEU A N 1
ATOM 5047 C CA . LEU A 1 660 ? -8.520 -10.679 3.628 1.00 83.31 660 LEU A CA 1
ATOM 5048 C C . LEU A 1 660 ? -8.645 -10.996 2.125 1.00 83.31 660 LEU A C 1
ATOM 5050 O O . LEU A 1 660 ? -9.729 -11.283 1.635 1.00 83.31 660 LEU A O 1
ATOM 5054 N N . MET A 1 661 ? -7.539 -10.944 1.374 1.00 83.44 661 MET A N 1
ATOM 5055 C CA . MET A 1 661 ? -7.496 -11.317 -0.045 1.00 83.44 661 MET A CA 1
ATOM 5056 C C . MET A 1 661 ? -7.133 -12.799 -0.188 1.00 83.44 661 MET A C 1
ATOM 5058 O O . MET A 1 661 ? -6.093 -13.148 -0.755 1.00 83.44 661 MET A O 1
ATOM 5062 N N . ASP A 1 662 ? -7.968 -13.662 0.383 1.00 89.81 662 ASP A N 1
ATOM 5063 C CA . ASP A 1 662 ? -7.713 -15.091 0.591 1.00 89.81 662 ASP A CA 1
ATOM 5064 C C . ASP A 1 662 ? -8.750 -16.022 -0.053 1.00 89.81 662 ASP A C 1
ATOM 5066 O O . ASP A 1 662 ? -8.627 -17.240 0.069 1.00 89.81 662 ASP A O 1
ATOM 5070 N N . SER A 1 663 ? -9.711 -15.476 -0.802 1.00 86.81 663 SER A N 1
ATOM 5071 C CA . SER A 1 663 ? -10.695 -16.267 -1.547 1.00 86.81 663 SER A CA 1
ATOM 5072 C C . SER A 1 663 ? -10.037 -17.289 -2.506 1.00 86.81 663 SER A C 1
ATOM 5074 O O . SER A 1 663 ? -9.016 -16.984 -3.150 1.00 86.81 663 SER A O 1
ATOM 5076 N N . PRO A 1 664 ? -10.604 -18.506 -2.635 1.00 92.44 664 PRO A N 1
ATOM 5077 C CA . PRO A 1 664 ? -11.802 -19.008 -1.947 1.00 92.44 664 PRO A CA 1
ATOM 5078 C C . PRO A 1 664 ? -11.446 -19.816 -0.685 1.00 92.44 664 PRO A C 1
ATOM 5080 O O . PRO A 1 664 ? -11.969 -20.901 -0.479 1.00 92.44 664 PRO A O 1
ATOM 5083 N N . TRP A 1 665 ? -10.472 -19.387 0.117 1.00 94.81 665 TRP A N 1
ATOM 5084 C CA . TRP A 1 665 ? -9.986 -20.154 1.270 1.00 94.81 665 TRP A CA 1
ATOM 5085 C C . TRP A 1 665 ? -10.081 -19.393 2.594 1.00 94.81 665 TRP A C 1
ATOM 5087 O O . TRP A 1 665 ? -9.389 -19.743 3.555 1.00 94.81 665 TRP A O 1
ATOM 5097 N N . HIS A 1 666 ? -10.929 -18.371 2.667 1.00 91.44 666 HIS A N 1
ATOM 5098 C CA . HIS A 1 666 ? -11.092 -17.531 3.844 1.00 91.44 666 HIS A CA 1
ATOM 5099 C C . HIS A 1 666 ? -11.474 -18.358 5.071 1.00 91.44 666 HIS A C 1
ATOM 5101 O O . HIS A 1 666 ? -10.818 -18.291 6.117 1.00 91.44 666 HIS A O 1
ATOM 5107 N N . ALA A 1 667 ? -12.507 -19.193 4.947 1.00 91.56 667 ALA A N 1
ATOM 5108 C CA . ALA A 1 667 ? -13.007 -19.941 6.085 1.00 91.56 667 ALA A CA 1
ATOM 5109 C C . ALA A 1 667 ? -12.046 -21.058 6.521 1.00 91.56 667 ALA A C 1
ATOM 5111 O O . ALA A 1 667 ? -11.797 -21.200 7.717 1.00 91.56 667 ALA A O 1
ATOM 5112 N N . ALA A 1 668 ? -11.431 -21.777 5.573 1.00 96.00 668 ALA A N 1
ATOM 5113 C CA . ALA A 1 668 ? -10.396 -22.771 5.877 1.00 96.00 668 ALA A CA 1
ATOM 5114 C C . ALA A 1 668 ? -9.181 -22.133 6.574 1.00 96.00 668 ALA A C 1
ATOM 5116 O O . ALA A 1 668 ? -8.654 -22.667 7.546 1.00 96.00 668 ALA A O 1
ATOM 5117 N N . LYS A 1 669 ? -8.749 -20.947 6.129 1.00 96.31 669 LYS A N 1
ATOM 5118 C CA . LYS A 1 669 ? -7.645 -20.230 6.773 1.00 96.31 669 LYS A CA 1
ATOM 5119 C C . LYS A 1 669 ? -7.996 -19.790 8.196 1.00 96.31 669 LYS A C 1
ATOM 5121 O O . LYS A 1 669 ? -7.144 -19.877 9.080 1.00 96.31 669 LYS A O 1
ATOM 5126 N N . ARG A 1 670 ? -9.229 -19.324 8.428 1.00 93.75 670 ARG A N 1
ATOM 5127 C CA . ARG A 1 670 ? -9.713 -18.963 9.771 1.00 93.75 670 ARG A CA 1
ATOM 5128 C C . ARG A 1 670 ? -9.759 -20.164 10.712 1.00 93.75 670 ARG A C 1
ATOM 5130 O O . ARG A 1 670 ? -9.367 -20.017 11.865 1.00 93.75 670 ARG A O 1
ATOM 5137 N N . GLU A 1 671 ? -10.206 -21.316 10.221 1.00 95.62 671 GLU A N 1
ATOM 5138 C CA . GLU A 1 671 ? -10.197 -22.588 10.952 1.00 95.62 671 GLU A CA 1
ATOM 5139 C C . GLU A 1 671 ? -8.769 -22.970 11.366 1.00 95.62 671 GLU A C 1
ATOM 5141 O O . GLU A 1 671 ? -8.492 -23.103 12.557 1.00 95.62 671 GLU A O 1
ATOM 5146 N N . ILE A 1 672 ? -7.831 -22.996 10.411 1.00 97.75 672 ILE A N 1
ATOM 5147 C CA . ILE A 1 672 ? -6.413 -23.292 10.674 1.00 97.75 672 ILE A CA 1
ATOM 5148 C C . ILE A 1 672 ? -5.819 -22.303 11.690 1.00 97.75 672 ILE A C 1
ATOM 5150 O O . ILE A 1 672 ? -5.142 -22.711 12.629 1.00 97.75 672 ILE A O 1
ATOM 5154 N N . ALA A 1 673 ? -6.066 -20.998 11.535 1.00 96.88 673 ALA A N 1
ATOM 5155 C CA . ALA A 1 673 ? -5.533 -19.987 12.450 1.00 96.88 673 ALA A CA 1
ATOM 5156 C C . ALA A 1 673 ? -6.054 -20.167 13.885 1.00 96.88 673 ALA A C 1
ATOM 5158 O O . ALA A 1 673 ? -5.288 -20.013 14.839 1.00 96.88 673 ALA A O 1
ATOM 5159 N N . ALA A 1 674 ? -7.340 -20.494 14.037 1.00 95.12 674 ALA A N 1
ATOM 5160 C CA . ALA A 1 674 ? -7.956 -20.730 15.337 1.00 95.12 674 ALA A CA 1
ATOM 5161 C C . ALA A 1 674 ? -7.382 -21.980 16.016 1.00 95.12 674 ALA A C 1
ATOM 5163 O O . ALA A 1 674 ? -6.981 -21.900 17.176 1.00 95.12 674 ALA A O 1
ATOM 5164 N N . GLU A 1 675 ? -7.283 -23.101 15.294 1.00 96.69 675 GLU A N 1
ATOM 5165 C CA . GLU A 1 675 ? -6.747 -24.356 15.837 1.00 96.69 675 GLU A CA 1
ATOM 5166 C C . GLU A 1 675 ? -5.274 -24.259 16.244 1.00 96.69 675 GLU A C 1
ATOM 5168 O O . GLU A 1 675 ? -4.868 -24.845 17.245 1.00 96.69 675 GLU A O 1
ATOM 5173 N N . LEU A 1 676 ? -4.475 -23.487 15.503 1.00 96.81 676 LEU A N 1
ATOM 5174 C CA . LEU A 1 676 ? -3.061 -23.275 15.816 1.00 96.81 676 LEU A CA 1
ATOM 5175 C C . LEU A 1 676 ? -2.823 -22.302 16.975 1.00 96.81 676 LEU A C 1
ATOM 5177 O O . LEU A 1 676 ? -1.679 -22.141 17.396 1.00 96.81 676 LEU A O 1
ATOM 5181 N N . GLY A 1 677 ? -3.856 -21.596 17.447 1.00 96.06 677 GLY A N 1
ATOM 5182 C CA . GLY A 1 677 ? -3.658 -20.457 18.337 1.00 96.06 677 GLY A CA 1
ATOM 5183 C C . GLY A 1 677 ? -2.749 -19.404 17.695 1.00 96.06 677 GLY A C 1
ATOM 5184 O O . GLY A 1 677 ? -1.848 -18.870 18.339 1.00 96.06 677 GLY A O 1
ATOM 5185 N N . GLU A 1 678 ? -2.946 -19.127 16.407 1.00 96.44 678 GLU A N 1
ATOM 5186 C CA . GLU A 1 678 ? -1.958 -18.431 15.588 1.00 96.44 678 GLU A CA 1
ATOM 5187 C C . GLU A 1 678 ? -1.793 -16.945 15.965 1.00 96.44 678 GLU A C 1
ATOM 5189 O O . GLU A 1 678 ? -2.759 -16.223 16.222 1.00 96.44 678 GLU A O 1
ATOM 5194 N N . LEU A 1 679 ? -0.543 -16.469 16.009 1.00 96.38 679 LEU A N 1
ATOM 5195 C CA . LEU A 1 679 ? -0.202 -15.149 16.550 1.00 96.38 679 LEU A CA 1
ATOM 5196 C C . LEU A 1 679 ? -0.753 -13.966 15.738 1.00 96.38 679 LEU A C 1
ATOM 5198 O O . LEU A 1 679 ? -1.030 -12.916 16.317 1.00 96.38 679 LEU A O 1
ATOM 5202 N N . THR A 1 680 ? -0.929 -14.083 14.419 1.00 95.75 680 THR A N 1
ATOM 5203 C CA . THR A 1 680 ? -1.467 -12.997 13.579 1.00 95.75 680 THR A CA 1
ATOM 5204 C C . THR A 1 680 ? -2.956 -12.728 13.795 1.00 95.75 680 THR A C 1
ATOM 5206 O O . THR A 1 680 ? -3.438 -11.678 13.356 1.00 95.75 680 THR A O 1
ATOM 5209 N N . LEU A 1 681 ? -3.667 -13.581 14.547 1.00 95.38 681 LEU A N 1
ATOM 5210 C CA . LEU A 1 681 ? -4.986 -13.249 15.098 1.00 95.38 681 LEU A CA 1
ATOM 5211 C C . LEU A 1 681 ? -4.919 -11.991 15.980 1.00 95.38 681 LEU A C 1
ATOM 5213 O O . LEU A 1 681 ? -5.823 -11.155 15.951 1.00 95.38 681 LEU A O 1
ATOM 5217 N N . LEU A 1 682 ? -3.826 -11.809 16.728 1.00 95.56 682 LEU A N 1
ATOM 5218 C CA . LEU A 1 682 ? -3.683 -10.716 17.686 1.00 95.56 682 LEU A CA 1
ATOM 5219 C C . LEU A 1 682 ? -3.565 -9.335 17.011 1.00 95.56 682 LEU A C 1
ATOM 5221 O O . LEU A 1 682 ? -3.068 -9.208 15.882 1.00 95.56 682 LEU A O 1
ATOM 5225 N N . PRO A 1 683 ? -3.992 -8.254 17.695 1.00 92.88 683 PRO A N 1
ATOM 5226 C CA . PRO A 1 683 ? -3.703 -6.874 17.304 1.00 92.88 683 PRO A CA 1
ATOM 5227 C C . PRO A 1 683 ? -2.219 -6.649 17.019 1.00 92.88 683 PRO A C 1
ATOM 5229 O O . PRO A 1 683 ? -1.366 -7.152 17.733 1.00 92.88 683 PRO A O 1
ATOM 5232 N N . ALA A 1 684 ? -1.909 -5.855 15.990 1.00 90.88 684 ALA A N 1
ATOM 5233 C CA . ALA A 1 684 ? -0.544 -5.458 15.623 1.00 90.88 684 ALA A CA 1
ATOM 5234 C C . ALA A 1 684 ? 0.423 -6.598 15.233 1.00 90.88 684 ALA A C 1
ATOM 5236 O O . ALA A 1 684 ? 1.591 -6.318 14.962 1.00 90.88 684 ALA A O 1
ATOM 5237 N N . MET A 1 685 ? -0.027 -7.849 15.148 1.00 93.06 685 MET A N 1
ATOM 5238 C CA . MET A 1 685 ? 0.798 -8.951 14.656 1.00 93.06 685 MET A CA 1
ATOM 5239 C C . MET A 1 685 ? 0.765 -9.047 13.130 1.00 93.06 685 MET A C 1
ATOM 5241 O O . MET A 1 685 ? -0.211 -8.671 12.483 1.00 93.06 685 MET A O 1
ATOM 5245 N N . ASN A 1 686 ? 1.869 -9.517 12.556 1.00 91.25 686 ASN A N 1
ATOM 5246 C CA . ASN A 1 686 ? 2.069 -9.750 11.128 1.00 91.25 686 ASN A CA 1
ATOM 5247 C C . ASN A 1 686 ? 3.068 -10.919 10.944 1.00 91.25 686 ASN A C 1
ATOM 5249 O O . ASN A 1 686 ? 3.648 -11.366 11.942 1.00 91.25 686 ASN A O 1
ATOM 5253 N N . PRO A 1 687 ? 3.280 -11.426 9.714 1.00 91.88 687 PRO A N 1
ATOM 5254 C CA . PRO A 1 687 ? 4.185 -12.550 9.467 1.00 91.88 687 PRO A CA 1
ATOM 5255 C C . PRO A 1 687 ? 5.614 -12.354 9.997 1.00 91.88 687 PRO A C 1
ATOM 5257 O O . PRO A 1 687 ? 6.190 -13.302 10.529 1.00 91.88 687 PRO A O 1
ATOM 5260 N N . ASP A 1 688 ? 6.158 -11.137 9.922 1.00 89.12 688 ASP A N 1
ATOM 5261 C CA . ASP A 1 688 ? 7.529 -10.839 10.360 1.00 89.12 688 ASP A CA 1
ATOM 5262 C C . ASP A 1 688 ? 7.659 -10.899 11.890 1.00 89.12 688 ASP A C 1
ATOM 5264 O O . ASP A 1 688 ? 8.546 -11.566 12.425 1.00 89.12 688 ASP A O 1
ATOM 5268 N N . ARG A 1 689 ? 6.729 -10.267 12.623 1.00 91.62 689 ARG A N 1
ATOM 5269 C CA . ARG A 1 689 ? 6.692 -10.331 14.097 1.00 91.62 689 ARG A CA 1
ATOM 5270 C C . ARG A 1 689 ? 6.413 -11.742 14.592 1.00 91.62 689 ARG A C 1
ATOM 5272 O O . ARG A 1 689 ? 6.999 -12.161 15.585 1.00 91.62 689 ARG A O 1
ATOM 5279 N N . ARG A 1 690 ? 5.558 -12.492 13.892 1.00 93.94 690 ARG A N 1
ATOM 5280 C CA . ARG A 1 690 ? 5.339 -13.916 14.172 1.00 93.94 690 ARG A CA 1
ATOM 5281 C C . ARG A 1 690 ? 6.630 -14.713 14.009 1.00 93.94 690 ARG A C 1
ATOM 5283 O O . ARG A 1 690 ? 6.963 -15.490 14.892 1.00 93.94 690 ARG A O 1
ATOM 5290 N N . ALA A 1 691 ? 7.370 -14.522 12.916 1.00 92.50 691 ALA A N 1
ATOM 5291 C CA . ALA A 1 691 ? 8.632 -15.227 12.703 1.00 92.50 691 ALA A CA 1
ATOM 5292 C C . ALA A 1 691 ? 9.651 -14.925 13.818 1.00 92.50 691 ALA A C 1
ATOM 5294 O O . ALA A 1 691 ? 10.302 -15.843 14.317 1.00 92.50 691 ALA A O 1
ATOM 5295 N N . ALA A 1 692 ? 9.736 -13.666 14.262 1.00 92.19 692 ALA A N 1
ATOM 5296 C CA . ALA A 1 692 ? 10.562 -13.279 15.406 1.00 92.19 692 ALA A CA 1
ATOM 5297 C C . ALA A 1 692 ? 10.107 -13.948 16.719 1.00 92.19 692 ALA A C 1
ATOM 5299 O O . ALA A 1 692 ? 10.945 -14.413 17.490 1.00 92.19 692 ALA A O 1
ATOM 5300 N N . ALA A 1 693 ? 8.795 -14.051 16.952 1.00 93.19 693 ALA A N 1
ATOM 5301 C CA . ALA A 1 693 ? 8.232 -14.734 18.116 1.00 93.19 693 ALA A CA 1
ATOM 5302 C C . ALA A 1 693 ? 8.533 -16.244 18.107 1.00 93.19 693 ALA A C 1
ATOM 5304 O O . ALA A 1 693 ? 9.033 -16.768 19.102 1.00 93.19 693 ALA A O 1
ATOM 5305 N N . HIS A 1 694 ? 8.350 -16.920 16.967 1.00 93.62 694 HIS A N 1
ATOM 5306 C CA . HIS A 1 694 ? 8.694 -18.339 16.813 1.00 93.62 694 HIS A CA 1
ATOM 5307 C C . HIS A 1 694 ? 10.193 -18.576 17.065 1.00 93.62 694 HIS A C 1
ATOM 5309 O O . HIS A 1 694 ? 10.574 -19.534 17.735 1.00 93.62 694 HIS A O 1
ATOM 5315 N N . ALA A 1 695 ? 11.066 -17.678 16.589 1.00 91.81 695 ALA A N 1
ATOM 5316 C CA . ALA A 1 695 ? 12.506 -17.751 16.856 1.00 91.81 695 ALA A CA 1
ATOM 5317 C C . ALA A 1 695 ? 12.853 -17.585 18.349 1.00 91.81 695 ALA A C 1
ATOM 5319 O O . ALA A 1 695 ? 13.870 -18.106 18.806 1.00 91.81 695 ALA A O 1
ATOM 5320 N N . ALA A 1 696 ? 11.998 -16.899 19.113 1.00 90.31 696 ALA A N 1
ATOM 5321 C CA . ALA A 1 696 ? 12.082 -16.779 20.566 1.00 90.31 696 ALA A CA 1
ATOM 5322 C C . ALA A 1 696 ? 11.375 -17.927 21.322 1.00 90.31 696 ALA A C 1
ATOM 5324 O O . ALA A 1 696 ? 11.352 -17.915 22.552 1.00 90.31 696 ALA A O 1
ATOM 5325 N N . GLY A 1 697 ? 10.827 -18.922 20.613 1.00 90.94 697 GLY A N 1
ATOM 5326 C CA . GLY A 1 697 ? 10.135 -20.076 21.195 1.00 90.94 697 GLY A CA 1
ATOM 5327 C C . GLY A 1 697 ? 8.679 -19.819 21.594 1.00 90.94 697 GLY A C 1
ATOM 5328 O O . GLY A 1 697 ? 8.141 -20.580 22.392 1.00 90.94 697 GLY A O 1
ATOM 5329 N N . ILE A 1 698 ? 8.063 -18.755 21.072 1.00 91.81 698 ILE A N 1
ATOM 5330 C CA . ILE A 1 698 ? 6.646 -18.423 21.265 1.00 91.81 698 ILE A CA 1
ATOM 5331 C C . ILE A 1 698 ? 5.905 -18.836 19.996 1.00 91.81 698 ILE A C 1
ATOM 5333 O O . ILE A 1 698 ? 6.060 -18.181 18.965 1.00 91.81 698 ILE A O 1
ATOM 5337 N N . ASP A 1 699 ? 5.106 -19.898 20.067 1.00 90.75 699 ASP A N 1
ATOM 5338 C CA . ASP A 1 699 ? 4.477 -20.514 18.888 1.00 90.75 699 ASP A CA 1
ATOM 5339 C C . ASP A 1 699 ? 2.964 -20.224 18.800 1.00 90.75 699 ASP A C 1
ATOM 5341 O O . ASP A 1 699 ? 2.388 -20.303 17.714 1.00 90.75 699 ASP A O 1
ATOM 5345 N N . GLN A 1 700 ? 2.313 -19.870 19.915 1.00 94.75 700 GLN A N 1
ATOM 5346 C CA . GLN A 1 700 ? 0.863 -19.646 19.981 1.00 94.75 700 GLN A CA 1
ATOM 5347 C C . GLN A 1 700 ? 0.505 -18.477 20.907 1.00 94.75 700 GLN A C 1
ATOM 5349 O O . GLN A 1 700 ? 1.201 -18.173 21.877 1.00 94.75 700 GLN A O 1
ATOM 5354 N N . TRP A 1 701 ? -0.632 -17.822 20.659 1.00 95.12 701 TRP A N 1
ATOM 5355 C CA . TRP A 1 701 ? -1.074 -16.699 21.492 1.00 95.12 701 TRP A CA 1
ATOM 5356 C C . TRP A 1 701 ? -1.438 -17.134 22.917 1.00 95.12 701 TRP A C 1
ATOM 5358 O O . TRP A 1 701 ? -1.429 -16.305 23.827 1.00 95.12 701 TRP A O 1
ATOM 5368 N N . ALA A 1 702 ? -1.746 -18.414 23.132 1.00 92.19 702 ALA A N 1
ATOM 5369 C CA . ALA A 1 702 ? -2.119 -18.956 24.434 1.00 92.19 702 ALA A CA 1
ATOM 5370 C C . ALA A 1 702 ? -0.921 -19.196 25.377 1.00 92.19 702 ALA A C 1
ATOM 5372 O O . ALA A 1 702 ? -1.146 -19.483 26.549 1.00 92.19 702 ALA A O 1
ATOM 5373 N N . ASP A 1 703 ? 0.325 -19.046 24.908 1.00 89.19 703 ASP A N 1
ATOM 5374 C CA . ASP A 1 703 ? 1.520 -19.297 25.722 1.00 89.19 703 ASP A CA 1
ATOM 5375 C C . ASP A 1 703 ? 1.547 -18.426 26.999 1.00 89.19 703 ASP A C 1
ATOM 5377 O O . ASP A 1 703 ? 1.319 -17.209 26.965 1.00 89.19 703 ASP A O 1
ATOM 5381 N N . GLU A 1 704 ? 1.819 -19.052 28.151 1.00 82.44 704 GLU A N 1
ATOM 5382 C CA . GLU A 1 704 ? 1.853 -18.369 29.449 1.00 82.44 704 GLU A CA 1
ATOM 5383 C C . GLU A 1 704 ? 2.951 -17.293 29.492 1.00 82.44 704 GLU A C 1
ATOM 5385 O O . GLU A 1 704 ? 4.082 -17.498 29.057 1.00 82.44 704 GLU A O 1
ATOM 5390 N N . GLY A 1 705 ? 2.628 -16.122 30.049 1.00 80.81 705 GLY A N 1
ATOM 5391 C CA . GLY A 1 705 ? 3.584 -15.019 30.205 1.00 80.81 705 GLY A CA 1
ATOM 5392 C C . GLY A 1 705 ? 3.877 -14.218 28.931 1.00 80.81 705 GLY A C 1
ATOM 5393 O O . GLY A 1 705 ? 4.607 -13.227 28.996 1.00 80.81 705 GLY A O 1
ATOM 5394 N N . LEU A 1 706 ? 3.285 -14.579 27.788 1.00 91.88 706 LEU A N 1
ATOM 5395 C CA . LEU A 1 706 ? 3.395 -13.800 26.558 1.00 91.88 706 LEU A CA 1
ATOM 5396 C C . LEU A 1 706 ? 2.695 -12.436 26.712 1.00 91.88 706 LEU A C 1
ATOM 5398 O O . LEU A 1 706 ? 1.550 -12.367 27.164 1.00 91.88 706 LEU A O 1
ATOM 5402 N N . THR A 1 707 ? 3.385 -11.371 26.302 1.00 93.12 707 THR A N 1
ATOM 5403 C CA . THR A 1 707 ? 2.941 -9.966 26.352 1.00 93.12 707 THR A CA 1
ATOM 5404 C C . THR A 1 707 ? 3.259 -9.257 25.037 1.00 93.12 707 THR A C 1
ATOM 5406 O O . THR A 1 707 ? 4.095 -9.719 24.255 1.00 93.12 707 THR A O 1
ATOM 5409 N N . ALA A 1 708 ? 2.658 -8.093 24.809 1.00 93.75 708 ALA A N 1
ATOM 5410 C CA . ALA A 1 708 ? 2.946 -7.234 23.669 1.00 93.75 708 ALA A CA 1
ATOM 5411 C C . ALA A 1 708 ? 4.430 -6.850 23.586 1.00 93.75 708 ALA A C 1
ATOM 5413 O O . ALA A 1 708 ? 5.018 -6.872 22.504 1.00 93.75 708 ALA A O 1
ATOM 5414 N N . ALA A 1 709 ? 5.051 -6.559 24.734 1.00 90.81 709 ALA A N 1
ATOM 5415 C CA . ALA A 1 709 ? 6.480 -6.279 24.821 1.00 90.81 709 ALA A CA 1
ATOM 5416 C C . ALA A 1 709 ? 7.323 -7.496 24.403 1.00 90.81 709 ALA A C 1
ATOM 5418 O O . ALA A 1 709 ? 8.274 -7.343 23.638 1.00 90.81 709 ALA A O 1
ATOM 5419 N N . GLY A 1 710 ? 6.934 -8.704 24.830 1.00 88.75 710 GLY A N 1
ATOM 5420 C CA . GLY A 1 710 ? 7.570 -9.958 24.406 1.00 88.75 710 GLY A CA 1
ATOM 5421 C C . GLY A 1 710 ? 7.452 -10.236 22.901 1.00 88.75 710 GLY A C 1
ATOM 5422 O O . GLY A 1 710 ? 8.323 -10.884 22.332 1.00 88.75 710 GLY A O 1
ATOM 5423 N N . LEU A 1 711 ? 6.424 -9.691 22.243 1.00 91.81 711 LEU A N 1
ATOM 5424 C CA . LEU A 1 711 ? 6.215 -9.758 20.789 1.00 91.81 711 LEU A CA 1
ATOM 5425 C C . LEU A 1 711 ? 6.851 -8.589 20.014 1.00 91.81 711 LEU A C 1
ATOM 5427 O O . LEU A 1 711 ? 6.624 -8.445 18.810 1.00 91.81 711 LEU A O 1
ATOM 5431 N N . GLY A 1 712 ? 7.616 -7.719 20.682 1.00 88.62 712 GLY A N 1
ATOM 5432 C CA . GLY A 1 712 ? 8.263 -6.568 20.048 1.00 88.62 712 GLY A CA 1
ATOM 5433 C C . GLY A 1 712 ? 7.301 -5.442 19.645 1.00 88.62 712 GLY A C 1
ATOM 5434 O O . GLY A 1 712 ? 7.615 -4.636 18.766 1.00 88.62 712 GLY A O 1
ATOM 5435 N N . VAL A 1 713 ? 6.116 -5.354 20.258 1.00 90.62 713 VAL A N 1
ATOM 5436 C CA . VAL A 1 713 ? 5.163 -4.260 20.016 1.00 90.62 713 VAL A CA 1
ATOM 5437 C C . VAL A 1 713 ? 5.514 -3.066 20.906 1.00 90.62 713 VAL A C 1
ATOM 5439 O O . VAL A 1 713 ? 5.107 -2.987 22.060 1.00 90.62 713 VAL A O 1
ATOM 5442 N N . ALA A 1 714 ? 6.268 -2.114 20.350 1.00 82.38 714 ALA A N 1
ATOM 5443 C CA . ALA A 1 714 ? 6.797 -0.969 21.101 1.00 82.38 714 ALA A CA 1
ATOM 5444 C C . ALA A 1 714 ? 5.772 0.140 21.407 1.00 82.38 714 ALA A C 1
ATOM 5446 O O . ALA A 1 714 ? 5.943 0.898 22.359 1.00 82.38 714 ALA A O 1
ATOM 5447 N N . SER A 1 715 ? 4.720 0.286 20.594 1.00 89.25 715 SER A N 1
ATOM 5448 C CA . SER A 1 715 ? 3.740 1.363 20.784 1.00 89.25 715 SER A CA 1
ATOM 5449 C C . SER A 1 715 ? 2.879 1.096 22.022 1.00 89.25 715 SER A C 1
ATOM 5451 O O . SER A 1 715 ? 2.192 0.077 22.033 1.00 89.25 715 SER A O 1
ATOM 5453 N N . PRO A 1 716 ? 2.807 2.018 23.004 1.00 89.00 716 PRO A N 1
ATOM 5454 C CA . PRO A 1 716 ? 1.990 1.819 24.202 1.00 89.00 716 PRO A CA 1
ATOM 5455 C C . PRO A 1 716 ? 0.511 1.571 23.890 1.00 89.00 716 PRO A C 1
ATOM 5457 O O . PRO A 1 716 ? -0.103 0.673 24.458 1.00 89.00 716 PRO A O 1
ATOM 5460 N N . ALA A 1 717 ? -0.054 2.312 22.931 1.00 89.00 717 ALA A N 1
ATOM 5461 C CA . ALA A 1 717 ? -1.454 2.166 22.540 1.00 89.00 717 ALA A CA 1
ATOM 5462 C C . ALA A 1 717 ? -1.736 0.813 21.865 1.00 89.00 717 ALA A C 1
ATOM 5464 O O . ALA A 1 717 ? -2.738 0.166 22.163 1.00 89.00 717 ALA A O 1
ATOM 5465 N N . PHE A 1 718 ? -0.865 0.362 20.954 1.00 90.06 718 PHE A N 1
ATOM 5466 C CA . PHE A 1 718 ? -1.026 -0.960 20.336 1.00 90.06 718 PHE A CA 1
ATOM 5467 C C . PHE A 1 718 ? -0.695 -2.098 21.304 1.00 90.06 718 PHE A C 1
ATOM 5469 O O . PHE A 1 718 ? -1.345 -3.137 21.235 1.00 90.06 718 PHE A O 1
ATOM 5476 N N . GLY A 1 719 ? 0.258 -1.886 22.212 1.00 95.12 719 GLY A N 1
ATOM 5477 C CA . GLY A 1 719 ? 0.617 -2.835 23.256 1.00 95.12 719 GLY A CA 1
ATOM 5478 C C . GLY A 1 719 ? -0.544 -3.085 24.208 1.00 95.12 719 GLY A C 1
ATOM 5479 O O . GLY A 1 719 ? -0.969 -4.223 24.340 1.00 95.12 719 GLY A O 1
ATOM 5480 N N . ALA A 1 720 ? -1.163 -2.023 24.734 1.00 94.69 720 ALA A N 1
ATOM 5481 C CA . ALA A 1 720 ? -2.343 -2.133 25.595 1.00 94.69 720 ALA A CA 1
ATOM 5482 C C . ALA A 1 720 ? -3.509 -2.875 24.917 1.00 94.69 720 ALA A C 1
ATOM 5484 O O . ALA A 1 720 ? -4.195 -3.674 25.548 1.00 94.69 720 ALA A O 1
ATOM 5485 N N . ARG A 1 721 ? -3.719 -2.650 23.612 1.00 95.62 721 ARG A N 1
ATOM 5486 C CA . ARG A 1 721 ? -4.736 -3.371 22.828 1.00 95.62 721 ARG A CA 1
ATOM 5487 C C . ARG A 1 721 ? -4.426 -4.861 22.711 1.00 95.62 721 ARG A C 1
ATOM 5489 O O . ARG A 1 721 ? -5.327 -5.677 22.864 1.00 95.62 721 ARG A O 1
ATOM 5496 N N . LEU A 1 722 ? -3.177 -5.207 22.409 1.00 96.38 722 LEU A N 1
ATOM 5497 C CA . LEU A 1 722 ? -2.737 -6.595 22.298 1.00 96.38 722 LEU A CA 1
ATOM 5498 C C . LEU A 1 722 ? -2.831 -7.293 23.661 1.00 96.38 722 LEU A C 1
ATOM 5500 O O . LEU A 1 722 ? -3.457 -8.345 23.755 1.00 96.38 722 LEU A O 1
ATOM 5504 N N . ASP A 1 723 ? -2.279 -6.687 24.711 1.00 96.19 723 ASP A N 1
ATOM 5505 C CA . ASP A 1 723 ? -2.283 -7.241 26.068 1.00 96.19 723 ASP A CA 1
ATOM 5506 C C . ASP A 1 723 ? -3.704 -7.414 26.617 1.00 96.19 723 ASP A C 1
ATOM 5508 O O . ASP A 1 723 ? -3.992 -8.435 27.237 1.00 96.19 723 ASP A O 1
ATOM 5512 N N . GLY A 1 724 ? -4.619 -6.479 26.336 1.00 96.25 724 GLY A N 1
ATOM 5513 C CA . GLY A 1 724 ? -6.035 -6.634 26.677 1.00 96.25 724 GLY A CA 1
ATOM 5514 C C . GLY A 1 724 ? -6.676 -7.839 25.980 1.00 96.25 724 GLY A C 1
ATOM 5515 O O . GLY A 1 724 ? -7.348 -8.639 26.627 1.00 96.25 724 GLY A O 1
ATOM 5516 N N . VAL A 1 725 ? -6.413 -8.027 24.678 1.00 97.19 725 VAL A N 1
ATOM 5517 C CA . VAL A 1 725 ? -6.915 -9.191 23.923 1.00 97.19 725 VAL A CA 1
ATOM 5518 C C . VAL A 1 725 ? -6.350 -10.490 24.494 1.00 97.19 725 VAL A C 1
ATOM 5520 O O . VAL A 1 725 ? -7.102 -11.450 24.657 1.00 97.19 725 VAL A O 1
ATOM 5523 N N . LEU A 1 726 ? -5.063 -10.525 24.848 1.00 96.81 726 LEU A N 1
ATOM 5524 C CA . LEU A 1 726 ? -4.457 -11.682 25.508 1.00 96.81 726 LEU A CA 1
ATOM 5525 C C . LEU A 1 726 ? -5.107 -11.969 26.864 1.00 96.81 726 LEU A C 1
ATOM 5527 O O . LEU A 1 726 ? -5.479 -13.109 27.127 1.00 96.81 726 LEU A O 1
ATOM 5531 N N . ALA A 1 727 ? -5.272 -10.949 27.707 1.00 95.75 727 ALA A N 1
ATOM 5532 C CA . ALA A 1 727 ? -5.872 -11.096 29.028 1.00 95.75 727 ALA A CA 1
ATOM 5533 C C . ALA A 1 727 ? -7.314 -11.621 28.945 1.00 95.75 727 ALA A C 1
ATOM 5535 O O . ALA A 1 727 ? -7.663 -12.563 29.651 1.00 95.75 727 ALA A O 1
ATOM 5536 N N . ALA A 1 728 ? -8.129 -11.067 28.042 1.00 96.69 728 ALA A N 1
ATOM 5537 C CA . ALA A 1 728 ? -9.512 -11.493 27.856 1.00 96.69 728 ALA A CA 1
ATOM 5538 C C . ALA A 1 728 ? -9.622 -12.931 27.320 1.00 96.69 728 ALA A C 1
ATOM 5540 O O . ALA A 1 728 ? -10.462 -13.697 27.789 1.00 96.69 728 ALA A O 1
ATOM 5541 N N . ASN A 1 729 ? -8.779 -13.324 26.357 1.00 96.38 729 ASN A N 1
ATOM 5542 C CA . ASN A 1 729 ? -8.854 -14.649 25.726 1.00 96.38 729 ASN A CA 1
ATOM 5543 C C . ASN A 1 729 ? -8.156 -15.767 26.521 1.00 96.38 729 ASN A C 1
ATOM 5545 O O . ASN A 1 729 ? -8.385 -16.936 26.228 1.00 96.38 729 ASN A O 1
ATOM 5549 N N . ARG A 1 730 ? -7.334 -15.437 27.525 1.00 94.75 730 ARG A N 1
ATOM 5550 C CA . ARG A 1 730 ? -6.727 -16.415 28.450 1.00 94.75 730 ARG A CA 1
ATOM 5551 C C . ARG A 1 730 ? -7.504 -16.604 29.752 1.00 94.75 730 ARG A C 1
ATOM 5553 O O . ARG A 1 730 ? -7.103 -17.421 30.573 1.00 94.75 730 ARG A O 1
ATOM 5560 N N . ALA A 1 731 ? -8.559 -15.829 29.981 1.00 93.56 731 ALA A N 1
ATOM 5561 C CA . ALA A 1 731 ? -9.358 -15.948 31.191 1.00 93.56 731 ALA A CA 1
ATOM 5562 C C . ALA A 1 731 ? -10.102 -17.295 31.243 1.00 93.56 731 ALA A C 1
ATOM 5564 O O . ALA A 1 731 ? -10.649 -17.746 30.239 1.00 93.56 731 ALA A O 1
ATOM 5565 N N . ASP A 1 732 ? -10.182 -17.895 32.436 1.00 92.56 732 ASP A N 1
ATOM 5566 C CA . ASP A 1 732 ? -10.891 -19.168 32.664 1.00 92.56 732 ASP A CA 1
ATOM 5567 C C . ASP A 1 732 ? -12.406 -19.066 32.414 1.00 92.56 732 ASP A C 1
ATOM 5569 O O . ASP A 1 732 ? -13.089 -20.064 32.178 1.00 92.56 732 ASP A O 1
ATOM 5573 N N . THR A 1 733 ? -12.948 -17.851 32.496 1.00 93.69 733 THR A N 1
ATOM 5574 C CA . THR A 1 733 ? -14.357 -17.539 32.256 1.00 93.69 733 THR A CA 1
ATOM 5575 C C . THR A 1 733 ? -14.474 -16.342 31.320 1.00 93.69 733 THR A C 1
ATOM 5577 O O . THR A 1 733 ? -13.604 -15.472 31.372 1.00 93.69 733 THR A O 1
ATOM 5580 N N . PRO A 1 734 ? -15.557 -16.229 30.528 1.00 95.75 734 PRO A N 1
ATOM 5581 C CA . PRO A 1 734 ? -15.785 -15.053 29.697 1.00 95.75 734 PRO A CA 1
ATOM 5582 C C . PRO A 1 734 ? -15.770 -13.751 30.507 1.00 95.75 734 PRO A C 1
ATOM 5584 O O . PRO A 1 734 ? -16.508 -13.610 31.483 1.00 95.75 734 PRO A O 1
ATOM 5587 N N . ILE A 1 735 ? -14.937 -12.796 30.094 1.00 97.31 735 ILE A N 1
ATOM 5588 C CA . ILE A 1 735 ? -14.809 -11.472 30.706 1.00 97.31 735 ILE A CA 1
ATOM 5589 C C . ILE A 1 735 ? -14.858 -10.358 29.658 1.00 97.31 735 ILE A C 1
ATOM 5591 O O . ILE A 1 735 ? -14.578 -10.565 28.477 1.00 97.31 735 ILE A O 1
ATOM 5595 N N . VAL A 1 736 ? -15.175 -9.152 30.135 1.00 97.94 736 VAL A N 1
ATOM 5596 C CA . VAL A 1 736 ? -15.020 -7.888 29.402 1.00 97.94 736 VAL A CA 1
ATOM 5597 C C . VAL A 1 736 ? -14.091 -6.986 30.206 1.00 97.94 736 VAL A C 1
ATOM 5599 O O . VAL A 1 736 ? -14.376 -6.713 31.375 1.00 97.94 736 VAL A O 1
ATOM 5602 N N . LEU A 1 737 ? -13.001 -6.535 29.595 1.00 96.75 737 LEU A N 1
ATOM 5603 C CA . LEU A 1 737 ? -12.020 -5.612 30.172 1.00 96.75 737 LEU A CA 1
ATOM 5604 C C . LEU A 1 737 ? -12.067 -4.259 29.444 1.00 96.75 737 LEU A C 1
ATOM 5606 O O . LEU A 1 737 ? -12.482 -4.252 28.287 1.00 96.75 737 LEU A O 1
ATOM 5610 N N . PRO A 1 738 ? -11.608 -3.151 30.064 1.00 96.00 738 PRO A N 1
ATOM 5611 C CA . PRO A 1 738 ? -11.223 -3.036 31.481 1.00 96.00 738 PRO A CA 1
ATOM 5612 C C . PRO A 1 738 ? -12.439 -3.181 32.413 1.00 96.00 738 PRO A C 1
ATOM 5614 O O . PRO A 1 738 ? -13.559 -3.239 31.929 1.00 96.00 738 PRO A O 1
ATOM 5617 N N . GLU A 1 739 ? -12.245 -3.263 33.737 1.00 94.81 739 GLU A N 1
ATOM 5618 C CA . GLU A 1 739 ? -13.357 -3.290 34.718 1.00 94.81 739 GLU A CA 1
ATOM 5619 C C . GLU A 1 739 ? -14.092 -1.950 34.823 1.00 94.81 739 GLU A C 1
ATOM 5621 O O . GLU A 1 739 ? -15.261 -1.916 35.202 1.00 94.81 739 GLU A O 1
ATOM 5626 N N . ARG A 1 740 ? -13.401 -0.855 34.497 1.00 92.62 740 ARG A N 1
ATOM 5627 C CA . ARG A 1 740 ? -13.966 0.486 34.453 1.00 92.62 740 ARG A CA 1
ATOM 5628 C C . ARG A 1 740 ? -13.398 1.263 33.278 1.00 92.62 740 ARG A C 1
ATOM 5630 O O . ARG A 1 740 ? -12.182 1.253 33.105 1.00 92.62 740 ARG A O 1
ATOM 5637 N N . ILE A 1 741 ? -14.262 1.950 32.536 1.00 93.62 741 ILE A N 1
ATOM 5638 C CA . ILE A 1 741 ? -13.870 2.850 31.443 1.00 93.62 741 ILE A CA 1
ATOM 5639 C C . ILE A 1 741 ? -13.997 4.293 31.928 1.00 93.62 741 ILE A C 1
ATOM 5641 O O . ILE A 1 741 ? -15.072 4.687 32.385 1.00 93.62 741 ILE A O 1
ATOM 5645 N N . THR A 1 742 ? -12.918 5.073 31.843 1.00 91.50 742 THR A N 1
ATOM 5646 C CA . THR A 1 742 ? -12.911 6.488 32.272 1.00 91.50 742 THR A CA 1
ATOM 5647 C C . THR A 1 742 ? -12.762 7.491 31.132 1.00 91.50 742 THR A C 1
ATOM 5649 O O . THR A 1 742 ? -13.110 8.664 31.281 1.00 91.50 742 THR A O 1
ATOM 5652 N N . ASN A 1 743 ? -12.253 7.060 29.983 1.00 89.19 743 ASN A N 1
ATOM 5653 C CA . ASN A 1 743 ? -12.046 7.925 28.839 1.00 89.19 743 ASN A CA 1
ATOM 5654 C C . ASN A 1 743 ? -13.388 8.404 28.281 1.00 89.19 743 ASN A C 1
ATOM 5656 O O . ASN A 1 743 ? -14.351 7.646 28.211 1.00 89.19 743 ASN A O 1
ATOM 5660 N N . ALA A 1 744 ? -13.426 9.675 27.876 1.00 84.38 744 ALA A N 1
ATOM 5661 C CA . ALA A 1 744 ? -14.627 10.379 27.427 1.00 84.38 744 ALA A CA 1
ATOM 5662 C C . ALA A 1 744 ? -15.746 10.529 28.483 1.00 84.38 744 ALA A C 1
ATOM 5664 O O . ALA A 1 744 ? -16.827 11.007 28.135 1.00 84.38 744 ALA A O 1
ATOM 5665 N N . ASP A 1 745 ? -15.518 10.188 29.759 1.00 85.06 745 ASP A N 1
ATOM 5666 C CA . ASP A 1 745 ? -16.469 10.503 30.831 1.00 85.06 745 ASP A CA 1
ATOM 5667 C C . ASP A 1 745 ? -16.561 12.026 31.080 1.00 85.06 745 ASP A C 1
ATOM 5669 O O . ASP A 1 745 ? -15.559 12.741 30.975 1.00 85.06 745 ASP A O 1
ATOM 5673 N N . PRO A 1 746 ? -17.747 12.543 31.461 1.00 82.12 746 PRO A N 1
ATOM 5674 C CA . PRO A 1 746 ? -19.027 11.828 31.563 1.00 82.12 746 PRO A CA 1
ATOM 5675 C C . PRO A 1 746 ? -19.770 11.714 30.220 1.00 82.12 746 PRO A C 1
ATOM 5677 O O . PRO A 1 746 ? -20.808 11.063 30.157 1.00 82.12 746 PRO A O 1
ATOM 5680 N N . VAL A 1 747 ? -19.244 12.331 29.155 1.00 85.88 747 VAL A N 1
ATOM 5681 C CA . VAL A 1 747 ? -19.950 12.606 27.896 1.00 85.88 747 VAL A CA 1
ATOM 5682 C C . VAL A 1 747 ? -20.642 11.364 27.347 1.00 85.88 747 VAL A C 1
ATOM 5684 O O . VAL A 1 747 ? -21.854 11.374 27.199 1.00 85.88 747 VAL A O 1
ATOM 5687 N N . TRP A 1 748 ? -19.924 10.269 27.100 1.00 87.50 748 TRP A N 1
ATOM 5688 C CA . TRP A 1 748 ? -20.525 9.082 26.473 1.00 87.50 748 TRP A CA 1
ATOM 5689 C C . TRP A 1 748 ? -21.480 8.298 27.386 1.00 87.50 748 TRP A C 1
ATOM 5691 O O . TRP A 1 748 ? -22.226 7.459 26.885 1.00 87.50 748 TRP A O 1
ATOM 5701 N N . ARG A 1 749 ? -21.477 8.545 28.704 1.00 87.69 749 ARG A N 1
ATOM 5702 C CA . ARG A 1 749 ? -22.395 7.920 29.677 1.00 87.69 749 ARG A CA 1
ATOM 5703 C C . ARG A 1 749 ? -23.659 8.723 29.900 1.00 87.69 749 ARG A C 1
ATOM 5705 O O . ARG A 1 749 ? -24.691 8.145 30.227 1.00 87.69 749 ARG A O 1
ATOM 5712 N N . GLU A 1 750 ? -23.571 10.040 29.762 1.00 86.69 750 GLU A N 1
ATOM 5713 C CA . GLU A 1 750 ? -24.752 10.888 29.721 1.00 86.69 750 GLU A CA 1
ATOM 5714 C C . GLU A 1 750 ? -25.609 10.445 28.532 1.00 86.69 750 GLU A C 1
ATOM 5716 O O . GLU A 1 750 ? -25.109 10.334 27.407 1.00 86.69 750 GLU A O 1
ATOM 5721 N N . LEU A 1 751 ? -26.873 10.128 28.824 1.00 81.00 751 LEU A N 1
ATOM 5722 C CA . LEU A 1 751 ? -27.875 9.699 27.856 1.00 81.00 751 LEU A CA 1
ATOM 5723 C C . LEU A 1 751 ? -28.573 10.949 27.307 1.00 81.00 751 LEU A C 1
ATOM 5725 O O . LEU A 1 751 ? -29.399 11.524 28.024 1.00 81.00 751 LEU A O 1
ATOM 5729 N N . PRO A 1 752 ? -28.228 11.416 26.095 1.00 80.56 752 PRO A N 1
ATOM 5730 C CA . PRO A 1 752 ? -29.040 12.415 25.422 1.00 80.56 752 PRO A CA 1
ATOM 5731 C C . PRO A 1 752 ? -30.389 11.799 25.036 1.00 80.56 752 PRO A C 1
ATOM 5733 O O . PRO A 1 752 ? -30.499 10.588 24.841 1.00 80.56 752 PRO A O 1
ATOM 5736 N N . ASP A 1 753 ? -31.409 12.644 24.929 1.00 80.31 753 ASP A N 1
ATOM 5737 C CA . ASP A 1 753 ? -32.743 12.258 24.472 1.00 80.31 753 ASP A CA 1
ATOM 5738 C C . ASP A 1 753 ? -33.067 13.081 23.211 1.00 80.31 753 ASP A C 1
ATOM 5740 O O . ASP A 1 753 ? -33.373 14.273 23.344 1.00 80.31 753 ASP A O 1
ATOM 5744 N N . PRO A 1 754 ? -32.922 12.511 21.995 1.00 89.56 754 PRO A N 1
ATOM 5745 C CA . PRO A 1 754 ? -32.616 11.104 21.680 1.00 89.56 754 PRO A CA 1
ATOM 5746 C C . PRO A 1 754 ? -31.111 10.783 21.518 1.00 89.56 754 PRO A C 1
ATOM 5748 O O . PRO A 1 754 ? -30.268 11.654 21.298 1.00 89.56 754 PRO A O 1
ATOM 5751 N N . GLU A 1 755 ? -30.776 9.491 21.516 1.00 94.38 755 GLU A N 1
ATOM 5752 C CA . GLU A 1 755 ? -29.490 8.970 21.036 1.00 94.38 755 GLU A CA 1
ATOM 5753 C C . GLU A 1 755 ? -29.724 8.080 19.808 1.00 94.38 755 GLU A C 1
ATOM 5755 O O . GLU A 1 755 ? -30.433 7.074 19.893 1.00 94.38 755 GLU A O 1
ATOM 5760 N N . PHE A 1 756 ? -29.141 8.464 18.671 1.00 96.81 756 PHE A N 1
ATOM 5761 C CA . PHE A 1 756 ? -29.271 7.756 17.400 1.00 96.81 756 PHE A CA 1
ATOM 5762 C C . PHE A 1 756 ? -28.084 6.823 17.165 1.00 96.81 756 PHE A C 1
ATOM 5764 O O . PHE A 1 756 ? -26.935 7.209 17.363 1.00 96.81 756 PHE A O 1
ATOM 5771 N N . TRP A 1 757 ? -28.367 5.618 16.684 1.00 97.25 757 TRP A N 1
ATOM 5772 C CA . TRP A 1 757 ? -27.399 4.588 16.312 1.00 97.25 757 TRP A CA 1
ATOM 5773 C C . TRP A 1 757 ? -27.463 4.400 14.808 1.00 97.25 757 TRP A C 1
ATOM 5775 O O . TRP A 1 757 ? -28.493 3.959 14.296 1.00 97.25 757 TRP A O 1
ATOM 5785 N N . VAL A 1 758 ? -26.397 4.787 14.114 1.00 97.88 758 VAL A N 1
ATOM 5786 C CA . VAL A 1 758 ? -26.413 4.934 12.657 1.00 97.88 758 VAL A CA 1
ATOM 5787 C C . VAL A 1 758 ? -25.365 4.045 12.009 1.00 97.88 758 VAL A C 1
ATOM 5789 O O . VAL A 1 758 ? -24.234 3.956 12.488 1.00 97.88 758 VAL A O 1
ATOM 5792 N N . ASP A 1 759 ? -25.765 3.414 10.910 1.00 96.94 759 ASP A N 1
ATOM 5793 C CA . ASP A 1 759 ? -24.913 2.602 10.046 1.00 96.94 759 ASP A CA 1
ATOM 5794 C C . ASP A 1 759 ? -25.306 2.824 8.576 1.00 96.94 759 ASP A C 1
ATOM 5796 O O . ASP A 1 759 ? -26.498 2.911 8.249 1.00 96.94 759 ASP A O 1
ATOM 5800 N N . PHE A 1 760 ? -24.310 2.976 7.699 1.00 96.75 760 PHE A N 1
ATOM 5801 C CA . PHE A 1 760 ? -24.511 3.242 6.273 1.00 96.75 760 PHE A CA 1
ATOM 5802 C C . PHE A 1 760 ? -23.988 2.095 5.417 1.00 96.75 760 PHE A C 1
ATOM 5804 O O . PHE A 1 760 ? -22.799 1.776 5.468 1.00 96.75 760 PHE A O 1
ATOM 5811 N N . GLU A 1 761 ? -24.811 1.632 4.476 1.00 96.38 761 GLU A N 1
ATOM 5812 C CA . GLU A 1 761 ? -24.302 0.848 3.354 1.00 96.38 761 GLU A CA 1
ATOM 5813 C C . GLU A 1 761 ? -23.908 1.769 2.208 1.00 96.38 761 GLU A C 1
ATOM 5815 O O . GLU A 1 761 ? -24.606 2.730 1.854 1.00 96.38 761 GLU A O 1
ATOM 5820 N N . THR A 1 762 ? -22.770 1.461 1.591 1.00 95.38 762 THR A N 1
ATOM 5821 C CA . THR A 1 762 ? -22.202 2.281 0.522 1.00 95.38 762 THR A CA 1
ATOM 5822 C C . THR A 1 762 ? -21.735 1.432 -0.644 1.00 95.38 762 THR A C 1
ATOM 5824 O O . THR A 1 762 ? -21.320 0.282 -0.501 1.00 95.38 762 THR A O 1
ATOM 5827 N N . VAL A 1 763 ? -21.745 2.042 -1.824 1.00 95.19 763 VAL A N 1
ATOM 5828 C CA . VAL A 1 763 ? -21.043 1.519 -2.989 1.00 95.19 763 VAL A CA 1
ATOM 5829 C C . VAL A 1 763 ? -19.919 2.449 -3.409 1.00 95.19 763 VAL A C 1
ATOM 5831 O O . VAL A 1 763 ? -19.968 3.661 -3.210 1.00 95.19 763 VAL A O 1
ATOM 5834 N N . SER A 1 764 ? -18.881 1.870 -4.006 1.00 92.88 764 SER A N 1
ATOM 5835 C CA . SER A 1 764 ? -17.707 2.596 -4.492 1.00 92.88 764 SER A CA 1
ATOM 5836 C C . SER A 1 764 ? -17.710 2.778 -6.014 1.00 92.88 764 SER A C 1
ATOM 5838 O O . SER A 1 764 ? -18.535 2.234 -6.747 1.00 92.88 764 SER A O 1
ATOM 5840 N N . ASN A 1 765 ? -16.705 3.488 -6.523 1.00 91.75 765 ASN A N 1
ATOM 5841 C CA . ASN A 1 765 ? -16.451 3.616 -7.959 1.00 91.75 765 ASN A CA 1
ATOM 5842 C C . ASN A 1 765 ? -15.804 2.359 -8.590 1.00 91.75 765 ASN A C 1
ATOM 5844 O O . ASN A 1 765 ? -15.322 2.408 -9.724 1.00 91.75 765 ASN A O 1
ATOM 5848 N N . LEU A 1 766 ? -15.753 1.223 -7.881 1.00 93.62 766 LEU A N 1
ATOM 5849 C CA . LEU A 1 766 ? -15.263 -0.043 -8.440 1.00 93.62 766 LEU A CA 1
ATOM 5850 C C . LEU A 1 766 ? -16.244 -0.655 -9.453 1.00 93.62 766 LEU A C 1
ATOM 5852 O O . LEU A 1 766 ? -15.810 -1.373 -10.354 1.00 93.62 766 LEU A O 1
ATOM 5856 N N . ASN A 1 767 ? -17.540 -0.337 -9.377 1.00 93.62 767 ASN A N 1
ATOM 5857 C CA . ASN A 1 767 ? -18.498 -0.704 -10.420 1.00 93.62 767 ASN A CA 1
ATOM 5858 C C . ASN A 1 767 ? -18.497 0.292 -11.583 1.00 93.62 767 ASN A C 1
ATOM 5860 O O . ASN A 1 767 ? -19.475 0.981 -11.850 1.00 93.62 767 ASN A O 1
ATOM 5864 N N . ASP A 1 768 ? -17.361 0.352 -12.265 1.00 92.75 768 ASP A N 1
ATOM 5865 C CA . ASP A 1 768 ? -17.146 1.170 -13.455 1.00 92.75 768 ASP A CA 1
ATOM 5866 C C . ASP A 1 768 ? -17.620 0.412 -14.712 1.00 92.75 768 ASP A C 1
ATOM 5868 O O . ASP A 1 768 ? -17.430 -0.808 -14.812 1.00 92.75 768 ASP A O 1
ATOM 5872 N N . ASP A 1 769 ? -18.270 1.105 -15.649 1.00 92.38 769 ASP A N 1
ATOM 5873 C CA . ASP A 1 769 ? -18.670 0.564 -16.957 1.00 92.38 769 ASP A CA 1
ATOM 5874 C C . ASP A 1 769 ? -17.623 0.826 -18.054 1.00 92.38 769 ASP A C 1
ATOM 5876 O O . ASP A 1 769 ? -17.750 0.330 -19.177 1.00 92.38 769 ASP A O 1
ATOM 5880 N N . PHE A 1 770 ? -16.566 1.569 -17.711 1.00 94.81 770 PHE A N 1
ATOM 5881 C CA . PHE A 1 770 ? -15.412 1.880 -18.544 1.00 94.81 770 PHE A CA 1
ATOM 5882 C C . PHE A 1 770 ? -15.737 2.662 -19.824 1.00 94.81 770 PHE A C 1
ATOM 5884 O O . PHE A 1 770 ? -14.926 2.702 -20.758 1.00 94.81 770 PHE A O 1
ATOM 5891 N N . THR A 1 771 ? -16.902 3.308 -19.883 1.00 92.75 771 THR A N 1
ATOM 5892 C CA . THR A 1 771 ? -17.285 4.191 -20.997 1.00 92.75 771 THR A CA 1
ATOM 5893 C C . THR A 1 771 ? -16.519 5.516 -20.981 1.00 92.75 771 THR A C 1
ATOM 5895 O O . THR A 1 771 ? -16.291 6.098 -22.039 1.00 92.75 771 THR A O 1
ATOM 5898 N N . ALA A 1 772 ? -16.070 5.960 -19.801 1.00 93.44 772 ALA A N 1
ATOM 5899 C CA . ALA A 1 772 ? -15.325 7.205 -19.594 1.00 93.44 772 ALA A CA 1
ATOM 5900 C C . ALA A 1 772 ? -13.791 7.066 -19.712 1.00 93.44 772 ALA A C 1
ATOM 5902 O O . ALA A 1 772 ? -13.073 8.060 -19.556 1.00 93.44 772 ALA A O 1
ATOM 5903 N N . LEU A 1 773 ? -13.272 5.860 -19.986 1.00 95.19 773 LEU A N 1
ATOM 5904 C CA . LEU A 1 773 ? -11.828 5.628 -20.077 1.00 95.19 773 LEU A CA 1
ATOM 5905 C C . LEU A 1 773 ? -11.147 6.593 -21.073 1.00 95.19 773 LEU A C 1
ATOM 5907 O O . LEU A 1 773 ? -11.706 6.883 -22.130 1.00 95.19 773 LEU A O 1
ATOM 5911 N N . PRO A 1 774 ? -9.927 7.083 -20.769 1.00 93.88 774 PRO A N 1
ATOM 5912 C CA . PRO A 1 774 ? -9.037 6.642 -19.688 1.00 93.88 774 PRO A CA 1
ATOM 5913 C C . PRO A 1 774 ? -9.334 7.256 -18.313 1.00 93.88 774 PRO A C 1
ATOM 5915 O O . PRO A 1 774 ? -8.597 6.967 -17.374 1.00 93.88 774 PRO A O 1
ATOM 5918 N N . LYS A 1 775 ? -10.363 8.102 -18.180 1.00 94.62 775 LYS A N 1
ATOM 5919 C CA . LYS A 1 775 ? -10.779 8.621 -16.876 1.00 94.62 775 LYS A CA 1
ATOM 5920 C C . LYS A 1 775 ? -11.557 7.569 -16.104 1.00 94.62 775 LYS A C 1
ATOM 5922 O O . LYS A 1 775 ? -12.243 6.728 -16.685 1.00 94.62 775 LYS A O 1
ATOM 5927 N N . VAL A 1 776 ? -11.440 7.651 -14.790 1.00 91.56 776 VAL A N 1
ATOM 5928 C CA . VAL A 1 776 ? -12.201 6.837 -13.859 1.00 91.56 776 VAL A CA 1
ATOM 5929 C C . VAL A 1 776 ? -13.702 7.110 -14.008 1.00 91.56 776 VAL A C 1
ATOM 5931 O O . VAL A 1 776 ? -14.128 8.263 -14.066 1.00 91.56 776 VAL A O 1
ATOM 5934 N N . GLY A 1 777 ? -14.496 6.047 -14.096 1.00 91.19 777 GLY A N 1
ATOM 5935 C CA . GLY A 1 777 ? -15.950 6.089 -14.015 1.00 91.19 777 GLY A CA 1
ATOM 5936 C C . GLY A 1 777 ? -16.456 5.465 -12.715 1.00 91.19 777 GLY A C 1
ATOM 5937 O O . GLY A 1 777 ? -15.726 5.342 -11.725 1.00 91.19 777 GLY A O 1
ATOM 5938 N N . GLY A 1 778 ? -17.725 5.054 -12.729 1.00 88.62 778 GLY A N 1
ATOM 5939 C CA . GLY A 1 778 ? -18.440 4.587 -11.542 1.00 88.62 778 GLY A CA 1
ATOM 5940 C C . GLY A 1 778 ? -18.808 5.734 -10.595 1.00 88.62 778 GLY A C 1
ATOM 5941 O O . GLY A 1 778 ? -18.119 6.748 -10.508 1.00 88.62 778 GLY A O 1
ATOM 5942 N N . TYR A 1 779 ? -19.911 5.572 -9.870 1.00 87.44 779 TYR A N 1
ATOM 5943 C CA . TYR A 1 779 ? -20.422 6.592 -8.959 1.00 87.44 779 TYR A CA 1
ATOM 5944 C C . TYR A 1 779 ? -20.431 6.032 -7.530 1.00 87.44 779 TYR A C 1
ATOM 5946 O O . TYR A 1 779 ? -21.197 5.106 -7.254 1.00 87.44 779 TYR A O 1
ATOM 5954 N N . PRO A 1 780 ? -19.541 6.509 -6.636 1.00 91.94 780 PRO A N 1
ATOM 5955 C CA . PRO A 1 780 ? -19.605 6.136 -5.233 1.00 91.94 780 PRO A CA 1
ATOM 5956 C C . PRO A 1 780 ? -20.826 6.806 -4.599 1.00 91.94 780 PRO A C 1
ATOM 5958 O O . PRO A 1 780 ? -21.064 7.985 -4.851 1.00 91.94 780 PRO A O 1
ATOM 5961 N N . GLN A 1 781 ? -21.579 6.074 -3.782 1.00 94.56 781 GLN A N 1
ATOM 5962 C CA . GLN A 1 781 ? -22.786 6.603 -3.148 1.00 94.56 781 GLN A CA 1
ATOM 5963 C C . GLN A 1 781 ? -23.170 5.852 -1.875 1.00 94.56 781 GLN A C 1
ATOM 5965 O O . GLN A 1 781 ? -22.889 4.659 -1.741 1.00 94.56 781 GLN A O 1
ATOM 5970 N N . ILE A 1 782 ? -23.849 6.549 -0.968 1.00 97.44 782 ILE A N 1
ATOM 5971 C CA . ILE A 1 782 ? -24.616 5.952 0.126 1.00 97.44 782 ILE A CA 1
ATOM 5972 C C . ILE A 1 782 ? -25.883 5.345 -0.489 1.00 97.44 782 ILE A C 1
ATOM 5974 O O . ILE A 1 782 ? -26.583 6.004 -1.258 1.00 97.44 782 ILE A O 1
ATOM 5978 N N . VAL A 1 783 ? -26.140 4.066 -0.210 1.00 97.50 783 VAL A N 1
ATOM 5979 C CA . VAL A 1 783 ? -27.259 3.306 -0.806 1.00 97.50 783 VAL A CA 1
ATOM 5980 C C . VAL A 1 783 ? -28.340 2.949 0.199 1.00 97.50 783 VAL A C 1
ATOM 5982 O O . VAL A 1 783 ? -29.483 2.705 -0.189 1.00 97.50 783 VAL A O 1
ATOM 5985 N N . MET A 1 784 ? -27.974 2.922 1.476 1.00 98.12 784 MET A N 1
ATOM 5986 C CA . MET A 1 784 ? -28.866 2.613 2.575 1.00 98.12 784 MET A CA 1
ATOM 5987 C C . MET A 1 784 ? -28.388 3.339 3.824 1.00 98.12 784 MET A C 1
ATOM 5989 O O . MET A 1 784 ? -27.187 3.394 4.091 1.00 98.12 784 MET A O 1
ATOM 5993 N N . ILE A 1 785 ? -29.332 3.875 4.586 1.00 98.50 785 ILE A N 1
ATOM 5994 C CA . ILE A 1 785 ? -29.083 4.450 5.904 1.00 98.50 785 ILE A CA 1
ATOM 5995 C C . ILE A 1 785 ? -29.972 3.723 6.902 1.00 98.50 785 ILE A C 1
ATOM 5997 O O . ILE A 1 785 ? -31.194 3.759 6.757 1.00 98.50 785 ILE A O 1
ATOM 6001 N N . GLY A 1 786 ? -29.365 3.097 7.904 1.00 98.12 786 GLY A N 1
ATOM 6002 C CA . GLY A 1 786 ? -30.041 2.591 9.093 1.00 98.12 786 GLY A CA 1
ATOM 6003 C C . GLY A 1 786 ? -29.931 3.596 10.228 1.00 98.12 786 GLY A C 1
ATOM 6004 O O . GLY A 1 786 ? -28.862 4.159 10.464 1.00 98.12 786 GLY A O 1
ATOM 6005 N N . CYS A 1 787 ? -31.035 3.840 10.931 1.00 98.25 787 CYS A N 1
ATOM 6006 C CA . CYS A 1 787 ? -31.055 4.680 12.122 1.00 98.25 787 CYS A CA 1
ATOM 6007 C C . CYS A 1 787 ? -31.974 4.065 13.176 1.00 98.25 787 CYS A C 1
ATOM 6009 O O . CYS A 1 787 ? -33.191 3.967 12.990 1.00 98.25 787 CYS A O 1
ATOM 6011 N N . GLY A 1 788 ? -31.383 3.653 14.293 1.00 97.00 788 GLY A N 1
ATOM 6012 C CA . GLY A 1 788 ? -32.101 3.161 15.459 1.00 97.00 788 GLY A CA 1
ATOM 6013 C C . GLY A 1 788 ? -32.052 4.139 16.628 1.00 97.00 788 GLY A C 1
ATOM 6014 O O . GLY A 1 788 ? -31.054 4.826 16.827 1.00 97.00 788 GLY A O 1
ATOM 6015 N N . HIS A 1 789 ? -33.110 4.191 17.429 1.00 95.06 789 HIS A N 1
ATOM 6016 C CA . HIS A 1 789 ? -33.129 4.875 18.723 1.00 95.06 789 HIS A CA 1
ATOM 6017 C C . HIS A 1 789 ? -34.098 4.172 19.678 1.00 95.06 789 HIS A C 1
ATOM 6019 O O . HIS A 1 789 ? -34.946 3.381 19.262 1.00 95.06 789 HIS A O 1
ATOM 6025 N N . TYR A 1 790 ? -33.986 4.458 20.973 1.00 92.06 790 TYR A N 1
ATOM 6026 C CA . TYR A 1 790 ? -35.000 4.058 21.944 1.00 92.06 790 TYR A CA 1
ATOM 6027 C C . TYR A 1 790 ? -35.999 5.197 22.125 1.00 92.06 790 TYR A C 1
ATOM 6029 O O . TYR A 1 790 ? -35.599 6.338 22.339 1.00 92.06 790 TYR A O 1
ATOM 6037 N N . ASP A 1 791 ? -37.294 4.897 22.036 1.00 88.56 791 ASP A N 1
ATOM 6038 C CA . ASP A 1 791 ? -38.328 5.883 22.337 1.00 88.56 791 ASP A CA 1
ATOM 6039 C C . ASP A 1 791 ? -38.422 6.163 23.849 1.00 88.56 791 ASP A C 1
ATOM 6041 O O . ASP A 1 791 ? -37.828 5.476 24.682 1.00 88.56 791 ASP A O 1
ATOM 6045 N N . SER A 1 792 ? -39.242 7.148 24.228 1.00 84.00 792 SER A N 1
ATOM 6046 C CA . SER A 1 792 ? -39.482 7.509 25.638 1.00 84.00 792 SER A CA 1
ATOM 6047 C C . SER A 1 792 ? -40.009 6.367 26.532 1.00 84.00 792 SER A C 1
ATOM 6049 O O . SER A 1 792 ? -40.007 6.498 27.756 1.00 84.00 792 SER A O 1
ATOM 6051 N N . SER A 1 793 ? -40.474 5.252 25.953 1.00 87.12 793 SER A N 1
ATOM 6052 C CA . SER A 1 793 ? -40.894 4.047 26.681 1.00 87.12 793 SER A CA 1
ATOM 6053 C C . SER A 1 793 ? -39.777 3.007 26.840 1.00 87.12 793 SER A C 1
ATOM 6055 O O . SER A 1 793 ? -39.987 1.985 27.494 1.00 87.12 793 SER A O 1
ATOM 6057 N N . GLY A 1 794 ? -38.597 3.265 26.269 1.00 86.88 794 GLY A N 1
ATOM 6058 C CA . GLY A 1 794 ? -37.471 2.338 26.212 1.00 86.88 794 GLY A CA 1
ATOM 6059 C C . GLY A 1 794 ? -37.612 1.283 25.115 1.00 86.88 794 GLY A C 1
ATOM 6060 O O . GLY A 1 794 ? -36.918 0.268 25.150 1.00 86.88 794 GLY A O 1
ATOM 6061 N N . LYS A 1 795 ? -38.519 1.473 24.150 1.00 92.25 795 LYS A N 1
ATOM 6062 C CA . LYS A 1 795 ? -38.704 0.538 23.039 1.00 92.25 795 LYS A CA 1
ATOM 6063 C C . LYS A 1 795 ? -37.774 0.911 21.886 1.00 92.25 795 LYS A C 1
ATOM 6065 O O . LYS A 1 795 ? -37.718 2.070 21.491 1.00 92.25 795 LYS A O 1
ATOM 6070 N N . TRP A 1 796 ? -37.093 -0.085 21.319 1.00 94.81 796 TRP A N 1
ATOM 6071 C CA . TRP A 1 796 ? -36.310 0.083 20.095 1.00 94.81 796 TRP A CA 1
ATOM 6072 C C . TRP A 1 796 ? -37.211 0.479 18.919 1.00 94.81 796 TRP A C 1
ATOM 6074 O O . TRP A 1 796 ? -38.208 -0.194 18.625 1.00 94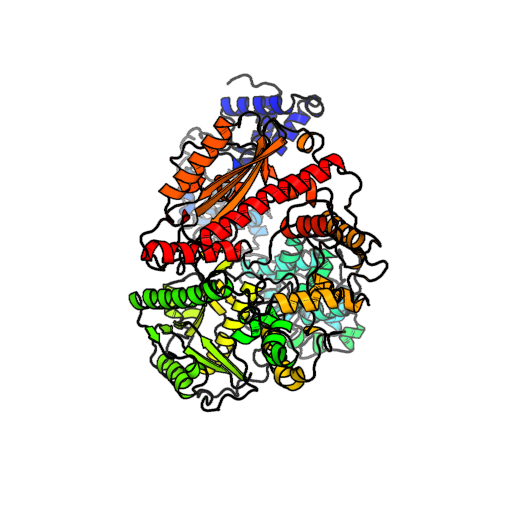.81 796 TRP A O 1
ATOM 6084 N N . VAL A 1 797 ? -36.847 1.573 18.259 1.00 95.19 797 VAL A N 1
ATOM 6085 C CA . VAL A 1 797 ? -37.448 2.083 17.031 1.00 95.19 797 VAL A CA 1
ATOM 6086 C C . VAL A 1 797 ? -36.349 2.142 15.982 1.00 95.19 797 VAL A C 1
ATOM 6088 O O . VAL A 1 797 ? -35.336 2.808 16.174 1.00 95.19 797 VAL A O 1
ATOM 6091 N N . PHE A 1 798 ? -36.568 1.454 14.866 1.00 96.94 798 PHE A N 1
ATOM 6092 C CA . PHE A 1 798 ? -35.651 1.436 13.736 1.00 96.94 798 PHE A CA 1
ATOM 6093 C C . PHE A 1 798 ? -36.323 2.025 12.501 1.00 96.94 798 PHE A C 1
ATOM 6095 O O . PHE A 1 798 ? -37.520 1.835 12.265 1.00 96.94 798 PHE A O 1
ATOM 6102 N N . SER A 1 799 ? -35.559 2.781 11.726 1.00 97.62 799 SER A N 1
ATOM 6103 C CA . SER A 1 799 ? -35.953 3.287 10.419 1.00 97.62 799 SER A CA 1
ATOM 6104 C C . SER A 1 799 ? -34.800 3.107 9.444 1.00 97.62 799 SER A C 1
ATOM 6106 O O . SER A 1 799 ? -33.635 3.245 9.813 1.00 97.62 799 SER A O 1
ATOM 6108 N N . GLN A 1 800 ? -35.151 2.790 8.201 1.00 97.50 800 GLN A N 1
ATOM 6109 C CA . GLN A 1 800 ? -34.202 2.534 7.130 1.00 97.50 800 GLN A CA 1
ATOM 6110 C C . GLN A 1 800 ? -34.641 3.252 5.859 1.00 97.50 800 GLN A C 1
ATOM 6112 O O . GLN A 1 800 ? -35.825 3.249 5.511 1.00 97.50 800 GLN A O 1
ATOM 6117 N N . TRP A 1 801 ? -33.677 3.836 5.152 1.00 98.38 801 TRP A N 1
ATOM 6118 C CA . TRP A 1 801 ? -33.895 4.489 3.865 1.00 98.38 801 TRP A CA 1
ATOM 6119 C C . TRP A 1 801 ? -32.967 3.887 2.828 1.00 98.38 801 TRP A C 1
ATOM 6121 O O . TRP A 1 801 ? -31.755 4.060 2.908 1.00 98.38 801 TRP A O 1
ATOM 6131 N N . THR A 1 802 ? -33.556 3.212 1.846 1.00 98.19 802 THR A N 1
ATOM 6132 C CA . THR A 1 802 ? -32.847 2.539 0.756 1.00 98.19 802 THR A CA 1
ATOM 6133 C C . THR A 1 802 ? -33.165 3.226 -0.565 1.00 98.19 802 THR A C 1
ATOM 6135 O O . THR A 1 802 ? -34.301 3.661 -0.790 1.00 98.19 802 THR A O 1
ATOM 6138 N N . VAL A 1 803 ? -32.164 3.349 -1.434 1.00 98.31 803 VAL A N 1
ATOM 6139 C CA . VAL A 1 803 ? -32.344 3.908 -2.780 1.00 98.31 803 VAL A CA 1
ATOM 6140 C C . VAL A 1 803 ? -33.154 2.964 -3.677 1.00 98.31 803 VAL A C 1
ATOM 6142 O O . VAL A 1 803 ? -32.964 1.748 -3.645 1.00 98.31 803 VAL A O 1
ATOM 6145 N N . ASP A 1 804 ? -34.015 3.514 -4.534 1.00 98.06 804 ASP A N 1
ATOM 6146 C CA . ASP A 1 804 ? -34.766 2.732 -5.530 1.00 98.06 804 ASP A CA 1
ATOM 6147 C C . ASP A 1 804 ? -33.953 2.489 -6.809 1.00 98.06 804 ASP A C 1
ATOM 6149 O O . ASP A 1 804 ? -34.222 1.552 -7.564 1.00 98.06 804 ASP A O 1
ATOM 6153 N N . ALA A 1 805 ? -32.932 3.313 -7.045 1.00 96.75 805 ALA A N 1
ATOM 6154 C CA . ALA A 1 805 ? -31.978 3.189 -8.136 1.00 96.75 805 ALA A CA 1
ATOM 6155 C C . ALA A 1 805 ? -30.618 3.771 -7.727 1.00 96.75 805 ALA A C 1
ATOM 6157 O O . ALA A 1 805 ? -30.535 4.654 -6.878 1.00 96.75 805 ALA A O 1
ATOM 6158 N N . LEU A 1 806 ? -29.534 3.309 -8.362 1.00 95.88 806 LEU A N 1
ATOM 6159 C CA . LEU A 1 806 ? -28.200 3.862 -8.117 1.00 95.88 806 LEU A CA 1
ATOM 6160 C C . LEU A 1 806 ? -28.018 5.203 -8.849 1.00 95.88 806 LEU A C 1
ATOM 6162 O O . LEU A 1 806 ? -27.452 5.247 -9.944 1.00 95.88 806 LEU A O 1
ATOM 6166 N N . THR A 1 807 ? -28.572 6.277 -8.282 1.00 94.50 807 THR A N 1
ATOM 6167 C CA . THR A 1 807 ? -28.511 7.641 -8.824 1.00 94.50 807 THR A CA 1
ATOM 6168 C C . THR A 1 807 ? -28.209 8.670 -7.733 1.00 94.50 807 THR A C 1
ATOM 6170 O O . THR A 1 807 ? -28.499 8.459 -6.556 1.00 94.50 807 THR A O 1
ATOM 6173 N N . ALA A 1 808 ? -27.667 9.820 -8.145 1.00 94.44 808 ALA A N 1
ATOM 6174 C CA . ALA A 1 808 ? -27.424 10.956 -7.257 1.00 94.44 808 ALA A CA 1
ATOM 6175 C C . ALA A 1 808 ? -28.724 11.453 -6.590 1.00 94.44 808 ALA A C 1
ATOM 6177 O O . ALA A 1 808 ? -28.745 11.666 -5.381 1.00 94.44 808 ALA A O 1
ATOM 6178 N N . ASP A 1 809 ? -29.818 11.567 -7.349 1.00 95.88 809 ASP A N 1
ATOM 6179 C CA . ASP A 1 809 ? -31.112 12.024 -6.820 1.00 95.88 809 ASP A CA 1
ATOM 6180 C C . ASP A 1 809 ? -31.644 11.106 -5.708 1.00 95.88 809 ASP A C 1
ATOM 6182 O O . ASP A 1 809 ? -32.177 11.585 -4.709 1.00 95.88 809 ASP A O 1
ATOM 6186 N N . GLU A 1 810 ? -31.467 9.790 -5.847 1.00 97.25 810 GLU A N 1
ATOM 6187 C CA . GLU A 1 810 ? -31.896 8.827 -4.831 1.00 97.25 810 GLU A CA 1
ATOM 6188 C C . GLU A 1 810 ? -31.006 8.859 -3.585 1.00 97.25 810 GLU A C 1
ATOM 6190 O O . GLU A 1 810 ? -31.526 8.804 -2.472 1.00 97.25 810 GLU A O 1
ATOM 6195 N N . GLU A 1 811 ? -29.686 9.002 -3.749 1.00 97.62 811 GLU A N 1
ATOM 6196 C CA . GLU A 1 811 ? -28.768 9.229 -2.624 1.00 97.62 811 GLU A CA 1
ATOM 6197 C C . GLU A 1 811 ? -29.182 10.478 -1.831 1.00 97.62 811 GLU A C 1
ATOM 6199 O O . GLU A 1 811 ? -29.301 10.436 -0.605 1.00 97.62 811 GLU A O 1
ATOM 6204 N N . ARG A 1 812 ? -29.469 11.581 -2.532 1.00 97.50 812 ARG A N 1
ATOM 6205 C CA . ARG A 1 812 ? -29.967 12.811 -1.915 1.00 97.50 812 ARG A CA 1
ATOM 6206 C C . ARG A 1 812 ? -31.283 12.572 -1.176 1.00 97.50 812 ARG A C 1
ATOM 6208 O O . ARG A 1 812 ? -31.396 12.968 -0.018 1.00 97.50 812 ARG A O 1
ATOM 6215 N N . ARG A 1 813 ? -32.245 11.892 -1.810 1.00 97.88 813 ARG A N 1
ATOM 6216 C CA . ARG A 1 813 ? -33.561 11.589 -1.229 1.00 97.88 813 ARG A CA 1
ATOM 6217 C C . ARG A 1 813 ? -33.443 10.835 0.094 1.00 97.88 813 ARG A C 1
ATOM 6219 O O . ARG A 1 813 ? -34.141 11.182 1.044 1.00 97.88 813 ARG A O 1
ATOM 6226 N N . ILE A 1 814 ? -32.597 9.803 0.170 1.00 98.44 814 ILE A N 1
ATOM 6227 C CA . ILE A 1 814 ? -32.460 9.015 1.405 1.00 98.44 814 ILE A CA 1
ATOM 6228 C C . ILE A 1 814 ? -31.747 9.794 2.515 1.00 98.44 814 ILE A C 1
ATOM 6230 O O . ILE A 1 814 ? -32.126 9.659 3.676 1.00 98.44 814 ILE A O 1
ATOM 6234 N N . ILE A 1 815 ? -30.772 10.647 2.175 1.00 98.31 815 ILE A N 1
ATOM 6235 C CA . ILE A 1 815 ? -30.078 11.502 3.149 1.00 98.31 815 ILE A CA 1
ATOM 6236 C C . ILE A 1 815 ? -31.036 12.563 3.700 1.00 98.31 815 ILE A C 1
ATOM 6238 O O . ILE A 1 815 ? -31.105 12.740 4.913 1.00 98.31 815 ILE A O 1
ATOM 6242 N N . GLU A 1 816 ? -31.803 13.234 2.837 1.00 97.56 816 GLU A N 1
ATOM 6243 C CA . GLU A 1 816 ? -32.810 14.218 3.256 1.00 97.56 816 GLU A CA 1
ATOM 6244 C C . GLU A 1 816 ? -33.879 13.567 4.143 1.00 97.56 816 GLU A C 1
ATOM 6246 O O . GLU A 1 816 ? -34.161 14.075 5.224 1.00 97.56 816 GLU A O 1
ATOM 6251 N N . ALA A 1 817 ? -34.397 12.395 3.760 1.00 98.06 817 ALA A N 1
ATOM 6252 C CA . ALA A 1 817 ? -35.392 11.674 4.556 1.00 98.06 817 ALA A CA 1
ATOM 6253 C C . ALA A 1 817 ? -34.856 11.213 5.927 1.00 98.06 817 ALA A C 1
ATOM 6255 O O . ALA A 1 817 ? -35.588 11.236 6.919 1.00 98.06 817 ALA A O 1
ATOM 6256 N N . TRP A 1 818 ? -33.585 10.808 6.001 1.00 97.88 818 TRP A N 1
ATOM 6257 C CA . TRP A 1 818 ? -32.927 10.472 7.265 1.00 97.88 818 TRP A CA 1
ATOM 6258 C C . TRP A 1 818 ? -32.748 11.702 8.164 1.00 97.88 818 TRP A C 1
ATOM 6260 O O . TRP A 1 818 ? -33.056 11.643 9.356 1.00 97.88 818 TRP A O 1
ATOM 6270 N N . VAL A 1 819 ? -32.303 12.830 7.603 1.00 96.19 819 VAL A N 1
ATOM 6271 C CA . VAL A 1 819 ? -32.176 14.096 8.341 1.00 96.19 819 VAL A CA 1
ATOM 6272 C C . VAL A 1 819 ? -33.538 14.563 8.855 1.00 96.19 819 VAL A C 1
ATOM 6274 O O . VAL A 1 819 ? -33.663 14.838 10.044 1.00 96.19 819 VAL A O 1
ATOM 6277 N N . GLU A 1 820 ? -34.574 14.559 8.011 1.00 96.12 820 GLU A N 1
ATOM 6278 C CA . GLU A 1 820 ? -35.946 14.904 8.407 1.00 96.12 820 GLU A CA 1
ATOM 6279 C C . GLU A 1 820 ? -36.461 14.009 9.542 1.00 96.12 820 GLU A C 1
ATOM 6281 O O . GLU A 1 820 ? -37.127 14.485 10.465 1.00 96.12 820 GLU A O 1
ATOM 6286 N N . HIS A 1 821 ? -36.137 12.713 9.509 1.00 95.44 821 HIS A N 1
ATOM 6287 C CA . HIS A 1 821 ? -36.474 11.797 10.593 1.00 95.44 821 HIS A CA 1
ATOM 6288 C C . HIS A 1 821 ? -35.772 12.172 11.898 1.00 95.44 821 HIS A C 1
ATOM 6290 O O . HIS A 1 821 ? -36.414 12.178 12.948 1.00 95.44 821 HIS A O 1
ATOM 6296 N N . MET A 1 822 ? -34.477 12.488 11.865 1.00 94.88 822 MET A N 1
ATOM 6297 C CA . MET A 1 822 ? -33.761 12.907 13.071 1.00 94.88 822 MET A CA 1
ATOM 6298 C C . MET A 1 822 ? -34.281 14.246 13.603 1.00 94.88 822 MET A C 1
ATOM 6300 O O . MET A 1 822 ? -34.484 14.380 14.809 1.00 94.88 822 MET A O 1
ATOM 6304 N N . ASP A 1 823 ? -34.566 15.211 12.726 1.00 93.44 823 ASP A N 1
ATOM 6305 C CA . ASP A 1 823 ? -35.149 16.506 13.095 1.00 93.44 823 ASP A CA 1
ATOM 6306 C C . ASP A 1 823 ? -36.504 16.327 13.785 1.00 93.44 823 ASP A C 1
ATOM 6308 O O . ASP A 1 823 ? -36.746 16.887 14.857 1.00 93.44 823 ASP A O 1
ATOM 6312 N N . ALA A 1 824 ? -37.368 15.474 13.225 1.00 92.56 824 ALA A N 1
ATOM 6313 C CA . ALA A 1 824 ? -38.669 15.151 13.805 1.00 92.56 824 ALA A CA 1
ATOM 6314 C C . ALA A 1 824 ? -38.572 14.474 15.185 1.00 92.56 824 ALA A C 1
ATOM 6316 O O . ALA A 1 824 ? -39.532 14.530 15.956 1.00 92.56 824 ALA A O 1
ATOM 6317 N N . ASN A 1 825 ? -37.428 13.861 15.500 1.00 90.56 825 ASN A N 1
ATOM 6318 C CA . ASN A 1 825 ? -37.175 13.170 16.761 1.00 90.56 825 ASN A CA 1
ATOM 6319 C C . ASN A 1 825 ? -36.222 13.933 17.702 1.00 90.56 825 ASN A C 1
ATOM 6321 O O . ASN A 1 825 ? -35.919 13.419 18.771 1.00 90.56 825 ASN A O 1
ATOM 6325 N N . GLY A 1 826 ? -35.809 15.167 17.376 1.00 90.38 826 GLY A N 1
ATOM 6326 C CA . GLY A 1 826 ? -35.063 16.041 18.295 1.00 90.38 826 GLY A CA 1
ATOM 6327 C C . GLY A 1 826 ? -33.552 16.150 18.054 1.00 90.38 826 GLY A C 1
ATOM 6328 O O . GLY A 1 826 ? -32.794 16.221 19.022 1.00 90.38 826 GLY A O 1
ATOM 6329 N N . LEU A 1 827 ? -33.107 16.211 16.791 1.00 89.62 827 LEU A N 1
ATOM 6330 C CA . LEU A 1 827 ? -31.690 16.330 16.399 1.00 89.62 827 LEU A CA 1
ATOM 6331 C C . LEU A 1 827 ? -30.886 17.389 17.185 1.00 89.62 827 LEU A C 1
ATOM 6333 O O . LEU A 1 827 ? -29.736 17.134 17.536 1.00 89.62 827 LEU A O 1
ATOM 6337 N N . ASP A 1 828 ? -31.482 18.541 17.515 1.00 86.25 828 ASP A N 1
ATOM 6338 C CA . ASP A 1 828 ? -30.824 19.647 18.239 1.00 86.25 828 ASP A CA 1
ATOM 6339 C C . ASP A 1 828 ? -30.221 19.250 19.601 1.00 86.25 828 ASP A C 1
ATOM 6341 O O . ASP A 1 828 ? -29.316 19.921 20.103 1.00 86.25 828 ASP A O 1
ATOM 6345 N N . GLN A 1 829 ? -30.741 18.191 20.227 1.00 86.50 829 GLN A N 1
ATOM 6346 C CA . GLN A 1 829 ? -30.288 17.685 21.530 1.00 86.50 829 GLN A CA 1
ATOM 6347 C C . GLN A 1 829 ? -29.641 16.301 21.423 1.00 86.50 829 GLN A C 1
ATOM 6349 O O . GLN A 1 829 ? -29.256 15.717 22.438 1.00 86.50 829 GLN A O 1
ATOM 6354 N N . ALA A 1 830 ? -29.527 15.777 20.203 1.00 91.94 830 ALA A N 1
ATOM 6355 C CA . ALA A 1 830 ? -29.175 14.395 19.975 1.00 91.94 830 ALA A CA 1
ATOM 6356 C C . ALA A 1 830 ? -27.665 14.143 20.009 1.00 91.94 830 ALA A C 1
ATOM 6358 O O . ALA A 1 830 ? -26.831 15.039 19.859 1.00 91.94 830 ALA A O 1
ATOM 6359 N N . ARG A 1 831 ? -27.321 12.863 20.124 1.00 93.81 831 ARG A N 1
ATOM 6360 C CA . ARG A 1 831 ? -26.015 12.322 19.736 1.00 93.81 831 ARG A CA 1
ATOM 6361 C C . ARG A 1 831 ? -26.220 11.304 18.631 1.00 93.81 831 ARG A C 1
ATOM 6363 O O . ARG A 1 831 ? -27.147 10.504 18.711 1.00 93.81 831 ARG A O 1
ATOM 6370 N N . ILE A 1 832 ? -25.331 11.314 17.643 1.00 96.00 832 ILE A N 1
ATOM 6371 C CA . ILE A 1 832 ? -25.317 10.320 16.574 1.00 96.00 832 ILE A CA 1
ATOM 6372 C C . ILE A 1 832 ? -24.115 9.406 16.781 1.00 96.00 832 ILE A C 1
ATOM 6374 O O . ILE A 1 832 ? -22.977 9.742 16.451 1.00 96.00 832 ILE A O 1
ATOM 6378 N N . CYS A 1 833 ? -24.374 8.252 17.376 1.00 96.62 833 CYS A N 1
ATOM 6379 C CA . CYS A 1 833 ? -23.393 7.212 17.607 1.00 96.62 833 CYS A CA 1
ATOM 6380 C C . CYS A 1 833 ? -23.164 6.406 16.332 1.00 96.62 833 CYS A C 1
ATOM 6382 O O . CYS A 1 833 ? -24.104 5.962 15.672 1.00 96.62 833 CYS A O 1
ATOM 6384 N N . HIS A 1 834 ? -21.892 6.174 16.040 1.00 96.25 834 HIS A N 1
ATOM 6385 C CA . HIS A 1 834 ? -21.453 5.301 14.968 1.00 96.25 834 HIS A CA 1
ATOM 6386 C C . HIS A 1 834 ? -20.288 4.440 15.469 1.00 96.25 834 HIS A C 1
ATOM 6388 O O . HIS A 1 834 ? -19.556 4.839 16.386 1.00 96.25 834 HIS A O 1
ATOM 6394 N N . TRP A 1 835 ? -20.108 3.235 14.912 1.00 96.25 835 TRP A N 1
ATOM 6395 C CA . TRP A 1 835 ? -19.049 2.361 15.416 1.00 96.25 835 TRP A CA 1
ATOM 6396 C C . TRP A 1 835 ? -17.685 2.867 14.977 1.00 96.25 835 TRP A C 1
ATOM 6398 O O . TRP A 1 835 ? -16.812 3.010 15.813 1.00 96.25 835 TRP A O 1
ATOM 6408 N N . SER A 1 836 ? -17.481 3.161 13.694 1.00 94.06 836 SER A N 1
ATOM 6409 C CA . SER A 1 836 ? -16.198 3.637 13.153 1.00 94.06 836 SER A CA 1
ATOM 6410 C C . SER A 1 836 ? -16.415 4.875 12.302 1.00 94.06 836 SER A C 1
ATOM 6412 O O . SER A 1 836 ? -17.516 5.055 11.835 1.00 94.06 836 SER A O 1
ATOM 6414 N N . ALA A 1 837 ? -15.414 5.708 12.023 1.00 93.44 837 ALA A N 1
ATOM 6415 C CA . ALA A 1 837 ? -15.595 6.936 11.230 1.00 93.44 837 ALA A CA 1
ATOM 6416 C C . ALA A 1 837 ? -16.131 6.775 9.778 1.00 93.44 837 ALA A C 1
ATOM 6418 O O . ALA A 1 837 ? -16.097 7.747 9.028 1.00 93.44 837 ALA A O 1
ATOM 6419 N N . ALA A 1 838 ? -16.593 5.597 9.352 1.00 92.12 838 ALA A N 1
ATOM 6420 C CA . ALA A 1 838 ? -17.092 5.332 8.007 1.00 92.12 838 ALA A CA 1
ATOM 6421 C C . ALA A 1 838 ? -18.261 6.250 7.611 1.00 92.12 838 ALA A C 1
ATOM 6423 O O . ALA A 1 838 ? -18.228 6.829 6.526 1.00 92.12 838 ALA A O 1
ATOM 6424 N N . GLU A 1 839 ? -19.244 6.451 8.482 1.00 95.19 839 GLU A N 1
ATOM 6425 C CA . GLU A 1 839 ? -20.445 7.255 8.223 1.00 95.19 839 GLU A CA 1
ATOM 6426 C C . GLU A 1 839 ? -20.088 8.737 8.013 1.00 95.19 839 GLU A C 1
ATOM 6428 O O . GLU A 1 839 ? -20.346 9.259 6.922 1.00 95.19 839 GLU A O 1
ATOM 6433 N N . PRO A 1 840 ? -19.400 9.426 8.951 1.00 94.88 840 PRO A N 1
ATOM 6434 C CA . PRO A 1 840 ? -19.012 10.820 8.740 1.00 94.88 840 PRO A CA 1
ATOM 6435 C C . PRO A 1 840 ? -17.989 10.987 7.603 1.00 94.88 840 PRO A C 1
ATOM 6437 O O . PRO A 1 840 ? -17.970 12.018 6.929 1.00 94.88 840 PRO A O 1
ATOM 6440 N N . VAL A 1 841 ? -17.138 9.989 7.329 1.00 93.75 841 VAL A N 1
ATOM 6441 C CA . VAL A 1 841 ? -16.234 10.020 6.165 1.00 93.75 841 VAL A CA 1
ATOM 6442 C C . VAL A 1 841 ? -17.010 9.990 4.853 1.00 93.75 841 VAL A C 1
ATOM 6444 O O . VAL A 1 841 ? -16.732 10.813 3.979 1.00 93.75 841 VAL A O 1
ATOM 6447 N N . ASN A 1 842 ? -17.984 9.091 4.720 1.00 94.25 842 ASN A N 1
ATOM 6448 C CA . ASN A 1 842 ? -18.790 8.980 3.509 1.00 94.25 842 ASN A CA 1
ATOM 6449 C C . ASN A 1 842 ? -19.766 10.150 3.344 1.00 94.25 842 ASN A C 1
ATOM 6451 O O . ASN A 1 842 ? -19.988 10.576 2.210 1.00 94.25 842 ASN A O 1
ATOM 6455 N N . LEU A 1 843 ? -20.300 10.710 4.434 1.00 95.38 843 LEU A N 1
ATOM 6456 C CA . LEU A 1 843 ? -21.214 11.851 4.364 1.00 95.38 843 LEU A CA 1
ATOM 6457 C C . LEU A 1 843 ? -20.495 13.170 4.077 1.00 95.38 843 LEU A C 1
ATOM 6459 O O . LEU A 1 843 ? -20.933 13.911 3.199 1.00 95.38 843 LEU A O 1
ATOM 6463 N N . GLU A 1 844 ? -19.404 13.475 4.791 1.00 92.00 844 GLU A N 1
ATOM 6464 C CA . GLU A 1 844 ? -18.821 14.826 4.782 1.00 92.00 844 GLU A CA 1
ATOM 6465 C C . GLU A 1 844 ? -17.287 14.906 4.695 1.00 92.00 844 GLU A C 1
ATOM 6467 O O . GLU A 1 844 ? -16.793 15.776 3.980 1.00 92.00 844 GLU A O 1
ATOM 6472 N N . ASN A 1 845 ? -16.515 14.024 5.342 1.00 86.00 845 ASN A N 1
ATOM 6473 C CA . ASN A 1 845 ? -15.069 14.261 5.515 1.00 86.00 845 ASN A CA 1
ATOM 6474 C C . ASN A 1 845 ? -14.183 13.817 4.336 1.00 86.00 845 ASN A C 1
ATOM 6476 O O . ASN A 1 845 ? -13.064 14.315 4.189 1.00 86.00 845 ASN A O 1
ATOM 6480 N N . ALA A 1 846 ? -14.623 12.860 3.513 1.00 85.00 846 ALA A N 1
ATOM 6481 C CA . ALA A 1 846 ? -13.865 12.444 2.333 1.00 85.00 846 ALA A CA 1
ATOM 6482 C C . ALA A 1 846 ? -13.880 13.520 1.232 1.00 85.00 846 ALA A C 1
ATOM 6484 O O . ALA A 1 846 ? -14.847 14.259 1.078 1.00 85.00 846 ALA A O 1
ATOM 6485 N N . TYR A 1 847 ? -12.833 13.555 0.397 1.00 82.31 847 TYR A N 1
ATOM 6486 C CA . TYR A 1 847 ? -12.767 14.460 -0.765 1.00 82.31 847 TYR A CA 1
ATOM 6487 C C . TYR A 1 847 ? -13.921 14.237 -1.757 1.00 82.31 847 TYR A C 1
ATOM 6489 O O . TYR A 1 847 ? -14.359 15.164 -2.427 1.00 82.31 847 TYR A O 1
ATOM 6497 N N . ASN A 1 848 ? -14.395 12.996 -1.839 1.00 85.88 848 ASN A N 1
ATOM 6498 C CA . ASN A 1 848 ? -15.548 12.562 -2.603 1.00 85.88 848 ASN A CA 1
ATOM 6499 C C . ASN A 1 848 ? -16.648 12.094 -1.643 1.00 85.88 848 ASN A C 1
ATOM 6501 O O . ASN A 1 848 ? -17.190 11.014 -1.832 1.00 85.88 848 ASN A O 1
ATOM 6505 N N . SER A 1 849 ? -16.930 12.835 -0.573 1.00 92.94 849 SER A N 1
ATOM 6506 C CA . SER A 1 849 ? -18.073 12.563 0.305 1.00 92.94 849 SER A CA 1
ATOM 6507 C C . SER A 1 849 ? -19.403 12.872 -0.393 1.00 92.94 849 SER A C 1
ATOM 6509 O O . SER A 1 849 ? -19.421 13.518 -1.442 1.00 92.94 849 SER A O 1
ATOM 6511 N N . ALA A 1 850 ? -20.528 12.427 0.170 1.00 95.06 850 ALA A N 1
ATOM 6512 C CA . ALA A 1 850 ? -21.854 12.771 -0.341 1.00 95.06 850 ALA A CA 1
ATOM 6513 C C . ALA A 1 850 ? -22.030 14.294 -0.410 1.00 95.06 850 ALA A C 1
ATOM 6515 O O . ALA A 1 850 ? -22.428 14.815 -1.443 1.00 95.06 850 ALA A O 1
ATOM 6516 N N . ARG A 1 851 ? -21.608 15.036 0.619 1.00 93.81 851 ARG A N 1
ATOM 6517 C CA . ARG A 1 851 ? -21.672 16.504 0.617 1.00 93.81 851 ARG A CA 1
ATOM 6518 C C . ARG A 1 851 ? -20.829 17.142 -0.491 1.00 93.81 851 ARG A C 1
ATOM 6520 O O . ARG A 1 851 ? -21.214 18.171 -1.026 1.00 93.81 851 ARG A O 1
ATOM 6527 N N . ALA A 1 852 ? -19.692 16.544 -0.848 1.00 91.94 852 ALA A N 1
ATOM 6528 C CA . ALA A 1 852 ? -18.886 17.016 -1.975 1.00 91.94 852 ALA A CA 1
ATOM 6529 C C . ALA A 1 852 ? -19.535 16.712 -3.340 1.00 91.94 852 ALA A C 1
ATOM 6531 O O . ALA A 1 852 ? -19.299 17.443 -4.297 1.00 91.94 852 ALA A O 1
ATOM 6532 N N . ARG A 1 853 ? -20.331 15.636 -3.440 1.00 92.75 853 ARG A N 1
ATOM 6533 C CA . ARG A 1 853 ? -21.101 15.289 -4.649 1.00 92.75 853 ARG A CA 1
ATOM 6534 C C . ARG A 1 853 ? -22.384 16.111 -4.802 1.00 92.75 853 ARG A C 1
ATOM 6536 O O . ARG A 1 853 ? -22.806 16.334 -5.931 1.00 92.75 853 ARG A O 1
ATOM 6543 N N . HIS A 1 854 ? -22.965 16.546 -3.685 1.00 94.19 854 HIS A N 1
ATOM 6544 C CA . HIS A 1 854 ? -24.207 17.318 -3.581 1.00 94.19 854 HIS A CA 1
ATOM 6545 C C . HIS A 1 854 ? -23.912 18.704 -2.996 1.00 94.19 854 HIS A C 1
ATOM 6547 O O . HIS A 1 854 ? -24.324 19.025 -1.881 1.00 94.19 854 HIS A O 1
ATOM 6553 N N . ASP A 1 855 ? -23.129 19.510 -3.714 1.00 89.50 855 ASP A N 1
ATOM 6554 C CA . ASP A 1 855 ? -22.644 20.811 -3.230 1.00 89.50 855 ASP A CA 1
ATOM 6555 C C . ASP A 1 855 ? -23.743 21.885 -3.119 1.00 89.50 855 ASP A C 1
ATOM 6557 O O . ASP A 1 855 ? -23.561 22.894 -2.434 1.00 89.50 855 ASP A O 1
ATOM 6561 N N . ASP A 1 856 ? -24.893 21.646 -3.748 1.00 91.31 856 ASP A N 1
ATOM 6562 C CA . ASP A 1 856 ? -26.109 22.451 -3.670 1.00 91.31 856 ASP A CA 1
ATOM 6563 C C . ASP A 1 856 ? -27.054 22.033 -2.530 1.00 91.31 856 ASP A C 1
ATOM 6565 O O . ASP A 1 856 ? -28.036 22.730 -2.266 1.00 91.31 856 ASP A O 1
ATOM 6569 N N . ALA A 1 857 ? -26.789 20.912 -1.853 1.00 90.31 857 ALA A N 1
ATOM 6570 C CA . ALA A 1 857 ? -27.656 20.416 -0.793 1.00 90.31 857 ALA A CA 1
ATOM 6571 C C . ALA A 1 857 ? -27.473 21.193 0.522 1.00 90.31 857 ALA A C 1
ATOM 6573 O O . ALA A 1 857 ? -26.365 21.371 1.033 1.00 90.31 857 ALA A O 1
ATOM 6574 N N . GLU A 1 858 ? -28.588 21.594 1.135 1.00 89.12 858 GLU A N 1
ATOM 6575 C CA . GLU A 1 858 ? -28.619 22.361 2.389 1.00 89.12 858 GLU A CA 1
ATOM 6576 C C . GLU A 1 858 ? -28.671 21.457 3.640 1.00 89.12 858 GLU A C 1
ATOM 6578 O O . GLU A 1 858 ? -29.360 21.757 4.613 1.00 89.12 858 GLU A O 1
ATOM 6583 N N . TRP A 1 859 ? -27.957 20.324 3.640 1.00 92.19 859 TRP A N 1
ATOM 6584 C CA . TRP A 1 859 ? -27.941 19.419 4.798 1.00 92.19 859 TRP A CA 1
ATOM 6585 C C . TRP A 1 859 ? -27.245 20.057 6.012 1.00 92.19 859 TRP A C 1
ATOM 6587 O O . TRP A 1 859 ? -26.211 20.716 5.824 1.00 92.19 859 TRP A O 1
ATOM 6597 N N . PRO A 1 860 ? -27.696 19.787 7.256 1.00 88.19 860 PRO A N 1
ATOM 6598 C CA . PRO A 1 860 ? -27.080 20.322 8.469 1.00 88.19 860 PRO A CA 1
ATOM 6599 C C . PRO A 1 860 ? -25.570 20.082 8.511 1.00 88.19 860 PRO A C 1
ATOM 6601 O O . PRO A 1 860 ? -25.094 18.990 8.199 1.00 88.19 860 PRO A O 1
ATOM 6604 N N . THR A 1 861 ? -24.801 21.103 8.885 1.00 85.75 861 THR A N 1
ATOM 6605 C CA . THR A 1 861 ? -23.346 20.999 9.077 1.00 85.75 861 THR A CA 1
ATOM 6606 C C . THR A 1 861 ? -23.017 20.831 10.552 1.00 85.75 861 THR A C 1
ATOM 6608 O O . THR A 1 861 ? -23.598 21.531 11.379 1.00 85.75 861 THR A O 1
ATOM 6611 N N . GLY A 1 862 ? -22.031 19.992 10.879 1.00 85.19 862 GLY A N 1
ATOM 6612 C CA . GLY A 1 862 ? -21.618 19.788 12.270 1.00 85.19 862 GLY A CA 1
ATOM 6613 C C . GLY A 1 862 ? -22.595 18.916 13.055 1.00 85.19 862 GLY A C 1
ATOM 6614 O O . GLY A 1 862 ? -22.901 19.225 14.204 1.00 85.19 862 GLY A O 1
ATOM 6615 N N . LEU A 1 863 ? -23.084 17.846 12.421 1.00 92.44 863 LEU A N 1
ATOM 6616 C CA . LEU A 1 863 ? -23.879 16.815 13.083 1.00 92.44 863 LEU A CA 1
ATOM 6617 C C . LEU A 1 863 ? -23.148 16.291 14.340 1.00 92.44 863 LEU A C 1
ATOM 6619 O O . LEU A 1 863 ? -21.916 16.181 14.323 1.00 92.44 863 LEU A O 1
ATOM 6623 N N . PRO A 1 864 ? -23.871 15.963 15.429 1.00 92.81 864 PRO A N 1
ATOM 6624 C CA . PRO A 1 864 ? -23.280 15.589 16.715 1.00 92.81 864 PRO A CA 1
ATOM 6625 C C . PRO A 1 864 ? -22.774 14.133 16.723 1.00 92.81 864 PRO A C 1
ATOM 6627 O O . PRO A 1 864 ? -23.227 13.302 17.513 1.00 92.81 864 PRO A O 1
ATOM 6630 N N . TRP A 1 865 ? -21.837 13.820 15.824 1.00 94.75 865 TRP A N 1
ATOM 6631 C C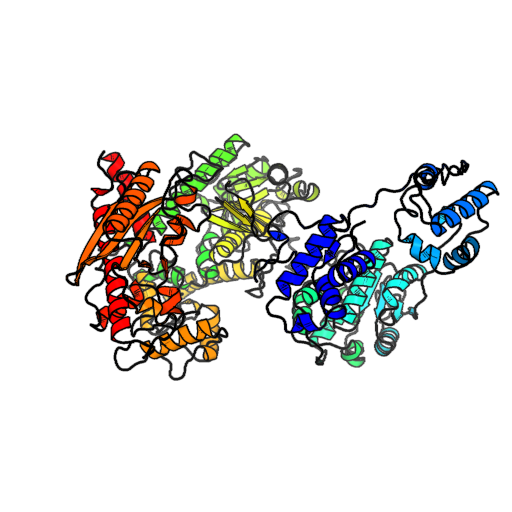A . TRP A 1 865 ? -21.216 12.503 15.683 1.00 94.75 865 TRP A CA 1
ATOM 6632 C C . TRP A 1 865 ? -20.431 12.089 16.930 1.00 94.75 865 TRP A C 1
ATOM 6634 O O . TRP A 1 865 ? -19.692 12.885 17.516 1.00 94.75 865 TRP A O 1
ATOM 6644 N N . PHE A 1 866 ? -20.530 10.811 17.291 1.00 95.00 866 PHE A N 1
ATOM 6645 C CA . PHE A 1 866 ? -19.759 10.201 18.364 1.00 95.00 866 PHE A CA 1
ATOM 6646 C C . PHE A 1 866 ? -19.166 8.851 17.928 1.00 95.00 866 PHE A C 1
ATOM 6648 O O . PHE A 1 866 ? -19.890 7.875 17.729 1.00 95.00 866 PHE A O 1
ATOM 6655 N N . ASP A 1 867 ? -17.834 8.803 17.814 1.00 95.62 867 ASP A N 1
ATOM 6656 C CA . ASP A 1 867 ? -17.071 7.622 17.383 1.00 95.62 867 ASP A CA 1
ATOM 6657 C C . ASP A 1 867 ? -16.856 6.659 18.558 1.00 95.62 867 ASP A C 1
ATOM 6659 O O . ASP A 1 867 ? -15.937 6.828 19.370 1.00 95.62 867 ASP A O 1
ATOM 6663 N N . MET A 1 868 ? -17.698 5.628 18.647 1.00 96.00 868 MET A N 1
ATOM 6664 C CA . MET A 1 868 ? -17.635 4.642 19.728 1.00 96.00 868 MET A CA 1
ATOM 6665 C C . MET A 1 868 ? -16.325 3.841 19.712 1.00 96.00 868 MET A C 1
ATOM 6667 O O . MET A 1 868 ? -15.759 3.549 20.774 1.00 96.00 868 MET A O 1
ATOM 6671 N N . LEU A 1 869 ? -15.801 3.500 18.530 1.00 96.00 869 LEU A N 1
ATOM 6672 C CA . LEU A 1 869 ? -14.587 2.696 18.412 1.00 96.00 869 LEU A CA 1
ATOM 6673 C C . LEU A 1 869 ? -13.362 3.446 18.919 1.00 96.00 869 LEU A C 1
ATOM 6675 O O . LEU A 1 869 ? -12.547 2.862 19.630 1.00 96.00 869 LEU A O 1
ATOM 6679 N N . GLN A 1 870 ? -13.182 4.706 18.533 1.00 94.44 870 GLN A N 1
ATOM 6680 C CA . GLN A 1 870 ? -11.998 5.475 18.910 1.00 94.44 870 GLN A CA 1
ATOM 6681 C C . GLN A 1 870 ? -12.128 6.069 20.306 1.00 94.44 870 GLN A C 1
ATOM 6683 O O . GLN A 1 870 ? -11.176 5.966 21.079 1.00 94.44 870 GLN A O 1
ATOM 6688 N N . ALA A 1 871 ? -13.279 6.661 20.640 1.00 92.88 871 ALA A N 1
ATOM 6689 C CA . ALA A 1 871 ? -13.451 7.375 21.901 1.00 92.88 871 ALA A CA 1
ATOM 6690 C C . ALA A 1 871 ? -13.623 6.437 23.102 1.00 92.88 871 ALA A C 1
ATOM 6692 O O . ALA A 1 871 ? -13.217 6.797 24.203 1.00 92.88 871 ALA A O 1
ATOM 6693 N N . VAL A 1 872 ? -14.184 5.239 22.910 1.00 94.00 872 VAL A N 1
ATOM 6694 C CA . VAL A 1 872 ? -14.462 4.305 24.012 1.00 94.00 872 VAL A CA 1
ATOM 6695 C C . VAL A 1 872 ? -13.634 3.036 23.845 1.00 94.00 872 VAL A C 1
ATOM 6697 O O . VAL A 1 872 ? -12.708 2.791 24.615 1.00 94.00 872 VAL A O 1
ATOM 6700 N N . VAL A 1 873 ? -13.885 2.268 22.783 1.00 96.12 873 VAL A N 1
ATOM 6701 C CA . VAL A 1 873 ? -13.366 0.896 22.639 1.00 96.12 873 VAL A CA 1
ATOM 6702 C C . VAL A 1 873 ? -11.843 0.830 22.485 1.00 96.12 873 VAL A C 1
ATOM 6704 O O . VAL A 1 873 ? -11.227 -0.113 22.966 1.00 96.12 873 VAL A O 1
ATOM 6707 N N . ARG A 1 874 ? -11.197 1.780 21.799 1.00 94.31 874 ARG A N 1
ATOM 6708 C CA . ARG A 1 874 ? -9.742 1.753 21.533 1.00 94.31 874 ARG A CA 1
ATOM 6709 C C . ARG A 1 874 ? -8.913 2.657 22.431 1.00 94.31 874 ARG A C 1
ATOM 6711 O O . ARG A 1 874 ? -7.696 2.444 22.472 1.00 94.31 874 ARG A O 1
ATOM 6718 N N . ALA A 1 875 ? -9.523 3.673 23.040 1.00 91.31 875 ALA A N 1
ATOM 6719 C CA . ALA A 1 875 ? -8.841 4.606 23.932 1.00 91.31 875 ALA A CA 1
ATOM 6720 C C . ALA A 1 875 ? -8.482 3.927 25.257 1.00 91.31 875 ALA A C 1
ATOM 6722 O O . ALA A 1 875 ? -7.328 3.972 25.676 1.00 91.31 875 ALA A O 1
ATOM 6723 N N . GLU A 1 876 ? -9.443 3.213 25.842 1.00 92.62 876 GLU A N 1
ATOM 6724 C CA . GLU A 1 876 ? -9.233 2.270 26.938 1.00 92.62 876 GLU A CA 1
ATOM 6725 C C . GLU A 1 876 ? -9.650 0.885 26.431 1.00 92.62 876 GLU A C 1
ATOM 6727 O O . GLU A 1 876 ? -10.841 0.589 26.432 1.00 92.62 876 GLU A O 1
ATOM 6732 N N . PRO A 1 877 ? -8.706 0.071 25.913 1.00 95.38 877 PRO A N 1
ATOM 6733 C CA . PRO A 1 877 ? -9.004 -1.101 25.093 1.00 95.38 877 PRO A CA 1
ATOM 6734 C C . PRO A 1 877 ? -10.089 -2.025 25.661 1.00 95.38 877 PRO A C 1
ATOM 6736 O O . PRO A 1 877 ? -9.813 -2.864 26.520 1.00 95.38 877 PRO A O 1
ATOM 6739 N N . VAL A 1 878 ? -11.304 -1.908 25.120 1.00 97.50 878 VAL A N 1
ATOM 6740 C CA . VAL A 1 878 ? -12.422 -2.785 25.454 1.00 97.50 878 VAL A CA 1
ATOM 6741 C C . VAL A 1 878 ? -12.199 -4.119 24.766 1.00 97.50 878 VAL A C 1
ATOM 6743 O O . VAL A 1 878 ? -12.178 -4.208 23.537 1.00 97.50 878 VAL A O 1
ATOM 6746 N N . THR A 1 879 ? -11.981 -5.157 25.562 1.00 97.94 879 THR A N 1
ATOM 6747 C CA . THR A 1 879 ? -11.609 -6.491 25.084 1.00 97.94 879 THR A CA 1
ATOM 6748 C C . THR A 1 879 ? -12.517 -7.535 25.705 1.00 97.94 879 THR A C 1
ATOM 6750 O O . THR A 1 879 ? -12.879 -7.441 26.875 1.00 97.94 879 THR A O 1
ATOM 6753 N N . VAL A 1 880 ? -12.929 -8.509 24.894 1.00 98.06 880 VAL A N 1
ATOM 6754 C CA . VAL A 1 880 ? -13.944 -9.507 25.249 1.00 98.06 880 VAL A CA 1
ATOM 6755 C C . VAL A 1 880 ? -13.394 -10.892 24.942 1.00 98.06 880 VAL A C 1
ATOM 6757 O O . VAL A 1 880 ? -12.792 -11.091 23.886 1.00 98.06 880 VAL A O 1
ATOM 6760 N N . THR A 1 881 ? -13.591 -11.853 25.844 1.00 97.62 881 THR A N 1
ATOM 6761 C CA . THR A 1 881 ? -13.220 -13.255 25.602 1.00 97.62 881 THR A CA 1
ATOM 6762 C C . THR A 1 881 ? -13.875 -13.767 24.316 1.00 97.62 881 THR A C 1
ATOM 6764 O O . THR A 1 881 ? -15.088 -13.673 24.161 1.00 97.62 881 THR A O 1
ATOM 6767 N N . GLY A 1 882 ? -13.080 -14.301 23.387 1.00 95.12 882 GLY A N 1
ATOM 6768 C CA . GLY A 1 882 ? -13.510 -14.732 22.053 1.00 95.12 882 GLY A CA 1
ATOM 6769 C C . GLY A 1 882 ? -13.315 -13.684 20.949 1.00 95.12 882 GLY A C 1
ATOM 6770 O O . GLY A 1 882 ? -13.374 -14.029 19.768 1.00 95.12 882 GLY A O 1
ATOM 6771 N N . ALA A 1 883 ? -13.038 -12.419 21.289 1.00 95.88 883 ALA A N 1
ATOM 6772 C CA . ALA A 1 883 ? -12.750 -11.364 20.319 1.00 95.88 883 ALA A CA 1
ATOM 6773 C C . ALA A 1 883 ? -11.237 -11.120 20.182 1.00 95.88 883 ALA A C 1
ATOM 6775 O O . ALA A 1 883 ? -10.552 -10.769 21.142 1.00 95.88 883 ALA A O 1
ATOM 6776 N N . PHE A 1 884 ? -10.726 -11.233 18.952 1.00 95.12 884 PHE A N 1
ATOM 6777 C CA . PHE A 1 884 ? -9.327 -10.928 18.590 1.00 95.12 884 PHE A CA 1
ATOM 6778 C C . PHE A 1 884 ? -9.164 -9.566 17.890 1.00 95.12 884 PHE A C 1
ATOM 6780 O O . PHE A 1 884 ? -8.073 -9.162 17.482 1.00 95.12 884 PHE A O 1
ATOM 6787 N N . GLY A 1 885 ? -10.264 -8.826 17.756 1.00 92.69 885 GLY A N 1
ATOM 6788 C CA . GLY A 1 885 ? -10.309 -7.508 17.144 1.00 92.69 885 GLY A CA 1
ATOM 6789 C C . GLY A 1 885 ? -11.387 -6.635 17.774 1.00 92.69 885 GLY A C 1
ATOM 6790 O O . GLY A 1 885 ? -12.211 -7.099 18.551 1.00 92.69 885 GLY A O 1
ATOM 6791 N N . PHE A 1 886 ? -11.373 -5.358 17.401 1.00 95.69 886 PHE A N 1
ATOM 6792 C CA . PHE A 1 886 ? -12.230 -4.317 17.982 1.00 95.69 886 PHE A CA 1
ATOM 6793 C C . PHE A 1 886 ? -13.380 -3.897 17.051 1.00 95.69 886 PHE A C 1
ATOM 6795 O O . PHE A 1 886 ? -14.029 -2.885 17.283 1.00 95.69 886 PHE A O 1
ATOM 6802 N N . GLY A 1 887 ? -13.591 -4.606 15.938 1.00 93.81 887 GLY A N 1
ATOM 6803 C CA . GLY A 1 887 ? -14.740 -4.353 15.063 1.00 93.81 887 GLY A CA 1
ATOM 6804 C C . GLY A 1 887 ? -16.046 -4.760 15.749 1.00 93.81 887 GLY A C 1
ATOM 6805 O O . GLY A 1 887 ? -16.031 -5.688 16.559 1.00 93.81 887 GLY A O 1
ATOM 6806 N N . LEU A 1 888 ? -17.157 -4.105 15.399 1.00 94.81 888 LEU A N 1
ATOM 6807 C CA . LEU A 1 888 ? -18.466 -4.319 16.023 1.00 94.81 888 LEU A CA 1
ATOM 6808 C C . LEU A 1 888 ? -18.842 -5.800 16.027 1.00 94.81 888 LEU A C 1
ATOM 6810 O O . LEU A 1 888 ? -19.051 -6.381 17.087 1.00 94.81 888 LEU A O 1
ATOM 6814 N N . LYS A 1 889 ? -18.781 -6.441 14.853 1.00 91.75 889 LYS A N 1
ATOM 6815 C CA . LYS A 1 889 ? -19.069 -7.871 14.673 1.00 91.75 889 LYS A CA 1
ATOM 6816 C C . LYS A 1 889 ? -18.214 -8.782 15.556 1.00 91.75 889 LYS A C 1
ATOM 6818 O O . LYS A 1 889 ? -18.708 -9.795 16.033 1.00 91.75 889 LYS A O 1
ATOM 6823 N N . ALA A 1 890 ? -16.947 -8.439 15.801 1.00 92.25 890 ALA A N 1
ATOM 6824 C CA . ALA A 1 890 ? -16.078 -9.236 16.670 1.00 92.25 890 ALA A CA 1
ATOM 6825 C C . ALA A 1 890 ? -16.469 -9.093 18.150 1.00 92.25 890 ALA A C 1
ATOM 6827 O O . ALA A 1 890 ? -16.598 -10.097 18.845 1.00 92.25 890 ALA A O 1
ATOM 6828 N N . ILE A 1 891 ? -16.688 -7.859 18.614 1.00 96.38 891 ILE A N 1
ATOM 6829 C CA . ILE A 1 891 ? -17.038 -7.560 20.009 1.00 96.38 891 ILE A CA 1
ATOM 6830 C C . ILE A 1 891 ? -18.437 -8.077 20.345 1.00 96.38 891 ILE A C 1
ATOM 6832 O O . ILE A 1 891 ? -18.604 -8.818 21.309 1.00 96.38 891 ILE A O 1
ATOM 6836 N N . ALA A 1 892 ? -19.433 -7.748 19.528 1.00 96.12 892 ALA A N 1
ATOM 6837 C CA . ALA A 1 892 ? -20.817 -8.123 19.769 1.00 96.12 892 ALA A CA 1
ATOM 6838 C C . ALA A 1 892 ? -21.032 -9.643 19.678 1.00 96.12 892 ALA A C 1
ATOM 6840 O O . ALA A 1 892 ? -21.682 -10.199 20.557 1.00 96.12 892 ALA A O 1
ATOM 6841 N N . LYS A 1 893 ? -20.418 -10.360 18.716 1.00 94.69 893 LYS A N 1
ATOM 6842 C CA . LYS A 1 893 ? -20.489 -11.838 18.695 1.00 94.69 893 LYS A CA 1
ATOM 6843 C C . LYS A 1 893 ? -19.892 -12.459 19.959 1.00 94.69 893 LYS A C 1
ATOM 6845 O O . LYS A 1 893 ? -20.460 -13.407 20.492 1.00 94.69 893 LYS A O 1
ATOM 6850 N N . ALA A 1 894 ? -18.776 -11.922 20.452 1.00 95.75 894 ALA A N 1
ATOM 6851 C CA . ALA A 1 894 ? -18.157 -12.390 21.688 1.00 95.75 894 ALA A CA 1
ATOM 6852 C C . ALA A 1 894 ? -19.033 -12.097 22.923 1.00 95.75 894 ALA A C 1
ATOM 6854 O O . ALA A 1 894 ? -19.217 -12.967 23.772 1.00 95.75 894 ALA A O 1
ATOM 6855 N N . MET A 1 895 ? -19.642 -10.909 22.999 1.00 97.75 895 MET A N 1
ATOM 6856 C CA . MET A 1 895 ? -20.572 -10.547 24.077 1.00 97.75 895 MET A CA 1
ATOM 6857 C C . MET A 1 895 ? -21.862 -11.377 24.040 1.00 97.75 895 MET A C 1
ATOM 6859 O O . MET A 1 895 ? -22.333 -11.812 25.089 1.00 97.75 895 MET A O 1
ATOM 6863 N N . ASN A 1 896 ? -22.405 -11.655 22.853 1.00 97.00 896 ASN A N 1
ATOM 6864 C CA . ASN A 1 896 ? -23.568 -12.522 22.676 1.00 97.00 896 ASN A CA 1
ATOM 6865 C C . ASN A 1 896 ? -23.258 -13.970 23.083 1.00 97.00 896 ASN A C 1
ATOM 6867 O O . ASN A 1 896 ? -24.017 -14.567 23.841 1.00 97.00 896 ASN A O 1
ATOM 6871 N N . ALA A 1 897 ? -22.102 -14.508 22.675 1.00 95.44 897 ALA A N 1
ATOM 6872 C CA . ALA A 1 897 ? -21.647 -15.835 23.097 1.00 95.44 897 ALA A CA 1
ATOM 6873 C C . ALA A 1 897 ? -21.463 -15.944 24.625 1.00 95.44 897 ALA A C 1
ATOM 6875 O O . ALA A 1 897 ? -21.651 -17.018 25.195 1.00 95.44 897 ALA A O 1
ATOM 6876 N N . ALA A 1 898 ? -21.138 -14.834 25.294 1.00 95.75 898 ALA A N 1
ATOM 6877 C CA . ALA A 1 898 ? -21.070 -14.732 26.750 1.00 95.75 898 ALA A CA 1
ATOM 6878 C C . ALA A 1 898 ? -22.436 -14.462 27.427 1.00 95.75 898 ALA A C 1
ATOM 6880 O O . ALA A 1 898 ? -22.496 -14.375 28.653 1.00 95.75 898 ALA A O 1
ATOM 6881 N N . GLY A 1 899 ? -23.526 -14.328 26.661 1.00 96.38 899 GLY A N 1
ATOM 6882 C CA . GLY A 1 899 ? -24.873 -14.044 27.169 1.00 96.38 899 GLY A CA 1
ATOM 6883 C C . GLY A 1 899 ? -25.063 -12.620 27.703 1.00 96.38 899 GLY A C 1
ATOM 6884 O O . GLY A 1 899 ? -25.941 -12.400 28.533 1.00 96.38 899 GLY A O 1
ATOM 6885 N N . LEU A 1 900 ? -24.223 -11.669 27.278 1.00 96.75 900 LEU A N 1
ATOM 6886 C CA . LEU A 1 900 ? -24.233 -10.278 27.752 1.00 96.75 900 LEU A CA 1
ATOM 6887 C C . LEU A 1 900 ? -25.149 -9.364 26.927 1.00 96.75 900 LEU A C 1
ATOM 6889 O O . LEU A 1 900 ? -25.601 -8.344 27.437 1.00 96.75 900 LEU A O 1
ATOM 6893 N N . ILE A 1 901 ? -25.403 -9.729 25.670 1.00 96.69 901 ILE A N 1
ATOM 6894 C CA . ILE A 1 901 ? -26.321 -9.041 24.752 1.00 96.69 901 ILE A CA 1
ATOM 6895 C C . ILE A 1 901 ? -27.157 -10.074 23.987 1.00 96.69 901 ILE A C 1
ATOM 6897 O O . ILE A 1 901 ? -26.753 -11.236 23.867 1.00 96.69 901 ILE A O 1
ATOM 6901 N N . GLU A 1 902 ? -28.299 -9.661 23.444 1.00 95.12 902 GLU A N 1
ATOM 6902 C CA . GLU A 1 902 ? -29.239 -10.562 22.764 1.00 95.12 902 GLU A CA 1
ATOM 6903 C C . GLU A 1 902 ? -28.970 -10.648 21.259 1.00 95.12 902 GLU A C 1
ATOM 6905 O O . GLU A 1 902 ? -29.073 -11.726 20.668 1.00 95.12 902 GLU A O 1
ATOM 6910 N N . THR A 1 903 ? -28.606 -9.523 20.644 1.00 93.38 903 THR A N 1
ATOM 6911 C CA . THR A 1 903 ? -28.481 -9.386 19.192 1.00 93.38 903 THR A CA 1
ATOM 6912 C C . THR A 1 903 ? -27.207 -10.046 18.654 1.00 93.38 903 THR A C 1
ATOM 6914 O O . THR A 1 903 ? -26.114 -9.894 19.203 1.00 93.38 903 THR A O 1
ATOM 6917 N N . THR A 1 904 ? -27.337 -10.773 17.539 1.00 87.25 904 THR A N 1
ATOM 6918 C CA . THR A 1 904 ? -26.219 -11.365 16.790 1.00 87.25 904 THR A CA 1
ATOM 6919 C C . THR A 1 904 ? -26.568 -11.517 15.307 1.00 87.25 904 THR A C 1
ATOM 6921 O O . THR A 1 904 ? -27.740 -11.572 14.939 1.00 87.25 904 THR A O 1
ATOM 6924 N N . TRP A 1 905 ? -25.547 -11.608 14.456 1.00 83.75 905 TRP A N 1
ATOM 6925 C CA . TRP A 1 905 ? -25.690 -11.870 13.021 1.00 83.75 905 TRP A CA 1
ATOM 6926 C C . TRP A 1 905 ? -25.992 -13.354 12.797 1.00 83.75 905 TRP A C 1
ATOM 6928 O O . TRP A 1 905 ? -25.278 -14.202 13.343 1.00 83.75 905 TRP A O 1
ATOM 6938 N N . GLY A 1 906 ? -26.974 -13.663 11.947 1.00 69.06 906 GLY A N 1
ATOM 6939 C CA . GLY A 1 906 ? -27.179 -15.021 11.433 1.00 69.06 906 GLY A CA 1
ATOM 6940 C C . GLY A 1 906 ? -26.012 -15.517 10.565 1.00 69.06 906 GLY A C 1
ATOM 6941 O O . GLY A 1 906 ? -25.079 -14.763 10.259 1.00 69.06 906 GLY A O 1
ATOM 6942 N N . ASP A 1 907 ? -26.077 -16.787 10.158 1.00 54.47 907 ASP A N 1
ATOM 6943 C CA . ASP A 1 907 ? -25.203 -17.348 9.124 1.00 54.47 907 ASP A CA 1
ATOM 6944 C C . ASP A 1 907 ? -25.593 -16.723 7.782 1.00 54.47 907 ASP A C 1
ATOM 6946 O O . ASP A 1 907 ? -26.596 -17.101 7.183 1.00 54.47 907 ASP A O 1
ATOM 6950 N N . GLY A 1 908 ? -24.838 -15.724 7.335 1.00 52.91 908 GLY A N 1
ATOM 6951 C CA . GLY A 1 908 ? -25.014 -15.170 6.002 1.00 52.91 908 GLY A CA 1
ATOM 6952 C C . GLY A 1 908 ? -23.760 -14.480 5.482 1.00 52.91 908 GLY A C 1
ATOM 6953 O O . GLY A 1 908 ? -22.831 -14.187 6.251 1.00 52.91 908 GLY A O 1
ATOM 6954 N N . PRO A 1 909 ? -23.704 -14.292 4.157 1.00 48.34 909 PRO A N 1
ATOM 6955 C CA . PRO A 1 909 ? -22.451 -14.145 3.424 1.00 48.34 909 PRO A CA 1
ATOM 6956 C C . PRO A 1 909 ? -21.865 -12.730 3.472 1.00 48.34 909 PRO A C 1
ATOM 6958 O O . PRO A 1 909 ? -20.739 -12.511 3.028 1.00 48.34 909 PRO A O 1
ATOM 6961 N N . THR A 1 910 ? -22.603 -11.752 3.989 1.00 58.56 910 THR A N 1
ATOM 6962 C CA . THR A 1 910 ? -22.307 -10.337 3.774 1.00 58.56 910 THR A CA 1
ATOM 6963 C C . THR A 1 910 ? -21.532 -9.720 4.940 1.00 58.56 910 THR A C 1
ATOM 6965 O O . THR A 1 910 ? -22.032 -9.469 6.036 1.00 58.56 910 THR A O 1
ATOM 6968 N N . ASP A 1 911 ? -20.240 -9.494 4.710 1.00 75.06 911 ASP A N 1
ATOM 6969 C CA . ASP A 1 911 ? -19.531 -8.358 5.296 1.00 75.06 911 ASP A CA 1
ATOM 6970 C C . ASP A 1 911 ? -19.775 -7.098 4.439 1.00 75.06 911 ASP A C 1
ATOM 6972 O O . ASP A 1 911 ? -20.471 -7.161 3.424 1.00 75.06 911 ASP A O 1
ATOM 6976 N N . GLY A 1 912 ? -19.204 -5.948 4.811 1.00 81.69 912 GLY A N 1
ATOM 6977 C CA . GLY A 1 912 ? -19.429 -4.704 4.061 1.00 81.69 912 GLY A CA 1
ATOM 6978 C C . GLY A 1 912 ? -18.990 -4.759 2.585 1.00 81.69 912 GLY A C 1
ATOM 6979 O O . GLY A 1 912 ? -19.572 -4.078 1.743 1.00 81.69 912 GLY A O 1
ATOM 6980 N N . LEU A 1 913 ? -17.998 -5.588 2.222 1.00 86.31 913 LEU A N 1
ATOM 6981 C CA . LEU A 1 913 ? -17.612 -5.770 0.814 1.00 86.31 913 LEU A CA 1
ATOM 6982 C C . LEU A 1 913 ? -18.627 -6.642 0.071 1.00 86.31 913 LEU A C 1
ATOM 6984 O O . LEU A 1 913 ? -18.957 -6.352 -1.082 1.00 86.31 913 LEU A O 1
ATOM 6988 N N . GLY A 1 914 ? -19.140 -7.679 0.731 1.00 88.75 914 GLY A N 1
ATOM 6989 C CA . GLY A 1 914 ? -20.226 -8.493 0.205 1.00 88.75 914 GLY A CA 1
ATOM 6990 C C . GLY A 1 914 ? -21.507 -7.688 -0.000 1.00 88.75 914 GLY A C 1
ATOM 6991 O O . GLY A 1 914 ? -22.127 -7.815 -1.054 1.00 88.75 914 GLY A O 1
ATOM 6992 N N . ALA A 1 915 ? -21.882 -6.826 0.953 1.00 90.94 915 ALA A N 1
ATOM 6993 C CA . ALA A 1 915 ? -23.067 -5.967 0.858 1.00 90.94 915 ALA A CA 1
ATOM 6994 C C . ALA A 1 915 ? -22.956 -4.986 -0.320 1.00 90.94 915 ALA A C 1
ATOM 6996 O O . ALA A 1 915 ? -23.896 -4.821 -1.102 1.00 90.94 915 ALA A O 1
ATOM 6997 N N . MET A 1 916 ? -21.767 -4.415 -0.531 1.00 94.38 916 MET A N 1
ATOM 6998 C CA . MET A 1 916 ? -21.470 -3.559 -1.680 1.00 94.38 916 MET A CA 1
ATOM 6999 C C . MET A 1 916 ? -21.665 -4.283 -3.023 1.00 94.38 916 MET A C 1
ATOM 7001 O O . MET A 1 916 ? -22.293 -3.745 -3.939 1.00 94.38 916 MET A O 1
ATOM 7005 N N . VAL A 1 917 ? -21.142 -5.505 -3.159 1.00 94.00 917 VAL A N 1
ATOM 7006 C CA . VAL A 1 917 ? -21.249 -6.282 -4.409 1.00 94.00 917 VAL A CA 1
ATOM 7007 C C . VAL A 1 917 ? -22.671 -6.795 -4.612 1.00 94.00 917 VAL A C 1
ATOM 7009 O O . VAL A 1 917 ? -23.206 -6.683 -5.718 1.00 94.00 917 VAL A O 1
ATOM 7012 N N . GLY A 1 918 ? -23.310 -7.254 -3.534 1.00 94.88 918 GLY A N 1
ATOM 7013 C CA . GLY A 1 918 ? -24.711 -7.657 -3.519 1.00 94.88 918 GLY A CA 1
ATOM 7014 C C . GLY A 1 918 ? -25.628 -6.522 -3.965 1.00 94.88 918 GLY A C 1
ATOM 7015 O O . GLY A 1 918 ? -26.491 -6.738 -4.814 1.00 94.88 918 GLY A O 1
ATOM 7016 N N . THR A 1 919 ? -25.364 -5.293 -3.512 1.00 96.50 919 THR A N 1
ATOM 7017 C CA . THR A 1 919 ? -26.071 -4.086 -3.967 1.00 96.50 919 THR A CA 1
ATOM 7018 C C . THR A 1 919 ? -25.922 -3.878 -5.476 1.00 96.50 919 THR A C 1
ATOM 7020 O O . THR A 1 919 ? -26.906 -3.596 -6.158 1.00 96.50 919 THR A O 1
ATOM 7023 N N . TRP A 1 920 ? -24.722 -4.036 -6.048 1.00 96.50 920 TRP A N 1
ATOM 7024 C CA . TRP A 1 920 ? -24.537 -3.904 -7.500 1.00 96.50 920 TRP A CA 1
ATOM 7025 C C . TRP A 1 920 ? -25.244 -4.996 -8.302 1.00 96.50 920 TRP A C 1
ATOM 7027 O O . TRP A 1 920 ? -25.816 -4.685 -9.350 1.00 96.50 920 TRP A O 1
ATOM 7037 N N . SER A 1 921 ? -25.221 -6.247 -7.829 1.00 95.75 921 SER A N 1
ATOM 7038 C CA . SER A 1 921 ? -25.957 -7.346 -8.469 1.00 95.75 921 SER A CA 1
ATOM 7039 C C . SER A 1 921 ? -27.459 -7.080 -8.426 1.00 95.75 921 SER A C 1
ATOM 7041 O O . SER A 1 921 ? -28.114 -7.060 -9.468 1.00 95.75 921 SER A O 1
ATOM 7043 N N . ALA A 1 922 ? -27.982 -6.759 -7.240 1.00 96.75 922 ALA A N 1
ATOM 7044 C CA . ALA A 1 922 ? -29.383 -6.425 -7.022 1.00 96.75 922 ALA A CA 1
ATOM 7045 C C . ALA A 1 922 ? -29.829 -5.234 -7.881 1.00 96.75 922 ALA A C 1
ATOM 7047 O O . ALA A 1 922 ? -30.888 -5.281 -8.498 1.00 96.75 922 ALA A O 1
ATOM 7048 N N . ALA A 1 923 ? -29.005 -4.189 -8.000 1.00 96.69 923 ALA A N 1
ATOM 7049 C CA . ALA A 1 923 ? -29.302 -3.034 -8.844 1.00 96.69 923 ALA A CA 1
ATOM 7050 C C . ALA A 1 923 ? -29.393 -3.400 -10.332 1.00 96.69 923 ALA A C 1
ATOM 7052 O O . ALA A 1 923 ? -30.265 -2.896 -11.045 1.00 96.69 923 ALA A O 1
ATOM 7053 N N . ALA A 1 924 ? -28.508 -4.277 -10.816 1.00 95.44 924 ALA A N 1
ATOM 7054 C CA . ALA A 1 924 ? -28.550 -4.757 -12.194 1.00 95.44 924 ALA A CA 1
ATOM 7055 C C . ALA A 1 924 ? -29.797 -5.622 -12.458 1.00 95.44 924 ALA A C 1
ATOM 7057 O O . ALA A 1 924 ? -30.467 -5.435 -13.477 1.00 95.44 924 ALA A O 1
ATOM 7058 N N . GLU A 1 925 ? -30.130 -6.523 -11.532 1.00 97.25 925 GLU A N 1
ATOM 7059 C CA . GLU A 1 925 ? -31.308 -7.398 -11.584 1.00 97.25 925 GLU A CA 1
ATOM 7060 C C . GLU A 1 925 ? -32.617 -6.590 -11.528 1.00 97.25 925 GLU A C 1
ATOM 7062 O O . GLU A 1 925 ? -33.470 -6.733 -12.408 1.00 97.25 925 GLU A O 1
ATOM 7067 N N . ALA A 1 926 ? -32.743 -5.670 -10.567 1.00 97.25 926 ALA A N 1
ATOM 7068 C CA . ALA A 1 926 ? -33.901 -4.790 -10.407 1.00 97.25 926 ALA A CA 1
ATOM 7069 C C . ALA A 1 926 ? -34.120 -3.906 -11.644 1.00 97.25 926 ALA A C 1
ATOM 7071 O O . ALA A 1 926 ? -35.231 -3.821 -12.173 1.00 97.25 926 ALA A O 1
ATOM 7072 N N . ARG A 1 927 ? -33.043 -3.327 -12.198 1.00 96.06 927 ARG A N 1
ATOM 7073 C CA . ARG A 1 927 ? -33.109 -2.552 -13.446 1.00 96.06 927 ARG A CA 1
ATOM 7074 C C . ARG A 1 927 ? -33.596 -3.394 -14.625 1.00 96.06 927 ARG A C 1
ATOM 7076 O O . ARG A 1 927 ? -34.366 -2.892 -15.442 1.00 96.06 927 ARG A O 1
ATOM 7083 N N . ALA A 1 928 ? -33.145 -4.643 -14.738 1.00 96.75 928 ALA A N 1
ATOM 7084 C CA . ALA A 1 928 ? -33.584 -5.548 -15.798 1.00 96.75 928 ALA A CA 1
ATOM 7085 C C . ALA A 1 928 ? -35.060 -5.956 -15.641 1.00 96.75 928 ALA A C 1
ATOM 7087 O O . ALA A 1 928 ? -35.760 -6.113 -16.642 1.00 96.75 928 ALA A O 1
ATOM 7088 N N . ALA A 1 929 ? -35.536 -6.091 -14.401 1.00 96.44 929 ALA A N 1
ATOM 7089 C CA . ALA A 1 929 ? -36.926 -6.400 -14.075 1.00 96.44 929 ALA A CA 1
ATOM 7090 C C . ALA A 1 929 ? -37.863 -5.176 -14.125 1.00 96.44 929 ALA A C 1
ATOM 7092 O O . ALA A 1 929 ? -39.080 -5.344 -14.198 1.00 96.44 929 ALA A O 1
ATOM 7093 N N . GLY A 1 930 ? -37.317 -3.955 -14.109 1.00 96.19 930 GLY A N 1
ATOM 7094 C CA . GLY A 1 930 ? -38.095 -2.719 -14.019 1.00 96.19 930 GLY A CA 1
ATOM 7095 C C . GLY A 1 930 ? -38.738 -2.510 -12.645 1.00 96.19 930 GLY A C 1
ATOM 7096 O O . GLY A 1 930 ? -39.801 -1.896 -12.567 1.00 96.19 930 GLY A O 1
ATOM 7097 N N . THR A 1 931 ? -38.125 -3.040 -11.586 1.00 97.56 931 THR A N 1
ATOM 7098 C CA . THR A 1 931 ? -38.584 -2.928 -10.193 1.00 97.56 931 THR A CA 1
ATOM 7099 C C . THR A 1 931 ? -37.654 -2.016 -9.383 1.00 97.56 931 THR A C 1
ATOM 7101 O O . THR A 1 931 ? -36.486 -1.873 -9.756 1.00 97.56 931 THR A O 1
ATOM 7104 N N . PRO A 1 932 ? -38.122 -1.407 -8.278 1.00 97.88 932 PRO A N 1
ATOM 7105 C CA . PRO A 1 932 ? -37.253 -0.671 -7.359 1.00 97.88 932 PRO A CA 1
ATOM 7106 C C . PRO A 1 932 ? -36.179 -1.575 -6.740 1.00 97.88 932 PRO A C 1
ATOM 7108 O O . PRO A 1 932 ? -36.441 -2.740 -6.433 1.00 97.88 932 PRO A O 1
ATOM 7111 N N . LEU A 1 933 ? -34.974 -1.040 -6.525 1.00 97.88 933 LEU A N 1
ATOM 7112 C CA . LEU A 1 933 ? -33.903 -1.750 -5.818 1.00 97.88 933 LEU A CA 1
ATOM 7113 C C . LEU A 1 933 ? -34.281 -2.048 -4.360 1.00 97.88 933 LEU A C 1
ATOM 7115 O O . LEU A 1 933 ? -33.969 -3.125 -3.862 1.00 97.88 933 LEU A O 1
ATOM 7119 N N . SER A 1 934 ? -35.004 -1.141 -3.703 1.00 97.19 934 SER A N 1
ATOM 7120 C CA . SER A 1 934 ? -35.503 -1.313 -2.333 1.00 97.19 934 SER A CA 1
ATOM 7121 C C . SER A 1 934 ? -36.436 -2.522 -2.157 1.00 97.19 934 SER A C 1
ATOM 7123 O O . SER A 1 934 ? -36.526 -3.070 -1.062 1.00 97.19 934 SER A O 1
ATOM 7125 N N . GLU A 1 935 ? -37.089 -2.981 -3.229 1.00 96.94 935 GLU A N 1
ATOM 7126 C CA . GLU A 1 935 ? -37.958 -4.167 -3.233 1.00 96.94 935 GLU A CA 1
ATOM 7127 C C . GLU A 1 935 ? -37.207 -5.460 -3.604 1.00 96.94 935 GLU A C 1
ATOM 7129 O O . GLU A 1 935 ? -37.787 -6.550 -3.597 1.00 96.94 935 GLU A O 1
ATOM 7134 N N . HIS A 1 936 ? -35.921 -5.372 -3.960 1.00 97.44 936 HIS A N 1
ATOM 7135 C CA . HIS A 1 936 ? -35.145 -6.529 -4.384 1.00 97.44 936 HIS A CA 1
ATOM 7136 C C . HIS A 1 936 ? -34.830 -7.452 -3.190 1.00 97.44 936 HIS A C 1
ATOM 7138 O O . HIS A 1 936 ? -34.298 -6.967 -2.191 1.00 97.44 936 HIS A O 1
ATOM 7144 N N . PRO A 1 937 ? -35.036 -8.785 -3.282 1.00 95.19 937 PRO A N 1
ATOM 7145 C CA . PRO A 1 937 ? -34.846 -9.699 -2.148 1.00 95.19 937 PRO A CA 1
ATOM 7146 C C . PRO A 1 937 ? -33.468 -9.609 -1.482 1.00 95.19 937 PRO A C 1
ATOM 7148 O O . PRO A 1 937 ? -33.379 -9.548 -0.263 1.00 95.19 937 PRO A O 1
ATOM 7151 N N . LEU A 1 938 ? -32.398 -9.529 -2.282 1.00 93.88 938 LEU A N 1
ATOM 7152 C CA . LEU A 1 938 ? -31.034 -9.382 -1.760 1.00 93.88 938 LEU A CA 1
ATOM 7153 C C . LEU A 1 938 ? -30.807 -8.023 -1.071 1.00 93.88 938 LEU A C 1
ATOM 7155 O O . LEU A 1 938 ? -30.032 -7.939 -0.127 1.00 93.88 938 LEU A O 1
ATOM 7159 N N . MET A 1 939 ? -31.481 -6.959 -1.522 1.00 95.56 939 MET A N 1
ATOM 7160 C CA . MET A 1 939 ? -31.369 -5.643 -0.885 1.00 95.56 939 MET A CA 1
ATOM 7161 C C . MET A 1 939 ? -32.123 -5.609 0.448 1.00 95.56 939 MET A C 1
ATOM 7163 O O . MET A 1 939 ? -31.657 -4.983 1.395 1.00 95.56 939 MET A O 1
ATOM 7167 N N . ILE A 1 940 ? -33.257 -6.313 0.533 1.00 94.94 940 ILE A N 1
ATOM 7168 C CA . ILE A 1 940 ? -34.004 -6.505 1.783 1.00 94.94 940 ILE A CA 1
ATOM 7169 C C . ILE A 1 940 ? -33.145 -7.272 2.795 1.00 94.94 940 ILE A C 1
ATOM 7171 O O . ILE A 1 940 ? -33.029 -6.833 3.931 1.00 94.94 940 ILE A O 1
ATOM 7175 N N . GLU A 1 941 ? -32.482 -8.354 2.375 1.00 92.31 941 GLU A N 1
ATOM 7176 C CA . GLU A 1 941 ? -31.568 -9.126 3.231 1.00 92.31 941 GLU A CA 1
ATOM 7177 C C . GLU A 1 941 ? -30.401 -8.270 3.752 1.00 92.31 941 GLU A C 1
ATOM 7179 O O . GLU A 1 941 ? -30.123 -8.270 4.948 1.00 92.31 941 GLU A O 1
ATOM 7184 N N . ILE A 1 942 ? -29.758 -7.471 2.888 1.00 92.25 942 ILE A N 1
ATOM 7185 C CA . ILE A 1 942 ? -28.742 -6.487 3.315 1.00 92.25 942 ILE A CA 1
ATOM 7186 C C . ILE A 1 942 ? -29.337 -5.509 4.344 1.00 92.25 942 ILE A C 1
ATOM 7188 O O . ILE A 1 942 ? -28.694 -5.191 5.343 1.00 92.25 942 ILE A O 1
ATOM 7192 N N . GLY A 1 943 ? -30.587 -5.085 4.144 1.00 92.88 943 GLY A N 1
ATOM 7193 C CA . GLY A 1 943 ? -31.293 -4.204 5.069 1.00 92.88 943 GLY A CA 1
ATOM 7194 C C . GLY A 1 943 ? -31.556 -4.809 6.449 1.00 92.88 943 GLY A C 1
ATOM 7195 O O . GLY A 1 943 ? -31.472 -4.087 7.443 1.00 92.88 943 GLY A O 1
ATOM 7196 N N . GLU A 1 944 ? -31.811 -6.114 6.534 1.00 91.88 944 GLU A N 1
ATOM 7197 C CA . GLU A 1 944 ? -31.952 -6.826 7.811 1.00 91.88 944 GLU A CA 1
ATOM 7198 C C . GLU A 1 944 ? -30.629 -6.832 8.598 1.00 91.88 944 GLU A C 1
ATOM 7200 O O . GLU A 1 944 ? -30.632 -6.656 9.818 1.00 91.88 944 GLU A O 1
ATOM 7205 N N . TYR A 1 945 ? -29.486 -6.963 7.913 1.00 89.62 945 TYR A N 1
ATOM 7206 C CA . TYR A 1 945 ? -28.160 -6.877 8.538 1.00 89.62 945 TYR A CA 1
ATOM 7207 C C . TYR A 1 945 ? -27.829 -5.472 9.055 1.00 89.62 945 TYR A C 1
ATOM 7209 O O . TYR A 1 945 ? -27.291 -5.342 10.155 1.00 89.62 945 TYR A O 1
ATOM 7217 N N . ASN A 1 946 ? -28.222 -4.432 8.323 1.00 93.00 946 ASN A N 1
ATOM 7218 C CA . ASN A 1 946 ? -28.025 -3.042 8.730 1.00 93.00 946 ASN A CA 1
ATOM 7219 C C . ASN A 1 946 ? -28.785 -2.696 10.035 1.00 93.00 946 ASN A C 1
ATOM 7221 O O . ASN A 1 946 ? -28.243 -2.006 10.901 1.00 93.00 946 ASN A O 1
ATOM 7225 N N . GLU A 1 947 ? -29.993 -3.243 10.262 1.00 94.81 947 GLU A N 1
ATOM 7226 C CA . GLU A 1 947 ? -30.666 -3.119 11.573 1.00 94.81 947 GLU A CA 1
ATOM 7227 C C . GLU A 1 947 ? -29.865 -3.799 12.692 1.00 94.81 947 GLU A C 1
ATOM 7229 O O . GLU A 1 947 ? -29.719 -3.241 13.787 1.00 94.81 947 GLU A O 1
ATOM 7234 N N . VAL A 1 948 ? -29.339 -5.000 12.422 1.00 94.19 948 VAL A N 1
ATOM 7235 C CA . VAL A 1 948 ? -28.519 -5.756 13.379 1.00 94.19 948 VAL A CA 1
ATOM 7236 C C . VAL A 1 948 ? -27.279 -4.957 13.775 1.00 94.19 948 VAL A C 1
ATOM 7238 O O . VAL A 1 948 ? -26.954 -4.932 14.961 1.00 94.19 948 VAL A O 1
ATOM 7241 N N . ASP A 1 949 ? -26.627 -4.259 12.843 1.00 93.75 949 ASP A N 1
ATOM 7242 C CA . ASP A 1 949 ? -25.469 -3.411 13.140 1.00 93.75 949 ASP A CA 1
ATOM 7243 C C . ASP A 1 949 ? -25.843 -2.230 14.056 1.00 93.75 949 ASP A C 1
ATOM 7245 O O . ASP A 1 949 ? -25.210 -2.037 15.103 1.00 93.75 949 ASP A O 1
ATOM 7249 N N . CYS A 1 950 ? -26.925 -1.497 13.763 1.00 96.88 950 CYS A N 1
ATOM 7250 C CA . CYS A 1 950 ? -27.403 -0.420 14.642 1.00 96.88 950 CYS A CA 1
ATOM 7251 C C . CYS A 1 950 ? -27.770 -0.937 16.045 1.00 96.88 950 CYS A C 1
ATOM 7253 O O . CYS A 1 950 ? -27.383 -0.349 17.061 1.00 96.88 950 CYS A O 1
ATOM 7255 N N . ARG A 1 951 ? -28.506 -2.051 16.120 1.00 97.06 951 ARG A N 1
ATOM 7256 C CA . ARG A 1 951 ? -28.996 -2.603 17.387 1.00 97.06 951 ARG A CA 1
ATOM 7257 C C . ARG A 1 951 ? -27.883 -3.225 18.224 1.00 97.06 951 ARG A C 1
ATOM 7259 O O . ARG A 1 951 ? -27.823 -2.982 19.429 1.00 97.06 951 ARG A O 1
ATOM 7266 N N . ALA A 1 952 ? -26.974 -3.983 17.611 1.00 96.44 952 ALA A N 1
ATOM 7267 C CA . ALA A 1 952 ? -25.824 -4.560 18.304 1.00 96.44 952 ALA A CA 1
ATOM 7268 C C . ALA A 1 952 ? -24.932 -3.461 18.893 1.00 96.44 952 ALA A C 1
ATOM 7270 O O . ALA A 1 952 ? -24.460 -3.592 20.022 1.00 96.44 952 ALA A O 1
ATOM 7271 N N . MET A 1 953 ? -24.741 -2.356 18.164 1.00 97.00 953 MET A N 1
ATOM 7272 C CA . MET A 1 953 ? -24.024 -1.190 18.674 1.00 97.00 953 MET A CA 1
ATOM 7273 C C . MET A 1 953 ? -24.692 -0.637 19.939 1.00 97.00 953 MET A C 1
ATOM 7275 O O . MET A 1 953 ? -24.032 -0.488 20.969 1.00 97.00 953 MET A O 1
ATOM 7279 N N . ALA A 1 954 ? -26.005 -0.412 19.888 1.00 96.00 954 ALA A N 1
ATOM 7280 C CA . ALA A 1 954 ? -26.775 0.104 21.013 1.00 96.00 954 ALA A CA 1
ATOM 7281 C C . ALA A 1 954 ? -26.745 -0.826 22.241 1.00 96.00 954 ALA A C 1
ATOM 7283 O O . ALA A 1 954 ? -26.585 -0.357 23.371 1.00 96.00 954 ALA A O 1
ATOM 7284 N N . GLU A 1 955 ? -26.866 -2.142 22.036 1.00 97.06 955 GLU A N 1
ATOM 7285 C CA . GLU A 1 955 ? -26.813 -3.143 23.110 1.00 97.06 955 GLU A CA 1
ATOM 7286 C C . GLU A 1 955 ? -25.421 -3.223 23.750 1.00 97.06 955 GLU A C 1
ATOM 7288 O O . GLU A 1 955 ? -25.312 -3.204 24.978 1.00 97.06 955 GLU A O 1
ATOM 7293 N N . VAL A 1 956 ? -24.350 -3.234 22.944 1.00 97.12 956 VAL A N 1
ATOM 7294 C CA . VAL A 1 956 ? -22.966 -3.225 23.447 1.00 97.12 956 VAL A CA 1
ATOM 7295 C C . VAL A 1 956 ? -22.730 -2.003 24.330 1.00 97.12 956 VAL A C 1
ATOM 7297 O O . VAL A 1 956 ? -22.219 -2.131 25.442 1.00 97.12 956 VAL A O 1
ATOM 7300 N N . VAL A 1 957 ? -23.107 -0.812 23.863 1.00 95.31 957 VAL A N 1
ATOM 7301 C CA . VAL A 1 957 ? -22.833 0.425 24.603 1.00 95.31 957 VAL A CA 1
ATOM 7302 C C . VAL A 1 957 ? -23.691 0.547 25.853 1.00 95.31 957 VAL A C 1
ATOM 7304 O O . VAL A 1 957 ? -23.169 0.935 26.898 1.00 95.31 957 VAL A O 1
ATOM 7307 N N . THR A 1 958 ? -24.972 0.179 25.782 1.00 94.44 958 THR A N 1
ATOM 7308 C CA . THR A 1 958 ? -25.851 0.121 26.959 1.00 94.44 958 THR A CA 1
ATOM 7309 C C . THR A 1 958 ? -25.252 -0.786 28.028 1.00 94.44 958 THR A C 1
ATOM 7311 O O . THR A 1 958 ? -25.070 -0.357 29.168 1.00 94.44 958 THR A O 1
ATOM 7314 N N . TRP A 1 959 ? -24.826 -1.994 27.646 1.00 96.75 959 TRP A N 1
ATOM 7315 C CA . TRP A 1 959 ? -24.195 -2.919 28.579 1.00 96.75 959 TRP A CA 1
ATOM 7316 C C . TRP A 1 959 ? -22.912 -2.339 29.186 1.00 96.75 959 TRP A C 1
ATOM 7318 O O . TRP A 1 959 ? -22.709 -2.425 30.399 1.00 96.75 959 TRP A O 1
ATOM 7328 N N . LEU A 1 960 ? -22.054 -1.712 28.370 1.00 96.12 960 LEU A N 1
ATOM 7329 C CA . LEU A 1 960 ? -20.827 -1.079 28.855 1.00 96.12 960 LEU A CA 1
ATOM 7330 C C . LEU A 1 960 ? -21.128 0.040 29.854 1.00 96.12 960 LEU A C 1
ATOM 7332 O O . LEU A 1 960 ? -20.479 0.085 30.887 1.00 96.12 960 LEU A O 1
ATOM 7336 N N . ARG A 1 961 ? -22.123 0.899 29.606 1.00 93.56 961 ARG A N 1
ATOM 7337 C CA . ARG A 1 961 ? -22.493 1.990 30.528 1.00 93.56 961 ARG A CA 1
ATOM 7338 C C . ARG A 1 961 ? -22.940 1.491 31.897 1.00 93.56 961 ARG A C 1
ATOM 7340 O O . ARG A 1 961 ? -22.647 2.138 32.902 1.00 93.56 961 ARG A O 1
ATOM 7347 N N . GLU A 1 962 ? -23.669 0.382 31.925 1.00 94.06 962 GLU A N 1
ATOM 7348 C CA . GLU A 1 962 ? -24.207 -0.208 33.151 1.00 94.06 962 GLU A CA 1
ATOM 7349 C C . GLU A 1 962 ? -23.151 -0.977 33.953 1.00 94.06 962 GLU A C 1
ATOM 7351 O O . GLU A 1 962 ? -23.237 -1.044 35.180 1.00 94.06 962 GLU A O 1
ATOM 7356 N N . ASN A 1 963 ? -22.163 -1.567 33.271 1.00 95.81 963 ASN A N 1
ATOM 7357 C CA . ASN A 1 963 ? -21.295 -2.586 33.863 1.00 95.81 963 ASN A CA 1
ATOM 7358 C C . ASN A 1 963 ? -19.806 -2.221 33.909 1.00 95.81 963 ASN A C 1
ATOM 7360 O O . ASN A 1 963 ? -19.063 -2.922 34.599 1.00 95.81 963 ASN A O 1
ATOM 7364 N N . ARG A 1 964 ? -19.351 -1.203 33.174 1.00 92.75 964 ARG A N 1
ATOM 7365 C CA . ARG A 1 964 ? -17.959 -0.723 33.074 1.00 92.75 964 ARG A CA 1
ATOM 7366 C C . ARG A 1 964 ? -17.936 0.774 33.238 1.00 92.75 964 ARG A C 1
ATOM 7368 O O . ARG A 1 964 ? -16.899 1.360 33.607 1.00 92.75 964 ARG A O 1
#